Protein AF-0000000067865782 (afdb_homodimer)

Solvent-accessible surface area (backbone atoms only — not comparable to full-atom values): 71455 Å² total; per-residue (Å²): 109,67,66,14,52,51,46,29,52,50,54,51,47,35,30,74,69,31,69,58,40,37,52,51,50,51,46,57,32,46,50,29,29,51,46,24,52,42,40,30,53,33,41,32,35,55,83,75,38,27,42,53,49,31,32,23,36,24,74,49,37,73,33,32,72,60,98,85,40,79,42,44,53,40,60,52,50,52,56,52,48,74,71,43,69,62,43,25,72,38,83,47,53,65,66,58,30,55,51,24,24,72,70,52,73,14,52,22,29,40,34,36,41,49,54,33,30,45,26,58,54,17,68,70,45,92,67,70,48,74,22,55,37,42,35,38,36,25,40,44,80,28,60,46,50,50,61,54,53,50,51,52,53,50,50,50,51,50,53,53,34,28,50,49,32,23,52,52,39,26,51,53,31,43,51,38,19,54,49,28,50,52,48,60,71,38,37,67,58,48,50,51,50,50,50,50,50,51,50,48,56,70,41,40,66,58,52,50,50,51,41,50,52,53,30,53,48,24,54,56,54,44,54,51,44,51,55,54,62,66,49,46,61,61,55,52,52,55,54,54,56,54,53,55,55,52,52,55,53,50,54,51,52,50,51,51,46,53,51,51,62,57,43,50,61,50,53,51,48,52,50,49,51,45,44,51,50,43,52,52,43,52,55,56,55,67,67,56,58,97,82,49,52,32,67,56,47,29,51,50,35,50,56,39,44,55,55,47,53,52,44,42,53,53,41,52,54,51,36,53,51,47,49,59,51,28,71,71,52,69,37,70,53,45,50,50,51,39,50,51,40,48,50,40,45,54,47,43,52,50,44,48,51,49,35,52,50,38,50,73,60,34,66,43,81,74,37,58,64,50,44,56,51,43,55,50,48,50,50,48,42,42,51,50,45,50,50,49,61,68,38,32,75,77,40,40,48,53,53,55,53,52,45,49,51,57,56,54,51,60,55,54,57,58,54,53,59,56,53,55,60,60,65,54,50,63,61,54,53,52,52,45,51,52,54,43,52,53,28,51,53,48,32,52,55,36,44,52,50,52,66,47,40,63,58,52,47,50,56,49,45,52,52,51,52,55,48,58,70,65,63,42,66,69,63,52,48,52,51,36,52,47,32,48,40,62,25,64,61,47,11,49,38,56,31,54,44,58,45,75,48,79,43,71,43,38,69,59,94,39,48,16,36,50,40,39,30,39,37,46,50,49,23,40,46,52,31,36,50,53,51,61,66,44,35,45,70,74,72,80,70,53,93,82,65,56,79,75,49,59,51,36,39,49,51,7,46,45,50,48,52,42,52,49,32,31,51,24,21,41,49,34,42,48,37,39,48,69,72,67,56,37,63,48,73,33,58,67,54,36,35,53,50,36,27,50,46,19,47,32,45,33,38,46,45,47,29,34,26,64,48,43,43,70,60,13,51,52,49,45,49,51,50,48,38,52,37,65,40,27,31,32,55,71,48,56,46,53,29,30,51,67,68,41,50,68,48,24,84,74,38,66,52,36,31,47,28,51,39,36,29,26,21,32,28,46,77,47,66,70,59,43,51,50,23,49,50,55,44,51,48,53,33,52,53,34,50,52,49,36,55,60,39,40,72,68,39,50,70,69,49,46,55,53,52,52,53,34,56,67,45,69,50,58,31,105,110,67,65,14,52,51,46,28,52,48,53,50,47,38,31,72,70,33,69,60,42,35,52,50,50,52,46,58,33,46,51,29,29,50,43,21,51,42,40,28,53,34,42,33,34,55,84,75,38,29,42,53,49,32,31,26,36,24,73,49,37,73,34,32,71,60,97,86,40,80,42,46,54,41,59,51,51,52,56,54,48,72,69,44,68,62,42,25,71,37,84,48,53,65,66,57,31,56,50,25,26,72,72,53,72,14,52,23,29,39,34,34,43,48,55,33,29,44,27,58,54,17,69,69,45,91,66,69,47,75,25,56,38,41,34,38,34,25,38,45,78,26,60,45,50,49,62,54,52,52,52,51,53,49,51,50,51,51,53,52,33,27,50,50,31,22,51,53,40,26,49,52,32,44,52,38,18,53,50,28,50,51,48,60,70,39,39,66,58,49,49,50,49,49,49,50,50,52,50,48,54,68,40,40,63,57,52,51,50,50,41,50,52,54,33,54,48,26,55,54,54,44,55,52,48,53,56,53,63,66,49,48,64,61,54,53,51,54,55,55,56,54,54,55,54,50,54,56,52,49,54,50,52,50,50,51,45,51,49,50,65,55,44,51,59,50,52,51,49,52,50,50,53,45,42,50,51,42,51,51,44,52,54,56,54,65,71,58,56,96,82,52,53,36,66,58,50,28,52,52,35,52,56,39,43,55,53,48,52,54,44,42,54,53,42,53,52,51,37,53,52,49,48,59,51,29,72,69,55,70,40,70,56,46,50,49,50,39,50,52,41,50,51,39,45,55,46,46,54,51,44,48,52,47,35,53,50,36,50,73,60,32,70,41,81,74,36,58,64,50,46,56,50,44,54,50,46,48,52,48,43,41,51,52,45,51,50,49,60,70,39,31,74,74,40,41,49,54,55,54,52,54,46,48,55,58,57,54,52,57,55,55,58,57,54,55,59,56,56,57,58,62,65,54,52,63,60,53,54,54,52,46,50,54,54,44,53,54,28,50,54,49,34,53,55,35,45,54,51,53,64,47,41,63,58,52,49,51,54,50,46,52,52,50,52,56,47,58,71,66,62,42,64,68,62,50,49,52,53,37,52,50,31,49,40,64,25,64,61,47,11,50,40,55,31,55,45,57,45,77,48,79,43,69,44,38,68,60,96,41,49,16,36,51,39,38,30,41,37,47,50,51,22,38,48,52,32,37,51,54,50,60,67,45,37,44,71,73,74,78,70,52,91,86,65,57,82,78,49,60,51,37,42,50,51,7,49,43,51,49,53,43,52,49,32,31,51,23,21,42,49,34,43,48,38,37,48,70,72,68,56,39,61,48,72,34,58,66,54,36,34,54,50,36,27,50,46,19,48,31,45,32,40,46,45,48,29,36,27,64,48,44,42,72,60,13,51,52,49,45,49,52,51,48,38,53,37,66,38,27,31,32,55,71,48,56,46,54,28,30,51,67,69,40,49,67,49,24,85,75,39,66,52,36,32,47,28,50,39,36,28,27,20,32,30,46,77,48,66,72,58,42,51,51,23,50,52,53,45,50,47,54,34,51,55,33,48,51,49,36,56,62,38,40,71,70,37,50,66,67,49,48,58,52,50,51,52,30,56,70,46,67,48,57,32,104

Nearest PDB structures (foldseek):
  3ja6-assembly1_I  TM=3.017E-01  e=1.113E-04  Escherichia coli
  3ja6-assembly1_H  TM=2.741E-01  e=3.397E-04  Escherichia coli
  7sqc-assembly1_1K  TM=2.036E-01  e=4.723E-02  Chlamydomonas reinhardtii
  7n6g-assembly1_3U  TM=1.378E-01  e=7.572E-02  Chlamydomonas reinhardtii
  7n6g-assembly1_3X  TM=1.741E-01  e=3.120E-01  Chlamydomonas reinhardtii

Structure (mmCIF, N/CA/C/O backbone):
data_AF-0000000067865782-model_v1
#
loop_
_entity.id
_entity.type
_entity.pdbx_description
1 polymer 'ABC-2 type transporter transmembrane domain-containing protein'
#
loop_
_atom_site.group_PDB
_atom_site.id
_atom_site.type_symbol
_atom_site.label_atom_id
_atom_site.label_alt_id
_atom_site.label_comp_id
_atom_site.label_asym_id
_atom_site.label_entity_id
_atom_site.label_seq_id
_atom_site.pdbx_PDB_ins_code
_atom_site.Cartn_x
_atom_site.Cartn_y
_atom_site.Cartn_z
_atom_site.occupancy
_atom_site.B_iso_or_equiv
_atom_site.auth_seq_id
_atom_site.auth_comp_id
_atom_site.auth_asym_id
_atom_site.auth_atom_id
_atom_site.pdbx_PDB_model_num
ATOM 1 N N . MET A 1 1 ? -29.156 43.406 27.578 1 75.81 1 MET A N 1
ATOM 2 C CA . MET A 1 1 ? -28.703 43.062 26.234 1 75.81 1 MET A CA 1
ATOM 3 C C . MET A 1 1 ? -28.484 44.312 25.391 1 75.81 1 MET A C 1
ATOM 5 O O . MET A 1 1 ? -27.75 44.281 24.406 1 75.81 1 MET A O 1
ATOM 9 N N . LYS A 1 2 ? -29.078 45.406 25.766 1 86.56 2 LYS A N 1
ATOM 10 C CA . LYS A 1 2 ? -28.953 46.656 25.016 1 86.56 2 LYS A CA 1
ATOM 11 C C . LYS A 1 2 ? -27.547 47.219 25.094 1 86.56 2 LYS A C 1
ATOM 13 O O . LYS A 1 2 ? -26.969 47.625 24.078 1 86.56 2 LYS A O 1
ATOM 18 N N . ASN A 1 3 ? -26.984 47.094 26.312 1 89.06 3 ASN A N 1
ATOM 19 C CA . ASN A 1 3 ? -25.625 47.625 26.469 1 89.06 3 ASN A CA 1
ATOM 20 C C . ASN A 1 3 ? -24.609 46.75 25.734 1 89.06 3 ASN A C 1
ATOM 22 O O . ASN A 1 3 ? -23.578 47.219 25.297 1 89.06 3 ASN A O 1
ATOM 26 N N . ALA A 1 4 ? -24.938 45.469 25.734 1 91.44 4 ALA A N 1
ATOM 27 C CA . ALA A 1 4 ? -24.047 44.562 24.984 1 91.44 4 ALA A CA 1
ATOM 28 C C . ALA A 1 4 ? -24.047 44.906 23.5 1 91.44 4 ALA A C 1
ATOM 30 O O . ALA A 1 4 ? -23 44.906 22.859 1 91.44 4 ALA A O 1
ATOM 31 N N . LEU A 1 5 ? -25.172 45.219 22.938 1 93.19 5 LEU A N 1
ATOM 32 C CA . LEU A 1 5 ? -25.281 45.594 21.531 1 93.19 5 LEU A CA 1
ATOM 33 C C . LEU A 1 5 ? -24.625 46.938 21.266 1 93.19 5 LEU A C 1
ATOM 35 O O . LEU A 1 5 ? -24.078 47.188 20.188 1 93.19 5 LEU A O 1
ATOM 39 N N . ARG A 1 6 ? -24.672 47.906 22.281 1 93.38 6 ARG A N 1
ATOM 40 C CA . ARG A 1 6 ? -24.031 49.188 22.156 1 93.38 6 ARG A CA 1
ATOM 41 C C . ARG A 1 6 ? -22.516 49.031 22.078 1 93.38 6 ARG A C 1
ATOM 43 O O . ARG A 1 6 ? -21.844 49.75 21.328 1 93.38 6 ARG A O 1
ATOM 50 N N . ILE A 1 7 ? -22.047 48.125 22.875 1 91.56 7 ILE A N 1
ATOM 51 C CA . ILE A 1 7 ? -20.609 47.875 22.859 1 91.56 7 ILE A CA 1
ATOM 52 C C . ILE A 1 7 ? -20.219 47.281 21.5 1 91.56 7 ILE A C 1
ATOM 54 O O . ILE A 1 7 ? -19.219 47.688 20.906 1 91.56 7 ILE A O 1
ATOM 58 N N . PHE A 1 8 ? -21.016 46.344 21.016 1 93.12 8 PHE A N 1
ATOM 59 C CA . PHE A 1 8 ? -20.766 45.719 19.719 1 93.12 8 PHE A CA 1
ATOM 60 C C . PHE A 1 8 ? -20.766 46.75 18.609 1 93.12 8 PHE A C 1
ATOM 62 O O . PHE A 1 8 ? -19.859 46.75 17.766 1 93.12 8 PHE A O 1
ATOM 69 N N . LYS A 1 9 ? -21.719 47.625 18.547 1 93.44 9 LYS A N 1
ATOM 70 C CA . LYS A 1 9 ? -21.844 48.656 17.516 1 93.44 9 LYS A CA 1
ATOM 71 C C . LYS A 1 9 ? -20.672 49.625 17.594 1 93.44 9 LYS A C 1
ATOM 73 O O . LYS A 1 9 ? -20.172 50.094 16.562 1 93.44 9 LYS A O 1
ATOM 78 N N . ARG A 1 10 ? -20.297 49.938 18.828 1 91 10 ARG A N 1
ATOM 79 C CA . ARG A 1 10 ? -19.172 50.844 19.031 1 91 10 ARG A CA 1
ATOM 80 C C . ARG A 1 10 ? -17.875 50.25 18.5 1 91 10 ARG A C 1
ATOM 82 O O . ARG A 1 10 ? -17.094 50.938 17.828 1 91 10 ARG A O 1
ATOM 89 N N . ASP A 1 11 ? -17.719 49.031 18.844 1 91.25 11 ASP A N 1
ATOM 90 C CA . ASP A 1 11 ? -16.516 48.375 18.375 1 91.25 11 ASP A CA 1
ATOM 91 C C . ASP A 1 11 ? -16.5 48.219 16.859 1 91.25 11 ASP A C 1
ATOM 93 O O . ASP A 1 11 ? -15.461 48.438 16.219 1 91.25 11 ASP A O 1
ATOM 97 N N . LEU A 1 12 ? -17.578 47.875 16.266 1 92.75 12 LEU A N 1
ATOM 98 C CA . LEU A 1 12 ? -17.672 47.781 14.812 1 92.75 12 LEU A CA 1
ATOM 99 C C . LEU A 1 12 ? -17.438 49.125 14.148 1 92.75 12 LEU A C 1
ATOM 101 O O . LEU A 1 12 ? -16.797 49.219 13.102 1 92.75 12 LEU A O 1
ATOM 105 N N . LYS A 1 13 ? -17.953 50.188 14.711 1 92.25 13 LYS A N 1
ATOM 106 C CA . LYS A 1 13 ? -17.781 51.531 14.18 1 92.25 13 LYS A CA 1
ATOM 107 C C . LYS A 1 13 ? -16.328 51.969 14.25 1 92.25 13 LYS A C 1
ATOM 109 O O . LYS A 1 13 ? -15.805 52.562 13.312 1 92.25 13 LYS A O 1
ATOM 114 N N . LYS A 1 14 ? -15.742 51.594 15.32 1 90.31 14 LYS A N 1
ATOM 115 C CA . LYS A 1 14 ? -14.336 51.969 15.484 1 90.31 14 LYS A CA 1
ATOM 116 C C . LYS A 1 14 ? -13.469 51.281 14.438 1 90.31 14 LYS A C 1
ATOM 118 O O . LYS A 1 14 ? -12.508 51.875 13.93 1 90.31 14 LYS A O 1
ATOM 123 N N . VAL A 1 15 ? -13.812 50.094 14.125 1 90.06 15 VAL A N 1
ATOM 124 C CA . VAL A 1 15 ? -13.055 49.312 13.141 1 90.06 15 VAL A CA 1
ATOM 125 C C . VAL A 1 15 ? -13.328 49.875 11.734 1 90.06 15 VAL A C 1
ATOM 127 O O . VAL A 1 15 ? -12.406 50 10.93 1 90.06 15 VAL A O 1
ATOM 130 N N . LEU A 1 16 ? -14.539 50.25 11.406 1 91.94 16 LEU A N 1
ATOM 131 C CA . LEU A 1 16 ? -14.938 50.656 10.062 1 91.94 16 LEU A CA 1
ATOM 132 C C . LEU A 1 16 ? -14.492 52.094 9.797 1 91.94 16 LEU A C 1
ATOM 134 O O . LEU A 1 16 ? -14.328 52.5 8.641 1 91.94 16 LEU A O 1
ATOM 138 N N . THR A 1 17 ? -14.234 52.906 10.828 1 90.56 17 THR A N 1
ATOM 139 C CA . THR A 1 17 ? -13.906 54.312 10.641 1 90.56 17 THR A CA 1
ATOM 140 C C . THR A 1 17 ? -12.391 54.531 10.633 1 90.56 17 THR A C 1
ATOM 142 O O . THR A 1 17 ? -11.898 55.5 10.07 1 90.56 17 THR A O 1
ATOM 145 N N . ASN A 1 18 ? -11.758 53.656 11.359 1 90 18 ASN A N 1
ATOM 146 C CA . ASN A 1 18 ? -10.305 53.688 11.352 1 90 18 ASN A CA 1
ATOM 147 C C . ASN A 1 18 ? -9.719 52.781 10.266 1 90 18 ASN A C 1
ATOM 149 O O . ASN A 1 18 ? -9.82 51.562 10.359 1 90 18 ASN A O 1
ATOM 153 N N . TRP A 1 19 ? -9.023 53.406 9.25 1 88.38 19 TRP A N 1
ATOM 154 C CA . TRP A 1 19 ? -8.562 52.656 8.094 1 88.38 19 TRP A CA 1
ATOM 155 C C . TRP A 1 19 ? -7.492 51.625 8.5 1 88.38 19 TRP A C 1
ATOM 157 O O . TRP A 1 19 ? -7.391 50.562 7.914 1 88.38 19 TRP A O 1
ATOM 167 N N . VAL A 1 20 ? -6.699 51.938 9.5 1 86.25 20 VAL A N 1
ATOM 168 C CA . VAL A 1 20 ? -5.656 51 9.938 1 86.25 20 VAL A CA 1
ATOM 169 C C . VAL A 1 20 ? -6.289 49.812 10.648 1 86.25 20 VAL A C 1
ATOM 171 O O . VAL A 1 20 ? -5.883 48.656 10.43 1 86.25 20 VAL A O 1
ATOM 174 N N . ALA A 1 21 ? -7.23 50.125 11.477 1 87.12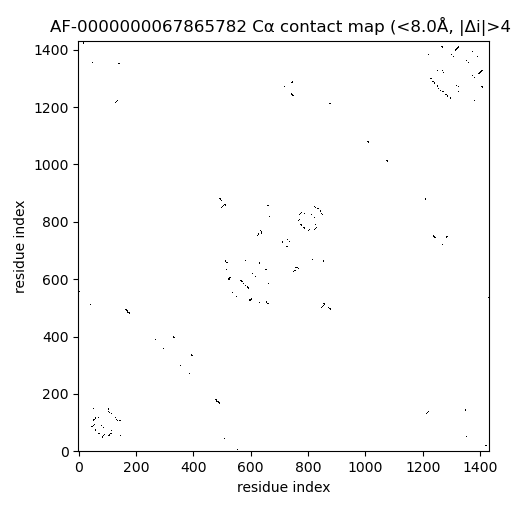 21 ALA A N 1
ATOM 175 C CA . ALA A 1 21 ? -7.941 49.062 12.172 1 87.12 21 ALA A CA 1
ATOM 176 C C . ALA A 1 21 ? -8.656 48.156 11.18 1 87.12 21 ALA A C 1
ATOM 178 O O . ALA A 1 21 ? -8.703 46.938 11.367 1 87.12 21 ALA A O 1
ATOM 179 N N . LEU A 1 22 ? -9.164 48.719 10.172 1 90.81 22 LEU A N 1
ATOM 180 C CA . LEU A 1 22 ? -9.859 47.938 9.156 1 90.81 22 LEU A CA 1
ATOM 181 C C . LEU A 1 22 ? -8.898 47.031 8.414 1 90.81 22 LEU A C 1
ATOM 183 O O . LEU A 1 22 ? -9.219 45.844 8.164 1 90.81 22 LEU A O 1
ATOM 187 N N . VAL A 1 23 ? -7.754 47.469 8.055 1 88.56 23 VAL A N 1
ATOM 188 C CA . VAL A 1 23 ? -6.758 46.656 7.348 1 88.56 23 VAL A CA 1
ATOM 189 C C . VAL A 1 23 ? -6.293 45.5 8.234 1 88.56 23 VAL A C 1
ATOM 191 O O . VAL A 1 23 ? -6.102 44.406 7.75 1 88.56 23 VAL A O 1
ATOM 194 N N . VAL A 1 24 ? -6.168 45.781 9.516 1 86.25 24 VAL A N 1
ATOM 195 C CA . VAL A 1 24 ? -5.711 44.781 10.461 1 86.25 24 VAL A CA 1
ATOM 196 C C . VAL A 1 24 ? -6.773 43.688 10.609 1 86.25 24 VAL A C 1
ATOM 198 O O . VAL A 1 24 ? -6.457 42.5 10.633 1 86.25 24 VAL A O 1
ATOM 201 N N . VAL A 1 25 ? -7.969 44.156 10.688 1 89.88 25 VAL A N 1
ATOM 202 C CA . VAL A 1 25 ? -9.07 43.188 10.828 1 89.88 25 VAL A CA 1
ATOM 203 C C . VAL A 1 25 ? -9.18 42.344 9.578 1 89.88 25 VAL A C 1
ATOM 205 O O . VAL A 1 25 ? -9.352 41.125 9.664 1 89.88 25 VAL A O 1
ATOM 208 N N . ILE A 1 26 ? -9.023 42.906 8.43 1 93 26 ILE A N 1
ATOM 209 C CA . ILE A 1 26 ? -9.102 42.188 7.172 1 93 26 ILE A CA 1
ATOM 210 C C . ILE A 1 26 ? -7.957 41.156 7.094 1 93 26 ILE A C 1
ATOM 212 O O . ILE A 1 26 ? -8.156 40.031 6.672 1 93 26 ILE A O 1
ATOM 216 N N . ALA A 1 27 ? -6.812 41.594 7.492 1 90.06 27 ALA A N 1
ATOM 217 C CA . ALA A 1 27 ? -5.656 40.688 7.504 1 90.06 27 ALA A CA 1
ATOM 218 C C . ALA A 1 27 ? -5.891 39.5 8.438 1 90.06 27 ALA A C 1
ATOM 220 O O . ALA A 1 27 ? -5.527 38.375 8.117 1 90.06 27 ALA A O 1
ATOM 221 N N . LEU A 1 28 ? -6.508 39.781 9.57 1 91.19 28 LEU A N 1
ATOM 222 C CA . LEU A 1 28 ? -6.742 38.719 10.562 1 91.19 28 LEU A CA 1
ATOM 223 C C . LEU A 1 28 ? -7.836 37.781 10.094 1 91.19 28 LEU A C 1
ATOM 225 O O . LEU A 1 28 ? -7.887 36.625 10.531 1 91.19 28 LEU A O 1
ATOM 229 N N . ILE A 1 29 ? -8.695 38.281 9.242 1 95.31 29 ILE A N 1
ATOM 230 C CA . ILE A 1 29 ? -9.742 37.438 8.688 1 95.31 29 ILE A CA 1
ATOM 231 C C . ILE A 1 29 ? -9.156 36.531 7.621 1 95.31 29 ILE A C 1
ATOM 233 O O . ILE A 1 29 ? -9.555 35.344 7.504 1 95.31 29 ILE A O 1
ATOM 237 N N . ILE A 1 30 ? -8.078 36.875 6.938 1 95.25 30 ILE A N 1
ATOM 238 C CA . ILE A 1 30 ? -7.543 36.156 5.785 1 95.25 30 ILE A CA 1
ATOM 239 C C . ILE A 1 30 ? -6.391 35.281 6.227 1 95.25 30 ILE A C 1
ATOM 241 O O . ILE A 1 30 ? -6.211 34.156 5.699 1 95.25 30 ILE A O 1
ATOM 245 N N . LEU A 1 31 ? -5.652 35.625 7.203 1 92.81 31 LEU A N 1
ATOM 246 C CA . LEU A 1 31 ? -4.398 34.969 7.586 1 92.81 31 LEU A CA 1
ATOM 247 C C . LEU A 1 31 ? -4.625 33.5 7.949 1 92.81 31 LEU A C 1
ATOM 249 O O . LEU A 1 31 ? -3.887 32.625 7.496 1 92.81 31 LEU A O 1
ATOM 253 N N . PRO A 1 32 ? -5.629 33.188 8.781 1 94.44 32 PRO A N 1
ATOM 254 C CA . PRO A 1 32 ? -5.836 31.781 9.094 1 94.44 32 PRO A CA 1
ATOM 255 C C . PRO A 1 32 ? -6.172 30.938 7.855 1 94.44 32 PRO A C 1
ATOM 257 O O . PRO A 1 32 ? -5.809 29.766 7.785 1 94.44 32 PRO A O 1
ATOM 260 N N . ALA A 1 33 ? -6.84 31.547 6.926 1 96.94 33 ALA A N 1
ATOM 261 C CA . ALA A 1 33 ? -7.195 30.844 5.695 1 96.94 33 ALA A CA 1
ATOM 262 C C . ALA A 1 33 ? -5.945 30.453 4.91 1 96.94 33 ALA A C 1
ATOM 264 O O . ALA A 1 33 ? -5.898 29.391 4.301 1 96.94 33 ALA A O 1
ATOM 265 N N . LEU A 1 34 ? -4.938 31.297 4.914 1 95.31 34 LEU A N 1
ATOM 266 C CA . LEU A 1 34 ? -3.689 31 4.223 1 95.31 34 LEU A CA 1
ATOM 267 C C . LEU A 1 34 ? -3.043 29.734 4.797 1 95.31 34 LEU A C 1
ATOM 269 O O . LEU A 1 34 ? -2.494 28.922 4.055 1 95.31 34 LEU A O 1
ATOM 273 N N . TYR A 1 35 ? -3.158 29.578 6.121 1 93.44 35 TYR A N 1
ATOM 274 C CA . TYR A 1 35 ? -2.621 28.375 6.746 1 93.44 35 TYR A CA 1
ATOM 275 C C . TYR A 1 35 ? -3.311 27.125 6.211 1 93.44 35 TYR A C 1
ATOM 277 O O . TYR A 1 35 ? -2.648 26.141 5.875 1 93.44 35 TYR A O 1
ATOM 285 N N . ALA A 1 36 ? -4.629 27.203 6.137 1 95.94 36 ALA A N 1
ATOM 286 C CA . ALA A 1 36 ? -5.391 26.062 5.648 1 95.94 36 ALA A CA 1
ATOM 287 C C . ALA A 1 36 ? -5.102 25.797 4.172 1 95.94 36 ALA A C 1
ATOM 289 O O . ALA A 1 36 ? -4.805 24.672 3.783 1 95.94 36 ALA A O 1
ATOM 290 N N . TRP A 1 37 ? -5.117 26.844 3.305 1 96.94 37 TRP A N 1
ATOM 291 C CA . TRP A 1 37 ? -5.023 26.703 1.854 1 96.94 37 TRP A CA 1
ATOM 292 C C . TRP A 1 37 ? -3.645 26.203 1.438 1 96.94 37 TRP A C 1
ATOM 294 O O . TRP A 1 37 ? -3.525 25.312 0.605 1 96.94 37 TRP A O 1
ATOM 304 N N . PHE A 1 38 ? -2.629 26.734 2.023 1 95.56 38 PHE A N 1
ATOM 305 C CA . PHE A 1 38 ? -1.275 26.344 1.646 1 95.56 38 PHE A CA 1
ATOM 306 C C . PHE A 1 38 ? -0.985 24.906 2.072 1 95.56 38 PHE A C 1
ATOM 308 O O . PHE A 1 38 ? -0.365 24.156 1.328 1 95.56 38 PHE A O 1
ATOM 315 N N . ASN A 1 39 ? -1.452 24.547 3.195 1 94.19 39 ASN A N 1
ATOM 316 C CA . ASN A 1 39 ? -1.185 23.188 3.664 1 94.19 39 ASN A CA 1
ATOM 317 C C . ASN A 1 39 ? -1.992 22.156 2.883 1 94.19 39 ASN A C 1
ATOM 319 O O . ASN A 1 39 ? -1.471 21.094 2.516 1 94.19 39 ASN A O 1
ATOM 323 N N . VAL A 1 40 ? -3.254 22.484 2.631 1 96.25 40 VAL A N 1
ATOM 324 C CA . VAL A 1 40 ? -4.094 21.562 1.86 1 96.25 40 VAL A CA 1
ATOM 325 C C . VAL A 1 40 ? -3.527 21.406 0.45 1 96.25 40 VAL A C 1
ATOM 327 O O . VAL A 1 40 ? -3.43 20.297 -0.064 1 96.25 40 VAL A O 1
ATOM 330 N N . LYS A 1 41 ? -3.107 22.5 -0.136 1 95.88 41 LYS A N 1
ATOM 331 C CA . LYS A 1 41 ? -2.584 22.453 -1.498 1 95.88 41 LYS A CA 1
ATOM 332 C C . LYS A 1 41 ? -1.239 21.734 -1.548 1 95.88 41 LYS A C 1
ATOM 334 O O . LYS A 1 41 ? -0.954 21 -2.502 1 95.88 41 LYS A O 1
ATOM 339 N N . ALA A 1 42 ? -0.476 21.906 -0.56 1 94.69 42 ALA A N 1
ATOM 340 C CA . ALA A 1 42 ? 0.822 21.234 -0.488 1 94.69 42 ALA A CA 1
ATOM 341 C C . ALA A 1 42 ? 0.659 19.719 -0.448 1 94.69 42 ALA A C 1
ATOM 343 O O . ALA A 1 42 ? 1.462 18.984 -1.032 1 94.69 42 ALA A O 1
ATOM 344 N N . MET A 1 43 ? -0.375 19.297 0.237 1 93.62 43 MET A N 1
ATOM 345 C CA . MET A 1 43 ? -0.62 17.859 0.387 1 93.62 43 MET A CA 1
ATOM 346 C C . MET A 1 43 ? -1.733 17.391 -0.546 1 93.62 43 MET A C 1
ATOM 348 O O . MET A 1 43 ? -2.533 16.531 -0.185 1 93.62 43 MET A O 1
ATOM 352 N N . TRP A 1 44 ? -1.847 17.969 -1.752 1 94.69 44 TRP A N 1
ATOM 353 C CA . TRP A 1 44 ? -2.961 17.734 -2.664 1 94.69 44 TRP A CA 1
ATOM 354 C C . TRP A 1 44 ? -3.018 16.266 -3.08 1 94.69 44 TRP A C 1
ATOM 356 O O . TRP A 1 44 ? -4.094 15.672 -3.125 1 94.69 44 TRP A O 1
ATOM 366 N N . ASP A 1 45 ? -1.841 15.625 -3.416 1 92.69 45 ASP A N 1
ATOM 367 C CA . ASP A 1 45 ? -1.814 14.227 -3.824 1 92.69 45 ASP A CA 1
ATOM 368 C C . ASP A 1 45 ? -0.423 13.625 -3.637 1 92.69 45 ASP A C 1
ATOM 370 O O . ASP A 1 45 ? 0.192 13.156 -4.598 1 92.69 45 ASP A O 1
ATOM 374 N N . PRO A 1 46 ? -0.051 13.469 -2.412 1 91.62 46 PRO A N 1
ATOM 375 C CA . PRO A 1 46 ? 1.314 13.008 -2.152 1 91.62 46 PRO A CA 1
ATOM 376 C C . PRO A 1 46 ? 1.515 11.531 -2.502 1 91.62 46 PRO A C 1
ATOM 378 O O . PRO A 1 46 ? 2.639 11.109 -2.785 1 91.62 46 PRO A O 1
ATOM 381 N N . TYR A 1 47 ? 0.556 10.82 -2.531 1 89.31 47 TYR A N 1
ATOM 382 C CA . TYR A 1 47 ? 0.671 9.383 -2.785 1 89.31 47 TYR A CA 1
ATOM 383 C C . TYR A 1 47 ? 0.393 9.07 -4.25 1 89.31 47 TYR A C 1
ATOM 385 O O . TYR A 1 47 ? 0.707 7.973 -4.723 1 89.31 47 TYR A O 1
ATOM 393 N N . GLY A 1 48 ? -0.211 9.961 -4.984 1 89 48 GLY A N 1
ATOM 394 C CA . GLY A 1 48 ? -0.49 9.789 -6.402 1 89 48 GLY A CA 1
ATOM 395 C C . GLY A 1 48 ? 0.536 10.453 -7.301 1 89 48 GLY A C 1
ATOM 396 O O . GLY A 1 48 ? 0.8 9.977 -8.406 1 89 48 GLY A O 1
ATOM 397 N N . ASN A 1 49 ? 1.07 11.477 -6.789 1 92.19 49 ASN A N 1
ATOM 398 C CA . ASN A 1 49 ? 2.068 12.227 -7.547 1 92.19 49 ASN A CA 1
ATOM 399 C C . ASN A 1 49 ? 3.486 11.875 -7.105 1 92.19 49 ASN A C 1
ATOM 401 O O . ASN A 1 49 ? 4.223 12.734 -6.617 1 92.19 49 ASN A O 1
ATOM 405 N N . THR A 1 50 ? 3.902 10.664 -7.434 1 94.12 50 THR A N 1
ATOM 406 C CA . THR A 1 50 ? 5.168 10.172 -6.898 1 94.12 50 THR A CA 1
ATOM 407 C C . THR A 1 50 ? 6.238 10.148 -7.984 1 94.12 50 THR A C 1
ATOM 409 O O . THR A 1 50 ? 7.312 9.562 -7.789 1 94.12 50 THR A O 1
ATOM 412 N N . ARG A 1 51 ? 6.078 10.797 -9.203 1 94.62 51 ARG A N 1
ATOM 413 C CA . ARG A 1 51 ? 7.02 10.812 -10.32 1 94.62 51 ARG A CA 1
ATOM 414 C C . ARG A 1 51 ? 8.32 11.492 -9.93 1 94.62 51 ARG A C 1
ATOM 416 O O . ARG A 1 51 ? 9.383 11.18 -10.477 1 94.62 51 ARG A O 1
ATOM 423 N N . GLY A 1 52 ? 8.227 12.32 -8.906 1 94.69 52 GLY A N 1
ATOM 424 C CA . GLY A 1 52 ? 9.398 13.062 -8.477 1 94.69 52 GLY A CA 1
ATOM 425 C C . GLY A 1 52 ? 10.266 12.281 -7.5 1 94.69 52 GLY A C 1
ATOM 426 O O . GLY A 1 52 ? 11.406 12.664 -7.234 1 94.69 52 GLY A O 1
ATOM 427 N N . ILE A 1 53 ? 9.805 11.203 -6.93 1 96.69 53 ILE A N 1
ATOM 428 C CA . ILE A 1 53 ? 10.578 10.344 -6.035 1 96.69 53 ILE A CA 1
ATOM 429 C C . ILE A 1 53 ? 11.57 9.516 -6.852 1 96.69 53 ILE A C 1
ATOM 431 O O . ILE A 1 53 ? 11.18 8.562 -7.527 1 96.69 53 ILE A O 1
ATOM 435 N N . LYS A 1 54 ? 12.797 9.812 -6.723 1 97.94 54 LYS A N 1
ATOM 436 C CA . LYS A 1 54 ? 13.805 9.188 -7.562 1 97.94 54 LYS A CA 1
ATOM 437 C C . LYS A 1 54 ? 14.367 7.926 -6.902 1 97.94 54 LYS A C 1
ATOM 439 O O . LYS A 1 54 ? 14.797 7.965 -5.75 1 97.94 54 LYS A O 1
ATOM 444 N N . ILE A 1 55 ? 14.312 6.812 -7.57 1 98.25 55 ILE A N 1
ATOM 445 C CA . ILE A 1 55 ? 14.945 5.547 -7.203 1 98.25 55 ILE A CA 1
ATOM 446 C C . ILE A 1 55 ? 16 5.184 -8.234 1 98.25 55 ILE A C 1
ATOM 448 O O . ILE A 1 55 ? 15.727 5.133 -9.438 1 98.25 55 ILE A O 1
ATOM 452 N N . ALA A 1 56 ? 17.281 4.965 -7.793 1 98.69 56 ALA A N 1
ATOM 453 C CA . ALA A 1 56 ? 18.359 4.539 -8.695 1 98.69 56 ALA A CA 1
ATOM 454 C C . ALA A 1 56 ? 18.234 3.057 -9.023 1 98.69 56 ALA A C 1
ATOM 456 O O . ALA A 1 56 ? 18.109 2.221 -8.125 1 98.69 56 ALA A O 1
ATOM 457 N N . VAL A 1 57 ? 18.156 2.73 -10.305 1 98.44 57 VAL A N 1
ATOM 458 C CA . VAL A 1 57 ? 18.094 1.35 -10.766 1 98.44 57 VAL A CA 1
ATOM 459 C C . VAL A 1 57 ? 19.406 0.954 -11.43 1 98.44 57 VAL A C 1
ATOM 461 O O . VAL A 1 57 ? 19.875 1.629 -12.344 1 98.44 57 VAL A O 1
ATOM 464 N N . VAL A 1 58 ? 20.016 -0.096 -10.93 1 98.56 58 VAL A N 1
ATOM 465 C CA . VAL A 1 58 ? 21.266 -0.633 -11.477 1 98.56 58 VAL A CA 1
ATOM 466 C C . VAL A 1 58 ? 21.016 -2.037 -12.031 1 98.56 58 VAL A C 1
ATOM 468 O O . VAL A 1 58 ? 20.609 -2.938 -11.289 1 98.56 58 VAL A O 1
ATOM 471 N N . ASN A 1 59 ? 21.188 -2.217 -13.289 1 98 59 ASN A N 1
ATOM 472 C CA . ASN A 1 59 ? 21.078 -3.535 -13.906 1 98 59 ASN A CA 1
ATOM 473 C C . ASN A 1 59 ? 22.453 -4.133 -14.195 1 98 59 ASN A C 1
ATOM 475 O O . ASN A 1 59 ? 23.156 -3.68 -15.102 1 98 59 ASN A O 1
ATOM 479 N N . GLU A 1 60 ? 22.828 -5.137 -13.406 1 98.19 60 GLU A N 1
ATOM 480 C CA . GLU A 1 60 ? 24.094 -5.828 -13.602 1 98.19 60 GLU A CA 1
ATOM 481 C C . GLU A 1 60 ? 23.875 -7.246 -14.117 1 98.19 60 GLU A C 1
ATOM 483 O O . GLU A 1 60 ? 24.828 -8.023 -14.242 1 98.19 60 GLU A O 1
ATOM 488 N N . ASP A 1 61 ? 22.656 -7.605 -14.461 1 97.31 61 ASP A N 1
ATOM 489 C CA . ASP A 1 61 ? 22.312 -8.953 -14.898 1 97.31 61 ASP A CA 1
ATOM 490 C C . ASP A 1 61 ? 22.984 -9.281 -16.234 1 97.31 61 ASP A C 1
ATOM 492 O O . ASP A 1 61 ? 22.797 -8.57 -17.219 1 97.31 61 ASP A O 1
ATOM 496 N N . ILE A 1 62 ? 23.734 -10.352 -16.266 1 95.94 62 ILE A N 1
ATOM 497 C CA . ILE A 1 62 ? 24.484 -10.703 -17.469 1 95.94 62 ILE A CA 1
ATOM 498 C C . ILE A 1 62 ? 23.609 -11.562 -18.391 1 95.94 62 ILE A C 1
ATOM 500 O O . ILE A 1 62 ? 23.922 -11.727 -19.578 1 95.94 62 ILE A O 1
ATOM 504 N N . GLY A 1 63 ? 22.516 -12.039 -17.844 1 93.31 63 GLY A N 1
ATOM 505 C CA . GLY A 1 63 ? 21.688 -12.945 -18.625 1 93.31 63 GLY A CA 1
ATOM 506 C C . GLY A 1 63 ? 22.078 -14.406 -18.469 1 93.31 63 GLY A C 1
ATOM 507 O O . GLY A 1 63 ? 23 -14.727 -17.719 1 93.31 63 GLY A O 1
ATOM 508 N N . ALA A 1 64 ? 21.234 -15.297 -19.016 1 92.5 64 ALA A N 1
ATOM 509 C CA . ALA A 1 64 ? 21.469 -16.734 -19 1 92.5 64 ALA A CA 1
ATOM 510 C C . ALA A 1 64 ? 20.891 -17.391 -20.25 1 92.5 64 ALA A C 1
ATOM 512 O O . ALA A 1 64 ? 20.25 -16.719 -21.062 1 92.5 64 ALA A O 1
ATOM 513 N N . SER A 1 65 ? 21.391 -18.547 -20.531 1 90 65 SER A N 1
ATOM 514 C CA . SER A 1 65 ? 20.906 -19.297 -21.688 1 90 65 SER A CA 1
ATOM 515 C C . SER A 1 65 ? 20.281 -20.625 -21.281 1 90 65 SER A C 1
ATOM 517 O O . SER A 1 65 ? 20.797 -21.297 -20.375 1 90 65 SER A O 1
ATOM 519 N N . LEU A 1 66 ? 19.094 -20.891 -21.766 1 79.44 66 LEU A N 1
ATOM 520 C CA . LEU A 1 66 ? 18.422 -22.172 -21.578 1 79.44 66 LEU A CA 1
ATOM 521 C C . LEU A 1 66 ? 18.094 -22.797 -22.922 1 79.44 66 LEU A C 1
ATOM 523 O O . LEU A 1 66 ? 17.297 -22.25 -23.703 1 79.44 66 LEU A O 1
ATOM 527 N N . ASP A 1 67 ? 18.688 -24 -23.234 1 74.62 67 ASP A N 1
ATOM 528 C CA . ASP A 1 67 ? 18.469 -24.734 -24.484 1 74.62 67 ASP A CA 1
ATOM 529 C C . ASP A 1 67 ? 18.672 -23.844 -25.688 1 74.62 67 ASP A C 1
ATOM 531 O O . ASP A 1 67 ? 17.844 -23.797 -26.594 1 74.62 67 ASP A O 1
ATOM 535 N N . GLY A 1 68 ? 19.641 -23 -25.688 1 78.94 68 GLY A N 1
ATOM 536 C CA . GLY A 1 68 ? 20 -22.172 -26.828 1 78.94 68 GLY A CA 1
ATOM 537 C C . GLY A 1 68 ? 19.266 -20.844 -26.844 1 78.94 68 GLY A C 1
ATOM 538 O O . GLY A 1 68 ? 19.562 -19.984 -27.688 1 78.94 68 GLY A O 1
ATOM 539 N N . LYS A 1 69 ? 18.391 -20.656 -26 1 83.75 69 LYS A N 1
ATOM 540 C CA . LYS A 1 69 ? 17.672 -19.391 -25.938 1 83.75 69 LYS A CA 1
ATOM 541 C C . LYS A 1 69 ? 18.234 -18.484 -24.844 1 83.75 69 LYS A C 1
ATOM 543 O O . LYS A 1 69 ? 18.375 -18.906 -23.703 1 83.75 69 LYS A O 1
ATOM 548 N N . GLU A 1 70 ? 18.547 -17.297 -25.234 1 90.81 70 GLU A N 1
ATOM 549 C CA . GLU A 1 70 ? 19.078 -16.328 -24.281 1 90.81 70 GLU A CA 1
ATOM 550 C C . GLU A 1 70 ? 17.953 -15.656 -23.5 1 90.81 70 GLU A C 1
ATOM 552 O O . GLU A 1 70 ? 16.922 -15.281 -24.062 1 90.81 70 GLU A O 1
ATOM 557 N N . ILE A 1 71 ? 18.125 -15.609 -22.156 1 88.31 71 ILE A N 1
ATOM 558 C CA . ILE A 1 71 ? 17.156 -14.977 -21.266 1 88.31 71 ILE A CA 1
ATOM 559 C C . ILE A 1 71 ? 17.859 -13.945 -20.391 1 88.31 71 ILE A C 1
ATOM 561 O O . ILE A 1 71 ? 18.891 -14.234 -19.781 1 88.31 71 ILE A O 1
ATOM 565 N N . ASN A 1 72 ? 17.391 -12.688 -20.453 1 93.94 72 ASN A N 1
ATOM 566 C CA . ASN A 1 72 ? 17.891 -11.625 -19.578 1 93.94 72 ASN A CA 1
ATOM 567 C C . ASN A 1 72 ? 16.75 -10.898 -18.875 1 93.94 72 ASN A C 1
ATOM 569 O O . ASN A 1 72 ? 16.219 -9.906 -19.375 1 93.94 72 ASN A O 1
ATOM 573 N N . VAL A 1 73 ? 16.5 -11.344 -17.719 1 91.94 73 VAL A N 1
ATOM 574 C CA . VAL A 1 73 ? 15.367 -10.82 -16.953 1 91.94 73 VAL A CA 1
ATOM 575 C C . VAL A 1 73 ? 15.68 -9.414 -16.469 1 91.94 73 VAL A C 1
ATOM 577 O O . VAL A 1 73 ? 14.781 -8.562 -16.375 1 91.94 73 VAL A O 1
ATOM 580 N N . GLY A 1 74 ? 16.938 -9.125 -16.141 1 95.19 74 GLY A N 1
ATOM 581 C CA . GLY A 1 74 ? 17.328 -7.773 -15.758 1 95.19 74 GLY A CA 1
ATOM 582 C C . GLY A 1 74 ? 16.984 -6.738 -16.812 1 95.19 74 GLY A C 1
ATOM 583 O O . GLY A 1 74 ? 16.438 -5.676 -16.484 1 95.19 74 GLY A O 1
ATOM 584 N N . GLU A 1 75 ? 17.203 -7.066 -18.016 1 95 75 GLU A N 1
ATOM 585 C CA . GLU A 1 75 ? 16.875 -6.164 -19.109 1 95 75 GLU A CA 1
ATOM 586 C C . GLU A 1 75 ? 15.367 -5.996 -19.25 1 95 75 GLU A C 1
ATOM 588 O O . GLU A 1 75 ? 14.891 -4.91 -19.594 1 95 75 GLU A O 1
ATOM 593 N N . GLU A 1 76 ? 14.695 -7.043 -19.031 1 91 76 GLU A N 1
ATOM 594 C CA . GLU A 1 76 ? 13.234 -6.977 -19.109 1 91 76 GLU A CA 1
ATOM 595 C C . GLU A 1 76 ? 12.672 -6.082 -18 1 91 76 GLU A C 1
ATOM 597 O O . GLU A 1 76 ? 11.703 -5.352 -18.219 1 91 76 GLU A O 1
ATOM 602 N N . ILE A 1 77 ? 13.219 -6.18 -16.859 1 92.62 77 ILE A N 1
ATOM 603 C CA . ILE A 1 77 ? 12.828 -5.336 -15.742 1 92.62 77 ILE A CA 1
ATOM 604 C C . ILE A 1 77 ? 13.047 -3.869 -16.094 1 92.62 77 ILE A C 1
ATOM 606 O O . ILE A 1 77 ? 12.148 -3.037 -15.914 1 92.62 77 ILE A O 1
ATOM 610 N N . VAL A 1 78 ? 14.211 -3.531 -16.656 1 95.69 78 VAL A N 1
ATOM 611 C CA . VAL A 1 78 ? 14.562 -2.158 -17.016 1 95.69 78 VAL A CA 1
ATOM 612 C C . VAL A 1 78 ? 13.57 -1.623 -18.047 1 95.69 78 VAL A C 1
ATOM 614 O O . VAL A 1 78 ? 13.094 -0.493 -17.922 1 95.69 78 VAL A O 1
ATOM 617 N N . LYS A 1 79 ? 13.203 -2.377 -19.016 1 93.25 79 LYS A N 1
ATOM 618 C CA . LYS A 1 79 ? 12.25 -1.981 -20.047 1 93.25 79 LYS A CA 1
ATOM 619 C C . LYS A 1 79 ? 10.883 -1.675 -19.453 1 93.25 79 LYS A C 1
ATOM 621 O O . LYS A 1 79 ? 10.25 -0.677 -19.812 1 93.25 79 LYS A O 1
ATOM 626 N N . LYS A 1 80 ? 10.531 -2.484 -18.578 1 90.06 80 LYS A N 1
ATOM 627 C CA . LYS A 1 80 ? 9.234 -2.287 -17.938 1 90.06 80 LYS A CA 1
ATOM 628 C C . LYS A 1 80 ? 9.242 -1.044 -17.047 1 90.06 80 LYS A C 1
ATOM 630 O O . LYS A 1 80 ? 8.242 -0.33 -16.969 1 90.06 80 LYS A O 1
ATOM 635 N N . LEU A 1 81 ? 10.305 -0.822 -16.406 1 94.44 81 LEU A N 1
ATOM 636 C CA . LEU A 1 81 ? 10.414 0.327 -15.508 1 94.44 81 LEU A CA 1
ATOM 637 C C . LEU A 1 81 ? 10.477 1.627 -16.297 1 94.44 81 LEU A C 1
ATOM 639 O O . LEU A 1 81 ? 9.992 2.664 -15.844 1 94.44 81 LEU A O 1
ATOM 643 N N . GLU A 1 82 ? 11.023 1.642 -17.469 1 94.38 82 GLU A N 1
ATOM 644 C CA . GLU A 1 82 ? 11.078 2.82 -18.328 1 94.38 82 GLU A CA 1
ATOM 645 C C . GLU A 1 82 ? 9.688 3.248 -18.766 1 94.38 82 GLU A C 1
ATOM 647 O O . GLU A 1 82 ? 9.43 4.438 -18.984 1 94.38 82 GLU A O 1
ATOM 652 N N . GLU A 1 83 ? 8.766 2.289 -18.766 1 92 83 GLU A N 1
ATOM 653 C CA . GLU A 1 83 ? 7.391 2.564 -19.188 1 92 83 GLU A CA 1
ATOM 654 C C . GLU A 1 83 ? 6.535 3.023 -18.016 1 92 83 GLU A C 1
ATOM 656 O O . GLU A 1 83 ? 5.457 3.584 -18.203 1 92 83 GLU A O 1
ATOM 661 N N . ASN A 1 84 ? 7.055 2.691 -16.859 1 90.75 84 ASN A N 1
ATOM 662 C CA . ASN A 1 84 ? 6.332 3.074 -15.656 1 90.75 84 ASN A CA 1
ATOM 663 C C . ASN A 1 84 ? 6.66 4.504 -15.234 1 90.75 84 ASN A C 1
ATOM 665 O O . ASN A 1 84 ? 7.785 4.793 -14.82 1 90.75 84 ASN A O 1
ATOM 669 N N . GLU A 1 85 ? 5.676 5.406 -15.242 1 90.94 85 GLU A N 1
ATOM 670 C CA . GLU A 1 85 ? 5.906 6.816 -14.93 1 90.94 85 GLU A CA 1
ATOM 671 C C . GLU A 1 85 ? 5.418 7.16 -13.523 1 90.94 85 GLU A C 1
ATOM 673 O O . GLU A 1 85 ? 5.391 8.328 -13.141 1 90.94 85 GLU A O 1
ATOM 678 N N . ASN A 1 86 ? 5.043 6.203 -12.719 1 90.94 86 ASN A N 1
ATOM 679 C CA . ASN A 1 86 ? 4.52 6.449 -11.375 1 90.94 86 ASN A CA 1
ATOM 680 C C . ASN A 1 86 ? 5.633 6.812 -10.398 1 90.94 86 ASN A C 1
ATOM 682 O O . ASN A 1 86 ? 5.379 7.434 -9.367 1 90.94 86 ASN A O 1
ATOM 686 N N . ILE A 1 87 ? 6.836 6.363 -10.617 1 94.81 87 ILE A N 1
ATOM 687 C CA . ILE A 1 87 ? 8.023 6.637 -9.82 1 94.81 87 ILE A CA 1
ATOM 688 C C . ILE A 1 87 ? 9.148 7.145 -10.727 1 94.81 87 ILE A C 1
ATOM 690 O O . ILE A 1 87 ? 9.141 6.887 -11.93 1 94.81 87 ILE A O 1
ATOM 694 N N . GLY A 1 88 ? 9.984 8.047 -10.203 1 96.38 88 GLY A N 1
ATOM 695 C CA . GLY A 1 88 ? 11.117 8.555 -10.961 1 96.38 88 GLY A CA 1
ATOM 696 C C . GLY A 1 88 ? 12.281 7.582 -11.016 1 96.38 88 GLY A C 1
ATOM 697 O O . GLY A 1 88 ? 13.328 7.824 -10.406 1 96.38 88 GLY A O 1
ATOM 698 N N . TRP A 1 89 ? 12.141 6.57 -11.812 1 97.12 89 TRP A N 1
ATOM 699 C CA . TRP A 1 89 ? 13.188 5.574 -11.977 1 97.12 89 TRP A CA 1
ATOM 700 C C . TRP A 1 89 ? 14.391 6.168 -12.711 1 97.12 89 TRP A C 1
ATOM 702 O O . TRP A 1 89 ? 14.242 6.688 -13.82 1 97.12 89 TRP A O 1
ATOM 712 N N . GLN A 1 90 ? 15.602 6.098 -12.086 1 98 90 GLN A N 1
ATOM 713 C CA . GLN A 1 90 ? 16.844 6.578 -12.688 1 98 90 GLN A CA 1
ATOM 714 C C . GLN A 1 90 ? 17.797 5.422 -12.961 1 98 90 GLN A C 1
ATOM 716 O O . GLN A 1 90 ? 18.203 4.711 -12.039 1 98 90 GLN A O 1
ATOM 721 N N . PHE A 1 91 ? 18.109 5.273 -14.172 1 98.19 91 PHE A N 1
ATOM 722 C CA . PHE A 1 91 ? 18.984 4.18 -14.562 1 98.19 91 PHE A CA 1
ATOM 723 C C . PHE A 1 91 ? 20.453 4.625 -14.531 1 98.19 91 PHE A C 1
ATOM 725 O O . PHE A 1 91 ? 20.859 5.453 -15.352 1 98.19 91 PHE A O 1
ATOM 732 N N . VAL A 1 92 ? 21.219 4.074 -13.555 1 98.5 92 VAL A N 1
ATOM 733 C CA . VAL A 1 92 ? 22.578 4.535 -13.289 1 98.5 92 VAL A CA 1
ATOM 734 C C . VAL A 1 92 ? 23.469 3.34 -12.961 1 98.5 92 VAL A C 1
ATOM 736 O O . VAL A 1 92 ? 23.016 2.191 -13.008 1 98.5 92 VAL A O 1
ATOM 739 N N . ASP A 1 93 ? 24.797 3.605 -12.719 1 97.69 93 ASP A N 1
ATOM 740 C CA . ASP A 1 93 ? 25.703 2.547 -12.297 1 97.69 93 ASP A CA 1
ATOM 741 C C . ASP A 1 93 ? 25.719 2.404 -10.773 1 97.69 93 ASP A C 1
ATOM 743 O O . ASP A 1 93 ? 25.062 3.178 -10.07 1 97.69 93 ASP A O 1
ATOM 747 N N . ARG A 1 94 ? 26.25 1.365 -10.32 1 97.81 94 ARG A N 1
ATOM 748 C CA . ARG A 1 94 ? 26.25 1.02 -8.898 1 97.81 94 ARG A CA 1
ATOM 749 C C . ARG A 1 94 ? 26.859 2.135 -8.062 1 97.81 94 ARG A C 1
ATOM 751 O O . ARG A 1 94 ? 26.344 2.467 -6.988 1 97.81 94 ARG A O 1
ATOM 758 N N . GLU A 1 95 ? 27.938 2.752 -8.438 1 97.94 9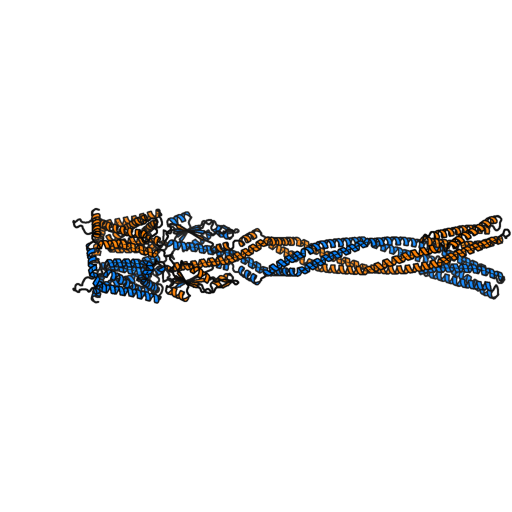5 GLU A N 1
ATOM 759 C CA . GLU A 1 95 ? 28.609 3.814 -7.703 1 97.94 95 GLU A CA 1
ATOM 760 C C . GLU A 1 95 ? 27.719 5.039 -7.547 1 97.94 95 GLU A C 1
ATOM 762 O O . GLU A 1 95 ? 27.609 5.602 -6.457 1 97.94 95 GLU A O 1
ATOM 767 N N . ASP A 1 96 ? 27.125 5.402 -8.656 1 98.38 96 ASP A N 1
ATOM 768 C CA . ASP A 1 96 ? 26.203 6.535 -8.617 1 98.38 96 ASP A CA 1
ATOM 769 C C . ASP A 1 96 ? 25 6.242 -7.707 1 98.38 96 ASP A C 1
ATOM 771 O O . ASP A 1 96 ? 24.547 7.121 -6.973 1 98.38 96 ASP A O 1
ATOM 775 N N . ALA A 1 97 ? 24.531 5.043 -7.777 1 98.5 97 ALA A N 1
ATOM 776 C CA . ALA A 1 97 ? 23.406 4.641 -6.941 1 98.5 97 ALA A CA 1
ATOM 777 C C . ALA A 1 97 ? 23.766 4.723 -5.461 1 98.5 97 ALA A C 1
ATOM 779 O O . ALA A 1 97 ? 23 5.273 -4.656 1 98.5 97 ALA A O 1
ATOM 780 N N . GLN A 1 98 ? 24.891 4.168 -5.074 1 97.56 98 GLN A N 1
ATOM 781 C CA . GLN A 1 98 ? 25.328 4.145 -3.682 1 97.56 98 GLN A CA 1
ATOM 782 C C . GLN A 1 98 ? 25.562 5.555 -3.154 1 97.56 98 GLN A C 1
ATOM 784 O O . GLN A 1 98 ? 25.094 5.91 -2.072 1 97.56 98 GLN A O 1
ATOM 789 N N . GLU A 1 99 ? 26.25 6.375 -3.943 1 97.69 99 GLU A N 1
ATOM 790 C CA . GLU A 1 99 ? 26.516 7.754 -3.545 1 97.69 99 GLU A CA 1
ATOM 791 C C . GLU A 1 99 ? 25.234 8.586 -3.533 1 97.69 99 GLU A C 1
ATOM 793 O O . GLU A 1 99 ? 25.047 9.422 -2.65 1 97.69 99 GLU A O 1
ATOM 798 N N . GLY A 1 100 ? 24.422 8.305 -4.508 1 98.19 100 GLY A N 1
ATOM 799 C CA . GLY A 1 100 ? 23.156 9.031 -4.59 1 98.19 100 GLY A CA 1
ATOM 800 C C . GLY A 1 100 ? 22.234 8.766 -3.418 1 98.19 100 GLY A C 1
ATOM 801 O O . GLY A 1 100 ? 21.578 9.68 -2.926 1 98.19 100 GLY A O 1
ATOM 802 N N . VAL A 1 101 ? 22.188 7.527 -2.926 1 98.12 101 VAL A N 1
ATOM 803 C CA . VAL A 1 101 ? 21.359 7.188 -1.77 1 98.12 101 VAL A CA 1
ATOM 804 C C . VAL A 1 101 ? 21.969 7.793 -0.507 1 98.12 101 VAL A C 1
ATOM 806 O O . VAL A 1 101 ? 21.266 8.336 0.337 1 98.12 101 VAL A O 1
ATOM 809 N N . ARG A 1 102 ? 23.281 7.785 -0.418 1 97.06 102 ARG A N 1
ATOM 810 C CA . ARG A 1 102 ? 23.984 8.344 0.735 1 97.06 102 ARG A CA 1
ATOM 811 C C . ARG A 1 102 ? 23.75 9.844 0.842 1 97.06 102 ARG A C 1
ATOM 813 O O . ARG A 1 102 ? 23.516 10.367 1.935 1 97.06 102 ARG A O 1
ATOM 820 N N . THR A 1 103 ? 23.703 10.555 -0.312 1 96.44 103 THR A N 1
ATOM 821 C CA . THR A 1 103 ? 23.625 12.016 -0.319 1 96.44 103 THR A CA 1
ATOM 822 C C . THR A 1 103 ? 22.188 12.484 -0.406 1 96.44 103 THR A C 1
ATOM 824 O O . THR A 1 103 ? 21.906 13.68 -0.312 1 96.44 103 THR A O 1
ATOM 827 N N . GLY A 1 104 ? 21.312 11.594 -0.665 1 95.5 104 GLY A N 1
ATOM 828 C CA . GLY A 1 104 ? 19.906 11.969 -0.715 1 95.5 104 GLY A CA 1
ATOM 829 C C . GLY A 1 104 ? 19.453 12.375 -2.104 1 95.5 104 GLY A C 1
ATOM 830 O O . GLY A 1 104 ? 18.344 12.883 -2.27 1 95.5 104 GLY A O 1
ATOM 831 N N . LYS A 1 105 ? 20.312 12.211 -3.107 1 96.69 105 LYS A N 1
ATOM 832 C CA . LYS A 1 105 ? 19.906 12.414 -4.496 1 96.69 105 LYS A CA 1
ATOM 833 C C . LYS A 1 105 ? 18.797 11.438 -4.891 1 96.69 105 LYS A C 1
ATOM 835 O O . LYS A 1 105 ? 17.859 11.805 -5.602 1 96.69 105 LYS A O 1
ATOM 840 N N . TYR A 1 106 ? 19 10.234 -4.539 1 98.12 106 TYR A N 1
ATOM 841 C CA . TYR A 1 106 ? 18 9.18 -4.648 1 98.12 106 TYR A CA 1
ATOM 842 C C . TYR A 1 106 ? 17.484 8.773 -3.271 1 98.12 106 TYR A C 1
ATOM 844 O O . TYR A 1 106 ? 18.266 8.688 -2.314 1 98.12 106 TYR A O 1
ATOM 852 N N . TYR A 1 107 ? 16.203 8.531 -3.145 1 98 107 TYR A N 1
ATOM 853 C CA . TYR A 1 107 ? 15.648 8.07 -1.874 1 98 107 TYR A CA 1
ATOM 854 C C . TYR A 1 107 ? 15.984 6.602 -1.638 1 98 107 TYR A C 1
ATOM 856 O O . TYR A 1 107 ? 16.047 6.145 -0.493 1 98 107 TYR A O 1
ATOM 864 N N . ALA A 1 108 ? 16.172 5.863 -2.73 1 98.56 108 ALA A N 1
ATOM 865 C CA . ALA A 1 108 ? 16.484 4.441 -2.666 1 98.56 108 ALA A CA 1
ATOM 866 C C . ALA A 1 108 ? 17.172 3.973 -3.939 1 98.56 108 ALA A C 1
ATOM 868 O O . ALA A 1 108 ? 17.297 4.734 -4.902 1 98.56 108 ALA A O 1
ATOM 869 N N . SER A 1 109 ? 17.75 2.766 -3.844 1 98.62 109 SER A N 1
ATOM 870 C CA . SER A 1 109 ? 18.312 2.105 -5.02 1 98.62 109 SER A CA 1
ATOM 871 C C . SER A 1 109 ? 17.891 0.641 -5.082 1 98.62 109 SER A C 1
ATOM 873 O O . SER A 1 109 ? 17.609 0.024 -4.051 1 98.62 109 SER A O 1
ATOM 875 N N . MET A 1 110 ? 17.719 0.144 -6.266 1 98.25 110 MET A N 1
ATOM 876 C CA . MET A 1 110 ? 17.438 -1.261 -6.551 1 98.25 110 MET A CA 1
ATOM 877 C C . MET A 1 110 ? 18.469 -1.83 -7.52 1 98.25 110 MET A C 1
ATOM 879 O O . MET A 1 110 ? 18.625 -1.329 -8.633 1 98.25 110 MET A O 1
ATOM 883 N N . ILE A 1 111 ? 19.188 -2.848 -7.137 1 98.44 111 ILE A N 1
ATOM 884 C CA . ILE A 1 111 ? 20.219 -3.457 -7.965 1 98.44 111 ILE A CA 1
ATOM 885 C C . ILE A 1 111 ? 19.781 -4.863 -8.375 1 98.44 111 ILE A C 1
ATOM 887 O O . ILE A 1 111 ? 19.406 -5.672 -7.531 1 98.44 111 ILE A O 1
ATOM 891 N N . VAL A 1 112 ? 19.781 -5.125 -9.641 1 97.69 112 VAL A N 1
ATOM 892 C CA . VAL A 1 112 ? 19.641 -6.465 -10.203 1 97.69 112 VAL A CA 1
ATOM 893 C C . VAL A 1 112 ? 21.016 -7.105 -10.352 1 97.69 112 VAL A C 1
ATOM 895 O O . VAL A 1 112 ? 21.797 -6.727 -11.227 1 97.69 112 VAL A O 1
ATOM 898 N N . PRO A 1 113 ? 21.266 -8.086 -9.562 1 97.12 113 PRO A N 1
ATOM 899 C CA . PRO A 1 113 ? 22.625 -8.625 -9.523 1 97.12 113 PRO A CA 1
ATOM 900 C C . PRO A 1 113 ? 23.016 -9.352 -10.812 1 97.12 113 PRO A C 1
ATOM 902 O O . PRO A 1 113 ? 22.156 -9.656 -11.633 1 97.12 113 PRO A O 1
ATOM 905 N N . GLU A 1 114 ? 24.312 -9.664 -10.938 1 97.12 114 GLU A N 1
ATOM 906 C CA . GLU A 1 114 ? 24.922 -10.227 -12.141 1 97.12 114 GLU A CA 1
ATOM 907 C C . GLU A 1 114 ? 24.328 -11.594 -12.469 1 97.12 114 GLU A C 1
ATOM 909 O O . GLU A 1 114 ? 24.141 -11.938 -13.641 1 97.12 114 GLU A O 1
ATOM 914 N N . ASP A 1 115 ? 23.922 -12.328 -11.43 1 96 115 ASP A N 1
ATOM 915 C CA . ASP A 1 115 ? 23.516 -13.719 -11.617 1 96 115 ASP A CA 1
ATOM 916 C C . ASP A 1 115 ? 22.016 -13.875 -11.469 1 96 115 ASP A C 1
ATOM 918 O O . ASP A 1 115 ? 21.516 -14.961 -11.148 1 96 115 ASP A O 1
ATOM 922 N N . PHE A 1 116 ? 21.344 -12.82 -11.625 1 96 116 PHE A N 1
ATOM 923 C CA . PHE A 1 116 ? 19.891 -12.82 -11.391 1 96 116 PHE A CA 1
ATOM 924 C C . PHE A 1 116 ? 19.203 -13.812 -12.312 1 96 116 PHE A C 1
ATOM 926 O O . PHE A 1 116 ? 18.469 -14.688 -11.852 1 96 116 PHE A O 1
ATOM 933 N N . SER A 1 117 ? 19.344 -13.68 -13.641 1 94.62 117 SER A N 1
ATOM 934 C CA . SER A 1 117 ? 18.734 -14.578 -14.617 1 94.62 117 SER A CA 1
ATOM 935 C C . SER A 1 117 ? 19.219 -16.016 -14.422 1 94.62 117 SER A C 1
ATOM 937 O O . SER A 1 117 ? 18.422 -16.953 -14.539 1 94.62 117 SER A O 1
ATOM 939 N N . ASN A 1 118 ? 20.531 -16.188 -14.172 1 93.88 118 ASN A N 1
ATOM 940 C CA . ASN A 1 118 ? 21.094 -17.516 -13.922 1 93.88 118 ASN A CA 1
ATOM 941 C C . ASN A 1 118 ? 20.422 -18.188 -12.734 1 93.88 118 ASN A C 1
ATOM 943 O O . ASN A 1 118 ? 20.109 -19.375 -12.789 1 93.88 118 ASN A O 1
ATOM 947 N N . LYS A 1 119 ? 20.234 -17.5 -11.711 1 94 119 LYS A N 1
ATOM 948 C CA . LYS A 1 119 ? 19.578 -18.031 -10.523 1 94 119 LYS A CA 1
ATOM 949 C C . LYS A 1 119 ? 18.125 -18.391 -10.805 1 94 119 LYS A C 1
ATOM 951 O O . LYS A 1 119 ? 17.609 -19.359 -10.266 1 94 119 LYS A O 1
ATOM 956 N N . LEU A 1 120 ? 17.531 -17.609 -11.594 1 91.06 120 LEU A N 1
ATOM 957 C CA . LEU A 1 120 ? 16.141 -17.906 -11.969 1 91.06 120 LEU A CA 1
ATOM 958 C C . LEU A 1 120 ? 16.047 -19.234 -12.703 1 91.06 120 LEU A C 1
ATOM 960 O O . LEU A 1 120 ? 15.07 -19.969 -12.523 1 91.06 120 LEU A O 1
ATOM 964 N N . LEU A 1 121 ? 16.984 -19.547 -13.523 1 89.31 121 LEU A N 1
ATOM 965 C CA . LEU A 1 121 ? 16.984 -20.766 -14.312 1 89.31 121 LEU A CA 1
ATOM 966 C C . LEU A 1 121 ? 17.375 -21.969 -13.445 1 89.31 121 LEU A C 1
ATOM 968 O O . LEU A 1 121 ? 17.297 -23.109 -13.898 1 89.31 121 LEU A O 1
ATOM 972 N N . SER A 1 122 ? 17.75 -21.766 -12.148 1 89 122 SER A N 1
ATOM 973 C CA . SER A 1 122 ? 18.141 -22.844 -11.258 1 89 122 SER A CA 1
ATOM 974 C C . SER A 1 122 ? 16.984 -23.781 -10.984 1 89 122 SER A C 1
ATOM 976 O O . SER A 1 122 ? 17.188 -24.906 -10.516 1 89 122 SER A O 1
ATOM 978 N N . ILE A 1 123 ? 15.805 -23.344 -11.289 1 84.88 123 ILE A N 1
ATOM 979 C CA . ILE A 1 123 ? 14.625 -24.188 -11.133 1 84.88 123 ILE A CA 1
ATOM 980 C C . ILE A 1 123 ? 14.766 -25.453 -11.977 1 84.88 123 ILE A C 1
ATOM 982 O O . ILE A 1 123 ? 14.133 -26.469 -11.695 1 84.88 123 ILE A O 1
ATOM 986 N N . THR A 1 124 ? 15.555 -25.375 -13.062 1 81.12 124 THR A N 1
ATOM 987 C CA . THR A 1 124 ? 15.773 -26.5 -13.953 1 81.12 124 THR A CA 1
ATOM 988 C C . THR A 1 124 ? 16.953 -27.344 -13.477 1 81.12 124 THR A C 1
ATOM 990 O O . THR A 1 124 ? 17.312 -28.344 -14.109 1 81.12 124 THR A O 1
ATOM 993 N N . GLU A 1 125 ? 17.547 -26.922 -12.375 1 81.62 125 GLU A N 1
ATOM 994 C CA . GLU A 1 125 ? 18.719 -27.609 -11.82 1 81.62 125 GLU A CA 1
ATOM 995 C C . GLU A 1 125 ? 18.375 -28.312 -10.523 1 81.62 125 GLU A C 1
ATOM 997 O O . GLU A 1 125 ? 17.234 -28.25 -10.047 1 81.62 125 GLU A O 1
ATOM 1002 N N . ASN A 1 126 ? 19.344 -29.109 -9.992 1 77.81 126 ASN A N 1
ATOM 1003 C CA . ASN A 1 126 ? 19.156 -29.859 -8.758 1 77.81 126 ASN A CA 1
ATOM 1004 C C . ASN A 1 126 ? 19.078 -28.938 -7.547 1 77.81 126 ASN A C 1
ATOM 1006 O O . ASN A 1 126 ? 18.391 -29.25 -6.574 1 77.81 126 ASN A O 1
ATOM 1010 N N . ARG A 1 127 ? 19.969 -27.969 -7.641 1 86.12 127 ARG A N 1
ATOM 1011 C CA . ARG A 1 127 ? 19.953 -27 -6.555 1 86.12 127 ARG A CA 1
ATOM 1012 C C . ARG A 1 127 ? 19.25 -25.719 -6.984 1 86.12 127 ARG A C 1
ATOM 1014 O O . ARG A 1 127 ? 19.734 -25 -7.871 1 86.12 127 ARG A O 1
ATOM 1021 N N . ILE A 1 128 ? 18.188 -25.391 -6.277 1 90 128 ILE A N 1
ATOM 1022 C CA . ILE A 1 128 ? 17.391 -24.203 -6.598 1 90 128 ILE A CA 1
ATOM 1023 C C . ILE A 1 128 ? 17.844 -23.031 -5.727 1 90 128 ILE A C 1
ATOM 1025 O O . ILE A 1 128 ? 17.938 -23.172 -4.504 1 90 128 ILE A O 1
ATOM 1029 N N . ILE A 1 129 ? 18.25 -21.922 -6.316 1 91.88 129 ILE A N 1
ATOM 1030 C CA . ILE A 1 129 ? 18.672 -20.703 -5.633 1 91.88 129 ILE A CA 1
ATOM 1031 C C . ILE A 1 129 ? 17.719 -19.562 -5.988 1 91.88 129 ILE A C 1
ATOM 1033 O O . ILE A 1 129 ? 17.5 -19.281 -7.168 1 91.88 129 ILE A O 1
ATOM 1037 N N . GLU A 1 130 ? 17.109 -18.938 -5.016 1 90.88 130 GLU A N 1
ATOM 1038 C CA . GLU A 1 130 ? 16.188 -17.828 -5.254 1 90.88 130 GLU A CA 1
ATOM 1039 C C . GLU A 1 130 ? 16.938 -16.547 -5.582 1 90.88 130 GLU A C 1
ATOM 1041 O O . GLU A 1 130 ? 17.812 -16.109 -4.82 1 90.88 130 GLU A O 1
ATOM 1046 N N . PRO A 1 131 ? 16.672 -15.945 -6.711 1 94.25 131 PRO A N 1
ATOM 1047 C CA . PRO A 1 131 ? 17.297 -14.648 -6.992 1 94.25 131 PRO A CA 1
ATOM 1048 C C . PRO A 1 131 ? 16.812 -13.539 -6.059 1 94.25 131 PRO A C 1
ATOM 1050 O O . PRO A 1 131 ? 15.664 -13.578 -5.598 1 94.25 131 PRO A O 1
ATOM 1053 N N . THR A 1 132 ? 17.703 -12.57 -5.809 1 95.31 132 THR A N 1
ATOM 1054 C CA . THR A 1 132 ? 17.391 -11.508 -4.863 1 95.31 132 THR A CA 1
ATOM 1055 C C . THR A 1 132 ? 17.656 -10.141 -5.484 1 95.31 132 THR A C 1
ATOM 1057 O O . THR A 1 132 ? 18.688 -9.93 -6.121 1 95.31 132 THR A O 1
ATOM 1060 N N . LEU A 1 133 ? 16.688 -9.273 -5.359 1 96.19 133 LEU A N 1
ATOM 1061 C CA . LEU A 1 133 ? 16.906 -7.863 -5.641 1 96.19 133 LEU A CA 1
ATOM 1062 C C . LEU A 1 133 ? 17.516 -7.156 -4.434 1 96.19 133 LEU A C 1
ATOM 1064 O O . LEU A 1 133 ? 17.109 -7.41 -3.295 1 96.19 133 LEU A O 1
ATOM 1068 N N . GLU A 1 134 ? 18.516 -6.352 -4.664 1 97.75 134 GLU A N 1
ATOM 1069 C CA . GLU A 1 134 ? 19.109 -5.566 -3.582 1 97.75 134 GLU A CA 1
ATOM 1070 C C . GLU A 1 134 ? 18.453 -4.195 -3.475 1 97.75 134 GLU A C 1
ATOM 1072 O O . GLU A 1 134 ? 18.641 -3.34 -4.344 1 97.75 134 GLU A O 1
ATOM 1077 N N . TYR A 1 135 ? 17.766 -3.984 -2.432 1 98.06 135 TYR A N 1
ATOM 1078 C CA . TYR A 1 135 ? 17.031 -2.75 -2.166 1 98.06 135 TYR A CA 1
ATOM 1079 C C . TYR A 1 135 ? 17.688 -1.968 -1.028 1 98.06 135 TYR A C 1
ATOM 1081 O O . TYR A 1 135 ? 17.797 -2.469 0.094 1 98.06 135 TYR A O 1
ATOM 1089 N N . THR A 1 136 ? 18.234 -0.777 -1.319 1 98.5 136 THR A N 1
ATOM 1090 C CA . THR A 1 136 ? 18.828 0.107 -0.321 1 98.5 136 THR A CA 1
ATOM 1091 C C . THR A 1 136 ? 18 1.385 -0.176 1 98.5 136 THR A C 1
ATOM 1093 O O . THR A 1 136 ? 17.688 2.041 -1.169 1 98.5 136 THR A O 1
ATOM 1096 N N . VAL A 1 137 ? 17.656 1.727 1.036 1 97.94 137 VAL A N 1
ATOM 1097 C CA . VAL A 1 137 ? 16.797 2.883 1.239 1 97.94 137 VAL A CA 1
ATOM 1098 C C . VAL A 1 137 ? 17.406 3.82 2.271 1 97.94 137 VAL A C 1
ATOM 1100 O O . VAL A 1 137 ? 18 3.367 3.256 1 97.94 137 VAL A O 1
ATOM 1103 N N . ASN A 1 138 ? 17.391 5.156 2.021 1 98.06 138 ASN A N 1
ATOM 1104 C CA . ASN A 1 138 ? 17.812 6.203 2.945 1 98.06 138 ASN A CA 1
ATOM 1105 C C . ASN A 1 138 ? 16.672 6.633 3.865 1 98.06 138 ASN A C 1
ATOM 1107 O O . ASN A 1 138 ? 15.734 7.293 3.424 1 98.06 138 ASN A O 1
ATOM 1111 N N . GLU A 1 139 ? 16.75 6.336 5.18 1 96.44 139 GLU A N 1
ATOM 1112 C CA . GLU A 1 139 ? 15.641 6.617 6.094 1 96.44 139 GLU A CA 1
ATOM 1113 C C . GLU A 1 139 ? 15.789 7.996 6.73 1 96.44 139 GLU A C 1
ATOM 1115 O O . GLU A 1 139 ? 14.906 8.445 7.457 1 96.44 139 GLU A O 1
ATOM 1120 N N . LYS A 1 140 ? 16.891 8.703 6.367 1 96.44 140 LYS A N 1
ATOM 1121 C CA . LYS A 1 140 ? 17.156 10 6.984 1 96.44 140 LYS A CA 1
ATOM 1122 C C . LYS A 1 140 ? 16.531 11.141 6.188 1 96.44 140 LYS A C 1
ATOM 1124 O O . LYS A 1 140 ? 16.047 12.109 6.766 1 96.44 140 LYS A O 1
ATOM 1129 N N . SER A 1 141 ? 16.484 11.023 4.875 1 94.19 141 SER A N 1
ATOM 1130 C CA . SER A 1 141 ? 16.078 12.109 3.988 1 94.19 141 SER A CA 1
ATOM 1131 C C . SER A 1 141 ? 14.617 12.5 4.223 1 94.19 141 SER A C 1
ATOM 1133 O O . SER A 1 141 ? 14.266 13.68 4.164 1 94.19 141 SER A O 1
ATOM 1135 N N . ASN A 1 142 ? 13.844 11.555 4.414 1 95.25 142 ASN A N 1
ATOM 1136 C CA . ASN A 1 142 ? 12.422 11.773 4.648 1 95.25 142 ASN A CA 1
ATOM 1137 C C . ASN A 1 142 ? 11.758 10.539 5.266 1 95.25 142 ASN A C 1
ATOM 1139 O O . ASN A 1 142 ? 12.062 9.414 4.883 1 95.25 142 ASN A O 1
ATOM 1143 N N . SER A 1 143 ? 10.812 10.758 6.164 1 92.75 143 SER A N 1
ATOM 1144 C CA . SER A 1 143 ? 10.258 9.648 6.93 1 92.75 143 SER A CA 1
ATOM 1145 C C . SER A 1 143 ? 9.195 8.906 6.133 1 92.75 143 SER A C 1
ATOM 1147 O O . SER A 1 143 ? 8.898 7.738 6.406 1 92.75 143 SER A O 1
ATOM 1149 N N . VAL A 1 144 ? 8.609 9.539 5.109 1 92.62 144 VAL A N 1
ATOM 1150 C CA . VAL A 1 144 ? 7.539 8.93 4.324 1 92.62 144 VAL A CA 1
ATOM 1151 C C . VAL A 1 144 ? 8.117 8.297 3.062 1 92.62 144 VAL A C 1
ATOM 1153 O O . VAL A 1 144 ? 7.578 7.312 2.551 1 92.62 144 VAL A O 1
ATOM 1156 N N . ALA A 1 145 ? 9.211 8.773 2.568 1 94.69 145 ALA A N 1
ATOM 1157 C CA . ALA A 1 145 ? 9.805 8.344 1.305 1 94.69 145 ALA A CA 1
ATOM 1158 C C . ALA A 1 145 ? 10.047 6.836 1.302 1 94.69 145 ALA A C 1
ATOM 1160 O O . ALA A 1 145 ? 9.734 6.152 0.323 1 94.69 145 ALA A O 1
ATOM 1161 N N . PRO A 1 146 ? 10.586 6.277 2.461 1 94.75 146 PRO A N 1
ATOM 1162 C CA . PRO A 1 146 ? 10.82 4.828 2.469 1 94.75 146 PRO A CA 1
ATOM 1163 C C . PRO A 1 146 ? 9.547 4.023 2.264 1 94.75 146 PRO A C 1
ATOM 1165 O O . PRO A 1 146 ? 9.578 2.943 1.666 1 94.75 146 PRO A O 1
ATOM 1168 N N . LYS A 1 147 ? 8.398 4.492 2.746 1 91.25 147 LYS A N 1
ATOM 1169 C CA . LYS A 1 147 ? 7.129 3.801 2.543 1 91.25 147 LYS A CA 1
ATOM 1170 C C . LYS A 1 147 ? 6.742 3.787 1.067 1 91.25 147 LYS A C 1
ATOM 1172 O O . LYS A 1 147 ? 6.23 2.785 0.564 1 91.25 147 LYS A O 1
ATOM 1177 N N . ILE A 1 148 ? 7.02 4.887 0.336 1 92.25 148 ILE A N 1
ATOM 1178 C CA . ILE A 1 148 ? 6.703 5.004 -1.082 1 92.25 148 ILE A CA 1
ATOM 1179 C C . ILE A 1 148 ? 7.648 4.129 -1.898 1 92.25 148 ILE A C 1
ATOM 1181 O O . ILE A 1 148 ? 7.207 3.371 -2.768 1 92.25 148 ILE A O 1
ATOM 1185 N N . THR A 1 149 ? 8.969 4.191 -1.58 1 96 149 THR A N 1
ATOM 1186 C CA . THR A 1 149 ? 9.945 3.418 -2.338 1 96 149 THR A CA 1
ATOM 1187 C C . THR A 1 149 ? 9.766 1.924 -2.078 1 96 149 THR A C 1
ATOM 1189 O O . THR A 1 149 ? 9.969 1.105 -2.977 1 96 149 THR A O 1
ATOM 1192 N N . ASP A 1 150 ? 9.406 1.538 -0.805 1 94 150 ASP A N 1
ATOM 1193 C CA . ASP A 1 150 ? 9.117 0.145 -0.479 1 94 150 ASP A CA 1
ATOM 1194 C C . ASP A 1 150 ? 7.973 -0.393 -1.338 1 94 150 ASP A C 1
ATOM 1196 O O . ASP A 1 150 ? 8.047 -1.511 -1.852 1 94 150 ASP A O 1
ATOM 1200 N N . LYS A 1 151 ? 6.922 0.372 -1.464 1 90.5 151 LYS A N 1
ATOM 1201 C CA . LYS A 1 151 ? 5.797 -0.025 -2.303 1 90.5 151 LYS A CA 1
ATOM 1202 C C . LYS A 1 151 ? 6.215 -0.135 -3.768 1 90.5 151 LYS A C 1
ATOM 1204 O O . LYS A 1 151 ? 5.789 -1.053 -4.473 1 90.5 151 LYS A O 1
ATOM 1209 N N . GLY A 1 152 ? 7.012 0.805 -4.254 1 91.69 152 GLY A N 1
ATOM 1210 C CA . GLY A 1 152 ? 7.5 0.759 -5.621 1 91.69 152 GLY A CA 1
ATOM 1211 C C . GLY A 1 152 ? 8.289 -0.497 -5.934 1 91.69 152 GLY A C 1
ATOM 1212 O O . GLY A 1 152 ? 7.988 -1.208 -6.891 1 91.69 152 GLY A O 1
ATOM 1213 N N . VAL A 1 153 ? 9.273 -0.811 -5.066 1 94.19 153 VAL A N 1
ATOM 1214 C CA . VAL A 1 153 ? 10.133 -1.977 -5.266 1 94.19 153 VAL A CA 1
ATOM 1215 C C . VAL A 1 153 ? 9.312 -3.254 -5.098 1 94.19 153 VAL A C 1
ATOM 1217 O O . VAL A 1 153 ? 9.523 -4.234 -5.816 1 94.19 153 VAL A O 1
ATOM 1220 N N . GLY A 1 154 ? 8.383 -3.271 -4.121 1 91.69 154 GLY A N 1
ATOM 1221 C CA . GLY A 1 154 ? 7.488 -4.406 -3.949 1 91.69 154 GLY A CA 1
ATOM 1222 C C . GLY A 1 154 ? 6.652 -4.695 -5.18 1 91.69 154 GLY A C 1
ATOM 1223 O O . GLY A 1 154 ? 6.465 -5.859 -5.547 1 91.69 154 GLY A O 1
ATOM 1224 N N . THR A 1 155 ? 6.164 -3.629 -5.836 1 89.06 155 THR A N 1
ATOM 1225 C CA . THR A 1 155 ? 5.375 -3.787 -7.051 1 89.06 155 THR A CA 1
ATOM 1226 C C . THR A 1 155 ? 6.219 -4.387 -8.172 1 89.06 155 THR A C 1
ATOM 1228 O O . THR A 1 155 ? 5.738 -5.227 -8.938 1 89.06 155 THR A O 1
ATOM 1231 N N . VAL A 1 156 ? 7.488 -3.947 -8.273 1 90.75 156 VAL A N 1
ATOM 1232 C CA . VAL A 1 156 ? 8.391 -4.52 -9.266 1 90.75 156 VAL A CA 1
ATOM 1233 C C . VAL A 1 156 ? 8.578 -6.012 -9 1 90.75 156 VAL A C 1
ATOM 1235 O O . VAL A 1 156 ? 8.492 -6.832 -9.914 1 90.75 156 VAL A O 1
ATOM 1238 N N . LYS A 1 157 ? 8.867 -6.352 -7.754 1 92.38 157 LYS A N 1
ATOM 1239 C CA . LYS A 1 157 ? 9.031 -7.746 -7.348 1 92.38 157 LYS A CA 1
ATOM 1240 C C . LYS A 1 157 ? 7.812 -8.578 -7.742 1 92.38 157 LYS A C 1
ATOM 1242 O O . LYS A 1 157 ? 7.953 -9.656 -8.32 1 92.38 157 LYS A O 1
ATOM 1247 N N . ASP A 1 158 ? 6.625 -8.062 -7.453 1 90.25 158 ASP A N 1
ATOM 1248 C CA . ASP A 1 158 ? 5.391 -8.781 -7.734 1 90.25 158 ASP A CA 1
ATOM 1249 C C . ASP A 1 158 ? 5.191 -8.969 -9.242 1 90.25 158 ASP A C 1
ATOM 1251 O O . ASP A 1 158 ? 4.836 -10.055 -9.695 1 90.25 158 ASP A O 1
ATOM 1255 N N . GLN A 1 159 ? 5.43 -7.977 -10.008 1 87.31 159 GLN A N 1
ATOM 1256 C CA . GLN A 1 159 ? 5.23 -8.023 -11.453 1 87.31 159 GLN A CA 1
ATOM 1257 C C . GLN A 1 159 ? 6.211 -8.992 -12.109 1 87.31 159 GLN A C 1
ATOM 1259 O O . GLN A 1 159 ? 5.836 -9.758 -13 1 87.31 159 GLN A O 1
ATOM 1264 N N . VAL A 1 160 ? 7.438 -8.914 -11.719 1 87.62 160 VAL A N 1
ATOM 1265 C CA . VAL A 1 160 ? 8.445 -9.82 -12.266 1 87.62 160 VAL A CA 1
ATOM 1266 C C . VAL A 1 160 ? 8.117 -11.258 -11.859 1 87.62 160 VAL A C 1
ATOM 1268 O O . VAL A 1 160 ? 8.227 -12.18 -12.672 1 87.62 160 VAL A O 1
ATOM 1271 N N . SER A 1 161 ? 7.785 -11.438 -10.594 1 91.5 161 SER A N 1
ATOM 1272 C CA . SER A 1 161 ? 7.406 -12.766 -10.117 1 91.5 161 SER A CA 1
ATOM 1273 C C . SER A 1 161 ? 6.246 -13.336 -10.93 1 91.5 161 SER A C 1
ATOM 1275 O O . SER A 1 161 ? 6.273 -14.5 -11.328 1 91.5 161 SER A O 1
ATOM 1277 N N . GLU A 1 162 ? 5.23 -12.516 -11.133 1 90.38 162 GLU A N 1
ATOM 1278 C CA . GLU A 1 162 ? 4.078 -12.93 -11.93 1 90.38 162 GLU A CA 1
ATOM 1279 C C . GLU A 1 162 ? 4.5 -13.344 -13.336 1 90.38 162 GLU A C 1
ATOM 1281 O O . GLU A 1 162 ? 4.012 -14.336 -13.867 1 90.38 162 GLU A O 1
ATOM 1286 N N . GLN A 1 163 ? 5.379 -12.68 -13.945 1 86 163 GLN A N 1
ATOM 1287 C CA . GLN A 1 163 ? 5.848 -12.977 -15.289 1 86 163 GLN A CA 1
ATOM 1288 C C . GLN A 1 163 ? 6.637 -14.281 -15.32 1 86 163 GLN A C 1
ATOM 1290 O O . GLN A 1 163 ? 6.52 -15.07 -16.266 1 86 163 GLN A O 1
ATOM 1295 N N . VAL A 1 164 ? 7.441 -14.484 -14.336 1 86.38 164 VAL A N 1
ATOM 1296 C CA . VAL A 1 164 ? 8.227 -15.711 -14.242 1 86.38 164 VAL A CA 1
ATOM 1297 C C . VAL A 1 164 ? 7.293 -16.906 -14.102 1 86.38 164 VAL A C 1
ATOM 1299 O O . VAL A 1 164 ? 7.449 -17.922 -14.797 1 86.38 164 VAL A O 1
ATOM 1302 N N . VAL A 1 165 ? 6.375 -16.812 -13.195 1 89.62 165 VAL A N 1
ATOM 1303 C CA . VAL A 1 165 ? 5.414 -17.891 -12.977 1 89.62 165 VAL A CA 1
ATOM 1304 C C . VAL A 1 165 ? 4.641 -18.156 -14.266 1 89.62 165 VAL A C 1
ATOM 1306 O O . VAL A 1 165 ? 4.477 -19.312 -14.664 1 89.62 165 VAL A O 1
ATOM 1309 N N . GLU A 1 166 ? 4.168 -17.125 -14.898 1 88.94 166 GLU A N 1
ATOM 1310 C CA . GLU A 1 166 ? 3.422 -17.266 -16.141 1 88.94 166 GLU A CA 1
ATOM 1311 C C . GLU A 1 166 ? 4.266 -17.953 -17.219 1 88.94 166 GLU A C 1
ATOM 1313 O O . GLU A 1 166 ? 3.777 -18.812 -17.953 1 88.94 166 GLU A O 1
ATOM 1318 N N . THR A 1 167 ? 5.504 -17.562 -17.344 1 82.81 167 THR A N 1
ATOM 1319 C CA . THR A 1 167 ? 6.395 -18.109 -18.359 1 82.81 167 THR A CA 1
ATOM 1320 C C . THR A 1 167 ? 6.723 -19.562 -18.062 1 82.81 167 THR A C 1
ATOM 1322 O O . THR A 1 167 ? 6.605 -20.422 -18.938 1 82.81 167 THR A O 1
ATOM 1325 N N . VAL A 1 168 ? 7.113 -19.891 -16.844 1 83.56 168 VAL A N 1
ATOM 1326 C CA . VAL A 1 168 ? 7.496 -21.25 -16.469 1 83.56 168 VAL A CA 1
ATOM 1327 C C . VAL A 1 168 ? 6.285 -22.172 -16.562 1 83.56 168 VAL A C 1
ATOM 1329 O O . VAL A 1 168 ? 6.359 -23.234 -17.172 1 83.56 168 VAL A O 1
ATOM 1332 N N . ASP A 1 169 ? 5.234 -21.766 -15.984 1 86.19 169 ASP A N 1
ATOM 1333 C CA . ASP A 1 169 ? 4.02 -22.562 -16.062 1 86.19 169 ASP A CA 1
ATOM 1334 C C . ASP A 1 169 ? 3.514 -22.672 -17.5 1 86.19 169 ASP A C 1
ATOM 1336 O O . ASP A 1 169 ? 2.949 -23.688 -17.891 1 86.19 169 ASP A O 1
ATOM 1340 N N . GLY A 1 170 ? 3.631 -21.594 -18.219 1 84.5 170 GLY A N 1
ATOM 1341 C CA . GLY A 1 170 ? 3.297 -21.656 -19.625 1 84.5 170 GLY A CA 1
ATOM 1342 C C . GLY A 1 170 ? 4.043 -22.75 -20.375 1 84.5 170 GLY A C 1
ATOM 1343 O O . GLY A 1 170 ? 3.453 -23.484 -21.172 1 84.5 170 GLY A O 1
ATOM 1344 N N . ILE A 1 171 ? 5.293 -22.891 -20.109 1 79.25 171 ILE A N 1
ATOM 1345 C CA . ILE A 1 171 ? 6.117 -23.938 -20.719 1 79.25 171 ILE A CA 1
ATOM 1346 C C . ILE A 1 171 ? 5.656 -25.297 -20.234 1 79.25 171 ILE A C 1
ATOM 1348 O O . ILE A 1 171 ? 5.48 -26.234 -21.031 1 79.25 171 ILE A O 1
ATOM 1352 N N . ILE A 1 172 ? 5.457 -25.469 -18.969 1 81.94 172 ILE A N 1
ATOM 1353 C CA . ILE A 1 172 ? 5.031 -26.734 -18.375 1 81.94 172 ILE A CA 1
ATOM 1354 C C . ILE A 1 172 ? 3.703 -27.172 -18.984 1 81.94 172 ILE A C 1
ATOM 1356 O O . ILE A 1 172 ? 3.58 -28.297 -19.469 1 81.94 172 ILE A O 1
ATOM 1360 N N . PHE A 1 173 ? 2.781 -26.297 -19.031 1 83.5 173 PHE A N 1
ATOM 1361 C CA . PHE A 1 173 ? 1.457 -26.641 -19.531 1 83.5 173 PHE A CA 1
ATOM 1362 C C . PHE A 1 173 ? 1.496 -26.875 -21.031 1 83.5 173 PHE A C 1
ATOM 1364 O O . PHE A 1 173 ? 0.753 -27.719 -21.562 1 83.5 173 PHE A O 1
ATOM 1371 N N . SER A 1 174 ? 2.252 -26.172 -21.75 1 81.44 174 SER A N 1
ATOM 1372 C CA . SER A 1 174 ? 2.4 -26.406 -23.188 1 81.44 174 SER A CA 1
ATOM 1373 C C . SER A 1 174 ? 2.955 -27.797 -23.469 1 81.44 174 SER A C 1
ATOM 1375 O O . SER A 1 174 ? 2.525 -28.453 -24.422 1 81.44 174 SER A O 1
ATOM 1377 N N . VAL A 1 175 ? 3.982 -28.172 -22.719 1 77.38 175 VAL A N 1
ATOM 1378 C CA . VAL A 1 175 ? 4.562 -29.5 -22.891 1 77.38 175 VAL A CA 1
ATOM 1379 C C . VAL A 1 175 ? 3.525 -30.562 -22.531 1 77.38 175 VAL A C 1
ATOM 1381 O O . VAL A 1 175 ? 3.377 -31.547 -23.25 1 77.38 175 VAL A O 1
ATOM 1384 N N . LEU A 1 176 ? 2.9 -30.375 -21.453 1 78.56 176 LEU A N 1
ATOM 1385 C CA . LEU A 1 176 ? 1.852 -31.312 -21.047 1 78.56 176 LEU A CA 1
ATOM 1386 C C . LEU A 1 176 ? 0.75 -31.375 -22.109 1 78.56 176 LEU A C 1
ATOM 1388 O O . LEU A 1 176 ? 0.242 -32.469 -22.406 1 78.56 176 LEU A O 1
ATOM 1392 N N . ASN A 1 177 ? 0.38 -30.266 -22.578 1 82.5 177 ASN A N 1
ATOM 1393 C CA . ASN A 1 177 ? -0.634 -30.203 -23.625 1 82.5 177 ASN A CA 1
ATOM 1394 C C . ASN A 1 177 ? -0.202 -30.984 -24.875 1 82.5 177 ASN A C 1
ATOM 1396 O O . ASN A 1 177 ? -1.001 -31.719 -25.453 1 82.5 177 ASN A O 1
ATOM 1400 N N . LYS A 1 178 ? 0.973 -30.781 -25.297 1 77.75 178 LYS A N 1
ATOM 1401 C CA . LYS A 1 178 ? 1.502 -31.5 -26.453 1 77.75 178 LYS A CA 1
ATOM 1402 C C . LYS A 1 178 ? 1.479 -33 -26.219 1 77.75 178 LYS A C 1
ATOM 1404 O O . LYS A 1 178 ? 1.104 -33.781 -27.109 1 77.75 178 LYS A O 1
ATOM 1409 N N . ILE A 1 179 ? 1.896 -33.375 -25.062 1 72.81 179 ILE A N 1
ATOM 1410 C CA . ILE A 1 179 ? 1.862 -34.781 -24.703 1 72.81 179 ILE A CA 1
ATOM 1411 C C . ILE A 1 179 ? 0.418 -35.281 -24.688 1 72.81 179 ILE A C 1
ATOM 1413 O O . ILE A 1 179 ? 0.12 -36.344 -25.219 1 72.81 179 ILE A O 1
ATOM 1417 N N . GLY A 1 180 ? -0.388 -34.562 -24.047 1 76.25 180 GLY A N 1
ATOM 1418 C CA . GLY A 1 180 ? -1.791 -34.938 -23.969 1 76.25 180 GLY A CA 1
ATOM 1419 C C . GLY A 1 180 ? -2.451 -35.094 -25.328 1 76.25 180 GLY A C 1
ATOM 1420 O O . GLY A 1 180 ? -3.209 -36.031 -25.531 1 76.25 180 GLY A O 1
ATOM 1421 N N . VAL A 1 181 ? -2.227 -34.219 -26.188 1 78.12 181 VAL A N 1
ATOM 1422 C CA . VAL A 1 181 ? -2.795 -34.25 -27.531 1 78.12 181 VAL A CA 1
ATOM 1423 C C . VAL A 1 181 ? -2.264 -35.469 -28.281 1 78.12 181 VAL A C 1
ATOM 1425 O O . VAL A 1 181 ? -3.018 -36.188 -28.969 1 78.12 181 VAL A O 1
ATOM 1428 N N . GLU A 1 182 ? -1.015 -35.75 -28.125 1 68.94 182 GLU A N 1
ATOM 1429 C CA . GLU A 1 182 ? -0.416 -36.906 -28.766 1 68.94 182 GLU A CA 1
ATOM 1430 C C . GLU A 1 182 ? -1.005 -38.219 -28.219 1 68.94 182 GLU A C 1
ATOM 1432 O O . GLU A 1 182 ? -1.265 -39.156 -28.984 1 68.94 182 GLU A O 1
ATOM 1437 N N . VAL A 1 183 ? -1.15 -38.25 -26.969 1 71.56 183 VAL A N 1
ATOM 1438 C CA . VAL A 1 183 ? -1.731 -39.406 -26.344 1 71.56 183 VAL A CA 1
ATOM 1439 C C . VAL A 1 183 ? -3.189 -39.562 -26.766 1 71.56 183 VAL A C 1
ATOM 1441 O O . VAL A 1 183 ? -3.65 -40.688 -27.047 1 71.56 183 VAL A O 1
ATOM 1444 N N . THR A 1 184 ? -3.863 -38.531 -26.812 1 76.88 184 THR A N 1
ATOM 1445 C CA . THR A 1 184 ? -5.262 -38.562 -27.219 1 76.88 184 THR A CA 1
ATOM 1446 C C . THR A 1 184 ? -5.395 -39.031 -28.672 1 76.88 184 THR A C 1
ATOM 1448 O O . THR A 1 184 ? -6.281 -39.812 -28.984 1 76.88 184 THR A O 1
ATOM 1451 N N . ASN A 1 185 ? -4.531 -38.594 -29.469 1 70.19 185 ASN A N 1
ATOM 1452 C CA . ASN A 1 185 ? -4.543 -39 -30.875 1 70.19 185 ASN A CA 1
ATOM 1453 C C . ASN A 1 185 ? -4.16 -40.469 -31.031 1 70.19 185 ASN A C 1
ATOM 1455 O O . ASN A 1 185 ? -4.621 -41.125 -31.969 1 70.19 185 ASN A O 1
ATOM 1459 N N . SER A 1 186 ? -3.357 -40.906 -30.125 1 66.06 186 SER A N 1
ATOM 1460 C CA . SER A 1 186 ? -2.869 -42.281 -30.234 1 66.06 186 SER A CA 1
ATOM 1461 C C . SER A 1 186 ? -3.727 -43.219 -29.406 1 66.06 186 SER A C 1
ATOM 1463 O O . SER A 1 186 ? -3.482 -44.438 -29.391 1 66.06 186 SER A O 1
ATOM 1465 N N . LYS A 1 187 ? -4.629 -42.688 -28.812 1 76.75 187 LYS A N 1
ATOM 1466 C CA . LYS A 1 187 ? -5.453 -43.438 -27.875 1 76.75 187 LYS A CA 1
ATOM 1467 C C . LYS A 1 187 ? -6.105 -44.625 -28.578 1 76.75 187 LYS A C 1
ATOM 1469 O O . LYS A 1 187 ? -6.07 -45.75 -28.078 1 76.75 187 LYS A O 1
ATOM 1474 N N . PRO A 1 188 ? -6.773 -44.469 -29.719 1 67.94 188 PRO A N 1
ATOM 1475 C CA . PRO A 1 188 ? -7.375 -45.625 -30.391 1 67.94 188 PRO A CA 1
ATOM 1476 C C . PRO A 1 188 ? -6.355 -46.719 -30.734 1 67.94 188 PRO A C 1
ATOM 1478 O O . PRO A 1 188 ? -6.641 -47.906 -30.578 1 67.94 188 PRO A O 1
ATOM 1481 N N . GLU A 1 189 ? -5.199 -46.25 -31.156 1 61.09 189 GLU A N 1
ATOM 1482 C CA . GLU A 1 189 ? -4.148 -47.188 -31.484 1 61.09 189 GLU A CA 1
ATOM 1483 C C . GLU A 1 189 ? -3.627 -47.906 -30.234 1 61.09 189 GLU A C 1
ATOM 1485 O O . GLU A 1 189 ? -3.355 -49.094 -30.266 1 61.09 189 GLU A O 1
ATOM 1490 N N . ILE A 1 190 ? -3.547 -47.188 -29.219 1 66.56 190 ILE A N 1
ATOM 1491 C CA . ILE A 1 190 ? -3.094 -47.75 -27.953 1 66.56 190 ILE A CA 1
ATOM 1492 C C . ILE A 1 190 ? -4.117 -48.75 -27.453 1 66.56 190 ILE A C 1
ATOM 1494 O O . ILE A 1 190 ? -3.75 -49.812 -26.969 1 66.56 190 ILE A O 1
ATOM 1498 N N . ARG A 1 191 ? -5.262 -48.438 -27.609 1 72.94 191 ARG A N 1
ATOM 1499 C CA . ARG A 1 191 ? -6.332 -49.344 -27.188 1 72.94 191 ARG A CA 1
ATOM 1500 C C . ARG A 1 191 ? -6.297 -50.625 -28 1 72.94 191 ARG A C 1
ATOM 1502 O O . ARG A 1 191 ? -6.477 -51.719 -27.453 1 72.94 191 ARG A O 1
ATOM 1509 N N . LYS A 1 192 ? -6.074 -50.5 -29.281 1 64.38 192 LYS A N 1
ATOM 1510 C CA . LYS A 1 192 ? -5.969 -51.656 -30.141 1 64.38 192 LYS A CA 1
ATOM 1511 C C . LYS A 1 192 ? -4.812 -52.562 -29.719 1 64.38 192 LYS A C 1
ATOM 1513 O O . LYS A 1 192 ? -4.938 -53.781 -29.703 1 64.38 192 LYS A O 1
ATOM 1518 N N . LEU A 1 193 ? -3.811 -51.812 -29.438 1 59.09 193 LEU A N 1
ATOM 1519 C CA . LEU A 1 193 ? -2.643 -52.562 -28.969 1 59.09 193 LEU A CA 1
ATOM 1520 C C . LEU A 1 193 ? -2.938 -53.281 -27.656 1 59.09 193 LEU A C 1
ATOM 1522 O O . LEU A 1 193 ? -2.562 -54.438 -27.484 1 59.09 193 LEU A O 1
ATOM 1526 N N . ILE A 1 194 ? -3.564 -52.625 -26.859 1 67.88 194 ILE A N 1
ATOM 1527 C CA . ILE A 1 194 ? -3.926 -53.219 -25.578 1 67.88 194 ILE A CA 1
ATOM 1528 C C . ILE A 1 194 ? -4.852 -54.406 -25.797 1 67.88 194 ILE A C 1
ATOM 1530 O O . ILE A 1 194 ? -4.688 -55.469 -25.172 1 67.88 194 ILE A O 1
ATOM 1534 N N . ASP A 1 195 ? -5.691 -54.344 -26.672 1 65.5 195 ASP A N 1
ATOM 1535 C CA . ASP A 1 195 ? -6.613 -55.406 -27 1 65.5 195 ASP A CA 1
ATOM 1536 C C . ASP A 1 195 ? -5.867 -56.625 -27.562 1 65.5 195 ASP A C 1
ATOM 1538 O O . ASP A 1 195 ? -6.211 -57.781 -27.266 1 65.5 195 ASP A O 1
ATOM 1542 N N . VAL A 1 196 ? -4.891 -56.312 -28.391 1 61 196 VAL A N 1
ATOM 1543 C CA . VAL A 1 196 ? -4.082 -57.375 -28.969 1 61 196 VAL A CA 1
ATOM 1544 C C . VAL A 1 196 ? -3.311 -58.094 -27.859 1 61 196 VAL A C 1
ATOM 1546 O O . VAL A 1 196 ? -3.186 -59.312 -27.875 1 61 196 VAL A O 1
ATOM 1549 N N . ILE A 1 197 ? -2.91 -57.281 -26.969 1 64.44 197 ILE A N 1
ATOM 1550 C CA . ILE A 1 197 ? -2.143 -57.844 -25.859 1 64.44 197 ILE A CA 1
ATOM 1551 C C . ILE A 1 197 ? -3.053 -58.688 -24.969 1 64.44 197 ILE A C 1
ATOM 1553 O O . ILE A 1 197 ? -2.662 -59.781 -24.531 1 64.44 197 ILE A O 1
ATOM 1557 N N . TYR A 1 198 ? -4.191 -58.281 -24.797 1 70.69 198 TYR A N 1
ATOM 1558 C CA . TYR A 1 198 ? -5.16 -59.062 -24.047 1 70.69 198 TYR A CA 1
ATOM 1559 C C . TYR A 1 198 ? -5.48 -60.375 -24.75 1 70.69 198 TYR A C 1
ATOM 1561 O O . TYR A 1 198 ? -5.547 -61.438 -24.125 1 70.69 198 TYR A O 1
ATOM 1569 N N . LYS A 1 199 ? -5.656 -60.312 -26 1 67.75 199 LYS A N 1
ATOM 1570 C CA . LYS A 1 199 ? -5.969 -61.5 -26.797 1 67.75 199 LYS A CA 1
ATOM 1571 C C . LYS A 1 199 ? -4.809 -62.5 -26.781 1 67.75 199 LYS A C 1
ATOM 1573 O O . LYS A 1 199 ? -5.02 -63.719 -26.703 1 67.75 199 LYS A O 1
ATOM 1578 N N . LEU A 1 200 ? -3.656 -61.906 -26.922 1 64.44 200 LEU A N 1
ATOM 1579 C CA . LEU A 1 200 ? -2.467 -62.75 -26.875 1 64.44 200 LEU A CA 1
ATOM 1580 C C . LEU A 1 200 ? -2.363 -63.469 -25.531 1 64.44 200 LEU A C 1
ATOM 1582 O O . LEU A 1 200 ? -2.041 -64.688 -25.484 1 64.44 200 LEU A O 1
ATOM 1586 N N . ASP A 1 201 ? -2.572 -62.812 -24.562 1 70.38 201 ASP A N 1
ATOM 1587 C CA . ASP A 1 201 ? -2.551 -63.375 -23.219 1 70.38 201 ASP A CA 1
ATOM 1588 C C . ASP A 1 201 ? -3.58 -64.5 -23.094 1 70.38 201 ASP A C 1
ATOM 1590 O O . ASP A 1 201 ? -3.295 -65.562 -22.516 1 70.38 201 ASP A O 1
ATOM 1594 N N . GLU A 1 202 ? -4.672 -64.375 -23.672 1 70.94 202 GLU A N 1
ATOM 1595 C CA . GLU A 1 202 ? -5.746 -65.375 -23.625 1 70.94 202 GLU A CA 1
ATOM 1596 C C . GLU A 1 202 ? -5.398 -66.625 -24.469 1 70.94 202 GLU A C 1
ATOM 1598 O O . GLU A 1 202 ? -5.777 -67.75 -24.125 1 70.94 202 GLU A O 1
ATOM 1603 N N . GLU A 1 203 ? -4.617 -66.375 -25.453 1 62.34 203 GLU A N 1
ATOM 1604 C CA . GLU A 1 203 ? -4.344 -67.438 -26.406 1 62.34 203 GLU A CA 1
ATOM 1605 C C . GLU A 1 203 ? -3.039 -68.188 -26.062 1 62.34 203 GLU A C 1
ATOM 1607 O O . GLU A 1 203 ? -2.734 -69.25 -26.641 1 62.34 203 GLU A O 1
ATOM 1612 N N . MET A 1 204 ? -2.363 -67.688 -25.172 1 70.88 204 MET A N 1
ATOM 1613 C CA . MET A 1 204 ? -1.046 -68.25 -24.844 1 70.88 204 MET A CA 1
ATOM 1614 C C . MET A 1 204 ? -1.145 -69.688 -24.453 1 70.88 204 MET A C 1
ATOM 1616 O O . MET A 1 204 ? -0.311 -70.5 -24.859 1 70.88 204 MET A O 1
ATOM 1620 N N . PRO A 1 205 ? -2.123 -70.188 -23.672 1 69.06 205 PRO A N 1
ATOM 1621 C CA . PRO A 1 205 ? -2.227 -71.625 -23.375 1 69.06 205 PRO A CA 1
ATOM 1622 C C . PRO A 1 205 ? -2.432 -72.438 -24.625 1 69.06 205 PRO A C 1
ATOM 1624 O O . PRO A 1 205 ? -1.87 -73.562 -24.719 1 69.06 205 PRO A O 1
ATOM 1627 N N . GLN A 1 206 ? -3.197 -71.938 -25.531 1 62.16 206 GLN A N 1
ATOM 1628 C CA . GLN A 1 206 ? -3.414 -72.688 -26.766 1 62.16 206 GLN A CA 1
ATOM 1629 C C . GLN A 1 206 ? -2.135 -72.75 -27.594 1 62.16 206 GLN A C 1
ATOM 1631 O O . GLN A 1 206 ? -1.837 -73.812 -28.203 1 62.16 206 GLN A O 1
ATOM 1636 N N . ILE A 1 207 ? -1.433 -71.688 -27.625 1 66.06 207 ILE A N 1
ATOM 1637 C CA . ILE A 1 207 ? -0.162 -71.688 -28.344 1 66.06 207 ILE A CA 1
ATOM 1638 C C . ILE A 1 207 ? 0.818 -72.625 -27.703 1 66.06 207 ILE A C 1
ATOM 1640 O O . ILE A 1 207 ? 1.519 -73.375 -28.391 1 66.06 207 ILE A O 1
ATOM 1644 N N . GLU A 1 208 ? 0.853 -72.625 -26.453 1 68.12 208 GLU A N 1
ATOM 1645 C CA . GLU A 1 208 ? 1.693 -73.562 -25.734 1 68.12 208 GLU A CA 1
ATOM 1646 C C . GLU A 1 208 ? 1.319 -75 -26.078 1 68.12 208 GLU A C 1
ATOM 1648 O O . GLU A 1 208 ? 2.195 -75.875 -26.297 1 68.12 208 GLU A O 1
ATOM 1653 N N . GLU A 1 209 ? 0.052 -75.375 -26.156 1 64.94 209 GLU A N 1
ATOM 1654 C CA . GLU A 1 209 ? -0.43 -76.688 -26.516 1 64.94 209 GLU A CA 1
ATOM 1655 C C . GLU A 1 209 ? -0.025 -77.062 -27.938 1 64.94 209 GLU A C 1
ATOM 1657 O O . GLU A 1 209 ? 0.36 -78.188 -28.203 1 64.94 209 GLU A O 1
ATOM 1662 N N . LEU A 1 210 ? -0.115 -76.062 -28.75 1 55.19 210 LEU A N 1
ATOM 1663 C CA . LEU A 1 210 ? 0.262 -76.312 -30.141 1 55.19 210 LEU A CA 1
ATOM 1664 C C . LEU A 1 210 ? 1.755 -76.625 -30.25 1 55.19 210 LEU A C 1
ATOM 1666 O O . LEU A 1 210 ? 2.166 -77.5 -31.031 1 55.19 210 LEU A O 1
ATOM 1670 N N . ILE A 1 211 ? 2.527 -76 -29.547 1 61.06 211 ILE A N 1
ATOM 1671 C CA . ILE A 1 211 ? 3.969 -76.188 -29.547 1 61.06 211 ILE A CA 1
ATOM 1672 C C . ILE A 1 211 ? 4.273 -77.562 -28.969 1 61.06 211 ILE A C 1
ATOM 1674 O O . ILE A 1 211 ? 5.109 -78.312 -29.5 1 61.06 211 ILE A O 1
ATOM 1678 N N . ASN A 1 212 ? 3.631 -78 -27.984 1 63.81 212 ASN A N 1
ATOM 1679 C CA . ASN A 1 212 ? 3.803 -79.312 -27.406 1 63.81 212 ASN A CA 1
ATOM 1680 C C . ASN A 1 212 ? 3.418 -80.438 -28.391 1 63.81 212 ASN A C 1
ATOM 1682 O O . ASN A 1 212 ? 4.137 -81.438 -28.531 1 63.81 212 ASN A O 1
ATOM 1686 N N . LYS A 1 213 ? 2.34 -80.188 -29.078 1 58.56 213 LYS A N 1
ATOM 1687 C CA . LYS A 1 213 ? 1.879 -81.188 -30.062 1 58.56 213 LYS A CA 1
ATOM 1688 C C . LYS A 1 213 ? 2.85 -81.25 -31.234 1 58.56 213 LYS A C 1
ATOM 1690 O O . LYS A 1 213 ? 3.119 -82.375 -31.734 1 58.56 213 LYS A O 1
ATOM 1695 N N . ALA A 1 214 ? 3.342 -80.188 -31.641 1 56.41 214 ALA A N 1
ATOM 1696 C CA . ALA A 1 214 ? 4.324 -80.125 -32.719 1 56.41 214 ALA A CA 1
ATOM 1697 C C . ALA A 1 214 ? 5.617 -80.875 -32.312 1 56.41 214 ALA A C 1
ATOM 1699 O O . ALA A 1 214 ? 6.215 -81.562 -33.094 1 56.41 214 ALA A O 1
ATOM 1700 N N . TYR A 1 215 ? 6.016 -80.688 -31.203 1 60.72 215 TYR A N 1
ATOM 1701 C CA . TYR A 1 215 ? 7.195 -81.312 -30.656 1 60.72 215 TYR A CA 1
ATOM 1702 C C . TYR A 1 215 ? 6.996 -82.875 -30.609 1 60.72 215 TYR A C 1
ATOM 1704 O O . TYR A 1 215 ? 7.863 -83.625 -31.047 1 60.72 215 TYR A O 1
ATOM 1712 N N . ASP A 1 216 ? 5.906 -83.375 -30.141 1 60.25 216 ASP A N 1
ATOM 1713 C CA . ASP A 1 216 ? 5.59 -84.75 -30.078 1 60.25 216 ASP A CA 1
ATOM 1714 C C . ASP A 1 216 ? 5.512 -85.375 -31.469 1 60.25 216 ASP A C 1
ATOM 1716 O O . ASP A 1 216 ? 5.926 -86.5 -31.688 1 60.25 216 ASP A O 1
ATOM 1720 N N . GLY A 1 217 ? 5.035 -84.625 -32.344 1 54.81 217 GLY A N 1
ATOM 1721 C CA . GLY A 1 217 ? 5 -85.062 -33.75 1 54.81 217 GLY A CA 1
ATOM 1722 C C . GLY A 1 217 ? 6.379 -85.312 -34.312 1 54.81 217 GLY A C 1
ATOM 1723 O O . GLY A 1 217 ? 6.57 -86.312 -35.062 1 54.81 217 GLY A O 1
ATOM 1724 N N . THR A 1 218 ? 7.312 -84.562 -33.969 1 59.5 218 THR A N 1
ATOM 1725 C CA . THR A 1 218 ? 8.672 -84.75 -34.469 1 59.5 218 THR A CA 1
ATOM 1726 C C . THR A 1 218 ? 9.25 -86.062 -33.906 1 59.5 218 THR A C 1
ATOM 1728 O O . THR A 1 218 ? 9.992 -86.75 -34.594 1 59.5 218 THR A O 1
ATOM 1731 N N . ILE A 1 219 ? 8.977 -86.5 -32.781 1 58.31 219 ILE A N 1
ATOM 1732 C CA . ILE A 1 219 ? 9.43 -87.75 -32.188 1 58.31 219 ILE A CA 1
ATOM 1733 C C . ILE A 1 219 ? 8.836 -88.938 -32.969 1 58.31 219 ILE A C 1
ATOM 1735 O O . ILE A 1 219 ? 9.531 -89.875 -33.25 1 58.31 219 ILE A O 1
ATOM 1739 N N . THR A 1 220 ? 7.598 -88.812 -33.281 1 54.34 220 THR A N 1
ATOM 1740 C CA . THR A 1 220 ? 6.91 -89.875 -34 1 54.34 220 THR A CA 1
ATOM 1741 C C . THR A 1 220 ? 7.512 -90.062 -35.406 1 54.34 220 THR A C 1
ATOM 1743 O O . THR A 1 220 ? 7.691 -91.188 -35.844 1 54.34 220 THR A O 1
ATOM 1746 N N . VAL A 1 221 ? 7.879 -89.062 -36.062 1 55.66 221 VAL A N 1
ATOM 1747 C CA . VAL A 1 221 ? 8.516 -89.062 -37.375 1 55.66 221 VAL A CA 1
ATOM 1748 C C . VAL A 1 221 ? 9.891 -89.75 -37.25 1 55.66 221 VAL A C 1
ATOM 1750 O O . VAL A 1 221 ? 10.258 -90.562 -38.094 1 55.66 221 VAL A O 1
ATOM 1753 N N . ASP A 1 222 ? 10.602 -89.562 -36.312 1 57.81 222 ASP A N 1
ATOM 1754 C CA . ASP A 1 222 ? 11.914 -90.125 -36.062 1 57.81 222 ASP A CA 1
ATOM 1755 C C . ASP A 1 222 ? 11.812 -91.625 -35.875 1 57.81 222 ASP A C 1
ATOM 1757 O O . ASP A 1 222 ? 12.617 -92.375 -36.406 1 57.81 222 ASP A O 1
ATOM 1761 N N . GLU A 1 223 ? 10.914 -92.125 -35.156 1 56.75 223 GLU A N 1
ATOM 1762 C CA . GLU A 1 223 ? 10.703 -93.5 -34.906 1 56.75 223 GLU A CA 1
ATOM 1763 C C . GLU A 1 223 ? 10.344 -94.25 -36.188 1 56.75 223 GLU A C 1
ATOM 1765 O O . GLU A 1 223 ? 10.828 -95.375 -36.438 1 56.75 223 GLU A O 1
ATOM 1770 N N . MET A 1 224 ? 9.625 -93.625 -36.906 1 52.88 224 MET A N 1
ATOM 1771 C CA . MET A 1 224 ? 9.227 -94.188 -38.188 1 52.88 224 MET A CA 1
ATOM 1772 C C . MET A 1 224 ? 10.422 -94.375 -39.125 1 52.88 224 MET A C 1
ATOM 1774 O O . MET A 1 224 ? 10.594 -95.375 -39.781 1 52.88 224 MET A O 1
ATOM 1778 N N . VAL A 1 225 ? 11.18 -93.438 -39.281 1 55.88 225 VAL A N 1
ATOM 1779 C CA . VAL A 1 225 ? 12.375 -93.438 -40.125 1 55.88 225 VAL A CA 1
ATOM 1780 C C . V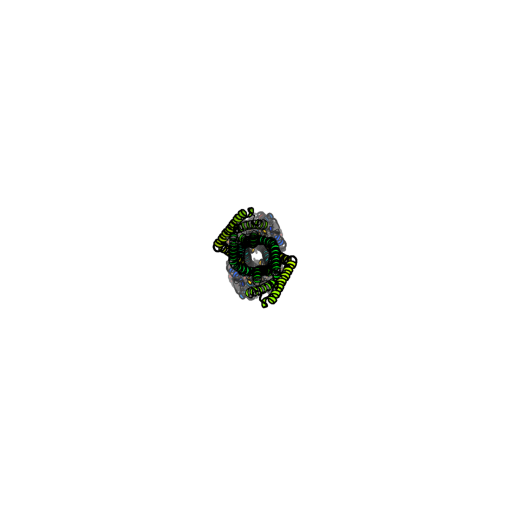AL A 1 225 ? 13.32 -94.562 -39.656 1 55.88 225 VAL A C 1
ATOM 1782 O O . VAL A 1 225 ? 13.875 -95.25 -40.469 1 55.88 225 VAL A O 1
ATOM 1785 N N . ASN A 1 226 ? 13.453 -94.812 -38.469 1 57.88 226 ASN A N 1
ATOM 1786 C CA . ASN A 1 226 ? 14.32 -95.812 -37.938 1 57.88 226 ASN A CA 1
ATOM 1787 C C . ASN A 1 226 ? 13.797 -97.25 -38.25 1 57.88 226 ASN A C 1
ATOM 1789 O O . ASN A 1 226 ? 14.578 -98.125 -38.594 1 57.88 226 ASN A O 1
ATOM 1793 N N . LYS A 1 227 ? 12.594 -97.375 -38.156 1 55.09 227 LYS A N 1
ATOM 1794 C CA . LYS A 1 227 ? 11.992 -98.688 -38.469 1 55.09 227 LYS A CA 1
ATOM 1795 C C . LYS A 1 227 ? 12.203 -99.062 -39.938 1 55.09 227 LYS A C 1
ATOM 1797 O O . LYS A 1 227 ? 12.531 -100.188 -40.25 1 55.09 227 LYS A O 1
ATOM 1802 N N . ILE A 1 228 ? 12.094 -98.125 -40.781 1 53.91 228 ILE A N 1
ATOM 1803 C CA . ILE A 1 228 ? 12.266 -98.312 -42.188 1 53.91 228 ILE A CA 1
ATOM 1804 C C . ILE A 1 228 ? 13.734 -98.562 -42.5 1 53.91 228 ILE A C 1
ATOM 1806 O O . ILE A 1 228 ? 14.062 -99.5 -43.281 1 53.91 228 ILE A O 1
ATOM 1810 N N . ASN A 1 229 ? 14.617 -98 -41.938 1 58.41 229 ASN A N 1
ATOM 1811 C CA . ASN A 1 229 ? 16.047 -98.25 -42.094 1 58.41 229 ASN A CA 1
ATOM 1812 C C . ASN A 1 229 ? 16.438 -99.688 -41.656 1 58.41 229 ASN A C 1
ATOM 1814 O O . ASN A 1 229 ? 17.297 -100.312 -42.25 1 58.41 229 ASN A O 1
ATOM 1818 N N . GLY A 1 230 ? 15.859 -100.188 -40.75 1 56.47 230 GLY A N 1
ATOM 1819 C CA . GLY A 1 230 ? 16.109 -101.562 -40.281 1 56.47 230 GLY A CA 1
ATOM 1820 C C . GLY A 1 230 ? 15.641 -102.625 -41.219 1 56.47 230 GLY A C 1
ATOM 1821 O O . GLY A 1 230 ? 16.234 -103.688 -41.281 1 56.47 230 GLY A O 1
ATOM 1822 N N . LEU A 1 231 ? 14.672 -102.312 -41.906 1 47.75 231 LEU A N 1
ATOM 1823 C CA . LEU A 1 231 ? 14.102 -103.312 -42.844 1 47.75 231 LEU A CA 1
ATOM 1824 C C . LEU A 1 231 ? 14.844 -103.312 -44.156 1 47.75 231 LEU A C 1
ATOM 1826 O O . LEU A 1 231 ? 14.773 -104.25 -44.938 1 47.75 231 LEU A O 1
ATOM 1830 N N . MET A 1 232 ? 15.672 -102.438 -44.531 1 55.62 232 MET A N 1
ATOM 1831 C CA . MET A 1 232 ? 16.328 -102.25 -45.812 1 55.62 232 MET A CA 1
ATOM 1832 C C . MET A 1 232 ? 17.297 -103.438 -46.125 1 55.62 232 MET A C 1
ATOM 1834 O O . MET A 1 232 ? 17.312 -103.938 -47.219 1 55.62 232 MET A O 1
ATOM 1838 N N . PRO A 1 233 ? 18.078 -103.875 -45.188 1 56.25 233 PRO A N 1
ATOM 1839 C CA . PRO A 1 233 ? 18.953 -105 -45.5 1 56.25 233 PRO A CA 1
ATOM 1840 C C . PRO A 1 233 ? 18.188 -106.25 -45.906 1 56.25 233 PRO A C 1
ATOM 1842 O O . PRO A 1 233 ? 18.609 -107 -46.844 1 56.25 233 PRO A O 1
ATOM 1845 N N . THR A 1 234 ? 17.156 -106.562 -45.25 1 51.19 234 THR A N 1
ATOM 1846 C CA . THR A 1 234 ? 16.344 -107.688 -45.594 1 51.19 234 THR A CA 1
ATOM 1847 C C . THR A 1 234 ? 15.75 -107.562 -46.969 1 51.19 234 THR A C 1
ATOM 1849 O O . THR A 1 234 ? 15.695 -108.562 -47.75 1 51.19 234 THR A O 1
ATOM 1852 N N . ILE A 1 235 ? 15.391 -106.5 -47.375 1 51.53 235 ILE A N 1
ATOM 1853 C CA . ILE A 1 235 ? 14.883 -106.188 -48.719 1 51.53 235 ILE A CA 1
ATOM 1854 C C . ILE A 1 235 ? 16 -106.375 -49.75 1 51.53 235 ILE A C 1
ATOM 1856 O O . ILE A 1 235 ? 15.789 -107 -50.781 1 51.53 235 ILE A O 1
ATOM 1860 N N . GLU A 1 236 ? 17.094 -105.938 -49.5 1 55.59 236 GLU A N 1
ATOM 1861 C CA . GLU A 1 236 ? 18.25 -106.125 -50.375 1 55.59 236 GLU A CA 1
ATOM 1862 C C . GLU A 1 236 ? 18.609 -107.625 -50.562 1 55.59 236 GLU A C 1
ATOM 1864 O O . GLU A 1 236 ? 18.891 -108.062 -51.656 1 55.59 236 GLU A O 1
ATOM 1869 N N . ASP A 1 237 ? 18.625 -108.312 -49.469 1 52.69 237 ASP A N 1
ATOM 1870 C CA . ASP A 1 237 ? 18.938 -109.75 -49.5 1 52.69 237 ASP A CA 1
ATOM 1871 C C . ASP A 1 237 ? 17.906 -110.5 -50.312 1 52.69 237 ASP A C 1
ATOM 1873 O O . ASP A 1 237 ? 18.25 -111.438 -51.062 1 52.69 237 ASP A O 1
ATOM 1877 N N . THR A 1 238 ? 16.734 -110.188 -50.156 1 46.25 238 THR A N 1
ATOM 1878 C CA . THR A 1 238 ? 15.656 -110.875 -50.875 1 46.25 238 THR A CA 1
ATOM 1879 C C . THR A 1 238 ? 15.773 -110.625 -52.375 1 46.25 238 THR A C 1
ATOM 1881 O O . THR A 1 238 ? 15.586 -111.5 -53.188 1 46.25 238 THR A O 1
ATOM 1884 N N . ILE A 1 239 ? 16.188 -109.562 -52.781 1 50.38 239 ILE A N 1
ATOM 1885 C CA . ILE A 1 239 ? 16.391 -109.188 -54.188 1 50.38 239 ILE A CA 1
ATOM 1886 C C . ILE A 1 239 ? 17.578 -109.938 -54.75 1 50.38 239 ILE A C 1
ATOM 1888 O O . ILE A 1 239 ? 17.516 -110.5 -55.844 1 50.38 239 ILE A O 1
ATOM 1892 N N . ASN A 1 240 ? 18.625 -110.125 -54.094 1 53.12 240 ASN A N 1
ATOM 1893 C CA . ASN A 1 240 ? 19.812 -110.812 -54.531 1 53.12 240 ASN A CA 1
ATOM 1894 C C . ASN A 1 240 ? 19.531 -112.312 -54.688 1 53.12 240 ASN A C 1
ATOM 1896 O O . ASN A 1 240 ? 19.938 -112.938 -55.688 1 53.12 240 ASN A O 1
ATOM 1900 N N . THR A 1 241 ? 18.969 -112.938 -53.719 1 48.09 241 THR A N 1
ATOM 1901 C CA . THR A 1 241 ? 18.641 -114.375 -53.781 1 48.09 241 THR A CA 1
ATOM 1902 C C . THR A 1 241 ? 17.688 -114.625 -54.938 1 48.09 241 THR A C 1
ATOM 1904 O O . THR A 1 241 ? 17.828 -115.688 -55.625 1 48.09 241 THR A O 1
ATOM 1907 N N . SER A 1 242 ? 16.766 -113.812 -55.281 1 45.34 242 SER A N 1
ATOM 1908 C CA . SER A 1 242 ? 15.828 -113.938 -56.375 1 45.34 242 SER A CA 1
ATOM 1909 C C . SER A 1 242 ? 16.547 -113.812 -57.719 1 45.34 242 SER A C 1
ATOM 1911 O O . SER A 1 242 ? 16.234 -114.562 -58.656 1 45.34 242 SER A O 1
ATOM 1913 N N . GLN A 1 243 ? 17.531 -113.188 -57.875 1 50.62 243 GLN A N 1
ATOM 1914 C CA . GLN A 1 243 ? 18.359 -113.125 -59.062 1 50.62 243 GLN A CA 1
ATOM 1915 C C . GLN A 1 243 ? 19.109 -114.438 -59.312 1 50.62 243 GLN A C 1
ATOM 1917 O O . GLN A 1 243 ? 19.219 -114.875 -60.469 1 50.62 243 GLN A O 1
ATOM 1922 N N . ASP A 1 244 ? 19.656 -115.062 -58.344 1 49.56 244 ASP A N 1
ATOM 1923 C CA . ASP A 1 244 ? 20.375 -116.312 -58.438 1 49.56 244 ASP A CA 1
ATOM 1924 C C . ASP A 1 244 ? 19.438 -117.438 -58.906 1 49.56 244 ASP A C 1
ATOM 1926 O O . ASP A 1 244 ? 19.797 -118.25 -59.781 1 49.56 244 ASP A O 1
ATOM 1930 N N . VAL A 1 245 ? 18.297 -117.562 -58.406 1 43.94 2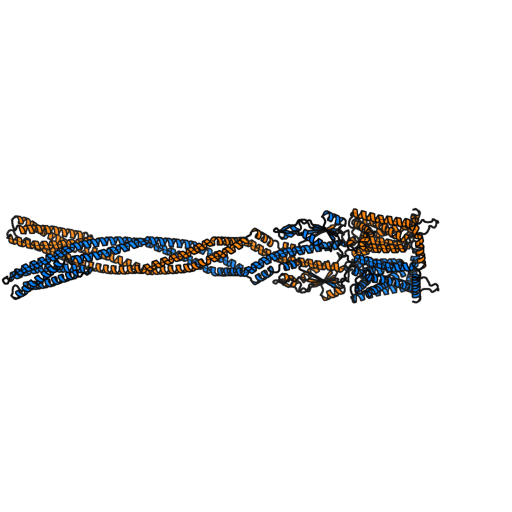45 VAL A N 1
ATOM 1931 C CA . VAL A 1 245 ? 17.312 -118.562 -58.75 1 43.94 245 VAL A CA 1
ATOM 1932 C C . VAL A 1 245 ? 16.875 -118.375 -60.188 1 43.94 245 VAL A C 1
ATOM 1934 O O . VAL A 1 245 ? 16.719 -119.375 -60.938 1 43.94 245 VAL A O 1
ATOM 1937 N N . LEU A 1 246 ? 16.75 -117.25 -60.625 1 44.41 246 LEU A N 1
ATOM 1938 C CA . LEU A 1 246 ? 16.375 -116.938 -62 1 44.41 246 LEU A CA 1
ATOM 1939 C C . LEU A 1 246 ? 17.469 -117.312 -62.969 1 44.41 246 LEU A C 1
ATOM 1941 O O . LEU A 1 246 ? 17.203 -117.875 -64.062 1 44.41 246 LEU A O 1
ATOM 1945 N N . GLY A 1 247 ? 18.688 -117.188 -62.625 1 51.44 247 GLY A N 1
ATOM 1946 C CA . GLY A 1 247 ? 19.797 -117.625 -63.469 1 51.44 247 GLY A CA 1
ATOM 1947 C C . GLY A 1 247 ? 19.828 -119.125 -63.625 1 51.44 247 GLY A C 1
ATOM 1948 O O . GLY A 1 247 ? 19.984 -119.625 -64.75 1 51.44 247 GLY A O 1
ATOM 1949 N N . THR A 1 248 ? 19.75 -119.812 -62.562 1 46.31 248 THR A N 1
ATOM 1950 C CA . THR A 1 248 ? 19.766 -121.312 -62.594 1 46.31 248 THR A CA 1
ATOM 1951 C C . THR A 1 248 ? 18.562 -121.812 -63.375 1 46.31 248 THR A C 1
ATOM 1953 O O . THR A 1 248 ? 18.688 -122.812 -64.125 1 46.31 248 THR A O 1
ATOM 1956 N N . SER A 1 249 ? 17.391 -121.312 -63.281 1 42.62 249 SER A N 1
ATOM 1957 C CA . SER A 1 249 ? 16.188 -121.688 -64 1 42.62 249 SER A CA 1
ATOM 1958 C C . SER A 1 249 ? 16.375 -121.5 -65.5 1 42.62 249 SER A C 1
ATOM 1960 O O . SER A 1 249 ? 15.922 -122.312 -66.312 1 42.62 249 SER A O 1
ATOM 1962 N N . LYS A 1 250 ? 17.125 -120.562 -65.875 1 53.16 250 LYS A N 1
ATOM 1963 C CA . LYS A 1 250 ? 17.438 -120.375 -67.312 1 53.16 250 LYS A CA 1
ATOM 1964 C C . LYS A 1 250 ? 18.297 -121.5 -67.875 1 53.16 250 LYS A C 1
ATOM 1966 O O . LYS A 1 250 ? 18.078 -121.938 -69 1 53.16 250 LYS A O 1
ATOM 1971 N N . GLU A 1 251 ? 19.297 -121.875 -67.125 1 52 251 GLU A N 1
ATOM 1972 C CA . GLU A 1 251 ? 20.172 -122.938 -67.5 1 52 251 GLU A CA 1
ATOM 1973 C C . GLU A 1 251 ? 19.375 -124.25 -67.688 1 52 251 GLU A C 1
ATOM 1975 O O . GLU A 1 251 ? 19.594 -125 -68.625 1 52 251 GLU A O 1
ATOM 1980 N N . TYR A 1 252 ? 18.516 -124.5 -66.812 1 42.91 252 TYR A N 1
ATOM 1981 C CA . TYR A 1 252 ? 17.703 -125.75 -66.875 1 42.91 252 TYR A CA 1
ATOM 1982 C C . TYR A 1 252 ? 16.75 -125.688 -68.062 1 42.91 252 TYR A C 1
ATOM 1984 O O . TYR A 1 252 ? 16.531 -126.688 -68.688 1 42.91 252 TYR A O 1
ATOM 1992 N N . LEU A 1 253 ? 16.25 -124.625 -68.375 1 47.75 253 LEU A N 1
ATOM 1993 C CA . LEU A 1 253 ? 15.391 -124.438 -69.562 1 47.75 253 LEU A CA 1
ATOM 1994 C C . LEU A 1 253 ? 16.172 -124.688 -70.875 1 47.75 253 LEU A C 1
ATOM 1996 O O . LEU A 1 253 ? 15.664 -125.312 -71.812 1 47.75 253 LEU A O 1
ATOM 2000 N N . ASP A 1 254 ? 17.391 -124.25 -70.812 1 54.44 254 ASP A N 1
ATOM 2001 C CA . ASP A 1 254 ? 18.234 -124.5 -71.938 1 54.44 254 ASP A CA 1
ATOM 2002 C C . ASP A 1 254 ? 18.516 -126 -72.125 1 54.44 254 ASP A C 1
ATOM 2004 O O . ASP A 1 254 ? 18.453 -126.5 -73.25 1 54.44 254 ASP A O 1
ATOM 2008 N N . LYS A 1 255 ? 18.859 -126.625 -71.062 1 49.12 255 LYS A N 1
ATOM 2009 C CA . LYS A 1 255 ? 19.156 -128 -71.125 1 49.12 255 LYS A CA 1
ATOM 2010 C C . LYS A 1 255 ? 17.906 -128.875 -71.5 1 49.12 255 LYS A C 1
ATOM 2012 O O . LYS A 1 255 ? 17.984 -129.875 -72.188 1 49.12 255 LYS A O 1
ATOM 2017 N N . ALA A 1 256 ? 16.75 -128.5 -71.062 1 44.94 256 ALA A N 1
ATOM 2018 C CA . ALA A 1 256 ? 15.477 -129.125 -71.438 1 44.94 256 ALA A CA 1
ATOM 2019 C C . ALA A 1 256 ? 15.195 -128.875 -72.875 1 44.94 256 ALA A C 1
ATOM 2021 O O . ALA A 1 256 ? 14.719 -129.75 -73.562 1 44.94 256 ALA A O 1
ATOM 2022 N N . LYS A 1 257 ? 15.57 -127.812 -73.375 1 55.06 257 LYS A N 1
ATOM 2023 C CA . LYS A 1 257 ? 15.484 -127.562 -74.812 1 55.06 257 LYS A CA 1
ATOM 2024 C C . LYS A 1 257 ? 16.359 -128.5 -75.625 1 55.06 257 LYS A C 1
ATOM 2026 O O . LYS A 1 257 ? 15.922 -129 -76.625 1 55.06 257 LYS A O 1
ATOM 2031 N N . ALA A 1 258 ? 17.594 -128.625 -75.125 1 56.19 258 ALA A N 1
ATOM 2032 C CA . ALA A 1 258 ? 18.531 -129.5 -75.812 1 56.19 258 ALA A CA 1
ATOM 2033 C C . ALA A 1 258 ? 18.062 -131 -75.75 1 56.19 258 ALA A C 1
ATOM 2035 O O . ALA A 1 258 ? 18.156 -131.75 -76.75 1 56.19 258 ALA A O 1
ATOM 2036 N N . SER A 1 259 ? 17.547 -131.375 -74.625 1 46.16 259 SER A N 1
ATOM 2037 C CA . SER A 1 259 ? 17.062 -132.75 -74.438 1 46.16 259 SER A CA 1
ATOM 2038 C C . SER A 1 259 ? 15.852 -133 -75.312 1 46.16 259 SER A C 1
ATOM 2040 O O . SER A 1 259 ? 15.727 -134.125 -75.938 1 46.16 259 SER A O 1
ATOM 2042 N N . LEU A 1 260 ? 15.062 -132.125 -75.5 1 50.44 260 LEU A N 1
ATOM 2043 C CA . LEU A 1 260 ? 13.891 -132.25 -76.375 1 50.44 260 LEU A CA 1
ATOM 2044 C C . LEU A 1 260 ? 14.297 -132.25 -77.875 1 50.44 260 LEU A C 1
ATOM 2046 O O . LEU A 1 260 ? 13.695 -133.125 -78.625 1 50.44 260 LEU A O 1
ATOM 2050 N N . THR A 1 261 ? 15.336 -131.625 -78.188 1 58.25 261 THR A N 1
ATOM 2051 C CA . THR A 1 261 ? 15.859 -131.625 -79.5 1 58.25 261 THR A CA 1
ATOM 2052 C C . THR A 1 261 ? 16.438 -133 -79.812 1 58.25 261 THR A C 1
ATOM 2054 O O . THR A 1 261 ? 16.328 -133.5 -80.938 1 58.25 261 THR A O 1
ATOM 2057 N N . GLN A 1 262 ? 16.969 -133.625 -78.75 1 52.16 262 GLN A N 1
ATOM 2058 C CA . GLN A 1 262 ? 17.547 -134.875 -78.938 1 52.16 262 GLN A CA 1
ATOM 2059 C C . GLN A 1 262 ? 16.484 -136 -78.875 1 52.16 262 GLN A C 1
ATOM 2061 O O . GLN A 1 262 ? 16.656 -137.125 -79.438 1 52.16 262 GLN A O 1
ATOM 2066 N N . LEU A 1 263 ? 15.359 -135.75 -78.312 1 53.62 263 LEU A N 1
ATOM 2067 C CA . LEU A 1 263 ? 14.281 -136.75 -78.125 1 53.62 263 LEU A CA 1
ATOM 2068 C C . LEU A 1 263 ? 13.484 -136.875 -79.438 1 53.62 263 LEU A C 1
ATOM 2070 O O . LEU A 1 263 ? 12.984 -138 -79.75 1 53.62 263 LEU A O 1
ATOM 2074 N N . SER A 1 264 ? 13.516 -135.875 -80.25 1 64 264 SER A N 1
ATOM 2075 C CA . SER A 1 264 ? 12.742 -135.875 -81.5 1 64 264 SER A CA 1
ATOM 2076 C C . SER A 1 264 ? 13.219 -137 -82.438 1 64 264 SER A C 1
ATOM 2078 O O . SER A 1 264 ? 12.414 -137.75 -82.938 1 64 264 SER A O 1
ATOM 2080 N N . PRO A 1 265 ? 14.57 -137 -82.562 1 62.28 265 PRO A N 1
ATOM 2081 C CA . PRO A 1 265 ? 15.031 -138.125 -83.5 1 62.28 265 PRO A CA 1
ATOM 2082 C C . PRO A 1 265 ? 14.781 -139.5 -82.875 1 62.28 265 PRO A C 1
ATOM 2084 O O . PRO A 1 265 ? 14.562 -140.5 -83.688 1 62.28 265 PRO A O 1
ATOM 2087 N N . VAL A 1 266 ? 14.711 -139.625 -81.562 1 57.06 266 VAL A N 1
ATOM 2088 C CA . VAL A 1 266 ? 14.477 -140.875 -80.938 1 57.06 266 VAL A CA 1
ATOM 2089 C C . VAL A 1 266 ? 13.023 -141.375 -81.125 1 57.06 266 VAL A C 1
ATOM 2091 O O . VAL A 1 266 ? 12.742 -142.5 -81.438 1 57.06 266 VAL A O 1
ATOM 2094 N N . ILE A 1 267 ? 12.109 -140.375 -81 1 64.94 267 ILE A N 1
ATOM 2095 C CA . ILE A 1 267 ? 10.695 -140.625 -81.25 1 64.94 267 ILE A CA 1
ATOM 2096 C C . ILE A 1 267 ? 10.492 -141.125 -82.688 1 64.94 267 ILE A C 1
ATOM 2098 O O . ILE A 1 267 ? 9.773 -142 -83 1 64.94 267 ILE A O 1
ATOM 2102 N N . LYS A 1 268 ? 11.172 -140.375 -83.625 1 71.5 268 LYS A N 1
ATOM 2103 C CA . LYS A 1 268 ? 11.086 -140.75 -85.062 1 71.5 268 LYS A CA 1
ATOM 2104 C C . LYS A 1 268 ? 11.602 -142.125 -85.312 1 71.5 268 LYS A C 1
ATOM 2106 O O . LYS A 1 268 ? 10.977 -142.875 -86.062 1 71.5 268 LYS A O 1
ATOM 2111 N N . GLN A 1 269 ? 12.75 -142.375 -84.562 1 65.38 269 GLN A N 1
ATOM 2112 C CA . GLN A 1 269 ? 13.328 -143.75 -84.75 1 65.38 269 GLN A CA 1
ATOM 2113 C C . GLN A 1 269 ? 12.406 -144.875 -84.188 1 65.38 269 GLN A C 1
ATOM 2115 O O . GLN A 1 269 ? 12.281 -145.875 -84.75 1 65.38 269 GLN A O 1
ATOM 2120 N N . ASP A 1 270 ? 11.656 -144.5 -83.062 1 59.41 270 ASP A N 1
ATOM 2121 C CA . ASP A 1 270 ? 10.695 -145.5 -82.5 1 59.41 270 ASP A CA 1
ATOM 2122 C C . ASP A 1 270 ? 9.523 -145.75 -83.438 1 59.41 270 ASP A C 1
ATOM 2124 O O . ASP A 1 270 ? 9.055 -146.875 -83.562 1 59.41 270 ASP A O 1
ATOM 2128 N N . LEU A 1 271 ? 9.117 -144.625 -84.125 1 69.56 271 LEU A N 1
ATOM 2129 C CA . LEU A 1 271 ? 8.047 -144.75 -85.125 1 69.56 271 LEU A CA 1
ATOM 2130 C C . LEU A 1 271 ? 8.5 -145.625 -86.375 1 69.56 271 LEU A C 1
ATOM 2132 O O . LEU A 1 271 ? 7.738 -146.375 -86.875 1 69.56 271 LEU A O 1
ATOM 2136 N N . ILE A 1 272 ? 9.82 -145.375 -86.688 1 71.81 272 ILE A N 1
ATOM 2137 C CA . ILE A 1 272 ? 10.375 -146.125 -87.812 1 71.81 272 ILE A CA 1
ATOM 2138 C C . ILE A 1 272 ? 10.484 -147.625 -87.5 1 71.81 272 ILE A C 1
ATOM 2140 O O . ILE A 1 272 ? 10.148 -148.5 -88.312 1 71.81 272 ILE A O 1
ATOM 2144 N N . VAL A 1 273 ? 10.93 -147.875 -86.25 1 63.38 273 VAL A N 1
ATOM 2145 C CA . VAL A 1 273 ? 11.008 -149.25 -85.75 1 63.38 273 VAL A CA 1
ATOM 2146 C C . VAL A 1 273 ? 9.617 -149.875 -85.75 1 63.38 273 VAL A C 1
ATOM 2148 O O . VAL A 1 273 ? 9.438 -151.125 -86.125 1 63.38 273 VAL A O 1
ATOM 2151 N N . GLY A 1 274 ? 8.609 -149.125 -85.312 1 66.56 274 GLY A N 1
ATOM 2152 C CA . GLY A 1 274 ? 7.227 -149.625 -85.375 1 66.56 274 GLY A CA 1
ATOM 2153 C C . GLY A 1 274 ? 6.766 -149.875 -86.75 1 66.56 274 GLY A C 1
ATOM 2154 O O . GLY A 1 274 ? 6.125 -151 -86.938 1 66.56 274 GLY A O 1
ATOM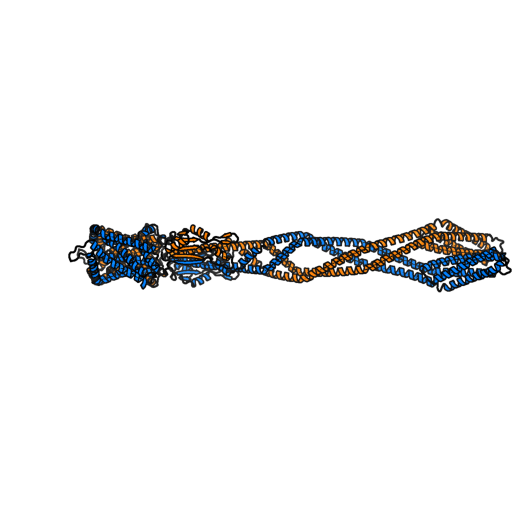 2155 N N . GLU A 1 275 ? 7.141 -149.125 -87.688 1 72.62 275 GLU A N 1
ATOM 2156 C CA . GLU A 1 275 ? 6.793 -149.375 -89.125 1 72.62 275 GLU A CA 1
ATOM 2157 C C . GLU A 1 275 ? 7.441 -150.625 -89.625 1 72.62 275 GLU A C 1
ATOM 2159 O O . GLU A 1 275 ? 6.801 -151.5 -90.312 1 72.62 275 GLU A O 1
ATOM 2164 N N . ASN A 1 276 ? 8.703 -150.875 -89.25 1 67.56 276 ASN A N 1
ATOM 2165 C CA . ASN A 1 276 ? 9.43 -152.125 -89.688 1 67.56 276 ASN A CA 1
ATOM 2166 C C . ASN A 1 276 ? 8.828 -153.375 -89.062 1 67.56 276 ASN A C 1
ATOM 2168 O O . ASN A 1 276 ? 8.734 -154.375 -89.688 1 67.56 276 ASN A O 1
ATOM 2172 N N . VAL A 1 277 ? 8.383 -153.25 -87.812 1 69.12 277 VAL A N 1
ATOM 2173 C CA . VAL A 1 277 ? 7.738 -154.375 -87.125 1 69.12 277 VAL A CA 1
ATOM 2174 C C . VAL A 1 277 ? 6.422 -154.75 -87.812 1 69.12 277 VAL A C 1
ATOM 2176 O O . VAL A 1 277 ? 6.137 -155.875 -88.062 1 69.12 277 VAL A O 1
ATOM 2179 N N . VAL A 1 278 ? 5.691 -153.625 -88.188 1 77.19 278 VAL A N 1
ATOM 2180 C CA . VAL A 1 278 ? 4.422 -153.875 -88.875 1 77.19 278 VAL A CA 1
ATOM 2181 C C . VAL A 1 278 ? 4.68 -154.5 -90.25 1 77.19 278 VAL A C 1
ATOM 2183 O O . VAL A 1 278 ? 3.961 -155.375 -90.688 1 77.19 278 VAL A O 1
ATOM 2186 N N . GLY A 1 279 ? 5.766 -154 -90.938 1 74.31 279 GLY A N 1
ATOM 2187 C CA . GLY A 1 279 ? 6.176 -154.625 -92.188 1 74.31 279 GLY A CA 1
ATOM 2188 C C . GLY A 1 279 ? 6.539 -156.125 -92.062 1 74.31 279 GLY A C 1
ATOM 2189 O O . GLY A 1 279 ? 6.168 -156.875 -92.938 1 74.31 279 GLY A O 1
ATOM 2190 N N . GLY A 1 280 ? 7.242 -156.375 -91 1 70.12 280 GLY A N 1
ATOM 2191 C CA . GLY A 1 280 ? 7.586 -157.75 -90.688 1 70.12 280 GLY A CA 1
ATOM 2192 C C . GLY A 1 280 ? 6.371 -158.625 -90.438 1 70.12 280 GLY A C 1
ATOM 2193 O O . GLY A 1 280 ? 6.316 -159.875 -90.875 1 70.12 280 GLY A O 1
ATOM 2194 N N . ILE A 1 281 ? 5.41 -158.125 -89.75 1 76.25 281 ILE A N 1
ATOM 2195 C CA . ILE A 1 281 ? 4.16 -158.75 -89.438 1 76.25 281 ILE A CA 1
ATOM 2196 C C . ILE A 1 281 ? 3.418 -159.125 -90.75 1 76.25 281 ILE A C 1
ATOM 2198 O O . ILE A 1 281 ? 2.924 -160.25 -91 1 76.25 281 ILE A O 1
ATOM 2202 N N . ASN A 1 282 ? 3.43 -158.125 -91.688 1 75.12 282 ASN A N 1
ATOM 2203 C CA . ASN A 1 282 ? 2.795 -158.25 -93 1 75.12 282 ASN A CA 1
ATOM 2204 C C . ASN A 1 282 ? 3.451 -159.375 -93.812 1 75.12 282 ASN A C 1
ATOM 2206 O O . ASN A 1 282 ? 2.762 -160.125 -94.438 1 75.12 282 ASN A O 1
ATOM 2210 N N . SER A 1 283 ? 4.754 -159.5 -93.75 1 74.81 283 SER A N 1
ATOM 2211 C CA . SER A 1 283 ? 5.488 -160.5 -94.5 1 74.81 283 SER A CA 1
ATOM 2212 C C . SER A 1 283 ? 5.207 -161.875 -93.938 1 74.81 283 SER A C 1
ATOM 2214 O O . SER A 1 283 ? 5.062 -162.875 -94.688 1 74.81 283 SER A O 1
ATOM 2216 N N . LEU A 1 284 ? 5.012 -162 -92.625 1 73.69 284 LEU A N 1
ATOM 2217 C CA . LEU A 1 284 ? 4.719 -163.25 -91.938 1 73.69 284 LEU A CA 1
ATOM 2218 C C . LEU A 1 284 ? 3.291 -163.75 -92.25 1 73.69 284 LEU A C 1
ATOM 2220 O O . LEU A 1 284 ? 3.047 -164.875 -92.5 1 73.69 284 LEU A O 1
ATOM 2224 N N . LEU A 1 285 ? 2.459 -162.75 -92.375 1 77.56 285 LEU A N 1
ATOM 2225 C CA . LEU A 1 285 ? 1.066 -163.125 -92.688 1 77.56 285 LEU A CA 1
ATOM 2226 C C . LEU A 1 285 ? 0.92 -163.5 -94.125 1 77.56 285 LEU A C 1
ATOM 2228 O O . LEU A 1 285 ? 0.103 -164.375 -94.438 1 77.56 285 LEU A O 1
ATOM 2232 N N . GLN A 1 286 ? 1.768 -163 -95.062 1 75.44 286 GLN A N 1
ATOM 2233 C CA . GLN A 1 286 ? 1.717 -163.375 -96.5 1 75.44 286 GLN A CA 1
ATOM 2234 C C . GLN A 1 286 ? 2.273 -164.75 -96.688 1 75.44 286 GLN A C 1
ATOM 2236 O O . GLN A 1 286 ? 1.965 -165.375 -97.688 1 75.44 286 GLN A O 1
ATOM 2241 N N . SER A 1 287 ? 2.99 -165.375 -95.75 1 71.56 287 SER A N 1
ATOM 2242 C CA . SER A 1 287 ? 3.555 -166.625 -95.875 1 71.56 287 SER A CA 1
ATOM 2243 C C . SER A 1 287 ? 2.516 -167.75 -95.5 1 71.56 287 SER A C 1
ATOM 2245 O O . SER A 1 287 ? 2.748 -168.875 -95.75 1 71.56 287 SER A O 1
ATOM 2247 N N . ILE A 1 288 ? 1.49 -167.25 -94.875 1 75.5 288 ILE A N 1
ATOM 2248 C CA . ILE A 1 288 ? 0.412 -168.25 -94.562 1 75.5 288 ILE A CA 1
ATOM 2249 C C . ILE A 1 288 ? -0.537 -168.375 -95.812 1 75.5 288 ILE A C 1
ATOM 2251 O O . ILE A 1 288 ? -1.076 -167.375 -96.25 1 75.5 288 ILE A O 1
ATOM 2255 N N . ASP A 1 289 ? -0.612 -169.5 -96.625 1 67.75 289 ASP A N 1
ATOM 2256 C CA . ASP A 1 289 ? -1.521 -169.625 -97.75 1 67.75 289 ASP A CA 1
ATOM 2257 C C . ASP A 1 289 ? -2.594 -170.75 -97.375 1 67.75 289 ASP A C 1
ATOM 2259 O O . ASP A 1 289 ? -2.646 -171.125 -96.25 1 67.75 289 ASP A O 1
ATOM 2263 N N . GLU A 1 290 ? -3.602 -171 -98.25 1 65.25 290 GLU A N 1
ATOM 2264 C CA . GLU A 1 290 ? -4.73 -171.875 -98 1 65.25 290 GLU A CA 1
ATOM 2265 C C . GLU A 1 290 ? -4.258 -173.25 -97.625 1 65.25 290 GLU A C 1
ATOM 2267 O O . GLU A 1 290 ? -4.984 -174 -97 1 65.25 290 GLU A O 1
ATOM 2272 N N . ASN A 1 291 ? -3.004 -173.625 -97.938 1 67.69 291 ASN A N 1
ATOM 2273 C CA . ASN A 1 291 ? -2.512 -175 -97.75 1 67.69 291 ASN A CA 1
ATOM 2274 C C . ASN A 1 291 ? -1.595 -175 -96.562 1 67.69 291 ASN A C 1
ATOM 2276 O O . ASN A 1 291 ? -0.993 -176.125 -96.312 1 67.69 291 ASN A O 1
ATOM 2280 N N . THR A 1 292 ? -1.506 -174 -95.75 1 72.56 292 THR A N 1
ATOM 2281 C CA . THR A 1 292 ? -0.598 -174 -94.625 1 72.56 292 THR A CA 1
ATOM 2282 C C . THR A 1 292 ? -1.208 -174.75 -93.438 1 72.56 292 THR A C 1
ATOM 2284 O O . THR A 1 292 ? -2.398 -174.625 -93.188 1 72.56 292 THR A O 1
ATOM 2287 N N . SER A 1 293 ? -0.425 -175.75 -93 1 75.5 293 SER A N 1
ATOM 2288 C CA . SER A 1 293 ? -0.903 -176.625 -91.875 1 75.5 293 SER A CA 1
ATOM 2289 C C . SER A 1 293 ? -1.309 -175.75 -90.688 1 75.5 293 SER A C 1
ATOM 2291 O O . SER A 1 293 ? -0.742 -174.75 -90.438 1 75.5 293 SER A O 1
ATOM 2293 N N . PRO A 1 294 ? -2.346 -176 -90.125 1 73.38 294 PRO A N 1
ATOM 2294 C CA . PRO A 1 294 ? -2.846 -175.25 -88.938 1 73.38 294 PRO A CA 1
ATOM 2295 C C . PRO A 1 294 ? -1.764 -175.125 -87.875 1 73.38 294 PRO A C 1
ATOM 2297 O O . PRO A 1 294 ? -1.765 -174 -87.188 1 73.38 294 PRO A O 1
ATOM 2300 N N . GLU A 1 295 ? -0.847 -176 -87.875 1 73.5 295 GLU A N 1
ATOM 2301 C CA . GLU A 1 295 ? 0.221 -175.875 -86.875 1 73.5 295 GLU A CA 1
ATOM 2302 C C . GLU A 1 295 ? 1.159 -174.75 -87.25 1 73.5 295 GLU A C 1
ATOM 2304 O O . GLU A 1 295 ? 1.574 -174 -86.375 1 73.5 295 GLU A O 1
ATOM 2309 N N . LYS A 1 296 ? 1.379 -174.625 -88.5 1 75.19 296 LYS A N 1
ATOM 2310 C CA . LYS A 1 296 ? 2.279 -173.5 -88.938 1 75.19 296 LYS A CA 1
ATOM 2311 C C . LYS A 1 296 ? 1.62 -172.125 -88.812 1 75.19 296 LYS A C 1
ATOM 2313 O O . LYS A 1 296 ? 2.277 -171.25 -88.5 1 75.19 296 LYS A O 1
ATOM 2318 N N . VAL A 1 297 ? 0.357 -172.25 -89 1 75 297 VAL A N 1
ATOM 2319 C CA . VAL A 1 297 ? -0.421 -171 -88.875 1 75 297 VAL A CA 1
ATOM 2320 C C . VAL A 1 297 ? -0.375 -170.5 -87.375 1 75 297 VAL A C 1
ATOM 2322 O O . VAL A 1 297 ? -0.169 -169.25 -87.125 1 75 297 VAL A O 1
ATOM 2325 N N . LYS A 1 298 ? -0.469 -171.375 -86.562 1 77.25 298 LYS A N 1
ATOM 2326 C CA . LYS A 1 298 ? -0.426 -171.125 -85.125 1 77.25 298 LYS A CA 1
ATOM 2327 C C . LYS A 1 298 ? 0.938 -170.5 -84.688 1 77.25 298 LYS A C 1
ATOM 2329 O O . LYS A 1 298 ? 1.021 -169.625 -83.938 1 77.25 298 LYS A O 1
ATOM 2334 N N . GLU A 1 299 ? 1.944 -171 -85.375 1 71.12 299 GLU A N 1
ATOM 2335 C CA . GLU A 1 299 ? 3.309 -170.625 -85.062 1 71.12 299 GLU A CA 1
ATOM 2336 C C . GLU A 1 299 ? 3.553 -169.25 -85.562 1 71.12 299 GLU A C 1
ATOM 2338 O O . GLU A 1 299 ? 4.137 -168.375 -84.812 1 71.12 299 GLU A O 1
ATOM 2343 N N . VAL A 1 300 ? 3.047 -169 -86.688 1 74.56 300 VAL A N 1
ATOM 2344 C CA . VAL A 1 300 ? 3.238 -167.75 -87.312 1 74.56 300 VAL A CA 1
ATOM 2345 C C . VAL A 1 300 ? 2.42 -166.625 -86.562 1 74.56 300 VAL A C 1
ATOM 2347 O O . VAL A 1 300 ? 2.912 -165.625 -86.312 1 74.56 300 VAL A O 1
ATOM 2350 N N . LEU A 1 301 ? 1.25 -167 -86.125 1 78.38 301 LEU A N 1
ATOM 2351 C CA . LEU A 1 301 ? 0.368 -166.125 -85.375 1 78.38 301 LEU A CA 1
ATOM 2352 C C . LEU A 1 301 ? 0.903 -165.875 -84 1 78.38 301 LEU A C 1
ATOM 2354 O O . LEU A 1 301 ? 0.77 -164.75 -83.5 1 78.38 301 LEU A O 1
ATOM 2358 N N . THR A 1 302 ? 1.566 -166.875 -83.438 1 75.81 302 THR A N 1
ATOM 2359 C CA . THR A 1 302 ? 2.162 -166.625 -82.125 1 75.81 302 THR A CA 1
ATOM 2360 C C . THR A 1 302 ? 3.344 -165.625 -82.25 1 75.81 302 THR A C 1
ATOM 2362 O O . THR A 1 302 ? 3.512 -164.75 -81.375 1 75.81 302 THR A O 1
ATOM 2365 N N . ALA A 1 303 ? 4.086 -165.875 -83.312 1 67.69 303 ALA A N 1
ATOM 2366 C CA . ALA A 1 303 ? 5.215 -165 -83.562 1 67.69 303 ALA A CA 1
ATOM 2367 C C . ALA A 1 303 ? 4.738 -163.5 -83.812 1 67.69 303 ALA A C 1
ATOM 2369 O O . ALA A 1 303 ? 5.344 -162.625 -83.312 1 67.69 303 ALA A O 1
ATOM 2370 N N . ILE A 1 304 ? 3.643 -163.5 -84.438 1 76.19 304 ILE A N 1
ATOM 2371 C CA . ILE A 1 304 ? 3.061 -162.125 -84.812 1 76.19 304 ILE A CA 1
ATOM 2372 C C . ILE A 1 304 ? 2.492 -161.5 -83.5 1 76.19 304 ILE A C 1
ATOM 2374 O O . ILE A 1 304 ? 2.605 -160.25 -83.312 1 76.19 304 ILE A O 1
ATOM 2378 N N . LYS A 1 305 ? 1.929 -162.375 -82.688 1 79.31 305 LYS A N 1
ATOM 2379 C CA . LYS A 1 305 ? 1.352 -161.875 -81.438 1 79.31 305 LYS A CA 1
ATOM 2380 C C . LYS A 1 305 ? 2.393 -161.125 -80.562 1 79.31 305 LYS A C 1
ATOM 2382 O O . LYS A 1 305 ? 2.121 -160 -80.062 1 79.31 305 LYS A O 1
ATOM 2387 N N . GLY A 1 306 ? 3.639 -161.75 -80.562 1 69.62 306 GLY A N 1
ATOM 2388 C CA . GLY A 1 306 ? 4.711 -161.125 -79.812 1 69.62 306 GLY A CA 1
ATOM 2389 C C . GLY A 1 306 ? 5.117 -159.75 -80.375 1 69.62 306 GLY A C 1
ATOM 2390 O O . GLY A 1 306 ? 5.316 -158.75 -79.625 1 69.62 306 GLY A O 1
ATOM 2391 N N . LYS A 1 307 ? 5.145 -159.75 -81.688 1 68.19 307 LYS A N 1
ATOM 2392 C CA . LYS A 1 307 ? 5.543 -158.5 -82.375 1 68.19 307 LYS A CA 1
ATOM 2393 C C . LYS A 1 307 ? 4.484 -157.375 -82.25 1 68.19 307 LYS A C 1
ATOM 2395 O O . LYS A 1 307 ? 4.816 -156.25 -82.062 1 68.19 307 LYS A O 1
ATOM 2400 N N . VAL A 1 308 ? 3.205 -157.75 -82.188 1 77.44 308 VAL A N 1
ATOM 2401 C CA . VAL A 1 308 ? 2.084 -156.875 -82.062 1 77.44 308 VAL A CA 1
ATOM 2402 C C . VAL A 1 308 ? 1.988 -156.25 -80.688 1 77.44 308 VAL A C 1
ATOM 2404 O O . VAL A 1 308 ? 1.715 -155.125 -80.438 1 77.44 308 VAL A O 1
ATOM 2407 N N . GLU A 1 309 ? 2.293 -157.25 -79.688 1 74.69 309 GLU A N 1
ATOM 2408 C CA . GLU A 1 309 ? 2.295 -156.75 -78.312 1 74.69 309 GLU A CA 1
ATOM 2409 C C . GLU A 1 309 ? 3.398 -155.75 -78.062 1 74.69 309 GLU A C 1
ATOM 2411 O O . GLU A 1 309 ? 3.189 -154.75 -77.312 1 74.69 309 GLU A O 1
ATOM 2416 N N . GLY A 1 310 ? 4.605 -156 -78.688 1 68.62 310 GLY A N 1
ATOM 2417 C CA . GLY A 1 310 ? 5.695 -155.125 -78.625 1 68.62 310 GLY A CA 1
ATOM 2418 C C . GLY A 1 310 ? 5.348 -153.75 -79.188 1 68.62 310 GLY A C 1
ATOM 2419 O O . GLY A 1 310 ? 5.66 -152.625 -78.625 1 68.62 310 GLY A O 1
ATOM 2420 N N . LEU A 1 311 ? 4.648 -153.625 -80.312 1 73.75 311 LEU A N 1
ATOM 2421 C CA . LEU A 1 311 ? 4.199 -152.375 -81 1 73.75 311 LEU A CA 1
ATOM 2422 C C . LEU A 1 311 ? 3.195 -151.625 -80.125 1 73.75 311 LEU A C 1
ATOM 2424 O O . LEU A 1 311 ? 3.244 -150.5 -80.062 1 73.75 311 LEU A O 1
ATOM 2428 N N . ASN A 1 312 ? 2.268 -152.375 -79.438 1 78.06 312 ASN A N 1
ATOM 2429 C CA . ASN A 1 312 ? 1.257 -151.875 -78.562 1 78.06 312 ASN A CA 1
ATOM 2430 C C . ASN A 1 312 ? 1.892 -151 -77.375 1 78.06 312 ASN A C 1
ATOM 2432 O O . ASN A 1 312 ? 1.482 -149.875 -77.062 1 78.06 312 ASN A O 1
ATOM 2436 N N . ASN A 1 313 ? 2.924 -151.625 -76.875 1 67.94 313 ASN A N 1
ATOM 2437 C CA . ASN A 1 313 ? 3.602 -151 -75.688 1 67.94 313 ASN A CA 1
ATOM 2438 C C . ASN A 1 313 ? 4.344 -149.75 -76.125 1 67.94 313 ASN A C 1
ATOM 2440 O O . ASN A 1 313 ? 4.316 -148.75 -75.438 1 67.94 313 ASN A O 1
ATOM 2444 N N . SER A 1 314 ? 4.969 -149.875 -77.312 1 66.75 314 SER A N 1
ATOM 2445 C CA . SER A 1 314 ? 5.711 -148.75 -77.875 1 66.75 314 SER A CA 1
ATOM 2446 C C . SER A 1 314 ? 4.781 -147.5 -78.188 1 66.75 314 SER A C 1
ATOM 2448 O O . SER A 1 314 ? 5.098 -146.375 -77.875 1 66.75 314 SER A O 1
ATOM 2450 N N . VAL A 1 315 ? 3.592 -147.75 -78.75 1 76.62 315 VAL A N 1
ATOM 2451 C CA . VAL A 1 315 ? 2.607 -146.75 -79.125 1 76.62 315 VAL A CA 1
ATOM 2452 C C . VAL A 1 315 ? 2.01 -146.125 -77.875 1 76.62 315 VAL A C 1
ATOM 2454 O O . VAL A 1 315 ? 1.842 -144.875 -77.812 1 76.62 315 VAL A O 1
ATOM 2457 N N . GLU A 1 316 ? 1.743 -147 -76.812 1 74.25 316 GLU A N 1
ATOM 2458 C CA . GLU A 1 316 ? 1.187 -146.5 -75.562 1 74.25 316 GLU A CA 1
ATOM 2459 C C . GLU A 1 316 ? 2.156 -145.5 -74.875 1 74.25 316 GLU A C 1
ATOM 2461 O O . GLU A 1 316 ? 1.746 -144.5 -74.375 1 74.25 316 GLU A O 1
ATOM 2466 N N . SER A 1 317 ? 3.457 -145.875 -74.938 1 64.25 317 SER A N 1
ATOM 2467 C CA . SER A 1 317 ? 4.48 -145 -74.312 1 64.25 317 SER A CA 1
ATOM 2468 C C . SER A 1 317 ? 4.621 -143.75 -75.062 1 64.25 317 SER A C 1
ATOM 2470 O O . SER A 1 317 ? 4.77 -142.625 -74.438 1 64.25 317 SER A O 1
ATOM 2472 N N . LEU A 1 318 ? 4.512 -143.75 -76.438 1 67.19 318 LEU A N 1
ATOM 2473 C CA . LEU A 1 318 ? 4.613 -142.5 -77.25 1 67.19 318 LEU A CA 1
ATOM 2474 C C . LEU A 1 318 ? 3.416 -141.625 -77 1 67.19 318 LEU A C 1
ATOM 2476 O O . LEU A 1 318 ? 3.562 -140.375 -77 1 67.19 318 LEU A O 1
ATOM 2480 N N . ILE A 1 319 ? 2.186 -142.25 -76.875 1 77.12 319 ILE A N 1
ATOM 2481 C CA . ILE A 1 319 ? 0.967 -141.5 -76.562 1 77.12 319 ILE A CA 1
ATOM 2482 C C . ILE A 1 319 ? 1.104 -140.75 -75.25 1 77.12 319 ILE A C 1
ATOM 2484 O O . ILE A 1 319 ? 0.8 -139.5 -75.188 1 77.12 319 ILE A O 1
ATOM 2488 N N . LYS A 1 320 ? 1.581 -141.375 -74.25 1 66.31 320 LYS A N 1
ATOM 2489 C CA . LYS A 1 320 ? 1.732 -140.75 -72.938 1 66.31 320 LYS A CA 1
ATOM 2490 C C . LYS A 1 320 ? 2.715 -139.625 -72.938 1 66.31 320 LYS A C 1
ATOM 2492 O O . LYS A 1 320 ? 2.461 -138.625 -72.375 1 66.31 320 LYS A O 1
ATOM 2497 N N . LEU A 1 321 ? 3.824 -139.875 -73.75 1 59.34 321 LEU A N 1
ATOM 2498 C CA . LEU A 1 321 ? 4.848 -138.75 -73.875 1 59.34 321 LEU A CA 1
ATOM 2499 C C . LEU A 1 321 ? 4.293 -137.625 -74.562 1 59.34 321 LEU A C 1
ATOM 2501 O O . LEU A 1 321 ? 4.441 -136.5 -74.062 1 59.34 321 LEU A O 1
ATOM 2505 N N . LEU A 1 322 ? 3.641 -137.75 -75.688 1 68.25 322 LEU A N 1
ATOM 2506 C CA . LEU A 1 322 ? 3.127 -136.625 -76.5 1 68.25 322 LEU A CA 1
ATOM 2507 C C . LEU A 1 322 ? 1.988 -136 -75.812 1 68.25 322 LEU A C 1
ATOM 2509 O O . LEU A 1 322 ? 1.859 -134.75 -75.875 1 68.25 322 LEU A O 1
ATOM 2513 N N . LYS A 1 323 ? 1.147 -136.75 -75 1 72 323 LYS A N 1
ATOM 2514 C CA . LYS A 1 323 ? 0.081 -136.125 -74.188 1 72 323 LYS A CA 1
ATOM 2515 C C . LYS A 1 323 ? 0.649 -135.25 -73.125 1 72 323 LYS A C 1
ATOM 2517 O O . LYS A 1 323 ? 0.124 -134.125 -72.875 1 72 323 LYS A O 1
ATOM 2522 N N . SER A 1 324 ? 1.731 -135.625 -72.5 1 60.03 324 SER A N 1
ATOM 2523 C CA . SER A 1 324 ? 2.377 -134.875 -71.5 1 60.03 324 SER A CA 1
ATOM 2524 C C . SER A 1 324 ? 2.916 -133.5 -72.062 1 60.03 324 SER A C 1
ATOM 2526 O O . SER A 1 324 ? 2.803 -132.5 -71.375 1 60.03 324 SER A O 1
ATOM 2528 N N . ILE A 1 325 ? 3.463 -133.625 -73.188 1 60 325 ILE A N 1
ATOM 2529 C CA . ILE A 1 325 ? 4.012 -132.5 -73.875 1 60 325 ILE A CA 1
ATOM 2530 C C . ILE A 1 325 ? 2.875 -131.5 -74.312 1 60 325 ILE A C 1
ATOM 2532 O O . ILE A 1 325 ? 2.928 -130.375 -74.125 1 60 325 ILE A O 1
ATOM 2536 N N . ASN A 1 326 ? 1.773 -132.25 -74.875 1 66.75 326 ASN A N 1
ATOM 2537 C CA . ASN A 1 326 ? 0.657 -131.375 -75.438 1 66.75 326 ASN A CA 1
ATOM 2538 C C . ASN A 1 326 ? -0.172 -130.75 -74.375 1 66.75 326 ASN A C 1
ATOM 2540 O O . ASN A 1 326 ? -0.827 -129.75 -74.562 1 66.75 326 ASN A O 1
ATOM 2544 N N . ASN A 1 327 ? -0.162 -131.25 -73.188 1 63.88 327 ASN A N 1
ATOM 2545 C CA . ASN A 1 327 ? -0.843 -130.625 -72.062 1 63.88 327 ASN A CA 1
ATOM 2546 C C . ASN A 1 327 ? -0.202 -129.375 -71.75 1 63.88 327 ASN A C 1
ATOM 2548 O O . ASN A 1 327 ? -0.866 -128.5 -71.188 1 63.88 327 ASN A O 1
ATOM 2552 N N . LEU A 1 328 ? 1.009 -129.375 -72.188 1 55.22 328 LEU A N 1
ATOM 2553 C CA . LEU A 1 328 ? 1.748 -128.25 -71.875 1 55.22 328 LEU A CA 1
ATOM 2554 C C . LEU A 1 328 ? 1.589 -127.125 -72.938 1 55.22 328 LEU A C 1
ATOM 2556 O O . LEU A 1 328 ? 1.453 -125.938 -72.688 1 55.22 328 LEU A O 1
ATOM 2560 N N . ILE A 1 329 ? 1.611 -127.625 -74.25 1 58.75 329 ILE A N 1
ATOM 2561 C CA . ILE A 1 329 ? 1.743 -126.688 -75.375 1 58.75 329 ILE A CA 1
ATOM 2562 C C . ILE A 1 329 ? 0.41 -126.562 -76.125 1 58.75 329 ILE A C 1
ATOM 2564 O O . ILE A 1 329 ? 0.191 -125.625 -76.875 1 58.75 329 ILE A O 1
ATOM 2568 N N . HIS A 1 330 ? -0.539 -127.438 -75.75 1 70.69 330 HIS A N 1
ATOM 2569 C CA . HIS A 1 330 ? -1.85 -127.438 -76.375 1 70.69 330 HIS A CA 1
ATOM 2570 C C . HIS A 1 330 ? -1.743 -127.188 -77.875 1 70.69 330 HIS A C 1
ATOM 2572 O O . HIS A 1 330 ? -2.346 -126.25 -78.375 1 70.69 330 HIS A O 1
ATOM 2578 N N . ASN A 1 331 ? -0.875 -127.938 -78.562 1 70.69 331 ASN A N 1
ATOM 2579 C CA . ASN A 1 331 ? -0.621 -127.812 -80 1 70.69 331 ASN A CA 1
ATOM 2580 C C . ASN A 1 331 ? -1.5 -128.75 -80.812 1 70.69 331 ASN A C 1
ATOM 2582 O O . ASN A 1 331 ? -1.637 -130 -80.5 1 70.69 331 ASN A O 1
ATOM 2586 N N . LYS A 1 332 ? -2.16 -128.25 -81.75 1 77.94 332 LYS A N 1
ATOM 2587 C CA . LYS A 1 332 ? -3.123 -129 -82.562 1 77.94 332 LYS A CA 1
ATOM 2588 C C . LYS A 1 332 ? -2.457 -130.125 -83.312 1 77.94 332 LYS A C 1
ATOM 2590 O O . LYS A 1 332 ? -3.045 -131.25 -83.438 1 77.94 332 LYS A O 1
ATOM 2595 N N . ASP A 1 333 ? -1.189 -130 -83.75 1 76.62 333 ASP A N 1
ATOM 2596 C CA . ASP A 1 333 ? -0.474 -131 -84.5 1 76.62 333 ASP A CA 1
ATOM 2597 C C . ASP A 1 333 ? -0.061 -132.125 -83.562 1 76.62 333 ASP A C 1
ATOM 2599 O O . ASP A 1 333 ? -0.106 -133.375 -83.938 1 76.62 333 ASP A O 1
ATOM 2603 N N . LEU A 1 334 ? 0.144 -131.875 -82.375 1 77 334 LEU A N 1
ATOM 2604 C CA . LEU A 1 334 ? 0.452 -132.875 -81.375 1 77 334 LEU A CA 1
ATOM 2605 C C . LEU A 1 334 ? -0.806 -133.625 -80.938 1 77 334 LEU A C 1
ATOM 2607 O O . LEU A 1 334 ? -0.764 -134.875 -80.75 1 77 334 LEU A O 1
ATOM 2611 N N . ASP A 1 335 ? -1.847 -132.875 -80.938 1 80.38 335 ASP A N 1
ATOM 2612 C CA . ASP A 1 335 ? -3.139 -133.5 -80.688 1 80.38 335 ASP A CA 1
ATOM 2613 C C . ASP A 1 335 ? -3.48 -134.625 -81.75 1 80.38 335 ASP A C 1
ATOM 2615 O O . ASP A 1 335 ? -3.967 -135.625 -81.438 1 80.38 335 ASP A O 1
ATOM 2619 N N . ASN A 1 336 ? -3.172 -134.125 -82.938 1 81.5 336 ASN A N 1
ATOM 2620 C CA . ASN A 1 336 ? -3.432 -135 -84.125 1 81.5 336 ASN A CA 1
ATOM 2621 C C . ASN A 1 336 ? -2.537 -136.25 -84.062 1 81.5 336 ASN A C 1
ATOM 2623 O O . ASN A 1 336 ? -2.994 -137.375 -84.375 1 81.5 336 ASN A O 1
ATOM 2627 N N . ALA A 1 337 ? -1.306 -136 -83.688 1 80.44 337 ALA A N 1
ATOM 2628 C CA . ALA A 1 337 ? -0.371 -137.125 -83.625 1 80.44 337 ALA A CA 1
ATOM 2629 C C . ALA A 1 337 ? -0.784 -138.125 -82.5 1 80.44 337 ALA A C 1
ATOM 2631 O O . ALA A 1 337 ? -0.751 -139.375 -82.688 1 80.44 337 ALA A O 1
ATOM 2632 N N . ILE A 1 338 ? -1.327 -137.625 -81.438 1 82.75 338 ILE A N 1
ATOM 2633 C CA . ILE A 1 338 ? -1.813 -138.375 -80.312 1 82.75 338 ILE A CA 1
ATOM 2634 C C . ILE A 1 338 ? -3.072 -139.125 -80.688 1 82.75 338 ILE A C 1
ATOM 2636 O O . ILE A 1 338 ? -3.225 -140.375 -80.375 1 82.75 338 ILE A O 1
ATOM 2640 N N . GLY A 1 339 ? -3.863 -138.5 -81.438 1 83.69 339 GLY A N 1
ATOM 2641 C CA . GLY A 1 339 ? -5.059 -139.125 -81.938 1 83.69 339 GLY A CA 1
ATOM 2642 C C . GLY A 1 339 ? -4.758 -140.25 -82.875 1 83.69 339 GLY A C 1
ATOM 2643 O O . GLY A 1 339 ? -5.371 -141.375 -82.75 1 83.69 339 GLY A O 1
ATOM 2644 N N . ASN A 1 340 ? -3.818 -140 -83.812 1 82.88 340 ASN A N 1
ATOM 2645 C CA . ASN A 1 340 ? -3.42 -141.125 -84.75 1 82.88 340 ASN A CA 1
ATOM 2646 C C . ASN A 1 340 ? -2.76 -142.25 -84 1 82.88 340 ASN A C 1
ATOM 2648 O O . ASN A 1 340 ? -3.021 -143.375 -84.375 1 82.88 340 ASN A O 1
ATOM 2652 N N . LEU A 1 341 ? -2.02 -142 -83.062 1 81.56 341 LEU A N 1
ATOM 2653 C CA . LEU A 1 341 ? -1.38 -143 -82.25 1 81.56 341 LEU A CA 1
ATOM 2654 C C . LEU A 1 341 ? -2.412 -143.75 -81.438 1 81.56 341 LEU A C 1
ATOM 2656 O O . LEU A 1 341 ? -2.299 -145 -81.25 1 81.56 341 LEU A O 1
ATOM 2660 N N . THR A 1 342 ? -3.447 -143.125 -81 1 84.69 342 THR A N 1
ATOM 2661 C CA . THR A 1 342 ? -4.539 -143.875 -80.312 1 84.69 342 THR A CA 1
ATOM 2662 C C . THR A 1 342 ? -5.316 -144.75 -81.25 1 84.69 342 THR A C 1
ATOM 2664 O O . THR A 1 342 ? -5.723 -145.875 -80.812 1 84.69 342 THR A O 1
ATOM 2667 N N . LYS A 1 343 ? -5.441 -144.25 -82.438 1 83.81 343 LYS A N 1
ATOM 2668 C CA . LYS A 1 343 ? -6.078 -145.125 -83.438 1 83.81 343 LYS A CA 1
ATOM 2669 C C . LYS A 1 343 ? -5.254 -146.375 -83.688 1 83.81 343 LYS A C 1
ATOM 2671 O O . LYS A 1 343 ? -5.809 -147.5 -83.875 1 83.81 343 LYS A O 1
ATOM 2676 N N . ILE A 1 344 ? -3.951 -146.25 -83.812 1 84.25 344 ILE A N 1
ATOM 2677 C CA . ILE A 1 344 ? -3.047 -147.375 -83.938 1 84.25 344 ILE A CA 1
ATOM 2678 C C . ILE A 1 344 ? -3.201 -148.25 -82.75 1 84.25 344 ILE A C 1
ATOM 2680 O O . ILE A 1 344 ? -3.289 -149.5 -82.938 1 84.25 344 ILE A O 1
ATOM 2684 N N . LYS A 1 345 ? -3.314 -147.75 -81.562 1 84.69 345 LYS A N 1
ATOM 2685 C CA . LYS A 1 345 ? -3.496 -148.625 -80.375 1 84.69 345 LYS A CA 1
ATOM 2686 C C . LYS A 1 345 ? -4.785 -149.375 -80.438 1 84.69 345 LYS A C 1
ATOM 2688 O O . LYS A 1 345 ? -4.793 -150.625 -80.125 1 84.69 345 LYS A O 1
ATOM 2693 N N . ASP A 1 346 ? -5.785 -148.75 -80.875 1 82.75 346 ASP A N 1
ATOM 2694 C CA . ASP A 1 346 ? -7.074 -149.5 -81 1 82.75 346 ASP A CA 1
ATOM 2695 C C . ASP A 1 346 ? -7.012 -150.625 -82.062 1 82.75 346 ASP A C 1
ATOM 2697 O O . ASP A 1 346 ? -7.539 -151.75 -81.812 1 82.75 346 ASP A O 1
ATOM 2701 N N . GLU A 1 347 ? -6.348 -150.25 -83.188 1 82.81 347 GLU A N 1
ATOM 2702 C CA . GLU A 1 347 ? -6.203 -151.25 -84.188 1 82.81 347 GLU A CA 1
ATOM 2703 C C . GLU A 1 347 ? -5.324 -152.5 -83.75 1 82.81 347 GLU A C 1
ATOM 2705 O O . GLU A 1 347 ? -5.594 -153.625 -84.062 1 82.81 347 GLU A O 1
ATOM 2710 N N . VAL A 1 348 ? -4.297 -152.125 -83 1 83.75 348 VAL A N 1
ATOM 2711 C CA . VAL A 1 348 ? -3.387 -153.125 -82.438 1 83.75 348 VAL A CA 1
ATOM 2712 C C . VAL A 1 348 ? -4.141 -154.125 -81.5 1 83.75 348 VAL A C 1
ATOM 2714 O O . VAL A 1 348 ? -3.951 -155.25 -81.5 1 83.75 348 VAL A O 1
ATOM 2717 N N . ASP A 1 349 ? -5.047 -153.5 -80.75 1 82 349 ASP A N 1
ATOM 2718 C CA . ASP A 1 349 ? -5.859 -154.375 -79.812 1 82 349 ASP A CA 1
ATOM 2719 C C . ASP A 1 349 ? -6.762 -155.25 -80.562 1 82 349 ASP A C 1
ATOM 2721 O O . ASP A 1 349 ? -6.906 -156.5 -80.188 1 82 349 ASP A O 1
ATOM 2725 N N . LYS A 1 350 ? -7.27 -154.875 -81.688 1 82.62 350 LYS A N 1
ATOM 2726 C CA . LYS A 1 350 ? -8.148 -155.75 -82.5 1 82.62 350 LYS A CA 1
ATOM 2727 C C . LYS A 1 350 ? -7.355 -156.875 -83.188 1 82.62 350 LYS A C 1
ATOM 2729 O O . LYS A 1 350 ? -7.824 -158 -83.25 1 82.62 350 LYS A O 1
ATOM 2734 N N . VAL A 1 351 ? -6.18 -156.375 -83.625 1 84.94 351 VAL A N 1
ATOM 2735 C CA . VAL A 1 351 ? -5.289 -157.375 -84.25 1 84.94 351 VAL A CA 1
ATOM 2736 C C . VAL A 1 351 ? -4.898 -158.5 -83.25 1 84.94 351 VAL A C 1
ATOM 2738 O O . VAL A 1 351 ? -4.91 -159.625 -83.625 1 84.94 351 VAL A O 1
ATOM 2741 N N . LEU A 1 352 ? -4.645 -158.125 -82.062 1 82.12 352 LEU A N 1
ATOM 2742 C CA . LEU A 1 352 ? -4.285 -159 -81 1 82.12 352 LEU A CA 1
ATOM 2743 C C . LEU A 1 352 ? -5.445 -160 -80.688 1 82.12 352 LEU A C 1
ATOM 2745 O O . LEU A 1 352 ? -5.238 -161.125 -80.5 1 82.12 352 LEU A O 1
ATOM 2749 N N . ASP A 1 353 ? -6.594 -159.375 -80.75 1 80.56 353 ASP A N 1
ATOM 2750 C CA . ASP A 1 353 ? -7.789 -160.25 -80.5 1 80.56 353 ASP A CA 1
ATOM 2751 C C . ASP A 1 353 ? -7.953 -161.25 -81.625 1 80.56 353 ASP A C 1
ATOM 2753 O O . ASP A 1 353 ? -8.266 -162.375 -81.375 1 80.56 353 ASP A O 1
ATOM 2757 N N . LEU A 1 354 ? -7.715 -160.875 -82.875 1 82.06 354 LEU A N 1
ATOM 2758 C CA . LEU A 1 354 ? -7.836 -161.75 -84 1 82.06 354 LEU A CA 1
ATOM 2759 C C . LEU A 1 354 ? -6.75 -162.75 -84 1 82.06 354 LEU A C 1
ATOM 2761 O O . LEU A 1 354 ? -7.008 -164 -84.312 1 82.06 354 LEU A O 1
ATOM 2765 N N . ILE A 1 355 ? -5.559 -162.375 -83.562 1 82.38 355 ILE A N 1
ATOM 2766 C CA . ILE A 1 355 ? -4.434 -163.25 -83.5 1 82.38 355 ILE A CA 1
ATOM 2767 C C . ILE A 1 355 ? -4.73 -164.375 -82.375 1 82.38 355 ILE A C 1
ATOM 2769 O O . ILE A 1 355 ? -4.508 -165.5 -82.625 1 82.38 355 ILE A O 1
ATOM 2773 N N . ASN A 1 356 ? -5.324 -164 -81.312 1 79.69 356 ASN A N 1
ATOM 2774 C CA . ASN A 1 356 ? -5.684 -164.875 -80.25 1 79.69 356 ASN A CA 1
ATOM 2775 C C . ASN A 1 356 ? -6.762 -165.875 -80.688 1 79.69 356 ASN A C 1
ATOM 2777 O O . ASN A 1 356 ? -6.695 -167 -80.312 1 79.69 356 ASN A O 1
ATOM 2781 N N . THR A 1 357 ? -7.688 -165.375 -81.438 1 79.38 357 THR A N 1
ATOM 2782 C CA . THR A 1 357 ? -8.734 -166.25 -82 1 79.38 357 THR A CA 1
ATOM 2783 C C . THR A 1 357 ? -8.148 -167.25 -83 1 79.38 357 THR A C 1
ATOM 2785 O O . THR A 1 357 ? -8.547 -168.375 -83 1 79.38 357 THR A O 1
ATOM 2788 N N . GLY A 1 358 ? -7.172 -166.625 -83.75 1 78.06 358 GLY A N 1
ATOM 2789 C CA . GLY A 1 358 ? -6.5 -167.5 -84.75 1 78.06 358 GLY A CA 1
ATOM 2790 C C . GLY A 1 358 ? -5.637 -168.625 -84.062 1 78.06 358 GLY A C 1
ATOM 2791 O O . GLY A 1 358 ? -5.609 -169.75 -84.5 1 78.06 358 GLY A O 1
ATOM 2792 N N . ILE A 1 359 ? -4.996 -168.25 -83 1 78.56 359 ILE A N 1
ATOM 2793 C CA . ILE A 1 359 ? -4.152 -169.25 -82.25 1 78.56 359 ILE A CA 1
ATOM 2794 C C . ILE A 1 359 ? -5.02 -170.25 -81.562 1 78.56 359 ILE A C 1
ATOM 2796 O O . ILE A 1 359 ? -4.66 -171.5 -81.562 1 78.56 359 ILE A O 1
ATOM 2800 N N . GLU A 1 360 ? -6.168 -170 -81.125 1 74.62 360 GLU A N 1
ATOM 2801 C CA . GLU A 1 360 ? -7.051 -170.875 -80.438 1 74.62 360 GLU A CA 1
ATOM 2802 C C . GLU A 1 360 ? -7.773 -171.75 -81.438 1 74.62 360 GLU A C 1
ATOM 2804 O O . GLU A 1 360 ? -7.945 -173 -81.125 1 74.62 360 GLU A O 1
ATOM 2809 N N . SER A 1 361 ? -8.234 -171.375 -82.625 1 72.06 361 SER A N 1
ATOM 2810 C CA . SER A 1 361 ? -9.094 -172.125 -83.5 1 72.06 361 SER A CA 1
ATOM 2811 C C . SER A 1 361 ? -8.281 -172.875 -84.562 1 72.06 361 SER A C 1
ATOM 2813 O O . SER A 1 361 ? -8.781 -173.75 -85.25 1 72.06 361 SER A O 1
ATOM 2815 N N . GLY A 1 362 ? -7.043 -172.75 -84.75 1 60.75 362 GLY A N 1
ATOM 2816 C CA . GLY A 1 362 ? -6.234 -173.375 -85.812 1 60.75 362 GLY A CA 1
ATOM 2817 C C . GLY A 1 362 ? -6.645 -172.875 -87.188 1 60.75 362 GLY A C 1
ATOM 2818 O O . GLY A 1 362 ? -7.297 -171.875 -87.375 1 60.75 362 GLY A O 1
ATOM 2819 N N . ASN A 1 363 ? -6.195 -173.5 -88.312 1 59.69 363 ASN A N 1
ATOM 2820 C CA . ASN A 1 363 ? -6.5 -173.125 -89.75 1 59.69 363 ASN A CA 1
ATOM 2821 C C . ASN A 1 363 ? -7.891 -173.625 -90.125 1 59.69 363 ASN A C 1
ATOM 2823 O O . ASN A 1 363 ? -8.062 -174.25 -91.125 1 59.69 363 ASN A O 1
ATOM 2827 N N . ASN A 1 364 ? -8.922 -173.625 -89.188 1 68.12 364 ASN A N 1
ATOM 2828 C CA . ASN A 1 364 ? -10.234 -174.125 -89.625 1 68.12 364 ASN A CA 1
ATOM 2829 C C . ASN A 1 364 ? -10.922 -173 -90.562 1 68.12 364 ASN A C 1
ATOM 2831 O O . ASN A 1 364 ? -10.43 -171.875 -90.688 1 68.12 364 ASN A O 1
ATOM 2835 N N . GLU A 1 365 ? -11.93 -173.5 -91.375 1 63.75 365 GLU A N 1
ATOM 2836 C CA . GLU A 1 365 ? -12.625 -172.625 -92.375 1 63.75 365 GLU A CA 1
ATOM 2837 C C . GLU A 1 365 ? -13.047 -171.25 -91.875 1 63.75 365 GLU A C 1
ATOM 2839 O O . GLU A 1 365 ? -13.031 -170.375 -92.625 1 63.75 365 GLU A O 1
ATOM 2844 N N . ALA A 1 366 ? -13.25 -171.25 -90.562 1 66.19 366 ALA A N 1
ATOM 2845 C CA . ALA A 1 366 ? -13.773 -170 -90 1 66.19 366 ALA A CA 1
ATOM 2846 C C . ALA A 1 366 ? -12.68 -169 -89.875 1 66.19 366 ALA A C 1
ATOM 2848 O O . ALA A 1 366 ? -12.961 -167.75 -89.938 1 66.19 366 ALA A O 1
ATOM 2849 N N . PHE A 1 367 ? -11.344 -169.375 -89.812 1 68.38 367 PHE A N 1
ATOM 2850 C CA . PHE A 1 367 ? -10.227 -168.5 -89.625 1 68.38 367 PHE A CA 1
ATOM 2851 C C . PHE A 1 367 ? -9.812 -167.875 -91 1 68.38 367 PHE A C 1
ATOM 2853 O O . PHE A 1 367 ? -9.242 -166.75 -91 1 68.38 367 PHE A O 1
ATOM 2860 N N . LYS A 1 368 ? -10.352 -168.375 -92.062 1 72.12 368 LYS A N 1
ATOM 2861 C CA . LYS A 1 368 ? -9.961 -167.875 -93.375 1 72.12 368 LYS A CA 1
ATOM 2862 C C . LYS A 1 368 ? -10.461 -166.375 -93.562 1 72.12 368 LYS A C 1
ATOM 2864 O O . LYS A 1 368 ? -9.727 -165.5 -94.062 1 72.12 368 LYS A O 1
ATOM 2869 N N . ASP A 1 369 ? -11.688 -166.25 -93.125 1 72.81 369 ASP A N 1
ATOM 2870 C CA . ASP A 1 369 ? -12.273 -164.875 -93.25 1 72.81 369 ASP A CA 1
ATOM 2871 C C . ASP A 1 369 ? -11.625 -163.875 -92.25 1 72.81 369 ASP A C 1
ATOM 2873 O O . ASP A 1 369 ? -11.359 -162.75 -92.562 1 72.81 369 ASP A O 1
ATOM 2877 N N . LYS A 1 370 ? -11.242 -164.5 -91.062 1 77.56 370 LYS A N 1
ATOM 2878 C CA . LYS A 1 370 ? -10.648 -163.75 -90 1 77.56 370 LYS A CA 1
ATOM 2879 C C . LYS A 1 370 ? -9.195 -163.375 -90.312 1 77.56 370 LYS A C 1
ATOM 2881 O O . LYS A 1 370 ? -8.672 -162.375 -89.875 1 77.56 370 LYS A O 1
ATOM 2886 N N . PHE A 1 371 ? -8.711 -164.125 -91.188 1 77.56 371 PHE A N 1
ATOM 2887 C CA . PHE A 1 371 ? -7.328 -163.875 -91.625 1 77.56 371 PHE A CA 1
ATOM 2888 C C . PHE A 1 371 ? -7.211 -162.75 -92.562 1 77.56 371 PHE A C 1
ATOM 2890 O O . PHE A 1 371 ? -6.258 -161.875 -92.438 1 77.56 371 PHE A O 1
ATOM 2897 N N . LYS A 1 372 ? -8.234 -162.625 -93.438 1 79.88 372 LYS A N 1
ATOM 2898 C CA . LYS A 1 372 ? -8.266 -161.5 -94.312 1 79.88 372 LYS A CA 1
ATOM 2899 C C . LYS A 1 372 ? -8.438 -160.125 -93.562 1 79.88 372 LYS A C 1
ATOM 2901 O O . LYS A 1 372 ? -7.828 -159.125 -93.875 1 79.88 372 LYS A O 1
ATOM 2906 N N . ASP A 1 373 ? -9.227 -160.375 -92.375 1 81.31 373 ASP A N 1
ATOM 2907 C CA . ASP A 1 373 ? -9.438 -159.25 -91.562 1 81.31 373 ASP A CA 1
ATOM 2908 C C . ASP A 1 373 ? -8.141 -158.75 -90.812 1 81.31 373 ASP A C 1
ATOM 2910 O O . ASP A 1 373 ? -7.84 -157.625 -90.688 1 81.31 373 ASP A O 1
ATOM 2914 N N . LEU A 1 374 ? -7.355 -159.75 -90.438 1 82.06 374 LEU A N 1
ATOM 2915 C CA . LEU A 1 374 ? -6.066 -159.5 -89.812 1 82.06 374 LEU A CA 1
ATOM 2916 C C . LEU A 1 374 ? -5.09 -158.875 -90.75 1 82.06 374 LEU A C 1
ATOM 2918 O O . LEU A 1 374 ? -4.434 -157.875 -90.312 1 82.06 374 LEU A O 1
ATOM 2922 N N . GLN A 1 375 ? -5.098 -159.25 -92 1 80.25 375 GLN A N 1
ATOM 2923 C CA . GLN A 1 375 ? -4.203 -158.625 -93 1 80.25 375 GLN A CA 1
ATOM 2924 C C . GLN A 1 375 ? -4.562 -157.25 -93.25 1 80.25 375 GLN A C 1
ATOM 2926 O O . GLN A 1 375 ? -3.68 -156.375 -93.375 1 80.25 375 GLN A O 1
ATOM 2931 N N . GLU A 1 376 ? -5.863 -157 -93.25 1 81.12 376 GLU A N 1
ATOM 2932 C CA . GLU A 1 376 ? -6.344 -155.625 -93.5 1 81.12 376 GLU A CA 1
ATOM 2933 C C . GLU A 1 376 ? -6.039 -154.625 -92.375 1 81.12 376 GLU A C 1
ATOM 2935 O O . GLU A 1 376 ? -5.664 -153.5 -92.562 1 81.12 376 GLU A O 1
ATOM 2940 N N . ARG A 1 377 ? -6.199 -155.25 -91.188 1 79.44 377 ARG A N 1
ATOM 2941 C CA . ARG A 1 377 ? -5.996 -154.375 -90.062 1 79.44 377 ARG A CA 1
ATOM 2942 C C . ARG A 1 377 ? -4.516 -154.125 -89.812 1 79.44 377 ARG A C 1
ATOM 2944 O O . ARG A 1 377 ? -4.164 -153 -89.438 1 79.44 377 ARG A O 1
ATOM 2951 N N . VAL A 1 378 ? -3.637 -155 -90.125 1 81.31 378 VAL A N 1
ATOM 2952 C CA . VAL A 1 378 ? -2.197 -154.75 -90.062 1 81.31 378 VAL A CA 1
ATOM 2953 C C . VAL A 1 378 ? -1.788 -153.625 -91.125 1 81.31 378 VAL A C 1
ATOM 2955 O O . VAL A 1 378 ? -0.951 -152.875 -90.875 1 81.31 378 VAL A O 1
ATOM 2958 N N . GLU A 1 379 ? -2.443 -153.75 -92.312 1 80.31 379 GLU A N 1
ATOM 2959 C CA . GLU A 1 379 ? -2.188 -152.75 -93.312 1 80.31 379 GLU A CA 1
ATOM 2960 C C . GLU A 1 379 ? -2.623 -151.375 -92.875 1 80.31 379 GLU A C 1
ATOM 2962 O O . GLU A 1 379 ? -1.977 -150.375 -93.188 1 80.31 379 GLU A O 1
ATOM 2967 N N . ARG A 1 380 ? -3.736 -151.375 -92.125 1 80.88 380 ARG A N 1
ATOM 2968 C CA . ARG A 1 380 ? -4.23 -150.125 -91.562 1 80.88 380 ARG A CA 1
ATOM 2969 C C . ARG A 1 380 ? -3.252 -149.5 -90.562 1 80.88 380 ARG A C 1
ATOM 2971 O O . ARG A 1 380 ? -3.014 -148.25 -90.562 1 80.88 380 ARG A O 1
ATOM 2978 N N . ILE A 1 381 ? -2.707 -150.375 -89.75 1 80.81 381 ILE A N 1
ATOM 2979 C CA . ILE A 1 381 ? -1.706 -149.875 -88.75 1 80.81 381 ILE A CA 1
ATOM 2980 C C . ILE A 1 381 ? -0.501 -149.25 -89.5 1 80.81 381 ILE A C 1
ATOM 2982 O O . ILE A 1 381 ? 0.006 -148.25 -89.125 1 80.81 381 ILE A O 1
ATOM 2986 N N . ASP A 1 382 ? -0.035 -150 -90.625 1 78.5 382 ASP A N 1
ATOM 2987 C CA . ASP A 1 382 ? 1.093 -149.5 -91.438 1 78.5 382 ASP A CA 1
ATOM 2988 C C . ASP A 1 382 ? 0.825 -148.125 -92.062 1 78.5 382 ASP A C 1
ATOM 2990 O O . ASP A 1 382 ? 1.699 -147.25 -92.062 1 78.5 382 ASP A O 1
ATOM 2994 N N . SER A 1 383 ? -0.431 -148 -92.438 1 80.38 383 SER A N 1
ATOM 2995 C CA . SER A 1 383 ? -0.811 -146.75 -93.125 1 80.38 383 SER A CA 1
ATOM 2996 C C . SER A 1 383 ? -0.805 -145.625 -92.125 1 80.38 383 SER A C 1
ATOM 2998 O O . SER A 1 383 ? -0.343 -144.5 -92.438 1 80.38 383 SER A O 1
ATOM 3000 N N . ILE A 1 384 ? -1.323 -146 -90.938 1 79.31 384 ILE A N 1
ATOM 3001 C CA . ILE A 1 384 ? -1.4 -144.875 -89.938 1 79.31 384 ILE A CA 1
ATOM 3002 C C . ILE A 1 384 ? 0.006 -144.5 -89.438 1 79.31 384 ILE A C 1
ATOM 3004 O O . ILE A 1 384 ? 0.318 -143.375 -89.312 1 79.31 384 ILE A O 1
ATOM 3008 N N . LEU A 1 385 ? 0.925 -145.375 -89.25 1 79.19 385 LEU A N 1
ATOM 3009 C CA . LEU A 1 385 ? 2.301 -145.125 -88.812 1 79.19 385 LEU A CA 1
ATOM 3010 C C . LEU A 1 385 ? 3.072 -144.375 -89.875 1 79.19 385 LEU A C 1
ATOM 3012 O O . LEU A 1 385 ? 3.83 -143.5 -89.5 1 79.19 385 LEU A O 1
ATOM 3016 N N . THR A 1 386 ? 2.857 -144.75 -91.188 1 79.19 386 THR A N 1
ATOM 3017 C CA . THR A 1 386 ? 3.492 -144.125 -92.25 1 79.19 386 THR A CA 1
ATOM 3018 C C . THR A 1 386 ? 3.039 -142.625 -92.312 1 79.19 386 THR A C 1
ATOM 3020 O O . THR A 1 386 ? 3.842 -141.75 -92.562 1 79.19 386 THR A O 1
ATOM 3023 N N . SER A 1 387 ? 1.743 -142.5 -91.938 1 79.06 387 SER A N 1
ATOM 3024 C CA . SER A 1 387 ? 1.194 -141.125 -91.938 1 79.06 387 SER A CA 1
ATOM 3025 C C . SER A 1 387 ? 1.833 -140.25 -90.812 1 79.06 387 SER A C 1
ATOM 3027 O O . SER A 1 387 ? 2.148 -139.125 -91 1 79.06 387 SER A O 1
ATOM 3029 N N . ILE A 1 388 ? 2.033 -140.875 -89.688 1 79.5 388 ILE A N 1
ATOM 3030 C CA . ILE A 1 388 ? 2.652 -140.125 -88.562 1 79.5 388 ILE A CA 1
ATOM 3031 C C . ILE A 1 388 ? 4.094 -139.875 -88.875 1 79.5 388 ILE A C 1
ATOM 3033 O O . ILE A 1 388 ? 4.535 -138.75 -88.625 1 79.5 388 ILE A O 1
ATOM 3037 N N . LEU A 1 389 ? 4.898 -140.75 -89.438 1 77.19 389 LEU A N 1
ATOM 3038 C CA . LEU A 1 389 ? 6.301 -140.5 -89.812 1 77.19 389 LEU A CA 1
ATOM 3039 C C . LEU A 1 389 ? 6.461 -139.5 -90.875 1 77.19 389 LEU A C 1
ATOM 3041 O O . LEU A 1 389 ? 7.402 -138.625 -90.812 1 77.19 389 LEU A O 1
ATOM 3045 N N . ASP A 1 390 ? 5.461 -139.5 -91.812 1 77.5 390 ASP A N 1
ATOM 3046 C CA . ASP A 1 390 ? 5.496 -138.5 -92.875 1 77.5 390 ASP A CA 1
ATOM 3047 C C . ASP A 1 390 ? 5.281 -137.125 -92.375 1 77.5 390 ASP A C 1
ATOM 3049 O O . ASP A 1 390 ? 5.793 -136.125 -92.875 1 77.5 390 ASP A O 1
ATOM 3053 N N . ASN A 1 391 ? 4.492 -137 -91.25 1 75.94 391 ASN A N 1
ATOM 3054 C CA . ASN A 1 391 ? 4.168 -135.75 -90.688 1 75.94 391 ASN A CA 1
ATOM 3055 C C . ASN A 1 391 ? 5.066 -135.375 -89.5 1 75.94 391 ASN A C 1
ATOM 3057 O O . ASN A 1 391 ? 4.883 -134.375 -88.875 1 75.94 391 ASN A O 1
ATOM 3061 N N . TYR A 1 392 ? 6.016 -136.25 -89.125 1 77.19 392 TYR A N 1
ATOM 3062 C CA . TYR A 1 392 ? 6.812 -136 -87.938 1 77.19 392 TYR A CA 1
ATOM 3063 C C . TYR A 1 392 ? 7.715 -134.875 -88 1 77.19 392 TYR A C 1
ATOM 3065 O O . TYR A 1 392 ? 7.672 -134 -87.188 1 77.19 392 TYR A O 1
ATOM 3073 N N . ASP A 1 393 ? 8.539 -134.75 -89.125 1 74 393 ASP A N 1
ATOM 3074 C CA . ASP A 1 393 ? 9.523 -133.75 -89.25 1 74 393 ASP A CA 1
ATOM 3075 C C . ASP A 1 393 ? 8.844 -132.375 -89.562 1 74 393 ASP A C 1
ATOM 3077 O O . ASP A 1 393 ? 9.312 -131.375 -89.125 1 74 393 ASP A O 1
ATOM 3081 N N . GLY A 1 394 ? 7.68 -132.5 -90.25 1 76.44 394 GLY A N 1
ATOM 3082 C CA . GLY A 1 394 ? 7.043 -131.25 -90.75 1 76.44 394 GLY A CA 1
ATOM 3083 C C . GLY A 1 394 ? 6.078 -130.625 -89.688 1 76.44 394 GLY A C 1
ATOM 3084 O O . GLY A 1 394 ? 5.836 -129.375 -89.688 1 76.44 394 GLY A O 1
ATOM 3085 N N . LYS A 1 395 ? 5.453 -131.375 -88.875 1 76.38 395 LYS A N 1
ATOM 3086 C CA . LYS A 1 395 ? 4.395 -130.875 -88 1 76.38 395 LYS A CA 1
ATOM 3087 C C . LYS A 1 395 ? 4.703 -131.125 -86.5 1 76.38 395 LYS A C 1
ATOM 3089 O O . LYS A 1 395 ? 4.598 -130.125 -85.688 1 76.38 395 LYS A O 1
ATOM 3094 N N . ILE A 1 396 ? 5.203 -132.25 -86.188 1 73.56 396 ILE A N 1
ATOM 3095 C CA . ILE A 1 396 ? 5.363 -132.625 -84.812 1 73.56 396 ILE A CA 1
ATOM 3096 C C . ILE A 1 396 ? 6.609 -132 -84.25 1 73.56 396 ILE A C 1
ATOM 3098 O O . ILE A 1 396 ? 6.57 -131.375 -83.125 1 73.56 396 ILE A O 1
ATOM 3102 N N . VAL A 1 397 ? 7.734 -132 -85 1 74.19 397 VAL A N 1
ATOM 3103 C CA . VAL A 1 397 ? 8.992 -131.375 -84.562 1 74.19 397 VAL A CA 1
ATOM 3104 C C . VAL A 1 397 ? 8.828 -129.875 -84.312 1 74.19 397 VAL A C 1
ATOM 3106 O O . VAL A 1 397 ? 9.211 -129.375 -83.312 1 74.19 397 VAL A O 1
ATOM 3109 N N . PRO A 1 398 ? 8.234 -129.125 -85.25 1 74.56 398 PRO A N 1
ATOM 3110 C CA . PRO A 1 398 ? 8.039 -127.688 -85.062 1 74.56 398 PRO A CA 1
ATOM 3111 C C . PRO A 1 398 ? 7.121 -127.375 -83.875 1 74.56 398 PRO A C 1
ATOM 3113 O O . PRO A 1 398 ? 7.336 -126.375 -83.188 1 74.56 398 PRO A O 1
ATOM 3116 N N . ALA A 1 399 ? 6.066 -128.125 -83.625 1 68.75 399 ALA A N 1
ATOM 3117 C CA . ALA A 1 399 ? 5.176 -128 -82.5 1 68.75 399 ALA A CA 1
ATOM 3118 C C . ALA A 1 399 ? 5.926 -128.125 -81.188 1 68.75 399 ALA A C 1
ATOM 3120 O O . ALA A 1 399 ? 5.719 -127.375 -80.25 1 68.75 399 ALA A O 1
ATOM 3121 N N . LEU A 1 400 ? 6.875 -129 -81 1 66.25 400 LEU A N 1
ATOM 3122 C CA . LEU A 1 400 ? 7.727 -129.125 -79.875 1 66.25 400 LEU A CA 1
ATOM 3123 C C . LEU A 1 400 ? 8.672 -128 -79.625 1 66.25 400 LEU A C 1
ATOM 3125 O O . LEU A 1 400 ? 8.844 -127.5 -78.562 1 66.25 400 LEU A O 1
ATOM 3129 N N . ASN A 1 401 ? 9.227 -127.5 -80.75 1 64.06 401 ASN A N 1
ATOM 3130 C CA . ASN A 1 401 ? 10.148 -126.375 -80.688 1 64.06 401 ASN A CA 1
ATOM 3131 C C . ASN A 1 401 ? 9.453 -125.125 -80.25 1 64.06 401 ASN A C 1
ATOM 3133 O O . ASN A 1 401 ? 10.023 -124.312 -79.5 1 64.06 401 ASN A O 1
ATOM 3137 N N . THR A 1 402 ? 8.195 -124.938 -80.688 1 66.56 402 THR A N 1
ATOM 3138 C CA . THR A 1 402 ? 7.43 -123.75 -80.312 1 66.56 402 THR A CA 1
ATOM 3139 C C . THR A 1 402 ? 7.121 -123.75 -78.812 1 66.56 402 THR A C 1
ATOM 3141 O O . THR A 1 402 ? 7.152 -122.75 -78.125 1 66.56 402 THR A O 1
ATOM 3144 N N . GLY A 1 403 ? 6.789 -124.812 -78.25 1 56.91 403 GLY A N 1
ATOM 3145 C CA . GLY A 1 403 ? 6.594 -124.938 -76.812 1 56.91 403 GLY A CA 1
ATOM 3146 C C . GLY A 1 403 ? 7.816 -124.562 -76 1 56.91 403 GLY A C 1
ATOM 3147 O O . GLY A 1 403 ? 7.711 -123.875 -75 1 56.91 403 GLY A O 1
ATOM 3148 N N . ILE A 1 404 ? 8.953 -124.875 -76.375 1 58.78 404 ILE A N 1
ATOM 3149 C CA . ILE A 1 404 ? 10.211 -124.562 -75.688 1 58.78 404 ILE A CA 1
ATOM 3150 C C . ILE A 1 404 ? 10.5 -123.062 -75.75 1 58.78 404 ILE A C 1
ATOM 3152 O O . ILE A 1 404 ? 10.945 -122.438 -74.812 1 58.78 404 ILE A O 1
ATOM 3156 N N . ALA A 1 405 ? 10.297 -122.5 -76.875 1 59.97 405 ALA A N 1
ATOM 3157 C CA . ALA A 1 405 ? 10.523 -121.062 -77.062 1 59.97 405 ALA A CA 1
ATOM 3158 C C . ALA A 1 405 ? 9.648 -120.25 -76.125 1 59.97 405 ALA A C 1
ATOM 3160 O O . ALA A 1 405 ? 10.102 -119.25 -75.562 1 59.97 405 ALA A O 1
ATOM 3161 N N . GLN A 1 406 ? 8.383 -120.562 -75.938 1 54.91 406 GLN A N 1
ATOM 3162 C CA . GLN A 1 406 ? 7.484 -119.812 -75 1 54.91 406 GLN A CA 1
ATOM 3163 C C . GLN A 1 406 ? 7.961 -119.938 -73.562 1 54.91 406 GLN A C 1
ATOM 3165 O O . GLN A 1 406 ? 7.91 -118.938 -72.812 1 54.91 406 GLN A O 1
ATOM 3170 N N . LEU A 1 407 ? 8.484 -120.938 -73.125 1 51.47 407 LEU A N 1
ATOM 3171 C CA . LEU A 1 407 ? 9.008 -121.125 -71.75 1 51.47 407 LEU A CA 1
ATOM 3172 C C . LEU A 1 407 ? 10.266 -120.25 -71.562 1 51.47 407 LEU A C 1
ATOM 3174 O O . LEU A 1 407 ? 10.445 -119.688 -70.5 1 51.47 407 LEU A O 1
ATOM 3178 N N . THR A 1 408 ? 11.102 -120.125 -72.562 1 54.5 408 THR A N 1
ATOM 3179 C CA . THR A 1 408 ? 12.289 -119.25 -72.5 1 54.5 408 THR A CA 1
ATOM 3180 C C . THR A 1 408 ? 11.898 -117.812 -72.375 1 54.5 408 THR A C 1
ATOM 3182 O O . THR A 1 408 ? 12.547 -117.062 -71.625 1 54.5 408 THR A O 1
ATOM 3185 N N . LYS A 1 409 ? 10.867 -117.375 -73 1 56 409 LYS A N 1
ATOM 3186 C CA . LYS A 1 409 ? 10.422 -116 -72.938 1 56 409 LYS A CA 1
ATOM 3187 C C . LYS A 1 409 ? 9.914 -115.625 -71.562 1 56 409 LYS A C 1
ATOM 3189 O O . LYS A 1 409 ? 10.188 -114.562 -71 1 56 409 LYS A O 1
ATOM 3194 N N . ILE A 1 410 ? 9.188 -116.312 -70.938 1 47.12 410 ILE A N 1
ATOM 3195 C CA . ILE A 1 410 ? 8.695 -116.125 -69.562 1 47.12 410 ILE A CA 1
ATOM 3196 C C . ILE A 1 410 ? 9.875 -116 -68.625 1 47.12 410 ILE A C 1
ATOM 3198 O O . ILE A 1 410 ? 9.891 -115.125 -67.75 1 47.12 410 ILE A O 1
ATOM 3202 N N . ALA A 1 411 ? 10.922 -116.75 -68.688 1 50.03 411 ALA A N 1
ATOM 3203 C CA . ALA A 1 411 ? 12.125 -116.688 -67.875 1 50.03 411 ALA A CA 1
ATOM 3204 C C . ALA A 1 411 ? 12.859 -115.375 -68.062 1 50.03 411 ALA A C 1
ATOM 3206 O O . ALA A 1 411 ? 13.32 -114.812 -67.125 1 50.03 411 ALA A O 1
ATOM 3207 N N . ASP A 1 412 ? 12.953 -114.938 -69.25 1 53.47 412 ASP A N 1
ATOM 3208 C CA . ASP A 1 412 ? 13.625 -113.688 -69.5 1 53.47 412 ASP A CA 1
ATOM 3209 C C . ASP A 1 412 ? 12.883 -112.5 -68.938 1 53.47 412 ASP A C 1
ATOM 3211 O O . ASP A 1 412 ? 13.5 -111.562 -68.312 1 53.47 412 ASP A O 1
ATOM 3215 N N . ASN A 1 413 ? 11.586 -112.375 -69 1 47.94 413 ASN A N 1
ATOM 3216 C CA . ASN A 1 413 ? 10.797 -111.25 -68.438 1 47.94 413 ASN A CA 1
ATOM 3217 C C . ASN A 1 413 ? 10.898 -111.188 -66.938 1 47.94 413 ASN A C 1
ATOM 3219 O O . ASN A 1 413 ? 10.992 -110.062 -66.375 1 47.94 413 ASN A O 1
ATOM 3223 N N . THR A 1 414 ? 10.922 -112.125 -66.188 1 46.88 414 THR A N 1
ATOM 3224 C CA . THR A 1 414 ? 11.039 -112.188 -64.75 1 46.88 414 THR A CA 1
ATOM 3225 C C . THR A 1 414 ? 12.406 -111.625 -64.312 1 46.88 414 THR A C 1
ATOM 3227 O O . THR A 1 414 ? 12.5 -110.875 -63.344 1 46.88 414 THR A O 1
ATOM 3230 N N . SER A 1 415 ? 13.414 -111.875 -65 1 51.38 415 SER A N 1
ATOM 3231 C CA . SER A 1 415 ? 14.758 -111.375 -64.75 1 51.38 415 SER A CA 1
ATOM 3232 C C . SER A 1 415 ? 14.805 -109.875 -64.875 1 51.38 415 SER A C 1
ATOM 3234 O O . SER A 1 415 ? 15.453 -109.188 -64.062 1 51.38 415 SER A O 1
ATOM 3236 N N . MET A 1 416 ? 14.141 -109.25 -65.812 1 49.78 416 MET A N 1
ATOM 3237 C CA . MET A 1 416 ? 14.125 -107.812 -66 1 49.78 416 MET A CA 1
ATOM 3238 C C . MET A 1 416 ? 13.445 -107.125 -64.812 1 49.78 416 MET A C 1
ATOM 3240 O O . MET A 1 416 ? 13.922 -106.062 -64.375 1 49.78 416 MET A O 1
ATOM 3244 N N . LEU A 1 417 ? 12.359 -107.438 -64.375 1 44.53 417 LEU A N 1
ATOM 3245 C CA . LEU A 1 417 ? 11.625 -106.812 -63.281 1 44.53 417 LEU A CA 1
ATOM 3246 C C . LEU A 1 417 ? 12.461 -106.812 -62 1 44.53 417 LEU A C 1
ATOM 3248 O O . LEU A 1 417 ? 12.461 -105.875 -61.25 1 44.53 417 LEU A O 1
ATOM 3252 N N . MET A 1 418 ? 13.188 -107.75 -61.75 1 48.25 418 MET A N 1
ATOM 3253 C CA . MET A 1 418 ? 14.039 -107.875 -60.562 1 48.25 418 MET A CA 1
ATOM 3254 C C . MET A 1 418 ? 15.203 -106.875 -60.625 1 48.25 418 MET A C 1
ATOM 3256 O O . MET A 1 418 ? 15.586 -106.312 -59.625 1 48.25 418 MET A O 1
ATOM 3260 N N . ASN A 1 419 ? 15.672 -106.688 -61.75 1 51.91 419 ASN A N 1
ATOM 3261 C CA . ASN A 1 419 ? 16.719 -105.688 -61.938 1 51.91 419 ASN A CA 1
ATOM 3262 C C . ASN A 1 419 ? 16.219 -104.312 -61.656 1 51.91 419 ASN A C 1
ATOM 3264 O O . ASN A 1 419 ? 16.938 -103.5 -61.094 1 51.91 419 ASN A O 1
ATOM 3268 N N . GLU A 1 420 ? 15.094 -103.938 -62.062 1 49.88 420 GLU A N 1
ATOM 3269 C CA . GLU A 1 420 ? 14.523 -102.625 -61.844 1 49.88 420 GLU A CA 1
ATOM 3270 C C . GLU A 1 420 ? 14.281 -102.375 -60.344 1 49.88 420 GLU A C 1
ATOM 3272 O O . GLU A 1 420 ? 14.5 -101.25 -59.844 1 49.88 420 GLU A O 1
ATOM 3277 N N . ALA A 1 421 ? 13.844 -103.125 -59.594 1 47.25 421 ALA A N 1
ATOM 3278 C CA . ALA A 1 421 ? 13.648 -103.062 -58.156 1 47.25 421 ALA A CA 1
ATOM 3279 C C . ALA A 1 421 ? 14.977 -102.812 -57.438 1 47.25 421 ALA A C 1
ATOM 3281 O O . ALA A 1 421 ? 15.047 -102 -56.5 1 47.25 421 ALA A O 1
ATOM 3282 N N . GLU A 1 422 ? 15.977 -103.375 -57.906 1 54.66 422 GLU A N 1
ATOM 3283 C CA . GLU A 1 422 ? 17.312 -103.188 -57.344 1 54.66 422 GLU A CA 1
ATOM 3284 C C . GLU A 1 422 ? 17.781 -101.75 -57.5 1 54.66 422 GLU A C 1
ATOM 3286 O O . GLU A 1 422 ? 18.391 -101.188 -56.594 1 54.66 422 GLU A O 1
ATOM 3291 N N . LYS A 1 423 ? 17.406 -101.125 -58.531 1 57.5 423 LYS A N 1
ATOM 3292 C CA . LYS A 1 423 ? 17.859 -99.812 -58.812 1 57.5 423 LYS A CA 1
ATOM 3293 C C . LYS A 1 423 ? 17.109 -98.75 -57.969 1 57.5 423 LYS A C 1
ATOM 3295 O O . LYS A 1 423 ? 17.641 -97.688 -57.656 1 57.5 423 LYS A O 1
ATOM 3300 N N . SER A 1 424 ? 16.031 -98.875 -57.5 1 49.28 424 SER A N 1
ATOM 3301 C CA . SER A 1 424 ? 15.203 -97.875 -56.781 1 49.28 424 SER A CA 1
ATOM 3302 C C . SER A 1 424 ? 15.531 -97.875 -55.281 1 49.28 424 SER A C 1
ATOM 3304 O O . SER A 1 424 ? 15.117 -96.938 -54.562 1 49.28 424 SER A O 1
ATOM 3306 N N . ILE A 1 425 ? 16.234 -98.75 -54.719 1 54.91 425 ILE A N 1
ATOM 3307 C CA . ILE A 1 425 ? 16.531 -98.875 -53.312 1 54.91 425 ILE A CA 1
ATOM 3308 C C . ILE A 1 425 ? 17.438 -97.75 -52.844 1 54.91 425 ILE A C 1
ATOM 3310 O O . ILE A 1 425 ? 17.188 -97.188 -51.781 1 54.91 425 ILE A O 1
ATOM 3314 N N . PRO A 1 426 ? 18.375 -97.438 -53.594 1 57.44 426 PRO A N 1
ATOM 3315 C CA . PRO A 1 426 ? 19.219 -96.312 -53.125 1 57.44 426 PRO A CA 1
ATOM 3316 C C . PRO A 1 426 ? 18.453 -95 -53.031 1 57.44 426 PRO A C 1
ATOM 3318 O O . PRO A 1 426 ? 18.688 -94.188 -52.094 1 57.44 426 PRO A O 1
ATOM 3321 N N . ASP A 1 427 ? 17.609 -94.625 -53.844 1 54.19 427 ASP A N 1
ATOM 3322 C CA . ASP A 1 427 ? 16.812 -93.375 -53.812 1 54.19 427 ASP A CA 1
ATOM 3323 C C . ASP A 1 427 ? 15.922 -93.375 -52.562 1 54.19 427 ASP A C 1
ATOM 3325 O O . ASP A 1 427 ? 15.766 -92.312 -51.938 1 54.19 427 ASP A O 1
ATOM 3329 N N . LEU A 1 428 ? 15.43 -94.375 -52.156 1 51.09 428 LEU A N 1
ATOM 3330 C CA . LEU A 1 428 ? 14.602 -94.5 -50.938 1 51.09 428 LEU A CA 1
ATOM 3331 C C . LEU A 1 428 ? 15.43 -94.25 -49.688 1 51.09 428 LEU A C 1
ATOM 3333 O O . LEU A 1 428 ? 14.969 -93.625 -48.75 1 51.09 428 LEU A O 1
ATOM 3337 N N . LYS A 1 429 ? 16.594 -94.75 -49.75 1 57.03 429 LYS A N 1
ATOM 3338 C CA . LYS A 1 429 ? 17.5 -94.5 -48.625 1 57.03 429 LYS A CA 1
ATOM 3339 C C . LYS A 1 429 ? 17.828 -93.062 -48.469 1 57.03 429 LYS A C 1
ATOM 3341 O O . LYS A 1 429 ? 17.906 -92.562 -47.344 1 57.03 429 LYS A O 1
ATOM 3346 N N . ASP A 1 430 ? 17.922 -92.375 -49.531 1 54.31 430 ASP A N 1
ATOM 3347 C CA . ASP A 1 430 ? 18.25 -90.938 -49.5 1 54.31 430 ASP A CA 1
ATOM 3348 C C . ASP A 1 430 ? 17.062 -90.125 -48.969 1 54.31 430 ASP A C 1
ATOM 3350 O O . ASP A 1 430 ? 17.25 -89.188 -48.156 1 54.31 430 ASP A O 1
ATOM 3354 N N . ILE A 1 431 ? 16.016 -90.375 -49.281 1 49.59 431 ILE A N 1
ATOM 3355 C CA . ILE A 1 431 ? 14.805 -89.688 -48.875 1 49.59 431 ILE A CA 1
ATOM 3356 C C . ILE A 1 431 ? 14.586 -89.938 -47.375 1 49.59 431 ILE A C 1
ATOM 3358 O O . ILE A 1 431 ? 14.258 -89 -46.625 1 49.59 431 ILE A O 1
ATOM 3362 N N . LEU A 1 432 ? 14.789 -91.062 -46.875 1 53.62 432 LEU A N 1
ATOM 3363 C CA . LEU A 1 432 ? 14.656 -91.375 -45.469 1 53.62 432 LEU A CA 1
ATOM 3364 C C . LEU A 1 432 ? 15.695 -90.625 -44.625 1 53.62 432 LEU A C 1
ATOM 3366 O O . LEU A 1 432 ? 15.398 -90.188 -43.531 1 53.62 432 LEU A O 1
ATOM 3370 N N . ALA A 1 433 ? 16.797 -90.562 -45.219 1 55.62 433 ALA A N 1
ATOM 3371 C CA . ALA A 1 433 ? 17.844 -89.75 -44.531 1 55.62 433 ALA A CA 1
ATOM 3372 C C . ALA A 1 433 ? 17.469 -88.312 -44.406 1 55.62 433 ALA A C 1
ATOM 3374 O O . ALA A 1 433 ? 17.688 -87.688 -43.344 1 55.62 433 ALA A O 1
ATOM 3375 N N . LEU A 1 434 ? 16.938 -87.688 -45.344 1 50.19 434 LEU A N 1
ATOM 3376 C CA . LEU A 1 434 ? 16.531 -86.312 -45.344 1 50.19 434 LEU A CA 1
ATOM 3377 C C . LEU A 1 434 ? 15.383 -86.062 -44.375 1 50.19 434 LEU A C 1
ATOM 3379 O O . LEU A 1 434 ? 15.367 -85.062 -43.656 1 50.19 434 LEU A O 1
ATOM 3383 N N . ILE A 1 435 ? 14.43 -86.812 -44.312 1 52.91 435 ILE A N 1
ATOM 3384 C CA . ILE A 1 435 ? 13.32 -86.75 -43.375 1 52.91 435 ILE A CA 1
ATOM 3385 C C . ILE A 1 435 ? 13.844 -86.938 -41.938 1 52.91 435 ILE A C 1
ATOM 3387 O O . ILE A 1 435 ? 13.398 -86.188 -41.031 1 52.91 435 ILE A O 1
ATOM 3391 N N . GLY A 1 436 ? 14.727 -87.812 -41.812 1 55.94 436 GLY A N 1
ATOM 3392 C CA . GLY A 1 436 ? 15.367 -87.938 -40.5 1 55.94 436 GLY A CA 1
ATOM 3393 C C . GLY A 1 436 ? 16.062 -86.688 -40.031 1 55.94 436 GLY A C 1
ATOM 3394 O O . GLY A 1 436 ? 15.922 -86.312 -38.875 1 55.94 436 GLY A O 1
ATOM 3395 N N . GLU A 1 437 ? 16.75 -86.125 -40.875 1 57.03 437 GLU A N 1
ATOM 3396 C CA . GLU A 1 437 ? 17.453 -84.875 -40.531 1 57.03 437 GLU A CA 1
ATOM 3397 C C . GLU A 1 437 ? 16.469 -83.75 -40.25 1 57.03 437 GLU A C 1
ATOM 3399 O O . GLU A 1 437 ? 16.672 -83 -39.312 1 57.03 437 GLU A O 1
ATOM 3404 N N . GLY A 1 438 ? 15.602 -83.5 -40.969 1 55.5 438 GLY A N 1
ATOM 3405 C CA . GLY A 1 438 ? 14.562 -82.5 -40.719 1 55.5 438 GLY A CA 1
ATOM 3406 C C . GLY A 1 438 ? 13.82 -82.688 -39.406 1 55.5 438 GLY A C 1
ATOM 3407 O O . GLY A 1 438 ? 13.531 -81.75 -38.719 1 55.5 438 GLY A O 1
ATOM 3408 N N . SER A 1 439 ? 13.445 -83.875 -39.062 1 58.34 439 SER A N 1
ATOM 3409 C CA . SER A 1 439 ? 12.773 -84.188 -37.812 1 58.34 439 SER A CA 1
ATOM 3410 C C . SER A 1 439 ? 13.648 -83.875 -36.625 1 58.34 439 SER A C 1
ATOM 3412 O O . SER A 1 439 ? 13.156 -83.375 -35.594 1 58.34 439 SER A O 1
ATOM 3414 N N . LYS A 1 440 ? 14.867 -84.125 -36.781 1 60.44 440 LYS A N 1
ATOM 3415 C CA . LYS A 1 440 ? 15.805 -83.812 -35.688 1 60.44 440 LYS A CA 1
ATOM 3416 C C . LYS A 1 440 ? 15.906 -82.312 -35.438 1 60.44 440 LYS A C 1
ATOM 3418 O O . LYS A 1 440 ? 15.906 -81.875 -34.312 1 60.44 440 LYS A O 1
ATOM 3423 N N . LEU A 1 441 ? 16.031 -81.625 -36.438 1 55.94 441 LEU A N 1
ATOM 3424 C CA . LEU A 1 441 ? 16.109 -80.188 -36.312 1 55.94 441 LEU A CA 1
ATOM 3425 C C . LEU A 1 441 ? 14.805 -79.625 -35.75 1 55.94 441 LEU A C 1
ATOM 3427 O O . LEU A 1 441 ? 14.828 -78.688 -34.938 1 55.94 441 LEU A O 1
ATOM 3431 N N . GLY A 1 442 ? 13.727 -80 -36.219 1 54.78 442 GLY A N 1
ATOM 3432 C CA . GLY A 1 442 ? 12.438 -79.625 -35.656 1 54.78 442 GLY A CA 1
ATOM 3433 C C . GLY A 1 442 ? 12.297 -80 -34.188 1 54.78 442 GLY A C 1
ATOM 3434 O O . GLY A 1 442 ? 11.836 -79.188 -33.406 1 54.78 442 GLY A O 1
ATOM 3435 N N . ASN A 1 443 ? 12.727 -81.125 -33.875 1 62.69 443 ASN A N 1
ATOM 3436 C CA . ASN A 1 443 ? 12.695 -81.562 -32.469 1 62.69 443 ASN A CA 1
ATOM 3437 C C . ASN A 1 443 ? 13.547 -80.688 -31.578 1 62.69 443 ASN A C 1
ATOM 3439 O O . ASN A 1 443 ? 13.141 -80.312 -30.469 1 62.69 443 ASN A O 1
ATOM 3443 N N . GLU A 1 444 ? 14.617 -80.312 -32.094 1 62.28 444 GLU A N 1
ATOM 3444 C CA . GLU A 1 444 ? 15.516 -79.438 -31.328 1 62.28 444 GLU A CA 1
ATOM 3445 C C . GLU A 1 444 ? 14.938 -78.062 -31.125 1 62.28 444 GLU A C 1
ATOM 3447 O O . GLU A 1 444 ? 14.922 -77.562 -30 1 62.28 444 GLU A O 1
ATOM 3452 N N . LYS A 1 445 ? 14.57 -77.5 -32.062 1 58.41 445 LYS A N 1
ATOM 3453 C CA . LYS A 1 445 ? 14.109 -76.125 -31.984 1 58.41 445 LYS A CA 1
ATOM 3454 C C . LYS A 1 445 ? 12.758 -76 -31.281 1 58.41 445 LYS A C 1
ATOM 3456 O O . LYS A 1 445 ? 12.516 -75.125 -30.516 1 58.41 445 LYS A O 1
ATOM 3461 N N . LEU A 1 446 ? 11.914 -76.875 -31.562 1 60.34 446 LEU A N 1
ATOM 3462 C CA . LEU A 1 446 ? 10.617 -76.938 -30.891 1 60.34 446 LEU A CA 1
ATOM 3463 C C . LEU A 1 446 ? 10.781 -77.312 -29.422 1 60.34 446 LEU A C 1
ATOM 3465 O O . LEU A 1 446 ? 10.008 -76.875 -28.578 1 60.34 446 LEU A O 1
ATOM 3469 N N . GLY A 1 447 ? 11.766 -78.125 -29.25 1 63.91 447 GLY A N 1
ATOM 3470 C CA . GLY A 1 447 ? 12.078 -78.438 -27.875 1 63.91 447 GLY A CA 1
ATOM 3471 C C . GLY A 1 447 ? 12.469 -77.188 -27.047 1 63.91 447 GLY A C 1
ATOM 3472 O O . GLY A 1 447 ? 12 -77 -25.922 1 63.91 447 GLY A O 1
ATOM 3473 N N . VAL A 1 448 ? 13.242 -76.375 -27.578 1 65.38 448 VAL A N 1
ATOM 3474 C CA . VAL A 1 448 ? 13.656 -75.188 -26.906 1 65.38 448 VAL A CA 1
ATOM 3475 C C . VAL A 1 448 ? 12.445 -74.25 -26.719 1 65.38 448 VAL A C 1
ATOM 3477 O O . VAL A 1 448 ? 12.289 -73.625 -25.656 1 65.38 448 VAL A O 1
ATOM 3480 N N . LEU A 1 449 ? 11.695 -74.062 -27.609 1 60.94 449 LEU A N 1
ATOM 3481 C CA . LEU A 1 449 ? 10.484 -73.25 -27.516 1 60.94 449 LEU A CA 1
ATOM 3482 C C . LEU A 1 449 ? 9.539 -73.812 -26.453 1 60.94 449 LEU A C 1
ATOM 3484 O O . LEU A 1 449 ? 8.922 -73.062 -25.703 1 60.94 449 LEU A O 1
ATOM 3488 N N . LYS A 1 450 ? 9.383 -75.125 -26.5 1 73.94 450 LYS A N 1
ATOM 3489 C CA . LYS A 1 450 ? 8.555 -75.812 -25.5 1 73.94 450 LYS A CA 1
ATOM 3490 C C . LYS A 1 450 ? 9.047 -75.5 -24.094 1 73.94 450 LYS A C 1
ATOM 3492 O O . LYS A 1 450 ? 8.242 -75.25 -23.188 1 73.94 450 LYS A O 1
ATOM 3497 N N . GLU A 1 451 ? 10.289 -75.438 -24 1 71.25 451 GLU A N 1
ATOM 3498 C CA . GLU A 1 451 ? 10.883 -75.188 -22.688 1 71.25 451 GLU A CA 1
ATOM 3499 C C . GLU A 1 451 ? 10.688 -73.688 -22.266 1 71.25 451 GLU A C 1
ATOM 3501 O O . GLU A 1 451 ? 10.469 -73.438 -21.094 1 71.25 451 GLU A O 1
ATOM 3506 N N . LYS A 1 452 ? 10.734 -72.812 -23.031 1 68.25 452 LYS A N 1
ATOM 3507 C CA . LYS A 1 452 ? 10.727 -71.375 -22.719 1 68.25 452 LYS A CA 1
ATOM 3508 C C . LYS A 1 452 ? 9.297 -70.812 -22.688 1 68.25 452 LYS A C 1
ATOM 3510 O O . LYS A 1 452 ? 9.039 -69.75 -22.078 1 68.25 452 LYS A O 1
ATOM 3515 N N . MET A 1 453 ? 8.438 -71.438 -23.234 1 71.19 453 MET A N 1
ATOM 3516 C CA . MET A 1 453 ? 7.078 -70.938 -23.438 1 71.19 453 MET A CA 1
ATOM 3517 C C . MET A 1 453 ? 6.383 -70.688 -22.109 1 71.19 453 MET A C 1
ATOM 3519 O O . MET A 1 453 ? 5.703 -69.688 -21.938 1 71.19 453 MET A O 1
ATOM 3523 N N . PRO A 1 454 ? 6.539 -71.625 -21.219 1 73.69 454 PRO A N 1
ATOM 3524 C CA . PRO A 1 454 ? 5.902 -71.312 -19.922 1 73.69 454 PRO A CA 1
ATOM 3525 C C . PRO A 1 454 ? 6.406 -70.062 -19.312 1 73.69 454 PRO A C 1
ATOM 3527 O O . PRO A 1 454 ? 5.621 -69.312 -18.719 1 73.69 454 PRO A O 1
ATOM 3530 N N . THR A 1 455 ? 7.629 -69.688 -19.406 1 71.38 455 THR A N 1
ATOM 3531 C CA . THR A 1 455 ? 8.195 -68.438 -18.891 1 71.38 455 THR A CA 1
ATOM 3532 C C . THR A 1 455 ? 7.641 -67.25 -19.641 1 71.38 455 THR A C 1
ATOM 3534 O O . THR A 1 455 ? 7.309 -66.25 -19.031 1 71.38 455 THR A O 1
ATOM 3537 N N . TYR A 1 456 ? 7.539 -67.25 -20.891 1 64.06 456 TYR A N 1
ATOM 3538 C CA . TYR A 1 456 ? 6.977 -66.188 -21.688 1 64.06 456 TYR A CA 1
ATOM 3539 C C . TYR A 1 456 ? 5.504 -65.938 -21.359 1 64.06 456 TYR A C 1
ATOM 3541 O O . TYR A 1 456 ? 5.043 -64.812 -21.297 1 64.06 456 TYR A O 1
ATOM 3549 N N . LYS A 1 457 ? 4.832 -67.062 -21.188 1 74.56 457 LYS A N 1
ATOM 3550 C CA . LYS A 1 457 ? 3.422 -67 -20.812 1 74.56 457 LYS A CA 1
ATOM 3551 C C . LYS A 1 457 ? 3.23 -66.312 -19.469 1 74.56 457 LYS A C 1
ATOM 3553 O O . LYS A 1 457 ? 2.355 -65.438 -19.328 1 74.56 457 LYS A O 1
ATOM 3558 N N . GLU A 1 458 ? 4.055 -66.625 -18.609 1 74.81 458 GLU A N 1
ATOM 3559 C CA . GLU A 1 458 ? 3.973 -66 -17.281 1 74.81 458 GLU A CA 1
ATOM 3560 C C . GLU A 1 458 ? 4.336 -64.5 -17.328 1 74.81 458 GLU A C 1
ATOM 3562 O O . GLU A 1 458 ? 3.682 -63.688 -16.688 1 74.81 458 GLU A O 1
ATOM 3567 N N . LYS A 1 459 ? 5.34 -64.125 -17.891 1 68.81 459 LYS A N 1
ATOM 3568 C CA . LYS A 1 459 ? 5.762 -62.719 -18 1 68.81 459 LYS A CA 1
ATOM 3569 C C . LYS A 1 459 ? 4.707 -61.875 -18.703 1 68.81 459 LYS A C 1
ATOM 3571 O O . LYS A 1 459 ? 4.418 -60.75 -18.281 1 68.81 459 LYS A O 1
ATOM 3576 N N . LEU A 1 460 ? 4.191 -62.344 -19.781 1 67.5 460 LEU A N 1
ATOM 3577 C CA . LEU A 1 460 ? 3.143 -61.625 -20.5 1 67.5 460 LEU A CA 1
ATOM 3578 C C . LEU A 1 460 ? 1.91 -61.438 -19.625 1 67.5 460 LEU A C 1
ATOM 3580 O O . LEU A 1 460 ? 1.317 -60.344 -19.609 1 67.5 460 LEU A O 1
ATOM 3584 N N . HIS A 1 461 ? 1.52 -62.5 -19.016 1 76.06 461 HIS A N 1
ATOM 3585 C CA . HIS A 1 461 ? 0.379 -62.406 -18.109 1 76.06 461 HIS A CA 1
ATOM 3586 C C . HIS A 1 461 ? 0.616 -61.344 -17.047 1 76.06 461 HIS A C 1
ATOM 3588 O O . HIS A 1 461 ? -0.302 -60.594 -16.688 1 76.06 461 HIS A O 1
ATOM 3594 N N . GLY A 1 462 ? 1.753 -61.281 -16.5 1 71.31 462 GLY A N 1
ATOM 3595 C CA . GLY A 1 462 ? 2.104 -60.25 -15.539 1 71.31 462 GLY A CA 1
ATOM 3596 C C . GLY A 1 462 ? 1.972 -58.844 -16.094 1 71.31 462 GLY A C 1
ATOM 3597 O O . GLY A 1 462 ? 1.446 -57.938 -15.422 1 71.31 462 GLY A O 1
ATOM 3598 N N . TYR A 1 463 ? 2.432 -58.531 -17.234 1 63.19 463 TYR A N 1
ATOM 3599 C CA . TYR A 1 463 ? 2.303 -57.25 -17.891 1 63.19 463 TYR A CA 1
ATOM 3600 C C . TYR A 1 463 ? 0.839 -56.906 -18.125 1 63.19 463 TYR A C 1
ATOM 3602 O O . TYR A 1 463 ? 0.438 -55.75 -17.969 1 63.19 463 TYR A O 1
ATOM 3610 N N . VAL A 1 464 ? 0.107 -57.875 -18.547 1 69.62 464 VAL A N 1
ATOM 3611 C CA . VAL A 1 464 ? -1.313 -57.656 -18.812 1 69.62 464 VAL A CA 1
ATOM 3612 C C . VAL A 1 464 ? -2.023 -57.25 -17.531 1 69.62 464 VAL A C 1
ATOM 3614 O O . VAL A 1 464 ? -2.887 -56.344 -17.562 1 69.62 464 VAL A O 1
ATOM 3617 N N . GLU A 1 465 ? -1.642 -57.781 -16.5 1 73.38 465 GLU A N 1
ATOM 3618 C CA . GLU A 1 465 ? -2.24 -57.406 -15.227 1 73.38 465 GLU A CA 1
ATOM 3619 C C . GLU A 1 465 ? -1.898 -55.969 -14.859 1 73.38 465 GLU A C 1
ATOM 3621 O O . GLU A 1 465 ? -2.748 -55.219 -14.352 1 73.38 465 GLU A O 1
ATOM 3626 N N . LYS A 1 466 ? -0.757 -55.625 -15.047 1 67.88 466 LYS A N 1
ATOM 3627 C CA . LYS A 1 466 ? -0.342 -54.25 -14.781 1 67.88 466 LYS A CA 1
ATOM 3628 C C . LYS A 1 466 ? -1.083 -53.25 -15.68 1 67.88 466 LYS A C 1
ATOM 3630 O O . LYS A 1 466 ? -1.461 -52.156 -15.234 1 67.88 466 LYS A O 1
ATOM 3635 N N . ILE A 1 467 ? -1.214 -53.531 -16.844 1 67.25 467 ILE A N 1
ATOM 3636 C CA . ILE A 1 467 ? -1.935 -52.688 -17.797 1 67.25 467 ILE A CA 1
ATOM 3637 C C . ILE A 1 467 ? -3.402 -52.594 -17.391 1 67.25 467 ILE A C 1
ATOM 3639 O O . ILE A 1 467 ? -4.008 -51.531 -17.5 1 67.25 467 ILE A O 1
ATOM 3643 N N . LYS A 1 468 ? -3.986 -53.719 -16.984 1 71.31 468 LYS A N 1
ATOM 3644 C CA . LYS A 1 468 ? -5.379 -53.719 -16.547 1 71.31 468 LYS A CA 1
ATOM 3645 C C . LYS A 1 468 ? -5.578 -52.75 -15.359 1 71.31 468 LYS A C 1
ATOM 3647 O O . LYS A 1 468 ? -6.605 -52.094 -15.266 1 71.31 468 LYS A O 1
ATOM 3652 N N . ASP A 1 469 ? -4.602 -52.688 -14.547 1 67.19 469 ASP A N 1
ATOM 3653 C CA . ASP A 1 469 ? -4.668 -51.781 -13.391 1 67.19 469 ASP A CA 1
ATOM 3654 C C . ASP A 1 469 ? -4.648 -50.344 -13.82 1 67.19 469 ASP A C 1
ATOM 3656 O O . ASP A 1 469 ? -5.246 -49.469 -13.164 1 67.19 469 ASP A O 1
ATOM 3660 N N . LEU A 1 470 ? -3.957 -50 -14.828 1 62.59 470 LEU A N 1
ATOM 3661 C CA . LEU A 1 470 ? -3.814 -48.656 -15.336 1 62.59 470 LEU A CA 1
ATOM 3662 C C . LEU A 1 470 ? -4.922 -48.312 -16.328 1 62.59 470 LEU A C 1
ATOM 3664 O O . LEU A 1 470 ? -5.172 -47.156 -16.625 1 62.59 470 LEU A O 1
ATOM 3668 N N . ASP A 1 471 ? -5.535 -49.312 -16.75 1 63.47 471 ASP A N 1
ATOM 3669 C CA . ASP A 1 471 ? -6.523 -49.219 -17.828 1 63.47 471 ASP A CA 1
ATOM 3670 C C . ASP A 1 471 ? -7.855 -48.688 -17.281 1 63.47 471 ASP A C 1
ATOM 3672 O O . ASP A 1 471 ? -8.883 -49.344 -17.422 1 63.47 471 ASP A O 1
ATOM 3676 N N . ASP A 1 472 ? -7.762 -47.688 -16.422 1 66.69 472 ASP A N 1
ATOM 3677 C CA . ASP A 1 472 ? -8.969 -46.969 -16.047 1 66.69 472 ASP A CA 1
ATOM 3678 C C . ASP A 1 472 ? -9.266 -45.812 -17.016 1 66.69 472 ASP A C 1
ATOM 3680 O O . ASP A 1 472 ? -8.727 -44.719 -16.875 1 66.69 472 ASP A O 1
ATOM 3684 N N . GLU A 1 473 ? -10.156 -46.031 -17.844 1 67.94 473 GLU A N 1
ATOM 3685 C CA . GLU A 1 473 ? -10.453 -45.125 -18.938 1 67.94 473 GLU A CA 1
ATOM 3686 C C . GLU A 1 473 ? -10.914 -43.781 -18.406 1 67.94 473 GLU A C 1
ATOM 3688 O O . GLU A 1 473 ? -10.547 -42.719 -18.953 1 67.94 473 GLU A O 1
ATOM 3693 N N . GLU A 1 474 ? -11.734 -43.844 -17.438 1 69.25 474 GLU A N 1
ATOM 3694 C CA . GLU A 1 474 ? -12.281 -42.594 -16.922 1 69.25 474 GLU A CA 1
ATOM 3695 C C . GLU A 1 474 ? -11.188 -41.719 -16.297 1 69.25 474 GLU A C 1
ATOM 3697 O O . GLU A 1 474 ? -11.164 -40.5 -16.484 1 69.25 474 GLU A O 1
ATOM 3702 N N . LYS A 1 475 ? -10.398 -42.25 -15.508 1 74.44 475 LYS A N 1
ATOM 3703 C CA . LYS A 1 475 ? -9.312 -41.531 -14.867 1 74.44 475 LYS A CA 1
ATOM 3704 C C . LYS A 1 475 ? -8.32 -41 -15.898 1 74.44 475 LYS A C 1
ATOM 3706 O O . LYS A 1 475 ? -7.84 -39.875 -15.789 1 74.44 475 LYS A O 1
ATOM 3711 N N . ILE A 1 476 ? -8.016 -41.719 -16.859 1 69.75 476 ILE A N 1
ATOM 3712 C CA . ILE A 1 476 ? -7.086 -41.312 -17.906 1 69.75 476 ILE A CA 1
ATOM 3713 C C . ILE A 1 476 ? -7.668 -40.156 -18.703 1 69.75 476 ILE A C 1
ATOM 3715 O O . ILE A 1 476 ? -6.957 -39.188 -19.031 1 69.75 476 ILE A O 1
ATOM 3719 N N . ASP A 1 477 ? -8.969 -40.281 -18.953 1 72.88 477 ASP A N 1
ATOM 3720 C CA . ASP A 1 477 ? -9.617 -39.219 -19.688 1 72.88 477 ASP A CA 1
ATOM 3721 C C . ASP A 1 477 ? -9.562 -37.906 -18.906 1 72.88 477 ASP A C 1
ATOM 3723 O O . ASP A 1 477 ? -9.375 -36.844 -19.5 1 72.88 477 ASP A O 1
ATOM 3727 N N . LYS A 1 478 ? -9.805 -38 -17.672 1 75.25 478 LYS A N 1
ATOM 3728 C CA . LYS A 1 478 ? -9.773 -36.812 -16.828 1 75.25 478 LYS A CA 1
ATOM 3729 C C . LYS A 1 478 ? -8.383 -36.156 -16.828 1 75.25 478 LYS A C 1
ATOM 3731 O O . LYS A 1 478 ? -8.266 -34.938 -16.875 1 75.25 478 LYS A O 1
ATOM 3736 N N . ILE A 1 479 ? -7.391 -36.875 -16.703 1 71.62 479 ILE A N 1
ATOM 3737 C CA . ILE A 1 479 ? -6.02 -36.375 -16.719 1 71.62 479 ILE A CA 1
ATOM 3738 C C . ILE A 1 479 ? -5.711 -35.75 -18.078 1 71.62 479 ILE A C 1
ATOM 3740 O O . ILE A 1 479 ? -5.078 -34.719 -18.172 1 71.62 479 ILE A O 1
ATOM 3744 N N . LEU A 1 480 ? -6.152 -36.469 -19.062 1 75.69 480 LEU A N 1
ATOM 3745 C CA . LEU A 1 480 ? -5.918 -35.969 -20.422 1 75.69 480 LEU A CA 1
ATOM 3746 C C . LEU A 1 480 ? -6.609 -34.625 -20.641 1 75.69 480 LEU A C 1
ATOM 3748 O O . LEU A 1 480 ? -6.055 -33.719 -21.266 1 75.69 480 LEU A O 1
ATOM 3752 N N . ASP A 1 481 ? -7.785 -34.562 -20.125 1 75.88 481 ASP A N 1
ATOM 3753 C CA . ASP A 1 481 ? -8.5 -33.281 -20.234 1 75.88 481 ASP A CA 1
ATOM 3754 C C . ASP A 1 481 ? -7.746 -32.188 -19.5 1 75.88 481 ASP A C 1
ATOM 3756 O O . ASP A 1 481 ? -7.719 -31.031 -19.969 1 75.88 481 ASP A O 1
ATOM 3760 N N . LEU A 1 482 ? -7.242 -32.5 -18.422 1 74.38 482 LEU A N 1
ATOM 3761 C CA . LEU A 1 482 ? -6.516 -31.531 -17.609 1 74.38 482 LEU A CA 1
ATOM 3762 C C . LEU A 1 482 ? -5.258 -31.047 -18.328 1 74.38 482 LEU A C 1
ATOM 3764 O O . LEU A 1 482 ? -4.949 -29.859 -18.312 1 74.38 482 LEU A O 1
ATOM 3768 N N . ILE A 1 483 ? -4.633 -31.906 -18.922 1 78.88 483 ILE A N 1
ATOM 3769 C CA . ILE A 1 483 ? -3.33 -31.547 -19.469 1 78.88 483 ILE A CA 1
ATOM 3770 C C . ILE A 1 483 ? -3.496 -31.016 -20.891 1 78.88 483 ILE A C 1
ATOM 3772 O O . ILE A 1 483 ? -2.566 -30.438 -21.453 1 78.88 483 ILE A O 1
ATOM 3776 N N . THR A 1 484 ? -4.656 -31.219 -21.484 1 79.56 484 THR A N 1
ATOM 3777 C CA . THR A 1 484 ? -4.902 -30.688 -22.812 1 79.56 484 THR A CA 1
ATOM 3778 C C . THR A 1 484 ? -5.668 -29.375 -22.75 1 79.56 484 THR A C 1
ATOM 3780 O O . THR A 1 484 ? -6.195 -28.891 -23.75 1 79.56 484 THR A O 1
ATOM 3783 N N . GLY A 1 485 ? -5.73 -28.875 -21.625 1 79.31 485 GLY A N 1
ATOM 3784 C CA . GLY A 1 485 ? -6.383 -27.594 -21.469 1 79.31 485 GLY A CA 1
ATOM 3785 C C . GLY A 1 485 ? -5.598 -26.453 -22.094 1 79.31 485 GLY A C 1
ATOM 3786 O O . GLY A 1 485 ? -4.531 -26.672 -22.672 1 79.31 485 GLY A O 1
ATOM 3787 N N . ASP A 1 486 ? -6.18 -25.172 -22.016 1 83.81 486 ASP A N 1
ATOM 3788 C CA . ASP A 1 486 ? -5.543 -23.953 -22.531 1 83.81 486 ASP A CA 1
ATOM 3789 C C . ASP A 1 486 ? -4.324 -23.578 -21.688 1 83.81 486 ASP A C 1
ATOM 3791 O O . ASP A 1 486 ? -4.457 -22.938 -20.641 1 83.81 486 ASP A O 1
ATOM 3795 N N . ALA A 1 487 ? -3.242 -23.906 -22.188 1 83.88 487 ALA A N 1
ATOM 3796 C CA . ALA A 1 487 ? -1.985 -23.688 -21.484 1 83.88 487 ALA A CA 1
ATOM 3797 C C . ALA A 1 487 ? -1.806 -22.219 -21.125 1 83.88 487 ALA A C 1
ATOM 3799 O O . ALA A 1 487 ? -1.305 -21.891 -20.047 1 83.88 487 ALA A O 1
ATOM 3800 N N . ASN A 1 488 ? -2.164 -21.359 -22.031 1 86.88 488 ASN A N 1
ATOM 3801 C CA . ASN A 1 488 ? -2.023 -19.922 -21.781 1 86.88 488 ASN A CA 1
ATOM 3802 C C . ASN A 1 488 ? -2.932 -19.453 -20.656 1 86.88 488 ASN A C 1
ATOM 3804 O O . ASN A 1 488 ? -2.508 -18.688 -19.797 1 86.88 488 ASN A O 1
ATOM 3808 N N . ALA A 1 489 ? -4.125 -19.891 -20.656 1 88.38 489 ALA A N 1
ATOM 3809 C CA . ALA A 1 489 ? -5.082 -19.531 -19.625 1 88.38 489 ALA A CA 1
ATOM 3810 C C . ALA A 1 489 ? -4.656 -20.078 -18.266 1 88.38 489 ALA A C 1
ATOM 3812 O O . ALA A 1 489 ? -4.797 -19.406 -17.234 1 88.38 489 ALA A O 1
ATOM 3813 N N . GLN A 1 490 ? -4.148 -21.219 -18.281 1 88.31 490 GLN A N 1
ATOM 3814 C CA . GLN A 1 490 ? -3.725 -21.844 -17.047 1 88.31 490 GLN A CA 1
ATOM 3815 C C . GLN A 1 490 ? -2.498 -21.156 -16.453 1 88.31 490 GLN A C 1
ATOM 3817 O O . GLN A 1 490 ? -2.424 -20.938 -15.25 1 88.31 490 GLN A O 1
ATOM 3822 N N . SER A 1 491 ? -1.566 -20.875 -17.281 1 89.56 491 SER A N 1
ATOM 3823 C CA . SER A 1 491 ? -0.362 -20.188 -16.812 1 89.56 491 SER A CA 1
ATOM 3824 C C . SER A 1 491 ? -0.682 -18.781 -16.297 1 89.56 491 SER A C 1
ATOM 3826 O O . SER A 1 491 ? -0.123 -18.344 -15.289 1 89.56 491 SER A O 1
ATOM 3828 N N . LYS A 1 492 ? -1.527 -18.094 -17.016 1 89.56 492 LYS A N 1
ATOM 3829 C CA . LYS A 1 492 ? -1.94 -16.766 -16.578 1 89.56 492 LYS A CA 1
ATOM 3830 C C . LYS A 1 492 ? -2.666 -16.812 -15.242 1 89.56 492 LYS A C 1
ATOM 3832 O O . LYS A 1 492 ? -2.457 -15.953 -14.383 1 89.56 492 LYS A O 1
ATOM 3837 N N . PHE A 1 493 ? -3.496 -17.75 -15.117 1 91.38 493 PHE A N 1
ATOM 3838 C CA . PHE A 1 493 ? -4.227 -17.953 -13.867 1 91.38 493 PHE A CA 1
ATOM 3839 C C . PHE A 1 493 ? -3.262 -18.172 -12.703 1 91.38 493 PHE A C 1
ATOM 3841 O O . PHE A 1 493 ? -3.4 -17.547 -11.648 1 91.38 493 PHE A O 1
ATOM 3848 N N . LEU A 1 494 ? -2.32 -18.938 -12.875 1 89.56 494 LEU A N 1
ATOM 3849 C CA . LEU A 1 494 ? -1.41 -19.297 -11.797 1 89.56 494 LEU A CA 1
ATOM 3850 C C . LEU A 1 494 ? -0.478 -18.141 -11.453 1 89.56 494 LEU A C 1
ATOM 3852 O O . LEU A 1 494 ? 0.011 -18.047 -10.328 1 89.56 494 LEU A O 1
ATOM 3856 N N . SER A 1 495 ? -0.207 -17.328 -12.453 1 90.81 495 SER A N 1
ATOM 3857 C CA . SER A 1 495 ? 0.654 -16.172 -12.203 1 90.81 495 SER A CA 1
ATOM 3858 C C . SER A 1 495 ? -0.019 -15.18 -11.266 1 90.81 495 SER A C 1
ATOM 3860 O O . SER A 1 495 ? 0.658 -14.445 -10.547 1 90.81 495 SER A O 1
ATOM 3862 N N . SER A 1 496 ? -1.299 -15.141 -11.266 1 90.25 496 SER A N 1
ATOM 3863 C CA . SER A 1 496 ? -2.1 -14.281 -10.398 1 90.25 496 SER A CA 1
ATOM 3864 C C . SER A 1 496 ? -3.469 -14.898 -10.125 1 90.25 496 SER A C 1
ATOM 3866 O O . SER A 1 496 ? -4.488 -14.398 -10.609 1 90.25 496 SER A O 1
ATOM 3868 N N . PRO A 1 497 ? -3.506 -15.727 -9.266 1 91.31 497 PRO A N 1
ATOM 3869 C CA . PRO A 1 497 ? -4.703 -16.562 -9.109 1 91.31 497 PRO A CA 1
ATOM 3870 C C . PRO A 1 497 ? -5.855 -15.82 -8.438 1 91.31 497 PRO A C 1
ATOM 3872 O O . PRO A 1 497 ? -7.012 -16.219 -8.57 1 91.31 497 PRO A O 1
ATOM 3875 N N . ILE A 1 498 ? -5.547 -14.773 -7.707 1 91.94 498 ILE A N 1
ATOM 3876 C CA . ILE A 1 498 ? -6.566 -14.055 -6.945 1 91.94 498 ILE A CA 1
ATOM 3877 C C . ILE A 1 498 ? -6.574 -12.586 -7.352 1 91.94 498 ILE A C 1
ATOM 3879 O O . ILE A 1 498 ? -5.516 -11.969 -7.512 1 91.94 498 ILE A O 1
ATOM 3883 N N . GLN A 1 499 ? -7.758 -12.078 -7.559 1 92 499 GLN A N 1
ATOM 3884 C CA . GLN A 1 499 ? -7.934 -10.656 -7.844 1 92 499 GLN A CA 1
ATOM 3885 C C . GLN A 1 499 ? -8.68 -9.961 -6.707 1 92 499 GLN A C 1
ATOM 3887 O O . GLN A 1 499 ? -9.336 -10.617 -5.895 1 92 499 GLN A O 1
ATOM 3892 N N . VAL A 1 500 ? -8.523 -8.664 -6.578 1 93.94 500 VAL A N 1
ATOM 3893 C CA . VAL A 1 500 ? -9.219 -7.859 -5.582 1 93.94 500 VAL A CA 1
ATOM 3894 C C . VAL A 1 500 ? -10.102 -6.828 -6.281 1 93.94 500 VAL A C 1
ATOM 3896 O O . VAL A 1 500 ? -9.625 -6.062 -7.125 1 93.94 500 VAL A O 1
ATOM 3899 N N . ASN A 1 501 ? -11.344 -6.863 -6.074 1 95.06 501 ASN A N 1
ATOM 3900 C CA . ASN A 1 501 ? -12.273 -5.832 -6.523 1 95.06 501 ASN A CA 1
ATOM 3901 C C . ASN A 1 501 ? -12.492 -4.77 -5.449 1 95.06 501 ASN A C 1
ATOM 3903 O O . ASN A 1 501 ? -13.133 -5.039 -4.43 1 95.06 501 ASN A O 1
ATOM 3907 N N . GLU A 1 502 ? -12.07 -3.592 -5.668 1 95.56 502 GLU A N 1
ATOM 3908 C CA . GLU A 1 502 ? -12.125 -2.512 -4.688 1 95.56 502 GLU A CA 1
ATOM 3909 C C . GLU A 1 502 ? -13.359 -1.642 -4.891 1 95.56 502 GLU A C 1
ATOM 3911 O O . GLU A 1 502 ? -13.633 -1.189 -6.004 1 95.56 502 GLU A O 1
ATOM 3916 N N . THR A 1 503 ? -14.141 -1.453 -3.951 1 96.56 503 THR A N 1
ATOM 3917 C CA . THR A 1 503 ? -15.266 -0.522 -3.908 1 96.56 503 THR A CA 1
ATOM 3918 C C . THR A 1 503 ? -15.023 0.574 -2.877 1 96.56 503 THR A C 1
ATOM 3920 O O . THR A 1 503 ? -14.648 0.289 -1.735 1 96.56 503 THR A O 1
ATOM 3923 N N . LYS A 1 504 ? -15.25 1.797 -3.287 1 96.38 504 LYS A N 1
ATOM 3924 C CA . LYS A 1 504 ? -15.039 2.934 -2.395 1 96.38 504 LYS A CA 1
ATOM 3925 C C . LYS A 1 504 ? -16.375 3.467 -1.866 1 96.38 504 LYS A C 1
ATOM 3927 O O . LYS A 1 504 ? -17.281 3.752 -2.643 1 96.38 504 LYS A O 1
ATOM 3932 N N . VAL A 1 505 ? -16.484 3.447 -0.542 1 96.69 505 VAL A N 1
ATOM 3933 C CA . VAL A 1 505 ? -17.594 4.113 0.131 1 96.69 505 VAL A CA 1
ATOM 3934 C C . VAL A 1 505 ? -17.188 5.543 0.489 1 96.69 505 VAL A C 1
ATOM 3936 O O . VAL A 1 505 ? -16.125 5.77 1.08 1 96.69 505 VAL A O 1
ATOM 3939 N N . PHE A 1 506 ? -17.969 6.5 0.077 1 97.25 506 PHE A N 1
ATOM 3940 C CA . PHE A 1 506 ? -17.656 7.914 0.257 1 97.25 506 PHE A CA 1
ATOM 3941 C C . PHE A 1 506 ? -16.344 8.273 -0.411 1 97.25 506 PHE A C 1
ATOM 3943 O O . PHE A 1 506 ? -15.406 8.734 0.253 1 97.25 506 PHE A O 1
ATOM 3950 N N . PRO A 1 507 ? -16.312 8.125 -1.708 1 96.25 507 PRO A N 1
ATOM 3951 C CA . PRO A 1 507 ? -15.055 8.352 -2.436 1 96.25 507 PRO A CA 1
ATOM 3952 C C . PRO A 1 507 ? -14.586 9.805 -2.363 1 96.25 507 PRO A C 1
ATOM 3954 O O . PRO A 1 507 ? -15.406 10.727 -2.441 1 96.25 507 PRO A O 1
ATOM 3957 N N . ILE A 1 508 ? -13.383 9.953 -2.08 1 96.69 508 ILE A N 1
ATOM 3958 C CA . ILE A 1 508 ? -12.703 11.242 -2.113 1 96.69 508 ILE A CA 1
ATOM 3959 C C . ILE A 1 508 ? -11.562 11.195 -3.127 1 96.69 508 ILE A C 1
ATOM 3961 O O . ILE A 1 508 ? -10.609 10.43 -2.967 1 96.69 508 ILE A O 1
ATOM 3965 N N . PRO A 1 509 ? -11.562 12.008 -4.113 1 94.25 509 PRO A N 1
ATOM 3966 C CA . PRO A 1 509 ? -10.703 11.852 -5.293 1 94.25 509 PRO A CA 1
ATOM 3967 C C . PRO A 1 509 ? -9.242 12.164 -5 1 94.25 509 PRO A C 1
ATOM 3969 O O . PRO A 1 509 ? -8.352 11.68 -5.707 1 94.25 509 PRO A O 1
ATOM 3972 N N . ASN A 1 510 ? -8.992 13.086 -4.039 1 93.94 510 ASN A N 1
ATOM 3973 C CA . ASN A 1 510 ? -7.605 13.438 -3.764 1 93.94 510 ASN A CA 1
ATOM 3974 C C . ASN A 1 510 ? -7.359 13.648 -2.273 1 93.94 510 ASN A C 1
ATOM 3976 O O . ASN A 1 510 ? -8.289 13.961 -1.526 1 93.94 510 ASN A O 1
ATOM 3980 N N . TYR A 1 511 ? -6.156 13.484 -1.823 1 94.88 511 TYR A N 1
ATOM 3981 C CA . TYR A 1 511 ? -5.727 13.539 -0.432 1 94.88 511 TYR A CA 1
ATOM 3982 C C . TYR A 1 511 ? -6.012 14.906 0.175 1 94.88 511 TYR A C 1
ATOM 3984 O O . TYR A 1 511 ? -6.434 15.008 1.328 1 94.88 511 TYR A O 1
ATOM 3992 N N . GLY A 1 512 ? -5.781 16 -0.614 1 95.94 512 GLY A N 1
ATOM 3993 C CA . GLY A 1 512 ? -6.016 17.359 -0.151 1 95.94 512 GLY A CA 1
ATOM 3994 C C . GLY A 1 512 ? -7.457 17.609 0.258 1 95.94 512 GLY A C 1
ATOM 3995 O O . GLY A 1 512 ? -7.715 18.203 1.306 1 95.94 512 GLY A O 1
ATOM 3996 N N . SER A 1 513 ? -8.359 17.047 -0.512 1 97.38 513 SER A N 1
ATOM 3997 C CA . SER A 1 513 ? -9.766 17.188 -0.166 1 97.38 513 SER A CA 1
ATOM 3998 C C . SER A 1 513 ? -10.102 16.438 1.12 1 97.38 513 SER A C 1
ATOM 4000 O O . SER A 1 513 ? -10.898 16.906 1.93 1 97.38 513 SER A O 1
ATOM 4002 N N . GLY A 1 514 ? -9.461 15.367 1.247 1 96.12 514 GLY A N 1
ATOM 4003 C CA . GLY A 1 514 ? -9.672 14.586 2.461 1 96.12 514 GLY A CA 1
ATOM 4004 C C . GLY A 1 514 ? -9.117 15.266 3.701 1 96.12 514 GLY A C 1
ATOM 4005 O O . GLY A 1 514 ? -9.648 15.078 4.801 1 96.12 514 GLY A O 1
ATOM 4006 N N . MET A 1 515 ? -8.102 16.078 3.562 1 96.06 515 MET A N 1
ATOM 4007 C CA . MET A 1 515 ? -7.434 16.734 4.68 1 96.06 515 MET A CA 1
ATOM 4008 C C . MET A 1 515 ? -8.039 18.109 4.945 1 96.06 515 MET A C 1
ATOM 4010 O O . MET A 1 515 ? -7.781 18.719 5.98 1 96.06 515 MET A O 1
ATOM 4014 N N . SER A 1 516 ? -8.867 18.578 4.016 1 97.25 516 SER A N 1
ATOM 4015 C CA . SER A 1 516 ? -9.406 19.922 4.133 1 97.25 516 SER A CA 1
ATOM 4016 C C . SER A 1 516 ? -10.156 20.109 5.445 1 97.25 516 SER A C 1
ATOM 4018 O O . SER A 1 516 ? -10.031 21.141 6.102 1 97.25 516 SER A O 1
ATOM 4020 N N . PRO A 1 517 ? -10.875 19.062 5.965 1 97.62 517 PRO A N 1
ATOM 4021 C CA . PRO A 1 517 ? -11.578 19.234 7.238 1 97.62 517 PRO A CA 1
ATOM 4022 C C . PRO A 1 517 ? -10.625 19.469 8.406 1 97.62 517 PRO A C 1
ATOM 4024 O O . PRO A 1 517 ? -10.883 20.328 9.258 1 97.62 517 PRO A O 1
ATOM 4027 N N . PHE A 1 518 ? -9.57 18.766 8.422 1 96.75 518 PHE A N 1
ATOM 4028 C CA . PHE A 1 518 ? -8.594 18.891 9.492 1 96.75 518 PHE A CA 1
ATOM 4029 C C . PHE A 1 518 ? -7.961 20.281 9.5 1 96.75 518 PHE A C 1
ATOM 4031 O O . PHE A 1 518 ? -7.977 20.969 10.516 1 96.75 518 PHE A O 1
ATOM 4038 N N . PHE A 1 519 ? -7.449 20.734 8.352 1 96.69 519 PHE A N 1
ATOM 4039 C CA . PHE A 1 519 ? -6.73 22 8.266 1 96.69 519 PHE A CA 1
ATOM 4040 C C . PHE A 1 519 ? -7.688 23.172 8.438 1 96.69 519 PHE A C 1
ATOM 4042 O O . PHE A 1 519 ? -7.316 24.219 8.992 1 96.69 519 PHE A O 1
ATOM 4049 N N . SER A 1 520 ? -8.93 23 7.957 1 97.88 520 SER A N 1
ATOM 4050 C CA . SER A 1 520 ? -9.914 24.062 8.141 1 97.88 520 SER A CA 1
ATOM 4051 C C . SER A 1 520 ? -10.258 24.25 9.617 1 97.88 520 SER A C 1
ATOM 4053 O O . SER A 1 520 ? -10.281 25.375 10.125 1 97.88 520 SER A O 1
ATOM 4055 N N . ALA A 1 521 ? -10.484 23.141 10.281 1 97.62 521 ALA A N 1
ATOM 4056 C CA . ALA A 1 521 ? -10.789 23.234 11.703 1 97.62 521 ALA A CA 1
ATOM 4057 C C . ALA A 1 521 ? -9.617 23.828 12.484 1 97.62 521 ALA A C 1
ATOM 4059 O O . ALA A 1 521 ? -9.805 24.672 13.367 1 97.62 521 ALA A O 1
ATOM 4060 N N . LEU A 1 522 ? -8.523 23.328 12.156 1 96 522 LEU A N 1
ATOM 4061 C CA . LEU A 1 522 ? -7.312 23.828 12.789 1 96 522 LEU A CA 1
ATOM 4062 C C . LEU A 1 522 ? -7.164 25.344 12.578 1 96 522 L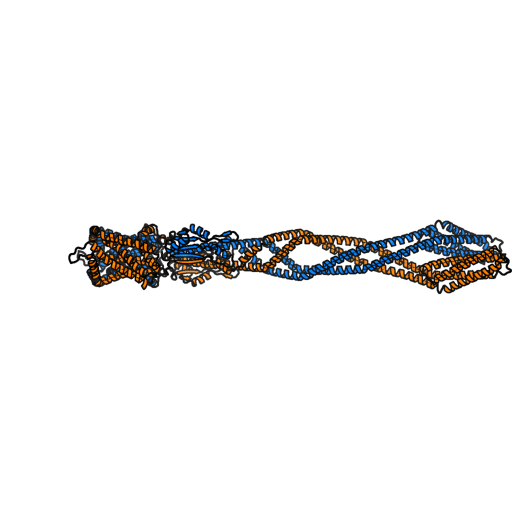EU A C 1
ATOM 4064 O O . LEU A 1 522 ? -6.84 26.078 13.508 1 96 522 LEU A O 1
ATOM 4068 N N . SER A 1 523 ? -7.348 25.812 11.359 1 96.94 523 SER A N 1
ATOM 4069 C CA . SER A 1 523 ? -7.23 27.219 11.008 1 96.94 523 SER A CA 1
ATOM 4070 C C . SER A 1 523 ? -8.25 28.062 11.758 1 96.94 523 SER A C 1
ATOM 4072 O O . SER A 1 523 ? -7.977 29.219 12.102 1 96.94 523 SER A O 1
ATOM 4074 N N . MET A 1 524 ? -9.414 27.5 12.039 1 97.75 524 MET A N 1
ATOM 4075 C CA . MET A 1 524 ? -10.438 28.234 12.773 1 97.75 524 MET A CA 1
ATOM 4076 C C . MET A 1 524 ? -10.008 28.469 14.219 1 97.75 524 MET A C 1
ATOM 4078 O O . MET A 1 524 ? -10.25 29.531 14.781 1 97.75 524 MET A O 1
ATOM 4082 N N . TRP A 1 525 ? -9.391 27.484 14.789 1 97.06 525 TRP A N 1
ATOM 4083 C CA . TRP A 1 525 ? -8.883 27.641 16.156 1 97.06 525 TRP A CA 1
ATOM 4084 C C . TRP A 1 525 ? -7.738 28.656 16.188 1 97.06 525 TRP A C 1
ATOM 4086 O O . TRP A 1 525 ? -7.691 29.516 17.062 1 97.06 525 TRP A O 1
ATOM 4096 N N . ILE A 1 526 ? -6.832 28.5 15.242 1 93.56 526 ILE A N 1
ATOM 4097 C CA . ILE A 1 526 ? -5.707 29.422 15.148 1 93.56 526 ILE A CA 1
ATOM 4098 C C . ILE A 1 526 ? -6.23 30.844 14.961 1 93.56 526 ILE A C 1
ATOM 4100 O O . ILE A 1 526 ? -5.703 31.797 15.555 1 93.56 526 ILE A O 1
ATOM 4104 N N . GLY A 1 527 ? -7.223 31.016 14.102 1 94.06 527 GLY A N 1
ATOM 4105 C CA . GLY A 1 527 ? -7.84 32.312 13.898 1 94.06 527 GLY A CA 1
ATOM 4106 C C . GLY A 1 527 ? -8.398 32.906 15.172 1 94.06 527 GLY A C 1
ATOM 4107 O O . GLY A 1 527 ? -8.258 34.125 15.414 1 94.06 527 GLY A O 1
ATOM 4108 N N . ALA A 1 528 ? -9 32.062 16.031 1 95.81 528 ALA A N 1
ATOM 4109 C CA . ALA A 1 528 ? -9.539 32.531 17.297 1 95.81 528 ALA A CA 1
ATOM 4110 C C . ALA A 1 528 ? -8.43 33 18.234 1 95.81 528 ALA A C 1
ATOM 4112 O O . ALA A 1 528 ? -8.555 34.062 18.891 1 95.81 528 ALA A O 1
ATOM 4113 N N . VAL A 1 529 ? -7.422 32.281 18.172 1 91.31 529 VAL A N 1
ATOM 4114 C CA . VAL A 1 529 ? -6.293 32.625 19.031 1 91.31 529 VAL A CA 1
ATOM 4115 C C . VAL A 1 529 ? -5.656 33.938 18.562 1 91.31 529 VAL A C 1
ATOM 4117 O O . VAL A 1 529 ? -5.293 34.781 19.391 1 91.31 529 VAL A O 1
ATOM 4120 N N . LEU A 1 530 ? -5.477 34.125 17.297 1 88.25 530 LEU A N 1
ATOM 4121 C CA . LEU A 1 530 ? -4.891 35.344 16.75 1 88.25 530 LEU A CA 1
ATOM 4122 C C . LEU A 1 530 ? -5.758 36.562 17.062 1 88.25 530 LEU A C 1
ATOM 4124 O O . LEU A 1 530 ? -5.238 37.625 17.406 1 88.25 530 LEU A O 1
ATOM 4128 N N . LEU A 1 531 ? -7.102 36.438 16.891 1 90.31 531 LEU A N 1
ATOM 4129 C CA . LEU A 1 531 ? -8.031 37.5 17.219 1 90.31 531 LEU A CA 1
ATOM 4130 C C . LEU A 1 531 ? -7.891 37.938 18.672 1 90.31 531 LEU A C 1
ATOM 4132 O O . LEU A 1 531 ? -7.797 39.125 18.969 1 90.31 531 LEU A O 1
ATOM 4136 N N . LEU A 1 532 ? -7.762 36.969 19.562 1 88.75 532 LEU A N 1
ATOM 4137 C CA . LEU A 1 532 ? -7.777 37.25 21 1 88.75 532 LEU A CA 1
ATOM 4138 C C . LEU A 1 532 ? -6.391 37.656 21.484 1 88.75 532 LEU A C 1
ATOM 4140 O O . LEU A 1 532 ? -6.25 38.219 22.578 1 88.75 532 LEU A O 1
ATOM 4144 N N . SER A 1 533 ? -5.457 37.438 20.625 1 81.56 533 SER A N 1
ATOM 4145 C CA . SER A 1 533 ? -4.109 37.906 20.938 1 81.56 533 SER A CA 1
ATOM 4146 C C . SER A 1 533 ? -3.936 39.375 20.609 1 81.56 533 SER A C 1
ATOM 4148 O O . SER A 1 533 ? -3.076 40.031 21.172 1 81.56 533 SER A O 1
ATOM 4150 N N . LEU A 1 534 ? -4.676 39.844 19.719 1 81.06 534 LEU A N 1
ATOM 4151 C CA . LEU A 1 534 ? -4.484 41.219 19.234 1 81.06 534 LEU A CA 1
ATOM 4152 C C . LEU A 1 534 ? -5.516 42.156 19.844 1 81.06 534 LEU A C 1
ATOM 4154 O O . LEU A 1 534 ? -5.195 43.281 20.172 1 81.06 534 LEU A O 1
ATOM 4158 N N . PHE A 1 535 ? -6.785 41.719 19.938 1 86.31 535 PHE A N 1
ATOM 4159 C CA . PHE A 1 535 ? -7.855 42.562 20.422 1 86.31 535 PHE A CA 1
ATOM 4160 C C . PHE A 1 535 ? -8.117 42.344 21.906 1 86.31 535 PHE A C 1
ATOM 4162 O O . PHE A 1 535 ? -7.953 41.25 22.406 1 86.31 535 PHE A O 1
ATOM 4169 N N . THR A 1 536 ? -8.547 43.406 22.562 1 85.38 536 THR A N 1
ATOM 4170 C CA . THR A 1 536 ? -8.797 43.344 24 1 85.38 536 THR A CA 1
ATOM 4171 C C . THR A 1 536 ? -10.211 42.844 24.281 1 85.38 536 THR A C 1
ATOM 4173 O O . THR A 1 536 ? -11.125 43.062 23.5 1 85.38 536 THR A O 1
ATOM 4176 N N . THR A 1 537 ? -10.328 42.156 25.406 1 86.38 537 THR A N 1
ATOM 4177 C CA . THR A 1 537 ? -11.633 41.656 25.844 1 86.38 537 THR A CA 1
ATOM 4178 C C . THR A 1 537 ? -12.289 42.625 26.828 1 86.38 537 THR A C 1
ATOM 4180 O O . THR A 1 537 ? -13.414 42.406 27.266 1 86.38 537 THR A O 1
ATOM 4183 N N . HIS A 1 538 ? -11.562 43.75 27.047 1 83.31 538 HIS A N 1
ATOM 4184 C CA . HIS A 1 538 ? -12.094 44.719 27.969 1 83.31 538 HIS A CA 1
ATOM 4185 C C . HIS A 1 538 ? -12.742 45.875 27.219 1 83.31 538 HIS A C 1
ATOM 4187 O O . HIS A 1 538 ? -12.234 46.312 26.172 1 83.31 538 HIS A O 1
ATOM 4193 N N . ALA A 1 539 ? -13.891 46.219 27.719 1 83.56 539 ALA A N 1
ATOM 4194 C CA . ALA A 1 539 ? -14.602 47.375 27.156 1 83.56 539 ALA A CA 1
ATOM 4195 C C . ALA A 1 539 ? -14.555 48.562 28.094 1 83.56 539 ALA A C 1
ATOM 4197 O O . ALA A 1 539 ? -14.773 48.406 29.297 1 83.56 539 ALA A O 1
ATOM 4198 N N . LYS A 1 540 ? -14.148 49.688 27.578 1 79.81 540 LYS A N 1
ATOM 4199 C CA . LYS A 1 540 ? -14.195 50.938 28.359 1 79.81 540 LYS A CA 1
ATOM 4200 C C . LYS A 1 540 ? -15.633 51.375 28.609 1 79.81 540 LYS A C 1
ATOM 4202 O O . LYS A 1 540 ? -16.516 51.125 27.797 1 79.81 540 LYS A O 1
ATOM 4207 N N . ASP A 1 541 ? -15.766 52 29.688 1 79.94 541 ASP A N 1
ATOM 4208 C CA . ASP A 1 541 ? -17.094 52.531 30.016 1 79.94 541 ASP A CA 1
ATOM 4209 C C . ASP A 1 541 ? -17.531 53.594 29.016 1 79.94 541 ASP A C 1
ATOM 4211 O O . ASP A 1 541 ? -16.703 54.219 28.359 1 79.94 541 ASP A O 1
ATOM 4215 N N . PHE A 1 542 ? -18.828 53.625 28.938 1 82.94 542 PHE A N 1
ATOM 4216 C CA . PHE A 1 542 ? -19.391 54.625 28.047 1 82.94 542 PHE A CA 1
ATOM 4217 C C . PHE A 1 542 ? -19.188 56.031 28.625 1 82.94 542 PHE A C 1
ATOM 4219 O O . PHE A 1 542 ? -19.078 56.188 29.844 1 82.94 542 PHE A O 1
ATOM 4226 N N . GLU A 1 543 ? -19.125 56.938 27.75 1 78.88 543 GLU A N 1
ATOM 4227 C CA . GLU A 1 543 ? -18.953 58.344 28.156 1 78.88 543 GLU A CA 1
ATOM 4228 C C . GLU A 1 543 ? -20.203 58.844 28.891 1 78.88 543 GLU A C 1
ATOM 4230 O O . GLU A 1 543 ? -20.125 59.844 29.625 1 78.88 543 GLU A O 1
ATOM 4235 N N . ASP A 1 544 ? -21.141 58.156 28.797 1 78.56 544 ASP A N 1
ATOM 4236 C CA . ASP A 1 544 ? -22.391 58.625 29.391 1 78.56 544 ASP A CA 1
ATOM 4237 C C . ASP A 1 544 ? -22.516 58.188 30.844 1 78.56 544 ASP A C 1
ATOM 4239 O O . ASP A 1 544 ? -23.516 58.469 31.5 1 78.56 544 ASP A O 1
ATOM 4243 N N . GLY A 1 545 ? -21.562 57.531 31.328 1 77.38 545 GLY A N 1
ATOM 4244 C CA . GLY A 1 545 ? -21.531 57.188 32.75 1 77.38 545 GLY A CA 1
ATOM 4245 C C . GLY A 1 545 ? -22.156 55.844 33.031 1 77.38 545 GLY A C 1
ATOM 4246 O O . GLY A 1 545 ? -22.266 55.438 34.188 1 77.38 545 GLY A O 1
ATOM 4247 N N . THR A 1 546 ? -22.688 55.219 32.094 1 79.31 546 THR A N 1
ATOM 4248 C CA . THR A 1 546 ? -23.312 53.906 32.344 1 79.31 546 THR A CA 1
ATOM 4249 C C . THR A 1 546 ? -22.281 52.875 32.781 1 79.31 546 THR A C 1
ATOM 4251 O O . THR A 1 546 ? -21.266 52.719 32.125 1 79.31 546 THR A O 1
ATOM 4254 N N . GLN A 1 547 ? -22.531 52.406 34 1 80.44 547 GLN A N 1
ATOM 4255 C CA . GLN A 1 547 ? -21.656 51.375 34.5 1 80.44 547 GLN A CA 1
ATOM 4256 C C . GLN A 1 547 ? -22 50.031 33.875 1 80.44 547 GLN A C 1
ATOM 4258 O O . GLN A 1 547 ? -23.141 49.562 33.969 1 80.44 547 GLN A O 1
ATOM 4263 N N . LEU A 1 548 ? -21.078 49.375 33.219 1 83.94 548 LEU A N 1
ATOM 4264 C CA . LEU A 1 548 ? -21.297 48.125 32.5 1 83.94 548 LEU A CA 1
ATOM 4265 C C . LEU A 1 548 ? -21.234 46.938 33.469 1 83.94 548 LEU A C 1
ATOM 4267 O O . LEU A 1 548 ? -20.359 46.906 34.344 1 83.94 548 LEU A O 1
ATOM 4271 N N . LYS A 1 549 ? -22.25 46.094 33.438 1 88.56 549 LYS A N 1
ATOM 4272 C CA . LYS A 1 549 ? -22.203 44.844 34.156 1 88.56 549 LYS A CA 1
ATOM 4273 C C . LYS A 1 549 ? -21.25 43.844 33.5 1 88.56 549 LYS A C 1
ATOM 4275 O O . LYS A 1 549 ? -21.094 43.875 32.281 1 88.56 549 LYS A O 1
ATOM 4280 N N . PRO A 1 550 ? -20.688 43.094 34.312 1 84.56 550 PRO A N 1
ATOM 4281 C CA . PRO A 1 550 ? -19.688 42.156 33.812 1 84.56 550 PRO A CA 1
ATOM 4282 C C . PRO A 1 550 ? -20.234 41.281 32.688 1 84.56 550 PRO A C 1
ATOM 4284 O O . PRO A 1 550 ? -19.531 40.969 31.703 1 84.56 550 PRO A O 1
ATOM 4287 N N . TYR A 1 551 ? -21.484 40.875 32.75 1 88.12 551 TYR A N 1
ATOM 4288 C CA . TYR A 1 551 ? -22.047 40 31.719 1 88.12 551 TYR A CA 1
ATOM 4289 C C . TYR A 1 551 ? -22.297 40.812 30.438 1 88.12 551 TYR A C 1
ATOM 4291 O O . TYR A 1 551 ? -22.219 40.25 29.328 1 88.12 551 TYR A O 1
ATOM 4299 N N . GLU A 1 552 ? -22.516 42.094 30.516 1 89.88 552 GLU A N 1
ATOM 4300 C CA . GLU A 1 552 ? -22.703 42.969 29.344 1 89.88 552 GLU A CA 1
ATOM 4301 C C . GLU A 1 552 ? -21.391 43.156 28.609 1 89.88 552 GLU A C 1
ATOM 4303 O O . GLU A 1 552 ? -21.359 43.188 27.375 1 89.88 552 GLU A O 1
ATOM 4308 N N . GLU A 1 553 ? -20.422 43.375 29.391 1 89.06 553 GLU A N 1
ATOM 4309 C CA . GLU A 1 553 ? -19.109 43.5 28.781 1 89.06 553 GLU A CA 1
ATOM 4310 C C . GLU A 1 553 ? -18.703 42.188 28.062 1 89.06 553 GLU A C 1
ATOM 4312 O O . GLU A 1 553 ? -18.172 42.25 26.953 1 89.06 553 GLU A O 1
ATOM 4317 N N . TYR A 1 554 ? -18.984 41.094 28.781 1 91.44 554 TYR A N 1
ATOM 4318 C CA . TYR A 1 554 ? -18.656 39.812 28.203 1 91.44 554 TYR A CA 1
ATOM 4319 C C . TYR A 1 554 ? -19.406 39.594 26.891 1 91.44 554 TYR A C 1
ATOM 4321 O O . TYR A 1 554 ? -18.812 39.25 25.875 1 91.44 554 TYR A O 1
ATOM 4329 N N . LEU A 1 555 ? -20.609 39.812 26.844 1 92.94 555 LEU A N 1
ATOM 4330 C CA . LEU A 1 555 ? -21.453 39.562 25.672 1 92.94 555 LEU A CA 1
ATOM 4331 C C . LEU A 1 555 ? -21.188 40.562 24.562 1 92.94 555 LEU A C 1
ATOM 4333 O O . LEU A 1 555 ? -21.266 40.219 23.375 1 92.94 555 LEU A O 1
ATOM 4337 N N . GLY A 1 556 ? -20.984 41.781 24.906 1 92 556 GLY A N 1
ATOM 4338 C CA . GLY A 1 556 ? -20.703 42.812 23.922 1 92 556 GLY A CA 1
ATOM 4339 C C . GLY A 1 556 ? -19.438 42.531 23.125 1 92 556 GLY A C 1
ATOM 4340 O O . GLY A 1 556 ? -19.453 42.562 21.891 1 92 556 GLY A O 1
ATOM 4341 N N . LYS A 1 557 ? -18.359 42.281 23.875 1 92.5 557 LYS A N 1
ATOM 4342 C CA . LYS A 1 557 ? -17.109 41.938 23.203 1 92.5 557 LYS A CA 1
ATOM 4343 C C . LYS A 1 557 ? -17.188 40.594 22.5 1 92.5 557 LYS A C 1
ATOM 4345 O O . LYS A 1 557 ? -16.562 40.406 21.453 1 92.5 557 LYS A O 1
ATOM 4350 N N . TYR A 1 558 ? -17.906 39.719 23.156 1 95 558 TYR A N 1
ATOM 4351 C CA . TYR A 1 558 ? -18.094 38.406 22.578 1 95 558 TYR A CA 1
ATOM 4352 C C . TYR A 1 558 ? -18.688 38.469 21.188 1 95 558 TYR A C 1
ATOM 4354 O O . TYR A 1 558 ? -18.25 37.781 20.266 1 95 558 TYR A O 1
ATOM 4362 N N . LEU A 1 559 ? -19.656 39.344 20.938 1 95.56 559 LEU A N 1
ATOM 4363 C CA . LEU A 1 559 ? -20.312 39.469 19.641 1 95.56 559 LEU A CA 1
ATOM 4364 C C . LEU A 1 559 ? -19.328 39.969 18.578 1 95.56 559 LEU A C 1
ATOM 4366 O O . LEU A 1 559 ? -19.438 39.594 17.406 1 95.56 559 LEU A O 1
ATOM 4370 N N . PHE A 1 560 ? -18.438 40.812 19 1 94.75 560 PHE A N 1
ATOM 4371 C CA . PHE A 1 560 ? -17.406 41.281 18.078 1 94.75 560 PHE A CA 1
ATOM 4372 C C . PHE A 1 560 ? -16.516 40.125 17.609 1 94.75 560 PHE A C 1
ATOM 4374 O O . PHE A 1 560 ? -16.328 39.938 16.406 1 94.75 560 PHE A O 1
ATOM 4381 N N . PHE A 1 561 ? -16.047 39.344 18.578 1 96.12 561 PHE A N 1
ATOM 4382 C CA . PHE A 1 561 ? -15.172 38.219 18.266 1 96.12 561 PHE A CA 1
ATOM 4383 C C . PHE A 1 561 ? -15.922 37.156 17.484 1 96.12 561 PHE A C 1
ATOM 4385 O O . PHE A 1 561 ? -15.344 36.469 16.625 1 96.12 561 PHE A O 1
ATOM 4392 N N . LEU A 1 562 ? -17.141 36.969 17.812 1 97 562 LEU A N 1
ATOM 4393 C CA . LEU A 1 562 ? -17.969 36 17.109 1 97 562 LEU A CA 1
ATOM 4394 C C . LEU A 1 562 ? -18.109 36.375 15.641 1 97 562 LEU A C 1
ATOM 4396 O O . LEU A 1 562 ? -18.016 35.5 14.766 1 97 562 LEU A O 1
ATOM 4400 N N . THR A 1 563 ? -18.391 37.625 15.359 1 96.81 563 THR A N 1
ATOM 4401 C CA . THR A 1 563 ? -18.547 38.094 13.984 1 96.81 563 THR A CA 1
ATOM 4402 C C . THR A 1 563 ? -17.266 37.906 13.188 1 96.81 563 THR A C 1
ATOM 4404 O O . THR A 1 563 ? -17.281 37.406 12.062 1 96.81 563 THR A O 1
ATOM 4407 N N . MET A 1 564 ? -16.156 38.219 13.781 1 96.5 564 MET A N 1
ATOM 4408 C CA . MET A 1 564 ? -14.875 38.062 13.109 1 96.5 564 MET A CA 1
ATOM 4409 C C . MET A 1 564 ? -14.562 36.562 12.883 1 96.5 564 MET A C 1
ATOM 4411 O O . MET A 1 564 ? -14.023 36.188 11.844 1 96.5 564 MET A O 1
ATOM 4415 N N . GLY A 1 565 ? -14.906 35.781 13.93 1 97.38 565 GLY A N 1
ATOM 4416 C CA . GLY A 1 565 ? -14.688 34.344 13.805 1 97.38 565 GLY A CA 1
ATOM 4417 C C . GLY A 1 565 ? -15.492 33.719 12.68 1 97.38 565 GLY A C 1
ATOM 4418 O O . GLY A 1 565 ? -14.992 32.844 11.945 1 97.38 565 GLY A O 1
ATOM 4419 N N . VAL A 1 566 ? -16.672 34.125 12.555 1 98.19 566 VAL A N 1
ATOM 4420 C CA . VAL A 1 566 ? -17.547 33.594 11.5 1 98.19 566 VAL A CA 1
ATOM 4421 C C . VAL A 1 566 ? -17.016 34.031 10.133 1 98.19 566 VAL A C 1
ATOM 4423 O O . VAL A 1 566 ? -17.016 33.25 9.188 1 98.19 566 VAL A O 1
ATOM 4426 N N . LEU A 1 567 ? -16.609 35.281 10.039 1 98.12 567 LEU A N 1
ATOM 4427 C CA . LEU A 1 567 ? -16.062 35.75 8.781 1 98.12 567 LEU A CA 1
ATOM 4428 C C . LEU A 1 567 ? -14.797 35 8.406 1 98.12 567 LEU A C 1
ATOM 4430 O O . LEU A 1 567 ? -14.578 34.688 7.238 1 98.12 567 LEU A O 1
ATOM 4434 N N . GLN A 1 568 ? -13.969 34.688 9.438 1 97.94 568 GLN A N 1
ATOM 4435 C CA . GLN A 1 568 ? -12.789 33.875 9.203 1 97.94 568 GLN A CA 1
ATOM 4436 C C . GLN A 1 568 ? -13.164 32.531 8.625 1 97.94 568 GLN A C 1
ATOM 4438 O O . GLN A 1 568 ? -12.555 32.062 7.652 1 97.94 568 GLN A O 1
ATOM 4443 N N . SER A 1 569 ? -14.195 31.906 9.258 1 98.25 569 SER A N 1
ATOM 4444 C CA . SER A 1 569 ? -14.609 30.562 8.844 1 98.25 569 SER A CA 1
ATOM 4445 C C . SER A 1 569 ? -15.18 30.578 7.434 1 98.25 569 SER A C 1
ATOM 4447 O O . SER A 1 569 ? -14.938 29.641 6.656 1 98.25 569 SER A O 1
ATOM 4449 N N . VAL A 1 570 ? -15.867 31.562 7.043 1 98.38 570 VAL A N 1
ATOM 4450 C CA . VAL A 1 570 ? -16.453 31.672 5.715 1 98.38 570 VAL A CA 1
ATOM 4451 C C . VAL A 1 570 ? -15.359 31.828 4.668 1 98.38 570 VAL A C 1
ATOM 4453 O O . VAL A 1 570 ? -15.406 31.219 3.604 1 98.38 570 VAL A O 1
ATOM 4456 N N . VAL A 1 571 ? -14.391 32.625 4.988 1 98.31 571 VAL A N 1
ATOM 4457 C CA . VAL A 1 571 ? -13.273 32.812 4.07 1 98.31 571 VAL A CA 1
ATOM 4458 C C . VAL A 1 571 ? -12.516 31.5 3.896 1 98.31 571 VAL A C 1
ATOM 4460 O O . VAL A 1 571 ? -12.156 31.125 2.777 1 98.31 571 VAL A O 1
ATOM 4463 N N . ILE A 1 572 ? -12.273 30.766 4.961 1 98.31 572 ILE A N 1
ATOM 4464 C CA . ILE A 1 572 ? -11.555 29.5 4.934 1 98.31 572 ILE A CA 1
ATOM 4465 C C . ILE A 1 572 ? -12.32 28.5 4.078 1 98.31 572 ILE A C 1
ATOM 4467 O O . ILE A 1 572 ? -11.75 27.891 3.164 1 98.31 572 ILE A O 1
ATOM 4471 N N . THR A 1 573 ? -13.672 28.328 4.352 1 98.38 573 THR A N 1
ATOM 4472 C CA . THR A 1 573 ? -14.461 27.297 3.709 1 98.38 573 THR A CA 1
ATOM 4473 C C . THR A 1 573 ? -14.75 27.656 2.256 1 98.38 573 THR A C 1
ATOM 4475 O O . THR A 1 573 ? -14.727 26.797 1.376 1 98.38 573 THR A O 1
ATOM 4478 N N . LEU A 1 574 ? -14.969 28.938 1.987 1 98.25 574 LEU A N 1
ATOM 4479 C CA . LEU A 1 574 ? -15.188 29.359 0.606 1 98.25 574 LEU A CA 1
ATOM 4480 C C . LEU A 1 574 ? -13.898 29.234 -0.205 1 98.25 574 LEU A C 1
ATOM 4482 O O . LEU A 1 574 ? -13.938 28.922 -1.395 1 98.25 574 LEU A O 1
ATOM 4486 N N . GLY A 1 575 ? -12.836 29.531 0.438 1 97.94 575 GLY A N 1
ATOM 4487 C CA . GLY A 1 575 ? -11.562 29.344 -0.237 1 97.94 575 GLY A CA 1
ATOM 4488 C C . GLY A 1 575 ? -11.258 27.891 -0.548 1 97.94 575 GLY A C 1
ATOM 4489 O O . GLY A 1 575 ? -10.688 27.578 -1.597 1 97.94 575 GLY A O 1
ATOM 4490 N N . ASP A 1 576 ? -11.602 27.016 0.311 1 97.94 576 ASP A N 1
ATOM 4491 C CA . ASP A 1 576 ? -11.438 25.578 0.045 1 97.94 576 ASP A CA 1
ATOM 4492 C C . ASP A 1 576 ? -12.195 25.172 -1.217 1 97.94 576 ASP A C 1
ATOM 4494 O O . ASP A 1 576 ? -11.664 24.422 -2.039 1 97.94 576 ASP A O 1
ATOM 4498 N N . ILE A 1 577 ? -13.43 25.703 -1.363 1 97.56 577 ILE A N 1
ATOM 4499 C CA . ILE A 1 577 ? -14.312 25.297 -2.445 1 97.56 577 ILE A CA 1
ATOM 4500 C C . ILE A 1 577 ? -13.906 25.984 -3.74 1 97.56 577 ILE A C 1
ATOM 4502 O O . ILE A 1 577 ? -13.781 25.344 -4.785 1 97.56 577 ILE A O 1
ATOM 4506 N N . PHE A 1 578 ? -13.516 27.312 -3.688 1 96.94 578 PHE A N 1
ATOM 4507 C CA . PHE A 1 578 ? -13.398 28.078 -4.922 1 96.94 578 PHE A CA 1
ATOM 4508 C C . PHE A 1 578 ? -11.938 28.281 -5.301 1 96.94 578 PHE A C 1
ATOM 4510 O O . PHE A 1 578 ? -11.609 28.406 -6.484 1 96.94 578 PHE A O 1
ATOM 4517 N N . ILE A 1 579 ? -11.07 28.391 -4.32 1 96.56 579 ILE A N 1
ATOM 4518 C CA . ILE A 1 579 ? -9.664 28.625 -4.617 1 96.56 579 ILE A CA 1
ATOM 4519 C C . ILE A 1 579 ? -8.945 27.297 -4.809 1 96.56 579 ILE A C 1
ATOM 4521 O O . ILE A 1 579 ? -8.328 27.047 -5.852 1 96.56 579 ILE A O 1
ATOM 4525 N N . LEU A 1 580 ? -9.156 26.359 -3.865 1 96.31 580 LEU A N 1
ATOM 4526 C CA . LEU A 1 580 ? -8.477 25.078 -3.916 1 96.31 580 LEU A CA 1
ATOM 4527 C C . LEU A 1 580 ? -9.242 24.094 -4.789 1 96.31 580 LEU A C 1
ATOM 4529 O O . LEU A 1 580 ? -8.672 23.109 -5.273 1 96.31 580 LEU A O 1
ATOM 4533 N N . LYS A 1 581 ? -10.539 24.359 -4.977 1 97 581 LYS A N 1
ATOM 4534 C CA . LYS A 1 581 ? -11.406 23.422 -5.691 1 97 581 LYS A CA 1
ATOM 4535 C C . LYS A 1 581 ? -11.422 22.062 -5.008 1 97 581 LYS A C 1
ATOM 4537 O O . LYS A 1 581 ? -11.289 21.031 -5.668 1 97 581 LYS A O 1
ATOM 4542 N N . ALA A 1 582 ? -11.492 22.094 -3.744 1 96.94 582 ALA A N 1
ATOM 4543 C CA . ALA A 1 582 ? -11.578 20.859 -2.959 1 96.94 582 ALA A CA 1
ATOM 4544 C C . ALA A 1 582 ? -12.914 20.156 -3.197 1 96.94 582 ALA A C 1
ATOM 4546 O O . ALA A 1 582 ? -13.93 20.797 -3.451 1 96.94 582 ALA A O 1
ATOM 4547 N N . TYR A 1 583 ? -12.836 18.875 -3.227 1 97.5 583 TYR A N 1
ATOM 4548 C CA . TYR A 1 583 ? -14.031 18.047 -3.354 1 97.5 583 TYR A CA 1
ATOM 4549 C C . TYR A 1 583 ? -14.898 18.141 -2.102 1 97.5 583 TYR A C 1
ATOM 4551 O O . TYR A 1 583 ? -14.438 17.859 -0.997 1 97.5 583 TYR A O 1
ATOM 4559 N N . VAL A 1 584 ? -16.078 18.656 -2.262 1 97.81 584 VAL A N 1
ATOM 4560 C CA . VAL A 1 584 ? -17.062 18.75 -1.187 1 97.81 584 VAL A CA 1
ATOM 4561 C C . VAL A 1 584 ? -18.438 18.328 -1.701 1 97.81 584 VAL A C 1
ATOM 4563 O O . VAL A 1 584 ? -19 18.984 -2.576 1 97.81 584 VAL A O 1
ATOM 4566 N N . VAL A 1 585 ? -18.984 17.234 -1.13 1 97.38 585 VAL A N 1
ATOM 4567 C CA . VAL A 1 585 ? -20.266 16.703 -1.573 1 97.38 585 VAL A CA 1
ATOM 4568 C C . VAL A 1 585 ? -21.375 17.703 -1.246 1 97.38 585 VAL A C 1
ATOM 4570 O O . VAL A 1 585 ? -22.281 17.922 -2.057 1 97.38 585 VAL A O 1
ATOM 4573 N N . HIS A 1 586 ? -21.266 18.391 -0.059 1 98.06 586 HIS A N 1
ATOM 4574 C CA . HIS A 1 586 ? -22.266 19.344 0.4 1 98.06 586 HIS A CA 1
ATOM 4575 C C . HIS A 1 586 ? -21.641 20.688 0.752 1 98.06 586 HIS A C 1
ATOM 4577 O O . HIS A 1 586 ? -21.422 20.984 1.93 1 98.06 586 HIS A O 1
ATOM 4583 N N . PRO A 1 587 ? -21.5 21.516 -0.201 1 97.75 587 PRO A N 1
ATOM 4584 C CA . PRO A 1 587 ? -20.766 22.766 -0.022 1 97.75 587 PRO A CA 1
ATOM 4585 C C . PRO A 1 587 ? -21.453 23.703 0.969 1 97.75 587 PRO A C 1
ATOM 4587 O O . PRO A 1 587 ? -20.781 24.375 1.758 1 97.75 587 PRO A O 1
ATOM 4590 N N . ILE A 1 588 ? -22.766 23.844 0.939 1 98.12 588 ILE A N 1
ATOM 4591 C CA . ILE A 1 588 ? -23.484 24.734 1.835 1 98.12 588 ILE A CA 1
ATOM 4592 C C . ILE A 1 588 ? -23.312 24.266 3.279 1 98.12 588 ILE A C 1
ATOM 4594 O O . ILE A 1 588 ? -23.047 25.078 4.172 1 98.12 588 ILE A O 1
ATOM 4598 N N . LEU A 1 589 ? -23.453 22.953 3.438 1 98 589 LEU A N 1
ATOM 4599 C CA . LEU A 1 589 ? -23.266 22.391 4.777 1 98 589 LEU A CA 1
ATOM 4600 C C . LEU A 1 589 ? -21.828 22.625 5.262 1 98 589 LEU A C 1
ATOM 4602 O O . LEU A 1 589 ? -21.609 22.891 6.445 1 98 589 LEU A O 1
ATOM 4606 N N . PHE A 1 590 ? -20.953 22.484 4.324 1 98.56 590 PHE A N 1
ATOM 4607 C CA . PHE A 1 590 ? -19.547 22.688 4.652 1 98.56 590 PHE A CA 1
ATOM 4608 C C . PHE A 1 590 ? -19.312 24.094 5.188 1 98.56 590 PHE A C 1
ATOM 4610 O O . PHE A 1 590 ? -18.641 24.266 6.207 1 98.56 590 PHE A O 1
ATOM 4617 N N . VAL A 1 591 ? -19.891 25.125 4.605 1 98.56 591 VAL A N 1
ATOM 4618 C CA . VAL A 1 591 ? -19.703 26.531 4.98 1 98.56 591 VAL A CA 1
ATOM 4619 C C . VAL A 1 591 ? -20.453 26.812 6.281 1 98.56 591 VAL A C 1
ATOM 4621 O O . VAL A 1 591 ? -19.906 27.422 7.203 1 98.56 591 VAL A O 1
ATOM 4624 N N . VAL A 1 592 ? -21.656 26.312 6.41 1 98.44 592 VAL A N 1
ATOM 4625 C CA . VAL A 1 592 ? -22.484 26.578 7.578 1 98.44 592 VAL A CA 1
ATOM 4626 C C . VAL A 1 592 ? -21.922 25.875 8.797 1 98.44 592 VAL A C 1
ATOM 4628 O O . VAL A 1 592 ? -21.875 26.438 9.898 1 98.44 592 VAL A O 1
ATOM 4631 N N . TYR A 1 593 ? -21.531 24.625 8.57 1 98.5 593 TYR A N 1
ATOM 4632 C CA . TYR A 1 593 ? -20.953 23.875 9.68 1 98.5 593 TYR A CA 1
ATOM 4633 C C . TYR A 1 593 ? -19.625 24.484 10.117 1 98.5 593 TYR A C 1
ATOM 4635 O O . TYR A 1 593 ? -19.297 24.469 11.305 1 98.5 593 TYR A O 1
ATOM 4643 N N . GLY A 1 594 ? -18.859 24.969 9.133 1 98.5 594 GLY A N 1
ATOM 4644 C CA . GLY A 1 594 ? -17.641 25.703 9.484 1 98.5 594 GLY A CA 1
ATOM 4645 C C . GLY A 1 594 ? -17.922 26.906 10.367 1 98.5 594 GLY A C 1
ATOM 4646 O O . GLY A 1 594 ? -17.188 27.156 11.328 1 98.5 594 GLY A O 1
ATOM 4647 N N . ALA A 1 595 ? -18.875 27.672 10.016 1 98.56 595 ALA A N 1
ATOM 4648 C CA . ALA A 1 595 ? -19.266 28.812 10.82 1 98.56 595 ALA A CA 1
ATOM 4649 C C . ALA A 1 595 ? -19.672 28.391 12.227 1 98.56 595 ALA A C 1
ATOM 4651 O O . ALA A 1 595 ? -19.344 29.062 13.203 1 98.56 595 ALA A O 1
ATOM 4652 N N . PHE A 1 596 ? -20.391 27.25 12.305 1 98.5 596 PHE A N 1
ATOM 4653 C CA . PHE A 1 596 ? -20.812 26.719 13.594 1 98.5 596 PHE A CA 1
ATOM 4654 C C . PHE A 1 596 ? -19.594 26.344 14.445 1 98.5 596 PHE A C 1
ATOM 4656 O O . PHE A 1 596 ? -19.547 26.672 15.633 1 98.5 596 PHE A O 1
ATOM 4663 N N . ILE A 1 597 ? -18.672 25.672 13.836 1 98.69 597 ILE A N 1
ATOM 4664 C CA . ILE A 1 597 ? -17.438 25.281 14.531 1 98.69 597 ILE A CA 1
ATOM 4665 C C . ILE A 1 597 ? -16.703 26.516 15.023 1 98.69 597 ILE A C 1
ATOM 4667 O O . ILE A 1 597 ? -16.203 26.547 16.156 1 98.69 597 ILE A O 1
ATOM 4671 N N . SER A 1 598 ? -16.641 27.484 14.164 1 98.38 598 SER A N 1
ATOM 4672 C CA . SER A 1 598 ? -15.969 28.719 14.539 1 98.38 598 SER A CA 1
ATOM 4673 C C . SER A 1 598 ? -16.625 29.359 15.75 1 98.38 598 SER A C 1
ATOM 4675 O O . SER A 1 598 ? -15.945 29.906 16.625 1 98.38 598 SER A O 1
ATOM 4677 N N . ILE A 1 599 ? -17.891 29.359 15.828 1 98.31 599 ILE A N 1
ATOM 4678 C CA . ILE A 1 599 ? -18.625 29.906 16.969 1 98.31 599 ILE A CA 1
ATOM 4679 C C . ILE A 1 599 ? -18.234 29.156 18.234 1 98.31 599 ILE A C 1
ATOM 4681 O O . ILE A 1 599 ? -17.969 29.781 19.281 1 98.31 599 ILE A O 1
ATOM 4685 N N . VAL A 1 600 ? -18.141 27.859 18.141 1 98.44 600 VAL A N 1
ATOM 4686 C CA . VAL A 1 600 ? -17.781 27.031 19.297 1 98.44 600 VAL A CA 1
ATOM 4687 C C . VAL A 1 600 ? -16.359 27.344 19.719 1 98.44 600 VAL A C 1
ATOM 4689 O O . VAL A 1 600 ? -16.078 27.562 20.906 1 98.44 600 VAL A O 1
ATOM 4692 N N . PHE A 1 601 ? -15.469 27.344 18.75 1 98.5 601 PHE A N 1
ATOM 4693 C CA . PHE A 1 601 ? -14.055 27.547 19.047 1 98.5 601 PHE A CA 1
ATOM 4694 C C . PHE A 1 601 ? -13.805 28.938 19.609 1 98.5 601 PHE A C 1
ATOM 4696 O O . PHE A 1 601 ? -13.055 29.094 20.578 1 98.5 601 PHE A O 1
ATOM 4703 N N . VAL A 1 602 ? -14.414 30 19.031 1 98 602 VAL A N 1
ATOM 4704 C CA . VAL A 1 602 ? -14.266 31.375 19.531 1 98 602 VAL A CA 1
ATOM 4705 C C . VAL A 1 602 ? -14.797 31.484 20.953 1 98 602 VAL A C 1
ATOM 4707 O O . VAL A 1 602 ? -14.211 32.156 21.797 1 98 602 VAL A O 1
ATOM 4710 N N . THR A 1 603 ? -15.891 30.766 21.219 1 97.88 603 THR A N 1
ATOM 4711 C CA . THR A 1 603 ? -16.469 30.781 22.547 1 97.88 603 THR A CA 1
ATOM 4712 C C . THR A 1 603 ? -15.508 30.203 23.578 1 97.88 603 THR A C 1
ATOM 4714 O O . THR A 1 603 ? -15.32 30.766 24.656 1 97.88 603 THR A O 1
ATOM 4717 N N . ILE A 1 604 ? -14.891 29.141 23.219 1 97.75 604 ILE A N 1
ATOM 4718 C CA . ILE A 1 604 ? -13.969 28.469 24.125 1 97.75 604 ILE A CA 1
ATOM 4719 C C . ILE A 1 604 ? -12.758 29.375 24.391 1 97.75 604 ILE A C 1
ATOM 4721 O O . ILE A 1 604 ? -12.43 29.672 25.531 1 97.75 604 ILE A O 1
ATOM 4725 N N . VAL A 1 605 ? -12.188 29.844 23.312 1 97 605 VAL A N 1
ATOM 4726 C CA . VAL A 1 605 ? -10.961 30.625 23.406 1 97 605 VAL A CA 1
ATOM 4727 C C . VAL A 1 605 ? -11.273 31.969 24.062 1 97 605 VAL A C 1
ATOM 4729 O O . VAL A 1 605 ? -10.516 32.438 24.922 1 97 605 VAL A O 1
ATOM 4732 N N . TYR A 1 606 ? -12.359 32.625 23.734 1 96.31 606 TYR A N 1
ATOM 4733 C CA . TYR A 1 606 ? -12.773 33.906 24.297 1 96.31 606 TYR A CA 1
ATOM 4734 C C . TYR A 1 606 ? -13.016 33.781 25.797 1 96.31 606 TYR A C 1
ATOM 4736 O O . TYR A 1 606 ? -12.609 34.656 26.562 1 96.31 606 TYR A O 1
ATOM 4744 N N . THR A 1 607 ? -13.641 32.75 26.141 1 95.69 607 THR A N 1
ATOM 4745 C CA . THR A 1 607 ? -13.945 32.531 27.547 1 95.69 607 THR A CA 1
ATOM 4746 C C . THR A 1 607 ? -12.664 32.344 28.359 1 95.69 607 THR A C 1
ATOM 4748 O O . THR A 1 607 ? -12.516 32.938 29.438 1 95.69 607 THR A O 1
ATOM 4751 N N . LEU A 1 608 ? -11.781 31.594 27.844 1 93.69 608 LEU A N 1
ATOM 4752 C CA . LEU A 1 608 ? -10.516 31.375 28.531 1 93.69 608 LEU A CA 1
ATOM 4753 C C . LEU A 1 608 ? -9.75 32.688 28.703 1 93.69 608 LEU A C 1
ATOM 4755 O O . LEU A 1 608 ? -9.242 33 29.781 1 93.69 608 LEU A O 1
ATOM 4759 N N . VAL A 1 609 ? -9.703 33.5 27.625 1 90.38 609 VAL A N 1
ATOM 4760 C CA . VAL A 1 609 ? -8.938 34.719 27.641 1 90.38 609 VAL A CA 1
ATOM 4761 C C . VAL A 1 609 ? -9.672 35.781 28.469 1 90.38 609 VAL A C 1
ATOM 4763 O O . VAL A 1 609 ? -9.047 36.562 29.172 1 90.38 609 VAL A O 1
ATOM 4766 N N . SER A 1 610 ? -11.016 35.812 28.344 1 90.5 610 SER A N 1
ATOM 4767 C CA . SER A 1 610 ? -11.812 36.781 29.094 1 90.5 610 SER A CA 1
ATOM 4768 C C . SER A 1 610 ? -11.719 36.531 30.594 1 90.5 610 SER A C 1
ATOM 4770 O O . SER A 1 610 ? -11.703 37.5 31.375 1 90.5 610 SER A O 1
ATOM 4772 N N . LEU A 1 611 ? -11.578 35.312 30.938 1 88.56 611 LEU A N 1
ATOM 4773 C CA . LEU A 1 611 ? -11.562 34.969 32.375 1 88.56 611 LEU A CA 1
ATOM 4774 C C . LEU A 1 611 ? -10.141 34.969 32.906 1 88.56 611 LEU A C 1
ATOM 4776 O O . LEU A 1 611 ? -9.914 35.375 34.062 1 88.56 611 LEU A O 1
ATOM 4780 N N . PHE A 1 612 ? -9.18 34.531 32.062 1 86 612 PHE A N 1
ATOM 4781 C CA . PHE A 1 612 ? -7.848 34.312 32.625 1 86 612 PHE A CA 1
ATOM 4782 C C . PHE A 1 612 ? -6.828 35.219 31.922 1 86 612 PHE A C 1
ATOM 4784 O O . PHE A 1 612 ? -5.625 35.094 32.156 1 86 612 PHE A O 1
ATOM 479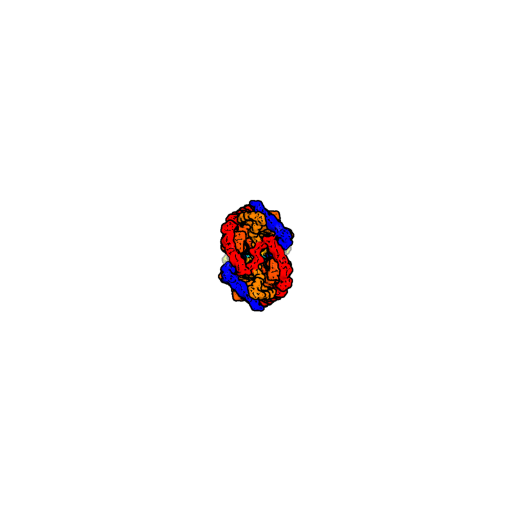1 N N . ARG A 1 613 ? -7.246 36.062 31.062 1 83.38 613 ARG A N 1
ATOM 4792 C CA . ARG A 1 613 ? -6.398 37.062 30.391 1 83.38 613 ARG A CA 1
ATOM 4793 C C . ARG A 1 613 ? -5.207 36.375 29.719 1 83.38 613 ARG A C 1
ATOM 4795 O O . ARG A 1 613 ? -5.379 35.406 28.953 1 83.38 613 ARG A O 1
ATOM 4802 N N . ASN A 1 614 ? -3.992 36.625 30.203 1 77.44 614 ASN A N 1
ATOM 4803 C CA . ASN A 1 614 ? -2.809 36.094 29.547 1 77.44 614 ASN A CA 1
ATOM 4804 C C . ASN A 1 614 ? -2.66 34.594 29.828 1 77.44 614 ASN A C 1
ATOM 4806 O O . ASN A 1 614 ? -2.17 33.844 28.984 1 77.44 614 ASN A O 1
ATOM 4810 N N . VAL A 1 615 ? -3.064 34.219 30.938 1 82.62 615 VAL A N 1
ATOM 4811 C CA . VAL A 1 615 ? -3.059 32.781 31.234 1 82.62 615 VAL A CA 1
ATOM 4812 C C . VAL A 1 615 ? -4.051 32.062 30.328 1 82.62 615 VAL A C 1
ATOM 4814 O O . VAL A 1 615 ? -3.812 30.906 29.922 1 82.62 615 VAL A O 1
ATOM 4817 N N . GLY A 1 616 ? -5.121 32.75 30.047 1 88 616 GLY A N 1
ATOM 4818 C CA . GLY A 1 616 ? -6.094 32.188 29.125 1 88 616 GLY A CA 1
ATOM 4819 C C . GLY A 1 616 ? -5.547 31.984 27.719 1 88 616 GLY A C 1
ATOM 4820 O O . GLY A 1 616 ? -5.863 30.984 27.062 1 88 616 GLY A O 1
ATOM 4821 N N . LYS A 1 617 ? -4.754 32.938 27.281 1 86.31 617 LYS A N 1
ATOM 4822 C CA . LYS A 1 617 ? -4.113 32.781 25.984 1 86.31 617 LYS A CA 1
ATOM 4823 C C . LYS A 1 617 ? -3.207 31.562 25.953 1 86.31 617 LYS A C 1
ATOM 4825 O O . LYS A 1 617 ? -3.207 30.797 24.984 1 86.31 617 LYS A O 1
ATOM 4830 N N . ALA A 1 618 ? -2.453 31.375 27.047 1 85 618 ALA A N 1
ATOM 4831 C CA . ALA A 1 618 ? -1.559 30.219 27.156 1 85 618 ALA A CA 1
ATOM 4832 C C . ALA A 1 618 ? -2.346 28.906 27.156 1 85 618 ALA A C 1
ATOM 4834 O O . ALA A 1 618 ? -1.953 27.938 26.516 1 85 618 ALA A O 1
ATOM 4835 N N . LEU A 1 619 ? -3.402 28.953 27.844 1 90.94 619 LEU A N 1
ATOM 4836 C CA . LEU A 1 619 ? -4.234 27.766 27.922 1 90.94 619 LEU A CA 1
ATOM 4837 C C . LEU A 1 619 ? -4.836 27.422 26.562 1 90.94 619 LEU A C 1
ATOM 4839 O O . LEU A 1 619 ? -4.965 26.25 26.219 1 90.94 619 LEU A O 1
ATOM 4843 N N . ALA A 1 620 ? -5.207 28.453 25.844 1 93.25 620 ALA A N 1
ATOM 4844 C CA . ALA A 1 620 ? -5.762 28.25 24.5 1 93.25 620 ALA A CA 1
ATOM 4845 C C . ALA A 1 620 ? -4.73 27.609 23.578 1 93.25 620 ALA A C 1
ATOM 4847 O O . ALA A 1 620 ? -5.07 26.75 22.75 1 93.25 620 ALA A O 1
ATOM 4848 N N . VAL A 1 621 ? -3.523 27.953 23.734 1 89.56 621 VAL A N 1
ATOM 4849 C CA . VAL A 1 621 ? -2.457 27.406 22.906 1 89.56 621 VAL A CA 1
ATOM 4850 C C . VAL A 1 621 ? -2.164 25.969 23.328 1 89.56 621 VAL A C 1
ATOM 4852 O O . VAL A 1 621 ? -1.925 25.094 22.484 1 89.56 621 VAL A O 1
ATOM 4855 N N . ILE A 1 622 ? -2.152 25.719 24.641 1 91.44 622 ILE A N 1
ATOM 4856 C CA . ILE A 1 622 ? -1.922 24.375 25.141 1 91.44 622 ILE A CA 1
ATOM 4857 C C . ILE A 1 622 ? -3.018 23.438 24.625 1 91.44 622 ILE A C 1
ATOM 4859 O O . ILE A 1 622 ? -2.734 22.328 24.188 1 91.44 622 ILE A O 1
ATOM 4863 N N . LEU A 1 623 ? -4.227 23.906 24.672 1 94.62 623 LEU A N 1
ATOM 4864 C CA . LEU A 1 623 ? -5.34 23.125 24.156 1 94.62 623 LEU A CA 1
ATOM 4865 C C . LEU A 1 623 ? -5.184 22.875 22.656 1 94.62 623 LEU A C 1
ATOM 4867 O O . LEU A 1 623 ? -5.547 21.797 22.156 1 94.62 623 LEU A O 1
ATOM 4871 N N . LEU A 1 624 ? -4.672 23.875 21.938 1 94.06 624 LEU A N 1
ATOM 4872 C CA . LEU A 1 624 ? -4.422 23.734 20.516 1 94.06 624 LEU A CA 1
ATOM 4873 C C . LEU A 1 624 ? -3.424 22.609 20.25 1 94.06 624 LEU A C 1
ATOM 4875 O O . LEU A 1 624 ? -3.662 21.75 19.391 1 94.06 624 LEU A O 1
ATOM 4879 N N . VAL A 1 625 ? -2.4 22.547 21.016 1 91.94 625 VAL A N 1
ATOM 4880 C CA . VAL A 1 625 ? -1.337 21.578 20.828 1 91.94 625 VAL A CA 1
ATOM 4881 C C . VAL A 1 625 ? -1.869 20.172 21.125 1 91.94 625 VAL A C 1
ATOM 4883 O O . VAL A 1 625 ? -1.606 19.234 20.375 1 91.94 625 VAL A O 1
ATOM 4886 N N . LEU A 1 626 ? -2.625 20.078 22.156 1 93.94 626 LEU A N 1
ATOM 4887 C CA . LEU A 1 626 ? -3.199 18.781 22.516 1 93.94 626 LEU A CA 1
ATOM 4888 C C . LEU A 1 626 ? -4.203 18.312 21.469 1 93.94 626 LEU A C 1
ATOM 4890 O O . LEU A 1 626 ? -4.25 17.141 21.141 1 93.94 626 LEU A O 1
ATOM 4894 N N . GLN A 1 627 ? -4.906 19.281 20.984 1 95.12 627 GLN A N 1
ATOM 4895 C CA . GLN A 1 627 ? -5.938 18.953 20 1 95.12 627 GLN A CA 1
ATOM 4896 C C . GLN A 1 627 ? -5.324 18.531 18.672 1 95.12 627 GLN A C 1
ATOM 4898 O O . GLN A 1 627 ? -5.844 17.641 18 1 95.12 627 GLN A O 1
ATOM 4903 N N . ILE A 1 628 ? -4.262 19.094 18.25 1 93.06 628 ILE A N 1
ATOM 4904 C CA . ILE A 1 628 ? -3.596 18.719 17 1 93.06 628 ILE A CA 1
ATOM 4905 C C . ILE A 1 628 ? -3.09 17.281 17.109 1 93.06 628 ILE A C 1
ATOM 4907 O O . ILE A 1 628 ? -3.324 16.469 16.203 1 93.06 628 ILE A O 1
ATOM 4911 N N . ALA A 1 629 ? -2.535 16.984 18.266 1 92.69 629 ALA A N 1
ATOM 4912 C CA . ALA A 1 629 ? -1.895 15.695 18.469 1 92.69 629 ALA A CA 1
ATOM 4913 C C . ALA A 1 629 ? -2.934 14.586 18.625 1 92.69 629 ALA A C 1
ATOM 4915 O O . ALA A 1 629 ? -2.727 13.461 18.172 1 92.69 629 ALA A O 1
ATOM 4916 N N . ALA A 1 630 ? -4.07 14.898 19.188 1 94.12 630 ALA A N 1
ATOM 4917 C CA . ALA A 1 630 ? -5.051 13.875 19.547 1 94.12 630 ALA A CA 1
ATOM 4918 C C . ALA A 1 630 ? -6.285 13.969 18.656 1 94.12 630 ALA A C 1
ATOM 4920 O O . ALA A 1 630 ? -7.336 13.406 18.984 1 94.12 630 ALA A O 1
ATOM 4921 N N . SER A 1 631 ? -6.184 14.68 17.609 1 90.25 631 SER A N 1
ATOM 4922 C CA . SER A 1 631 ? -7.371 14.945 16.812 1 90.25 631 SER A CA 1
ATOM 4923 C C . SER A 1 631 ? -7.723 13.758 15.922 1 90.25 631 SER A C 1
ATOM 4925 O O . SER A 1 631 ? -8.883 13.578 15.539 1 90.25 631 SER A O 1
ATOM 4927 N N . GLY A 1 632 ? -6.746 12.945 15.586 1 89.81 632 GLY A N 1
ATOM 4928 C CA . GLY A 1 632 ? -7 11.906 14.602 1 89.81 632 GLY A CA 1
ATOM 4929 C C . GLY A 1 632 ? -7.211 12.445 13.203 1 89.81 632 GLY A C 1
ATOM 4930 O O . GLY A 1 632 ? -7.824 11.789 12.359 1 89.81 632 GLY A O 1
ATOM 4931 N N . GLY A 1 633 ? -6.766 13.664 12.961 1 90.12 633 GLY A N 1
ATOM 4932 C CA . GLY A 1 633 ? -6.984 14.336 11.688 1 90.12 633 GLY A CA 1
ATOM 4933 C C . GLY A 1 633 ? -6.105 13.812 10.57 1 90.12 633 GLY A C 1
ATOM 4934 O O . GLY A 1 633 ? -6.59 13.531 9.477 1 90.12 633 GLY A O 1
ATOM 4935 N N . THR A 1 634 ? -4.785 13.625 10.836 1 87.69 634 THR A N 1
ATOM 4936 C CA . THR A 1 634 ? -3.842 13.141 9.836 1 87.69 634 THR A CA 1
ATOM 4937 C C . THR A 1 634 ? -3.789 11.617 9.82 1 87.69 634 THR A C 1
ATOM 4939 O O . THR A 1 634 ? -4.031 10.984 8.789 1 87.69 634 THR A O 1
ATOM 4942 N N . TYR A 1 635 ? -3.621 11.102 10.984 1 92.12 635 TYR A N 1
ATOM 4943 C CA . TYR A 1 635 ? -3.592 9.656 11.156 1 92.12 635 TYR A CA 1
ATOM 4944 C C . TYR A 1 635 ? -4.77 9.18 12 1 92.12 635 TYR A C 1
ATOM 4946 O O . TYR A 1 635 ? -5.266 9.914 12.859 1 92.12 635 TYR A O 1
ATOM 4954 N N . PRO A 1 636 ? -5.191 7.938 11.742 1 94.62 636 PRO A N 1
ATOM 4955 C CA . PRO A 1 636 ? -6.23 7.383 12.617 1 94.62 636 PRO A CA 1
ATOM 4956 C C . PRO A 1 636 ? -5.816 7.367 14.086 1 94.62 636 PRO A C 1
ATOM 4958 O O . PRO A 1 636 ? -4.656 7.082 14.406 1 94.62 636 PRO A O 1
ATOM 4961 N N . ILE A 1 637 ? -6.754 7.668 14.953 1 95.06 637 ILE A N 1
ATOM 4962 C CA . ILE A 1 637 ? -6.488 7.789 16.391 1 95.06 637 ILE A CA 1
ATOM 4963 C C . ILE A 1 637 ? -6.008 6.445 16.938 1 95.06 637 ILE A C 1
ATOM 4965 O O . ILE A 1 637 ? -5.25 6.398 17.906 1 95.06 637 ILE A O 1
ATOM 4969 N N . GLU A 1 638 ? -6.359 5.348 16.25 1 94.88 638 GLU A N 1
ATOM 4970 C CA . GLU A 1 638 ? -6.09 3.998 16.734 1 94.88 638 GLU A CA 1
ATOM 4971 C C . GLU A 1 638 ? -4.609 3.654 16.609 1 94.88 638 GLU A C 1
ATOM 4973 O O . GLU A 1 638 ? -4.137 2.703 17.234 1 94.88 638 GLU A O 1
ATOM 4978 N N . VAL A 1 639 ? -3.895 4.406 15.766 1 93.75 639 VAL A N 1
ATOM 4979 C CA . VAL A 1 639 ? -2.479 4.105 15.586 1 93.75 639 VAL A CA 1
ATOM 4980 C C . VAL A 1 639 ? -1.643 4.957 16.531 1 93.75 639 VAL A C 1
ATOM 4982 O O . VAL A 1 639 ? -0.422 4.801 16.609 1 93.75 639 VAL A O 1
ATOM 4985 N N . MET A 1 640 ? -2.262 5.848 17.281 1 94.62 640 MET A N 1
ATOM 4986 C CA . MET A 1 640 ? -1.578 6.734 18.234 1 94.62 640 MET A CA 1
ATOM 4987 C C . MET A 1 640 ? -1.446 6.074 19.594 1 94.62 640 MET A C 1
ATOM 4989 O O . MET A 1 640 ? -2.164 5.121 19.906 1 94.62 640 MET A O 1
ATOM 4993 N N . PRO A 1 641 ? -0.464 6.512 20.469 1 93.81 641 PRO A N 1
ATOM 4994 C CA . PRO A 1 641 ? -0.317 5.984 21.828 1 93.81 641 PRO A CA 1
ATOM 4995 C C . PRO A 1 641 ? -1.585 6.145 22.656 1 93.81 641 PRO A C 1
ATOM 4997 O O . PRO A 1 641 ? -2.42 7 22.375 1 93.81 641 PRO A O 1
ATOM 5000 N N . GLU A 1 642 ? -1.764 5.426 23.734 1 93.75 642 GLU A N 1
ATOM 5001 C CA . GLU A 1 642 ? -2.965 5.285 24.547 1 93.75 642 GLU A CA 1
ATOM 5002 C C . GLU A 1 642 ? -3.383 6.629 25.141 1 93.75 642 GLU A C 1
ATOM 5004 O O . GLU A 1 642 ? -4.574 6.902 25.297 1 93.75 642 GLU A O 1
ATOM 5009 N N . PHE A 1 643 ? -2.43 7.418 25.453 1 95.38 643 PHE A N 1
ATOM 5010 C CA . PHE A 1 643 ? -2.73 8.711 26.047 1 95.38 643 PHE A CA 1
ATOM 5011 C C . PHE A 1 643 ? -3.598 9.555 25.109 1 95.38 643 PHE A C 1
ATOM 5013 O O . PHE A 1 643 ? -4.613 10.102 25.531 1 95.38 643 PHE A O 1
ATOM 5020 N N . PHE A 1 644 ? -3.234 9.656 23.906 1 95.56 644 PHE A N 1
ATOM 5021 C CA . PHE A 1 644 ? -3.941 10.484 22.938 1 95.56 644 PHE A CA 1
ATOM 5022 C C . PHE A 1 644 ? -5.301 9.883 22.594 1 95.56 644 PHE A C 1
ATOM 5024 O O . PHE A 1 644 ? -6.27 10.609 22.375 1 95.56 644 PHE A O 1
ATOM 5031 N N . GLN A 1 645 ? -5.344 8.508 22.594 1 94.75 645 GLN A N 1
ATOM 5032 C CA . GLN A 1 645 ? -6.621 7.844 22.359 1 94.75 645 GLN A CA 1
ATOM 5033 C C . GLN A 1 645 ? -7.605 8.141 23.484 1 94.75 645 GLN A C 1
ATOM 5035 O O . GLN A 1 645 ? -8.805 8.281 23.25 1 94.75 645 GLN A O 1
ATOM 5040 N N . SER A 1 646 ? -7.133 8.297 24.703 1 95.44 646 SER A N 1
ATOM 5041 C CA . SER A 1 646 ? -7.977 8.523 25.875 1 95.44 646 SER A CA 1
ATOM 5042 C C . SER A 1 646 ? -8.523 9.945 25.906 1 95.44 646 SER A C 1
ATOM 5044 O O . SER A 1 646 ? -9.664 10.164 26.328 1 95.44 646 SER A O 1
ATOM 5046 N N . ILE A 1 647 ? -7.742 10.898 25.422 1 96.25 647 ILE A N 1
ATOM 5047 C CA . ILE A 1 647 ? -8.164 12.289 25.516 1 96.25 647 ILE A CA 1
ATOM 5048 C C . ILE A 1 647 ? -8.953 12.68 24.266 1 96.25 647 ILE A C 1
ATOM 5050 O O . ILE A 1 647 ? -9.664 13.688 24.25 1 96.25 647 ILE A O 1
ATOM 5054 N N . HIS A 1 648 ? -8.859 11.828 23.25 1 95.44 648 HIS A N 1
ATOM 5055 C CA . HIS A 1 648 ? -9.461 12.086 21.953 1 95.44 648 HIS A CA 1
ATOM 5056 C C . HIS A 1 648 ? -10.953 12.398 22.078 1 95.44 648 HIS A C 1
ATOM 5058 O O . HIS A 1 648 ? -11.43 13.398 21.547 1 95.44 648 HIS A O 1
ATOM 5064 N N . PRO A 1 649 ? -11.711 11.664 22.906 1 94.94 649 PRO A N 1
ATOM 5065 C CA . PRO A 1 649 ? -13.156 11.914 23 1 94.94 649 PRO A CA 1
ATOM 5066 C C . PRO A 1 649 ? -13.492 13.148 23.812 1 94.94 649 PRO A C 1
ATOM 5068 O O . PRO A 1 649 ? -14.617 13.656 23.75 1 94.94 649 PRO A O 1
ATOM 5071 N N . LEU A 1 650 ? -12.492 13.711 24.438 1 95.88 650 LEU A N 1
ATOM 5072 C CA . LEU A 1 650 ? -12.734 14.852 25.312 1 95.88 650 LEU A CA 1
ATOM 5073 C C . LEU A 1 650 ? -12.445 16.172 24.609 1 95.88 650 LEU A C 1
ATOM 5075 O O . LEU A 1 650 ? -12.742 17.234 25.125 1 95.88 650 LEU A O 1
ATOM 5079 N N . LEU A 1 651 ? -11.984 16.109 23.406 1 96.44 651 LEU A N 1
ATOM 5080 C CA . LEU A 1 651 ? -11.547 17.312 22.703 1 96.44 651 LEU A CA 1
ATOM 5081 C C . LEU A 1 651 ? -12.555 17.688 21.609 1 96.44 651 LEU A C 1
ATOM 5083 O O . LEU A 1 651 ? -13.023 16.828 20.875 1 96.44 651 LEU A O 1
ATOM 5087 N N . PRO A 1 652 ? -12.852 18.969 21.469 1 96.88 652 PRO A N 1
ATOM 5088 C CA . PRO A 1 652 ? -13.836 19.391 20.469 1 96.88 652 PRO A CA 1
ATOM 5089 C C . PRO A 1 652 ? -13.336 19.219 19.047 1 96.88 652 PRO A C 1
ATOM 5091 O O . PRO A 1 652 ? -14.141 19.109 18.109 1 96.88 652 PRO A O 1
ATOM 5094 N N . PHE A 1 653 ? -12.062 19.141 18.812 1 97.06 653 PHE A N 1
ATOM 5095 C CA . PHE A 1 653 ? -11.477 18.969 17.484 1 97.06 653 PHE A CA 1
ATOM 5096 C C . PHE A 1 653 ? -11.992 17.703 16.828 1 97.06 653 PHE A C 1
ATOM 5098 O O . PHE A 1 653 ? -12.219 17.672 15.609 1 97.06 653 PHE A O 1
ATOM 5105 N N . LYS A 1 654 ? -12.109 16.641 17.656 1 96.31 654 LYS A N 1
ATOM 5106 C CA . LYS A 1 654 ? -12.602 15.359 17.141 1 96.31 654 LYS A CA 1
ATOM 5107 C C . LYS A 1 654 ? -13.945 15.539 16.438 1 96.31 654 LYS A C 1
ATOM 5109 O O . LYS A 1 654 ? -14.117 15.094 15.297 1 96.31 654 LYS A O 1
ATOM 5114 N N . TYR A 1 655 ? -14.789 16.25 17.031 1 97.81 655 TYR A N 1
ATOM 5115 C CA . TYR A 1 655 ? -16.156 16.406 16.547 1 97.81 655 TYR A CA 1
ATOM 5116 C C . TYR A 1 655 ? -16.25 17.453 15.445 1 97.81 655 TYR A C 1
ATOM 5118 O O . TYR A 1 655 ? -17.078 17.359 14.547 1 97.81 655 TYR A O 1
ATOM 5126 N N . ALA A 1 656 ? -15.352 18.469 15.492 1 98.38 656 ALA A N 1
ATOM 5127 C CA . ALA A 1 656 ? -15.281 19.469 14.43 1 98.38 656 ALA A CA 1
ATOM 5128 C C . ALA A 1 656 ? -14.836 18.844 13.109 1 98.38 656 ALA A C 1
ATOM 5130 O O . ALA A 1 656 ? -15.492 19.016 12.078 1 98.38 656 ALA A O 1
ATOM 5131 N N . ILE A 1 657 ? -13.836 18.078 13.188 1 97.81 657 ILE A N 1
ATOM 5132 C CA . ILE A 1 657 ? -13.297 17.422 12 1 97.81 657 ILE A CA 1
ATOM 5133 C C . ILE A 1 657 ? -14.312 16.406 11.477 1 97.81 657 ILE A C 1
ATOM 5135 O O . ILE A 1 657 ? -14.547 16.312 10.273 1 97.81 657 ILE A O 1
ATOM 5139 N N . GLY A 1 658 ? -14.891 15.648 12.445 1 97.25 658 GLY A N 1
ATOM 5140 C CA . GLY A 1 658 ? -15.891 14.672 12.062 1 97.25 658 GLY A CA 1
ATOM 5141 C C . GLY A 1 658 ? -17.047 15.273 11.297 1 97.25 658 GLY A C 1
ATOM 5142 O O . GLY A 1 658 ? -17.469 14.734 10.266 1 97.25 658 GLY A O 1
ATOM 5143 N N . GLY A 1 659 ? -17.562 16.391 11.781 1 97.75 659 GLY A N 1
ATOM 5144 C CA . GLY A 1 659 ? -18.672 17.047 11.102 1 97.75 659 GLY A CA 1
ATOM 5145 C C . GLY A 1 659 ? -18.297 17.578 9.734 1 97.75 659 GLY A C 1
ATOM 5146 O O . GLY A 1 659 ? -19.078 17.453 8.781 1 97.75 659 GLY A O 1
ATOM 5147 N N . LEU A 1 660 ? -17.156 18.109 9.617 1 98.25 660 LEU A N 1
ATOM 5148 C CA . LEU A 1 660 ? -16.703 18.625 8.336 1 98.25 660 LEU A CA 1
ATOM 5149 C C . LEU A 1 660 ? -16.484 17.484 7.34 1 98.25 660 LEU A C 1
ATOM 5151 O O . LEU A 1 660 ? -16.703 17.641 6.141 1 98.25 660 LEU A O 1
ATOM 5155 N N . ARG A 1 661 ? -16.047 16.359 7.746 1 97.94 661 ARG A N 1
ATOM 5156 C CA . ARG A 1 661 ? -15.844 15.203 6.883 1 97.94 661 ARG A CA 1
ATOM 5157 C C . ARG A 1 661 ? -17.172 14.727 6.297 1 97.94 661 ARG A C 1
ATOM 5159 O O . ARG A 1 661 ? -17.219 14.258 5.156 1 97.94 661 ARG A O 1
ATOM 5166 N N . GLU A 1 662 ? -18.203 14.789 7.211 1 98.06 662 GLU A N 1
ATOM 5167 C CA . GLU A 1 662 ? -19.516 14.414 6.707 1 98.06 662 GLU A CA 1
ATOM 5168 C C . GLU A 1 662 ? -19.938 15.305 5.543 1 98.06 662 GLU A C 1
ATOM 5170 O O . GLU A 1 662 ? -20.578 14.836 4.598 1 98.06 662 GLU A O 1
ATOM 5175 N N . ALA A 1 663 ? -19.516 16.578 5.586 1 97.94 663 ALA A N 1
ATOM 5176 C CA . ALA A 1 663 ? -19.859 17.5 4.5 1 97.94 663 ALA A CA 1
ATOM 5177 C C . ALA A 1 663 ? -19.016 17.219 3.262 1 97.94 663 ALA A C 1
ATOM 5179 O O . ALA A 1 663 ? -19.484 17.359 2.133 1 97.94 663 ALA A O 1
ATOM 5180 N N . VAL A 1 664 ? -17.812 16.766 3.41 1 97.94 664 VAL A N 1
ATOM 5181 C CA . VAL A 1 664 ? -16.875 16.547 2.32 1 97.94 664 VAL A CA 1
ATOM 5182 C C . VAL A 1 664 ? -17.141 15.211 1.65 1 97.94 664 VAL A C 1
ATOM 5184 O O . VAL A 1 664 ? -17.188 15.117 0.421 1 97.94 664 VAL A O 1
ATOM 5187 N N . GLY A 1 665 ? -17.328 14.18 2.426 1 96.75 665 GLY A N 1
ATOM 5188 C CA . GLY A 1 665 ? -17.391 12.82 1.898 1 96.75 665 GLY A CA 1
ATOM 5189 C C . GLY A 1 665 ? -18.812 12.312 1.735 1 96.75 665 GLY A C 1
ATOM 5190 O O . GLY A 1 665 ? -19.047 11.359 0.993 1 96.75 665 GLY A O 1
ATOM 5191 N N . GLY A 1 666 ? -19.703 12.82 2.385 1 96.94 666 GLY A N 1
ATOM 5192 C CA . GLY A 1 666 ? -21.078 12.336 2.414 1 96.94 666 GLY A CA 1
ATOM 5193 C C . GLY A 1 666 ? -21.609 12.172 3.822 1 96.94 666 GLY A C 1
ATOM 5194 O O . GLY A 1 666 ? -20.891 11.758 4.73 1 96.94 666 GLY A O 1
ATOM 5195 N N . ILE A 1 667 ? -22.906 12.383 3.982 1 97.12 667 ILE A N 1
ATOM 5196 C CA . ILE A 1 667 ? -23.5 12.531 5.309 1 97.12 667 ILE A CA 1
ATOM 5197 C C . ILE A 1 667 ? -23.969 11.164 5.812 1 97.12 667 ILE A C 1
ATOM 5199 O O . ILE A 1 667 ? -24.672 10.445 5.109 1 97.12 667 ILE A O 1
ATOM 5203 N N . VAL A 1 668 ? -23.469 10.773 6.844 1 97.5 668 VAL A N 1
ATOM 5204 C CA . VAL A 1 668 ? -24.078 9.773 7.723 1 97.5 668 VAL A CA 1
ATOM 5205 C C . VAL A 1 668 ? -24.797 10.469 8.875 1 97.5 668 VAL A C 1
ATOM 5207 O O . VAL A 1 668 ? -24.156 10.922 9.828 1 97.5 668 VAL A O 1
ATOM 5210 N N . PRO A 1 669 ? -26.047 10.484 8.883 1 97 669 PRO A N 1
ATOM 5211 C CA . PRO A 1 669 ? -26.812 11.336 9.789 1 97 669 PRO A CA 1
ATOM 5212 C C . PRO A 1 669 ? -26.516 11.055 11.258 1 97 669 PRO A C 1
ATOM 5214 O O . PRO A 1 669 ? -26.453 11.984 12.07 1 97 669 PRO A O 1
ATOM 5217 N N . GLU A 1 670 ? -26.297 9.859 11.586 1 96.25 670 GLU A N 1
ATOM 5218 C CA . GLU A 1 670 ? -26.016 9.492 12.969 1 96.25 670 GLU A CA 1
ATOM 5219 C C . GLU A 1 670 ? -24.703 10.102 13.453 1 96.25 670 GLU A C 1
ATOM 5221 O O . GLU A 1 670 ? -24.625 10.578 14.586 1 96.25 670 GLU A O 1
ATOM 5226 N N . LEU A 1 671 ? -23.797 10.094 12.57 1 96.88 671 LEU A N 1
ATOM 5227 C CA . LEU A 1 671 ? -22.484 10.641 12.922 1 96.88 671 LEU A CA 1
ATOM 5228 C C . LEU A 1 671 ? -22.531 12.164 13 1 96.88 671 LEU A C 1
ATOM 5230 O O . LEU A 1 671 ? -21.984 12.758 13.938 1 96.88 671 LEU A O 1
ATOM 5234 N N . LEU A 1 672 ? -23.125 12.836 12.039 1 97.69 672 LEU A N 1
ATOM 5235 C CA . LEU A 1 672 ? -23.234 14.289 12.023 1 97.69 672 LEU A CA 1
ATOM 5236 C C . LEU A 1 672 ? -24 14.797 13.234 1 97.69 672 LEU A C 1
ATOM 5238 O O . LEU A 1 672 ? -23.609 15.797 13.844 1 97.69 672 LEU A O 1
ATOM 5242 N N . SER A 1 673 ? -25.094 14.086 13.617 1 97.75 673 SER A N 1
ATOM 5243 C CA . SER A 1 673 ? -25.891 14.492 14.766 1 97.75 673 SER A CA 1
ATOM 5244 C C . SER A 1 673 ? -25.109 14.367 16.062 1 97.75 673 SER A C 1
ATOM 5246 O O . SER A 1 673 ? -25.188 15.25 16.922 1 97.75 673 SER A O 1
ATOM 5248 N N . ARG A 1 674 ? -24.391 13.297 16.188 1 97.06 674 ARG A N 1
ATOM 5249 C CA . ARG A 1 674 ? -23.578 13.094 17.391 1 97.06 674 ARG A CA 1
ATOM 5250 C C . ARG A 1 674 ? -22.531 14.195 17.531 1 97.06 674 ARG A C 1
ATOM 5252 O O . ARG A 1 674 ? -22.406 14.805 18.594 1 97.06 674 ARG A O 1
ATOM 5259 N N . ASP A 1 675 ? -21.828 14.445 16.438 1 97.88 675 ASP A N 1
ATOM 5260 C CA . ASP A 1 675 ? -20.781 15.453 16.484 1 97.88 675 ASP A CA 1
ATOM 5261 C C . ASP A 1 675 ? -21.344 16.844 16.734 1 97.88 675 ASP A C 1
ATOM 5263 O O . ASP A 1 675 ? -20.75 17.641 17.453 1 97.88 675 ASP A O 1
ATOM 5267 N N . THR A 1 676 ? -22.453 17.156 16.188 1 98.25 676 THR A N 1
ATOM 5268 C CA . THR A 1 676 ? -23.109 18.453 16.359 1 98.25 676 THR A CA 1
ATOM 5269 C C . THR A 1 676 ? -23.562 18.625 17.812 1 98.25 676 THR A C 1
ATOM 5271 O O . THR A 1 676 ? -23.391 19.688 18.391 1 98.25 676 THR A O 1
ATOM 5274 N N . ILE A 1 677 ? -24.109 17.547 18.422 1 98.25 677 ILE A N 1
ATOM 5275 C CA . ILE A 1 677 ? -24.625 17.625 19.781 1 98.25 677 ILE A CA 1
ATOM 5276 C C . ILE A 1 677 ? -23.469 17.828 20.766 1 98.25 677 ILE A C 1
ATOM 5278 O O . ILE A 1 677 ? -23.578 18.625 21.688 1 98.25 677 ILE A O 1
ATOM 5282 N N . VAL A 1 678 ? -22.406 17.109 20.531 1 98.12 678 VAL A N 1
ATOM 5283 C CA . VAL A 1 678 ? -21.266 17.234 21.438 1 98.12 678 VAL A CA 1
ATOM 5284 C C . VAL A 1 678 ? -20.656 18.625 21.312 1 98.12 678 VAL A C 1
ATOM 5286 O O . VAL A 1 678 ? -20.312 19.25 22.328 1 98.12 678 VAL A O 1
ATOM 5289 N N . LEU A 1 679 ? -20.516 19.188 20.078 1 98.38 679 LEU A N 1
ATOM 5290 C CA . LEU A 1 679 ? -19.984 20.531 19.891 1 98.38 679 LEU A CA 1
ATOM 5291 C C . LEU A 1 679 ? -20.906 21.578 20.516 1 98.38 679 LEU A C 1
ATOM 5293 O O . LEU A 1 679 ? -20.438 22.562 21.094 1 98.38 679 LEU A O 1
ATOM 5297 N N . ALA A 1 680 ? -22.219 21.375 20.359 1 98.19 680 ALA A N 1
ATOM 5298 C CA . ALA A 1 680 ? -23.172 22.281 21 1 98.19 680 ALA A CA 1
ATOM 5299 C C . ALA A 1 680 ? -23.031 22.234 22.516 1 98.19 680 ALA A C 1
ATOM 5301 O O . ALA A 1 680 ? -23.219 23.266 23.188 1 98.19 680 ALA A O 1
ATOM 5302 N N . GLY A 1 681 ? -22.719 21.062 23.016 1 97.88 681 GLY A N 1
ATOM 5303 C CA . GLY A 1 681 ? -22.469 20.953 24.438 1 97.88 681 GLY A CA 1
ATOM 5304 C C . GLY A 1 681 ? -21.266 21.75 24.906 1 97.88 681 GLY A C 1
ATOM 5305 O O . GLY A 1 681 ? -21.312 22.422 25.922 1 97.88 681 GLY A O 1
ATOM 5306 N N . PHE A 1 682 ? -20.203 21.656 24.125 1 97.81 682 PHE A N 1
ATOM 5307 C CA . PHE A 1 682 ? -19.031 22.469 24.438 1 97.81 682 PHE A CA 1
ATOM 5308 C C . PHE A 1 682 ? -19.375 23.953 24.406 1 97.81 682 PHE A C 1
ATOM 5310 O O . PHE A 1 682 ? -18.938 24.719 25.266 1 97.81 682 PHE A O 1
ATOM 5317 N N . PHE A 1 683 ? -20.125 24.406 23.406 1 97.62 683 PHE A N 1
ATOM 5318 C CA . PHE A 1 683 ? -20.547 25.781 23.25 1 97.62 683 PHE A CA 1
ATOM 5319 C C . PHE A 1 683 ? -21.312 26.25 24.484 1 97.62 683 PHE A C 1
ATOM 5321 O O . PHE A 1 683 ? -20.984 27.281 25.062 1 97.62 683 PHE A O 1
ATOM 5328 N N . LEU A 1 684 ? -22.219 25.469 24.953 1 97.25 684 LEU A N 1
ATOM 5329 C CA . LEU A 1 684 ? -23.078 25.859 26.078 1 97.25 684 LEU A CA 1
ATOM 5330 C C . LEU A 1 684 ? -22.297 25.875 27.391 1 97.25 684 LEU A C 1
ATOM 5332 O O . LEU A 1 684 ? -22.453 26.781 28.203 1 97.25 684 LEU A O 1
ATOM 5336 N N . VAL A 1 685 ? -21.453 24.906 27.531 1 96.75 685 VAL A N 1
ATOM 5337 C CA . VAL A 1 685 ? -20.703 24.812 28.781 1 96.75 685 VAL A CA 1
ATOM 5338 C C . VAL A 1 685 ? -19.766 26 28.906 1 96.75 685 VAL A C 1
ATOM 5340 O O . VAL A 1 685 ? -19.703 26.641 29.969 1 96.75 685 VAL A O 1
ATOM 5343 N N . PHE A 1 686 ? -19.078 26.359 27.875 1 96.81 686 PHE A N 1
ATOM 5344 C CA . PHE A 1 686 ? -18.109 27.453 27.953 1 96.81 686 PHE A CA 1
ATOM 5345 C C . PHE A 1 686 ? -18.797 28.797 27.953 1 96.81 686 PHE A C 1
ATOM 5347 O O . PHE A 1 686 ? -18.297 29.766 28.531 1 96.81 686 PHE A O 1
ATOM 5354 N N . LEU A 1 687 ? -19.953 28.922 27.297 1 95.19 687 LEU A N 1
ATOM 5355 C CA . LEU A 1 687 ? -20.734 30.156 27.359 1 95.19 687 LEU A CA 1
ATOM 5356 C C . LEU A 1 687 ? -21.219 30.422 28.797 1 95.19 687 LEU A C 1
ATOM 5358 O O . LEU A 1 687 ? -21.141 31.547 29.281 1 95.19 687 LEU A O 1
ATOM 5362 N N . VAL A 1 688 ? -21.609 29.359 29.484 1 94 688 VAL A N 1
ATOM 5363 C CA . VAL A 1 688 ? -22.109 29.484 30.844 1 94 688 VAL A CA 1
ATOM 5364 C C . VAL A 1 688 ? -20.969 29.828 31.781 1 94 688 VAL A C 1
ATOM 5366 O O . VAL A 1 688 ? -21.094 30.703 32.656 1 94 688 VAL A O 1
ATOM 5369 N N . ILE A 1 689 ? -19.859 29.188 31.562 1 93.69 689 ILE A N 1
ATOM 5370 C CA . ILE A 1 689 ? -18.688 29.453 32.375 1 93.69 689 ILE A CA 1
ATOM 5371 C C . ILE A 1 689 ? -18.25 30.906 32.188 1 93.69 689 ILE A C 1
ATOM 5373 O O . ILE A 1 689 ? -17.844 31.578 33.156 1 93.69 689 ILE A O 1
ATOM 5377 N N . GLY A 1 690 ? -18.312 31.438 30.969 1 91.81 690 GLY A N 1
ATOM 5378 C CA . GLY A 1 690 ? -17.906 32.812 30.672 1 91.81 690 GLY A CA 1
ATOM 5379 C C . GLY A 1 690 ? -18.828 33.844 31.281 1 91.81 690 GLY A C 1
ATOM 5380 O O . GLY A 1 690 ? -18.359 34.812 31.891 1 91.81 690 GLY A O 1
ATOM 5381 N N . VAL A 1 691 ? -20.156 33.625 31.172 1 88.44 691 VAL A N 1
ATOM 5382 C CA . VAL A 1 691 ? -21.125 34.594 31.656 1 88.44 691 VAL A CA 1
ATOM 5383 C C . VAL A 1 691 ? -21.125 34.625 33.188 1 88.44 691 VAL A C 1
ATOM 5385 O O . VAL A 1 691 ? -21.203 35.688 33.781 1 88.44 691 VAL A O 1
ATOM 5388 N N . LEU A 1 692 ? -20.844 33.562 33.781 1 86.5 692 LEU A N 1
ATOM 5389 C CA . LEU A 1 692 ? -20.906 33.469 35.219 1 86.5 692 LEU A CA 1
ATOM 5390 C C . LEU A 1 692 ? -19.547 33.75 35.844 1 86.5 692 LEU A C 1
ATOM 5392 O O . LEU A 1 692 ? -19.453 34.281 36.969 1 86.5 692 LEU A O 1
ATOM 5396 N N . GLY A 1 693 ? -18.562 33.344 35.219 1 83.56 693 GLY A N 1
ATOM 5397 C CA . GLY A 1 693 ? -17.219 33.438 35.781 1 83.56 693 GLY A CA 1
ATOM 5398 C C . GLY A 1 693 ? -16.625 34.844 35.719 1 83.56 693 GLY A C 1
ATOM 5399 O O . GLY A 1 693 ? -15.727 35.156 36.5 1 83.56 693 GLY A O 1
ATOM 5400 N N . LYS A 1 694 ? -17.016 35.688 34.75 1 78.5 694 LYS A N 1
ATOM 5401 C CA . LYS A 1 694 ? -16.422 37 34.594 1 78.5 694 LYS A CA 1
ATOM 5402 C C . LYS A 1 694 ? -16.562 37.844 35.844 1 78.5 694 LYS A C 1
ATOM 5404 O O . LYS A 1 694 ? -15.68 38.625 36.188 1 78.5 694 LYS A O 1
ATOM 5409 N N . LYS A 1 695 ? -17.562 37.625 36.75 1 73.75 695 LYS A N 1
ATOM 5410 C CA . LYS A 1 695 ? -17.812 38.375 37.969 1 73.75 695 LYS A CA 1
ATOM 5411 C C . LYS A 1 695 ? -16.828 37.969 39.062 1 73.75 695 LYS A C 1
ATOM 5413 O O . LYS A 1 695 ? -16.328 38.812 39.812 1 73.75 695 LYS A O 1
ATOM 5418 N N . TYR A 1 696 ? -16.422 36.812 39.031 1 71.5 696 TYR A N 1
ATOM 5419 C CA . TYR A 1 696 ? -15.688 36.281 40.188 1 71.5 696 TYR A CA 1
ATOM 5420 C C . TYR A 1 696 ? -14.188 36.344 39.938 1 71.5 696 TYR A C 1
ATOM 5422 O O . TYR A 1 696 ? -13.406 36.469 40.906 1 71.5 696 TYR A O 1
ATOM 5430 N N . LEU A 1 697 ? -13.75 36.188 38.75 1 67.12 697 LEU A N 1
ATOM 5431 C CA . LEU A 1 697 ? -12.328 35.969 38.531 1 67.12 697 LEU A CA 1
ATOM 5432 C C . LEU A 1 697 ? -11.633 37.281 38.156 1 67.12 697 LEU A C 1
ATOM 5434 O O . LEU A 1 697 ? -10.406 37.375 38.188 1 67.12 697 LEU A O 1
ATOM 5438 N N . ASN A 1 698 ? -12.234 38.312 37.812 1 61.81 698 ASN A N 1
ATOM 5439 C CA . ASN A 1 698 ? -11.633 39.531 37.344 1 61.81 698 ASN A CA 1
ATOM 5440 C C . ASN A 1 698 ? -10.789 40.219 38.406 1 61.81 698 ASN A C 1
ATOM 5442 O O . ASN A 1 698 ? -9.703 40.719 38.125 1 61.81 698 ASN A O 1
ATOM 5446 N N . LYS A 1 699 ? -11.062 40.156 39.75 1 61.66 699 LYS A N 1
ATOM 5447 C CA . LYS A 1 699 ? -10.328 40.875 40.781 1 61.66 699 LYS A CA 1
ATOM 5448 C C . LYS A 1 699 ? -8.961 40.25 41.031 1 61.66 699 LYS A C 1
ATOM 5450 O O . LYS A 1 699 ? -7.957 40.969 41.156 1 61.66 699 LYS A O 1
ATOM 5455 N N . ALA A 1 700 ? -8.875 38.906 41.125 1 63.66 700 ALA A N 1
ATOM 5456 C CA . ALA A 1 700 ? -7.613 38.25 41.438 1 63.66 700 ALA A CA 1
ATOM 5457 C C . ALA A 1 700 ? -6.633 38.375 40.281 1 63.66 700 ALA A C 1
ATOM 5459 O O . ALA A 1 700 ? -5.43 38.562 40.469 1 63.66 700 ALA A O 1
ATOM 5460 N N . LEU A 1 701 ? -7.188 38.375 39.094 1 68.38 701 LEU A N 1
ATOM 5461 C CA . LEU A 1 701 ? -6.273 38.344 37.938 1 68.38 701 LEU A CA 1
ATOM 5462 C C . LEU A 1 701 ? -5.832 39.75 37.562 1 68.38 701 LEU A C 1
ATOM 5464 O O . LEU A 1 701 ? -4.824 39.906 36.875 1 68.38 701 LEU A O 1
ATOM 5468 N N . ASP A 1 702 ? -6.477 40.688 38.125 1 69.56 702 ASP A N 1
ATOM 5469 C CA . ASP A 1 702 ? -6.062 42.062 37.906 1 69.56 702 ASP A CA 1
ATOM 5470 C C . ASP A 1 702 ? -4.715 42.344 38.594 1 69.56 702 ASP A C 1
ATOM 5472 O O . ASP A 1 702 ? -3.883 43.062 38.031 1 69.56 702 ASP A O 1
ATOM 5476 N N . LYS A 1 703 ? -4.574 41.594 39.781 1 72.25 703 LYS A N 1
ATOM 5477 C CA . LYS A 1 703 ? -3.293 41.75 40.469 1 72.25 703 LYS A CA 1
ATOM 5478 C C . LYS A 1 703 ? -2.154 41.188 39.625 1 72.25 703 LYS A C 1
ATOM 5480 O O . LYS A 1 703 ? -1.066 41.75 39.562 1 72.25 703 LYS A O 1
ATOM 5485 N N . PHE A 1 704 ? -2.467 40.062 38.969 1 76.56 704 PHE A N 1
ATOM 5486 C CA . PHE A 1 704 ? -1.461 39.438 38.156 1 76.56 704 PHE A CA 1
ATOM 5487 C C . PHE A 1 704 ? -1.116 40.281 36.938 1 76.56 704 PHE A C 1
ATOM 5489 O O . PHE A 1 704 ? 0.059 40.469 36.625 1 76.56 704 PHE A O 1
ATOM 5496 N N . SER A 1 705 ? -1.999 40.844 36.312 1 73.12 705 SER A N 1
ATOM 5497 C CA . SER A 1 705 ? -1.79 41.656 35.125 1 73.12 705 SER A CA 1
ATOM 5498 C C . SER A 1 705 ? -1.065 42.969 35.5 1 73.12 705 SER A C 1
ATOM 5500 O O . SER A 1 705 ? -0.223 43.438 34.719 1 73.12 705 SER A O 1
ATOM 5502 N N . ARG A 1 706 ? -1.389 43.594 36.625 1 75.38 706 ARG A N 1
ATOM 5503 C CA . ARG A 1 706 ? -0.744 44.844 37.062 1 75.38 706 ARG A CA 1
ATOM 5504 C C . ARG A 1 706 ? 0.731 44.625 37.375 1 75.38 706 ARG A C 1
ATOM 5506 O O . ARG A 1 706 ? 1.58 45.438 37.031 1 75.38 706 ARG A O 1
ATOM 5513 N N . LYS A 1 707 ? 0.869 43.469 37.969 1 79.44 707 LYS A N 1
ATOM 5514 C CA . LYS A 1 707 ? 2.256 43.125 38.281 1 79.44 707 LYS A CA 1
ATOM 5515 C C . LYS A 1 707 ? 3.062 42.875 37 1 79.44 707 LYS A C 1
ATOM 5517 O O . LYS A 1 707 ? 4.254 43.188 36.938 1 79.44 707 LYS A O 1
ATOM 5522 N N . LEU A 1 708 ? 2.461 42.219 36.062 1 77.69 708 LEU A N 1
ATOM 5523 C CA . LEU A 1 708 ? 3.133 41.969 34.812 1 77.69 708 LEU A CA 1
ATOM 5524 C C . LEU A 1 708 ? 3.406 43.281 34.062 1 77.69 708 LEU A C 1
ATOM 5526 O O . LEU A 1 708 ? 4.48 43.469 33.5 1 77.69 708 LEU A O 1
ATOM 5530 N N . GLU A 1 709 ? 2.492 44.125 34.062 1 75.31 709 GLU A N 1
ATOM 5531 C CA . GLU A 1 709 ? 2.656 45.406 33.406 1 75.31 709 GLU A CA 1
ATOM 5532 C C . GLU A 1 709 ? 3.734 46.25 34.094 1 75.31 709 GLU A C 1
ATOM 5534 O O . GLU A 1 709 ? 4.426 47.031 33.469 1 75.31 709 GLU A O 1
ATOM 5539 N N . GLU A 1 710 ? 3.824 46.031 35.375 1 76.81 710 GLU A N 1
ATOM 5540 C CA . GLU A 1 710 ? 4.832 46.75 36.156 1 76.81 710 GLU A CA 1
ATOM 5541 C C . GLU A 1 710 ? 6.242 46.375 35.719 1 76.81 710 GLU A C 1
ATOM 5543 O O . GLU A 1 710 ? 7.191 47.125 35.938 1 76.81 710 GLU A O 1
ATOM 5548 N N . SER A 1 711 ? 6.332 45.188 35.125 1 76.38 711 SER A N 1
ATOM 5549 C CA . SER A 1 711 ? 7.652 44.781 34.688 1 76.38 711 SER A CA 1
ATOM 5550 C C . SER A 1 711 ? 8.086 45.531 33.438 1 76.38 711 SER A C 1
ATOM 5552 O O . SER A 1 711 ? 9.258 45.531 33.062 1 76.38 711 SER A O 1
ATOM 5554 N N . GLU A 1 712 ? 7.293 46.25 32.688 1 74.69 712 GLU A N 1
ATOM 5555 C CA . GLU A 1 712 ? 7.523 47.094 31.531 1 74.69 712 GLU A CA 1
ATOM 5556 C C . GLU A 1 712 ? 8.164 46.312 30.391 1 74.69 712 GLU A C 1
ATOM 5558 O O . GLU A 1 712 ? 8.867 46.875 29.562 1 74.69 712 GLU A O 1
ATOM 5563 N N . ILE A 1 713 ? 8.055 45.031 30.5 1 75.12 713 ILE A N 1
ATOM 5564 C CA . ILE A 1 713 ? 8.672 44.25 29.438 1 75.12 713 ILE A CA 1
ATOM 5565 C C . ILE A 1 713 ? 7.605 43.75 28.469 1 75.12 713 ILE A C 1
ATOM 5567 O O . ILE A 1 713 ? 7.918 43.312 27.359 1 75.12 713 ILE A O 1
ATOM 5571 N N . VAL A 1 714 ? 6.426 43.781 28.828 1 75.31 714 VAL A N 1
ATOM 5572 C CA . VAL A 1 714 ? 5.34 43.281 27.984 1 75.31 714 VAL A CA 1
ATOM 5573 C C . VAL A 1 714 ? 4.93 44.406 27 1 75.31 714 VAL A C 1
ATOM 5575 O O . VAL A 1 714 ? 4.996 45.594 27.344 1 75.31 714 VAL A O 1
ATOM 5578 N N . GLY A 1 715 ? 5.043 44.094 25.688 1 60.09 715 GLY A N 1
ATOM 5579 C CA . GLY A 1 715 ? 4.66 45.031 24.672 1 60.09 715 GLY A CA 1
ATOM 5580 C C . GLY A 1 715 ? 3.16 45.125 24.453 1 60.09 715 GLY A C 1
ATOM 5581 O O . GLY A 1 715 ? 2.428 44.188 24.781 1 60.09 715 GLY A O 1
ATOM 5582 N N . HIS A 1 716 ? 2.688 46.469 24.422 1 50.44 716 HIS A N 1
ATOM 5583 C CA . HIS A 1 716 ? 1.33 46.688 23.938 1 50.44 716 HIS A CA 1
ATOM 5584 C C . HIS A 1 716 ? 1.248 46.531 22.422 1 50.44 716 HIS A C 1
ATOM 5586 O O . HIS A 1 716 ? 2.217 46.812 21.719 1 50.44 716 HIS A O 1
ATOM 5592 N N . MET B 1 1 ? 28.125 49.375 22.219 1 74.94 1 MET B N 1
ATOM 5593 C CA . MET B 1 1 ? 27.766 48.031 22.672 1 74.94 1 MET B CA 1
ATOM 5594 C C . MET B 1 1 ? 27.469 48.031 24.172 1 74.94 1 MET B C 1
ATOM 5596 O O . MET B 1 1 ? 26.766 47.156 24.672 1 74.94 1 MET B O 1
ATOM 5600 N N . LYS B 1 2 ? 27.969 49.031 24.891 1 86.75 2 LYS B N 1
ATOM 5601 C CA . LYS B 1 2 ? 27.781 49.094 26.328 1 86.75 2 LYS B CA 1
ATOM 5602 C C . LYS B 1 2 ? 26.328 49.375 26.688 1 86.75 2 LYS B C 1
ATOM 5604 O O . LYS B 1 2 ? 25.766 48.719 27.578 1 86.75 2 LYS B O 1
ATOM 5609 N N . ASN B 1 3 ? 25.734 50.219 25.891 1 89.56 3 ASN B N 1
ATOM 5610 C CA . ASN B 1 3 ? 24.328 50.531 26.172 1 89.56 3 ASN B CA 1
ATOM 5611 C C . ASN B 1 3 ? 23.422 49.375 25.812 1 89.56 3 ASN B C 1
ATOM 5613 O O . ASN B 1 3 ? 22.359 49.188 26.438 1 89.56 3 ASN B O 1
ATOM 5617 N N . ALA B 1 4 ? 23.828 48.688 24.797 1 91.69 4 ALA B N 1
ATOM 5618 C CA . ALA B 1 4 ? 23.062 47.5 24.438 1 91.69 4 ALA B CA 1
ATOM 5619 C C . ALA B 1 4 ? 23.094 46.469 25.562 1 91.69 4 ALA B C 1
ATOM 5621 O O . ALA B 1 4 ? 22.062 45.875 25.875 1 91.69 4 ALA B O 1
ATOM 5622 N N . LEU B 1 5 ? 24.188 46.25 26.156 1 93.31 5 LEU B N 1
ATOM 5623 C CA . LEU B 1 5 ? 24.328 45.312 27.266 1 93.31 5 LEU B CA 1
ATOM 5624 C C . LEU B 1 5 ? 23.578 45.812 28.5 1 93.31 5 LEU B C 1
ATOM 5626 O O . LEU B 1 5 ? 23.062 45 29.281 1 93.31 5 LEU B O 1
ATOM 5630 N N . ARG B 1 6 ? 23.531 47.156 28.703 1 93.56 6 ARG B N 1
ATOM 5631 C CA . ARG B 1 6 ? 22.797 47.75 29.812 1 93.56 6 ARG B CA 1
ATOM 5632 C C . ARG B 1 6 ? 21.297 47.469 29.672 1 93.56 6 ARG B C 1
ATOM 5634 O O . ARG B 1 6 ? 20.609 47.188 30.656 1 93.56 6 ARG B O 1
ATOM 5641 N N . ILE B 1 7 ? 20.859 47.594 28.469 1 91.88 7 ILE B N 1
ATOM 5642 C CA . ILE B 1 7 ? 19.453 47.312 28.188 1 91.88 7 ILE B CA 1
ATOM 5643 C C . ILE B 1 7 ? 19.156 45.844 28.453 1 91.88 7 ILE B C 1
ATOM 5645 O O . ILE B 1 7 ? 18.172 45.5 29.109 1 91.88 7 ILE B O 1
ATOM 5649 N N . PHE B 1 8 ? 20.062 44.938 28 1 93.44 8 PHE B N 1
ATOM 5650 C CA . PHE B 1 8 ? 19.922 43.5 28.188 1 93.44 8 PHE B CA 1
ATOM 5651 C C . PHE B 1 8 ? 19.891 43.156 29.672 1 93.44 8 PHE B C 1
ATOM 5653 O O . PHE B 1 8 ? 19.031 42.406 30.125 1 93.44 8 PHE B O 1
ATOM 5660 N N . LYS B 1 9 ? 20.766 43.688 30.453 1 93.5 9 LYS B N 1
ATOM 5661 C CA . LYS B 1 9 ? 20.828 43.438 31.891 1 93.5 9 LYS B CA 1
ATOM 5662 C C . LYS B 1 9 ? 19.594 43.969 32.625 1 93.5 9 LYS B C 1
ATOM 5664 O O . LYS B 1 9 ? 19.094 43.312 33.562 1 93.5 9 LYS B O 1
ATOM 5669 N N . ARG B 1 10 ? 19.172 45.094 32.156 1 91.31 10 ARG B N 1
ATOM 5670 C CA . ARG B 1 10 ? 17.969 45.688 32.75 1 91.31 10 ARG B CA 1
ATOM 5671 C C . ARG B 1 10 ? 16.75 44.781 32.5 1 91.31 10 ARG B C 1
ATOM 5673 O O . ARG B 1 10 ? 15.945 44.562 33.406 1 91.31 10 ARG B O 1
ATOM 5680 N N . ASP B 1 11 ? 16.656 44.375 31.297 1 91.38 11 ASP B N 1
ATOM 5681 C CA . ASP B 1 11 ? 15.523 43.531 30.953 1 91.38 11 ASP B CA 1
ATOM 5682 C C . ASP B 1 11 ? 15.586 42.219 31.703 1 91.38 11 ASP B C 1
ATOM 5684 O O . ASP B 1 11 ? 14.562 41.719 32.188 1 91.38 11 ASP B O 1
ATOM 5688 N N . LEU B 1 12 ? 16.703 41.625 31.797 1 92.88 12 LEU B N 1
ATOM 5689 C CA . LEU B 1 12 ? 16.875 40.375 32.531 1 92.88 12 LEU B CA 1
ATOM 5690 C C . LEU B 1 12 ? 16.547 40.562 34 1 92.88 12 LEU B C 1
ATOM 5692 O O . LEU B 1 12 ? 15.945 39.688 34.625 1 92.88 12 LEU B O 1
ATOM 5696 N N . LYS B 1 13 ? 16.969 41.625 34.562 1 92.38 13 LYS B N 1
ATOM 5697 C CA . LYS B 1 13 ? 16.719 41.938 35.969 1 92.38 13 LYS B CA 1
ATOM 5698 C C . LYS B 1 13 ? 15.227 42.125 36.219 1 92.38 13 LYS B C 1
ATOM 5700 O O . LYS B 1 13 ? 14.703 41.656 37.219 1 92.38 13 LYS B O 1
ATOM 5705 N N . LYS B 1 14 ? 14.602 42.812 35.312 1 90.44 14 LYS B N 1
ATOM 5706 C CA . LYS B 1 14 ? 13.164 43.031 35.469 1 90.44 14 LYS B CA 1
ATOM 5707 C C . LYS B 1 14 ? 12.406 41.688 35.438 1 90.44 14 LYS B C 1
ATOM 5709 O O . LYS B 1 14 ? 11.43 41.531 36.188 1 90.44 14 LYS B O 1
ATOM 5714 N N . VAL B 1 15 ? 12.883 40.75 34.656 1 90.19 15 VAL B N 1
ATOM 5715 C CA . VAL B 1 15 ? 12.234 39.438 34.562 1 90.19 15 VAL B CA 1
ATOM 5716 C C . VAL B 1 15 ? 12.516 38.625 35.812 1 90.19 15 VAL B C 1
ATOM 5718 O O . VAL B 1 15 ? 11.625 37.969 36.344 1 90.19 15 VAL B O 1
ATOM 5721 N N . LEU B 1 16 ? 13.672 38.688 36.344 1 92.06 16 LEU B N 1
ATOM 5722 C CA . LEU B 1 16 ? 14.086 37.844 37.469 1 92.06 16 LEU B CA 1
ATOM 5723 C C . LEU B 1 16 ? 13.547 38.375 38.781 1 92.06 16 LEU B C 1
ATOM 5725 O O . LEU B 1 16 ? 13.398 37.656 39.781 1 92.06 16 LEU B O 1
ATOM 5729 N N . THR B 1 17 ? 13.234 39.688 38.844 1 90.56 17 THR B N 1
ATOM 5730 C CA . THR B 1 17 ? 12.805 40.281 40.094 1 90.56 17 THR B CA 1
ATOM 5731 C C . THR B 1 17 ? 11.281 40.281 40.219 1 90.56 17 THR B C 1
ATOM 5733 O O . THR B 1 17 ? 10.734 40.312 41.312 1 90.56 17 THR B O 1
ATOM 5736 N N . ASN B 1 18 ? 10.656 40.344 39.062 1 90.06 18 ASN B N 1
ATOM 5737 C CA . ASN B 1 18 ? 9.203 40.25 39.031 1 90.06 18 ASN B CA 1
ATOM 5738 C C . ASN B 1 18 ? 8.742 38.781 38.875 1 90.06 18 ASN B C 1
ATOM 5740 O O . ASN B 1 18 ? 8.938 38.188 37.844 1 90.06 18 ASN B O 1
ATOM 5744 N N . TRP B 1 19 ? 8.047 38.25 39.938 1 88.5 19 TRP B N 1
ATOM 5745 C CA . TRP B 1 19 ? 7.707 36.812 39.938 1 88.5 19 TRP B CA 1
ATOM 5746 C C . TRP B 1 19 ? 6.711 36.5 38.844 1 88.5 19 TRP B C 1
ATOM 5748 O O . TRP B 1 19 ? 6.727 35.406 38.281 1 88.5 19 TRP B O 1
ATOM 5758 N N . VAL B 1 20 ? 5.852 37.406 38.5 1 86.38 20 VAL B N 1
ATOM 5759 C CA . VAL B 1 20 ? 4.875 37.125 37.438 1 86.38 20 VAL B CA 1
ATOM 5760 C C . VAL B 1 20 ? 5.578 37.094 36.094 1 86.38 20 VAL B C 1
ATOM 5762 O O . VAL B 1 20 ? 5.289 36.25 35.25 1 86.38 20 VAL B O 1
ATOM 5765 N N . ALA B 1 21 ? 6.457 38.062 35.875 1 87.12 21 ALA B N 1
ATOM 5766 C CA . ALA B 1 21 ? 7.227 38.094 34.656 1 87.12 21 ALA B CA 1
ATOM 5767 C C . ALA B 1 21 ? 8.062 36.844 34.5 1 87.12 21 ALA B C 1
ATOM 5769 O O . ALA B 1 21 ? 8.195 36.312 33.375 1 87.12 21 ALA B O 1
ATOM 5770 N N . LEU B 1 22 ? 8.547 36.344 35.562 1 90.81 22 LEU B N 1
ATOM 5771 C CA . LEU B 1 22 ? 9.359 35.125 35.531 1 90.81 22 LEU B CA 1
ATOM 5772 C C . LEU B 1 22 ? 8.516 33.938 35.156 1 90.81 22 LEU B C 1
ATOM 5774 O O . LEU B 1 22 ? 8.945 33.094 34.375 1 90.81 22 LEU B O 1
ATOM 5778 N N . VAL B 1 23 ? 7.375 33.781 35.688 1 88.56 23 VAL B N 1
ATOM 5779 C CA . VAL B 1 23 ? 6.484 32.656 35.406 1 88.56 23 VAL B CA 1
ATOM 5780 C C . VAL B 1 23 ? 6.082 32.688 33.906 1 88.56 23 VAL B C 1
ATOM 5782 O O . VAL B 1 23 ? 6.016 31.656 33.25 1 88.56 23 VAL B O 1
ATOM 5785 N N . VAL B 1 24 ? 5.848 33.906 33.406 1 86.31 24 VAL B N 1
ATOM 5786 C CA . VAL B 1 24 ? 5.438 34.062 32 1 86.31 24 VAL B CA 1
ATOM 5787 C C . VAL B 1 24 ? 6.586 33.656 31.094 1 86.31 24 VAL B C 1
ATOM 5789 O O . VAL B 1 24 ? 6.371 32.969 30.078 1 86.31 24 VAL B O 1
ATOM 5792 N N . VAL B 1 25 ? 7.762 34.094 31.469 1 89.81 25 VAL B N 1
ATOM 5793 C CA . VAL B 1 25 ? 8.93 33.75 30.656 1 89.81 25 VAL B CA 1
ATOM 5794 C C . VAL B 1 25 ? 9.172 32.25 30.672 1 89.81 25 VAL B C 1
ATOM 5796 O O . VAL B 1 25 ? 9.438 31.656 29.625 1 89.81 25 VAL B O 1
ATOM 5799 N N . ILE B 1 26 ? 9.008 31.609 31.797 1 93.06 26 ILE B N 1
ATOM 5800 C CA . ILE B 1 26 ? 9.203 30.172 31.906 1 93.06 26 ILE B CA 1
ATOM 5801 C C . ILE B 1 26 ? 8.148 29.438 31.078 1 93.06 26 ILE B C 1
ATOM 5803 O O . ILE B 1 26 ? 8.461 28.469 30.391 1 93.06 26 ILE B O 1
ATOM 5807 N N . ALA B 1 27 ? 6.969 29.891 31.156 1 90.06 27 ALA B N 1
ATOM 5808 C CA . ALA B 1 27 ? 5.895 29.312 30.359 1 90.06 27 ALA B CA 1
ATOM 5809 C C . ALA B 1 27 ? 6.188 29.422 28.875 1 90.06 27 ALA B C 1
ATOM 5811 O O . ALA B 1 27 ? 5.941 28.484 28.109 1 90.06 27 ALA B O 1
ATOM 5812 N N . LEU B 1 28 ? 6.719 30.578 28.438 1 91.38 28 LEU B N 1
ATOM 5813 C CA . LEU B 1 28 ? 7 30.812 27.031 1 91.38 28 LEU B CA 1
ATOM 5814 C C . LEU B 1 28 ? 8.188 29.984 26.562 1 91.38 28 LEU B C 1
ATOM 5816 O O . LEU B 1 28 ? 8.32 29.703 25.375 1 91.38 28 LEU B O 1
ATOM 5820 N N . ILE B 1 29 ? 9.047 29.625 27.516 1 95.31 29 ILE B N 1
ATOM 5821 C CA . ILE B 1 29 ? 10.188 28.781 27.188 1 95.31 29 ILE B CA 1
ATOM 5822 C C . ILE B 1 29 ? 9.734 27.328 27.016 1 95.31 29 ILE B C 1
ATOM 5824 O O . ILE B 1 29 ? 10.234 26.609 26.156 1 95.31 29 ILE B O 1
ATOM 5828 N N . ILE B 1 30 ? 8.656 26.906 27.656 1 95.31 30 ILE B N 1
ATOM 5829 C CA . ILE B 1 30 ? 8.234 25.5 27.703 1 95.31 30 ILE B CA 1
ATOM 5830 C C . ILE B 1 30 ? 7.145 25.266 26.656 1 95.31 30 ILE B C 1
ATOM 5832 O O . ILE B 1 30 ? 7.082 24.188 26.062 1 95.31 30 ILE B O 1
ATOM 5836 N N . LEU B 1 31 ? 6.348 26.188 26.375 1 92.88 31 LEU B N 1
ATOM 5837 C CA . LEU B 1 31 ? 5.137 26.031 25.578 1 92.88 31 LEU B CA 1
ATOM 5838 C C . LEU B 1 31 ? 5.469 25.531 24.188 1 92.88 31 LEU B C 1
ATOM 5840 O O . LEU B 1 31 ? 4.824 24.594 23.688 1 92.88 31 LEU B O 1
ATOM 5844 N N . PRO B 1 32 ? 6.465 26.125 23.484 1 94.44 32 PRO B N 1
ATOM 5845 C CA . PRO B 1 32 ? 6.777 25.594 22.141 1 94.44 32 PRO B CA 1
ATOM 5846 C C . PRO B 1 32 ? 7.234 24.141 22.172 1 94.44 32 PRO B C 1
ATOM 5848 O O . PRO B 1 32 ? 6.977 23.391 21.234 1 94.44 32 PRO B O 1
ATOM 5851 N N . ALA B 1 33 ? 7.879 23.766 23.234 1 97 33 ALA B N 1
ATOM 5852 C CA . ALA B 1 33 ? 8.344 22.391 23.375 1 97 33 ALA B CA 1
ATOM 5853 C C . ALA B 1 33 ? 7.172 21.422 23.438 1 97 33 ALA B C 1
ATOM 5855 O O . ALA B 1 33 ? 7.242 20.312 22.906 1 97 33 ALA B O 1
ATOM 5856 N N . LEU B 1 34 ? 6.094 21.812 24.094 1 95.31 34 LEU B N 1
ATOM 5857 C CA . LEU B 1 34 ? 4.91 20.969 24.172 1 95.31 34 LEU B CA 1
ATOM 5858 C C . LEU B 1 34 ? 4.352 20.672 22.781 1 95.31 34 LEU B C 1
ATOM 5860 O O . LEU B 1 34 ? 3.906 19.562 22.5 1 95.31 34 LEU B O 1
ATOM 5864 N N . TYR B 1 35 ? 4.449 21.688 21.906 1 93.5 35 TYR B N 1
ATOM 5865 C CA . TYR B 1 35 ? 3.988 21.484 20.547 1 93.5 35 TYR B CA 1
ATOM 5866 C C . TYR B 1 35 ? 4.805 20.391 19.859 1 93.5 35 TYR B C 1
ATOM 5868 O O . TYR B 1 35 ? 4.246 19.5 19.203 1 93.5 35 TYR B O 1
ATOM 5876 N N . ALA B 1 36 ? 6.051 20.453 20.016 1 96 36 ALA B N 1
ATOM 5877 C CA . ALA B 1 36 ? 6.93 19.469 19.391 1 96 36 ALA B CA 1
ATOM 5878 C C . ALA B 1 36 ? 6.723 18.094 20.016 1 96 36 ALA B C 1
ATOM 5880 O O . ALA B 1 36 ? 6.523 17.109 19.297 1 96 36 ALA B O 1
ATOM 5881 N N . TRP B 1 37 ? 6.742 18 21.375 1 97 37 TRP B N 1
ATOM 5882 C CA . TRP B 1 37 ? 6.73 16.734 22.078 1 97 37 TRP B CA 1
ATOM 5883 C C . TRP B 1 37 ? 5.414 15.992 21.844 1 97 37 TRP B C 1
ATOM 5885 O O . TRP B 1 37 ? 5.41 14.797 21.562 1 97 37 TRP B O 1
ATOM 5895 N N . PHE B 1 38 ? 4.309 16.656 21.906 1 95.62 38 PHE B N 1
ATOM 5896 C CA . PHE B 1 38 ? 3.014 16 21.75 1 95.62 38 PHE B CA 1
ATOM 5897 C C . PHE B 1 38 ? 2.826 15.523 20.312 1 95.62 38 PHE B C 1
ATOM 5899 O O . PHE B 1 38 ? 2.305 14.43 20.078 1 95.62 38 PHE B O 1
ATOM 5906 N N . ASN B 1 39 ? 3.289 16.297 19.375 1 94.25 39 ASN B N 1
ATOM 5907 C CA . ASN B 1 39 ? 3.115 15.891 17.984 1 94.25 39 ASN B CA 1
ATOM 5908 C C . ASN B 1 39 ? 4.039 14.734 17.625 1 94.25 39 ASN B C 1
ATOM 5910 O O . ASN B 1 39 ? 3.623 13.789 16.938 1 94.25 39 ASN B O 1
ATOM 5914 N N . VAL B 1 40 ? 5.258 14.797 18.078 1 96.25 40 VAL B N 1
ATOM 5915 C CA . VAL B 1 40 ? 6.207 13.719 17.812 1 96.25 40 VAL B CA 1
ATOM 5916 C C . VAL B 1 40 ? 5.715 12.422 18.469 1 96.25 40 VAL B C 1
ATOM 5918 O O . VAL B 1 40 ? 5.73 11.359 17.844 1 96.25 40 VAL B O 1
ATOM 5921 N N . LYS B 1 41 ? 5.254 12.555 19.688 1 95.94 41 LYS B N 1
ATOM 5922 C CA . LYS B 1 41 ? 4.797 11.367 20.391 1 95.94 41 LYS B CA 1
ATOM 5923 C C . LYS B 1 41 ? 3.521 10.805 19.766 1 95.94 41 LYS B C 1
ATOM 5925 O O . LYS B 1 41 ? 3.344 9.586 19.703 1 95.94 41 LYS B O 1
ATOM 5930 N N . ALA B 1 42 ? 2.672 11.625 19.328 1 94.81 42 ALA B N 1
ATOM 5931 C CA . ALA B 1 42 ? 1.436 11.203 18.688 1 94.81 42 ALA B CA 1
ATOM 5932 C C . ALA B 1 42 ? 1.728 10.391 17.422 1 94.81 42 ALA B C 1
ATOM 5934 O O . ALA B 1 42 ? 1.018 9.43 17.109 1 94.81 42 ALA B O 1
ATOM 5935 N N . MET B 1 43 ? 2.789 10.805 16.703 1 93.69 43 MET B N 1
ATOM 5936 C CA . MET B 1 43 ? 3.146 10.141 15.461 1 93.69 43 MET B CA 1
ATOM 5937 C C . MET B 1 43 ? 4.336 9.211 15.664 1 93.69 43 MET B C 1
ATOM 5939 O O . MET B 1 43 ? 5.188 9.078 14.781 1 93.69 43 MET B O 1
ATOM 5943 N N . TRP B 1 44 ? 4.43 8.531 16.844 1 94.69 44 TRP B N 1
ATOM 5944 C CA . TRP B 1 44 ? 5.598 7.746 17.203 1 94.69 44 TRP B CA 1
ATOM 5945 C C . TRP B 1 44 ? 5.797 6.578 16.25 1 94.69 44 TRP B C 1
ATOM 5947 O O . TRP B 1 44 ? 6.922 6.297 15.828 1 94.69 44 TRP B O 1
ATOM 5957 N N . ASP B 1 45 ? 4.703 5.871 15.867 1 92.69 45 ASP B N 1
ATOM 5958 C CA . ASP B 1 45 ? 4.82 4.742 14.945 1 92.69 45 ASP B CA 1
ATOM 5959 C C . ASP B 1 45 ? 3.479 4.434 14.289 1 92.69 45 ASP B C 1
ATOM 5961 O O . ASP B 1 45 ? 2.955 3.326 14.422 1 92.69 45 ASP B O 1
ATOM 5965 N N . PRO B 1 46 ? 3.057 5.305 13.445 1 91.75 46 PRO B N 1
ATOM 5966 C CA . PRO B 1 46 ? 1.728 5.129 12.852 1 91.75 46 PRO B CA 1
ATOM 5967 C C . PRO B 1 46 ? 1.679 3.994 11.836 1 91.75 46 PRO B C 1
ATOM 5969 O O . PRO B 1 46 ? 0.614 3.418 11.602 1 91.75 46 PRO B O 1
ATOM 5972 N N . TYR B 1 47 ? 2.695 3.658 11.289 1 89.38 47 TYR B N 1
ATOM 5973 C CA . TYR B 1 47 ? 2.713 2.631 10.258 1 89.38 47 TYR B CA 1
ATOM 5974 C C . TYR B 1 47 ? 3.084 1.273 10.844 1 89.38 47 TYR B C 1
ATOM 5976 O O . TYR B 1 47 ? 2.887 0.24 10.203 1 89.38 47 TYR B O 1
ATOM 5984 N N . GLY B 1 48 ? 3.635 1.227 12.031 1 89.06 48 GLY B N 1
ATOM 5985 C CA . GLY B 1 48 ? 3.994 -0.01 12.711 1 89.06 48 GLY B CA 1
ATOM 5986 C C . GLY B 1 48 ? 2.957 -0.465 13.719 1 89.06 48 GLY B C 1
ATOM 5987 O O . GLY B 1 48 ? 2.797 -1.664 13.953 1 89.06 48 GLY B O 1
ATOM 5988 N N . ASN B 1 49 ? 2.311 0.496 14.234 1 92.25 49 ASN B N 1
ATOM 5989 C CA . ASN B 1 49 ? 1.287 0.209 15.234 1 92.25 49 ASN B CA 1
ATOM 5990 C C . ASN B 1 49 ? -0.113 0.25 14.625 1 92.25 49 ASN B C 1
ATOM 5992 O O . ASN B 1 49 ? -0.941 1.072 15.023 1 92.25 49 ASN B O 1
ATOM 5996 N N . THR B 1 50 ? -0.428 -0.735 13.805 1 94.12 50 THR B N 1
ATOM 5997 C CA . THR B 1 50 ? -1.668 -0.676 13.039 1 94.12 50 THR B CA 1
ATOM 5998 C C . THR B 1 50 ? -2.689 -1.669 13.594 1 94.12 50 THR B C 1
ATOM 6000 O O . THR B 1 50 ? -3.719 -1.92 12.961 1 94.12 50 THR B O 1
ATOM 6003 N N . ARG B 1 51 ? -2.549 -2.258 14.844 1 94.5 51 ARG B N 1
ATOM 6004 C CA . ARG B 1 51 ? -3.439 -3.24 15.445 1 94.5 51 ARG B CA 1
ATOM 6005 C C . ARG B 1 51 ? -4.816 -2.641 15.719 1 94.5 51 ARG B C 1
ATOM 6007 O O . ARG B 1 51 ? -5.82 -3.354 15.727 1 94.5 51 ARG B O 1
ATOM 6014 N N . GLY B 1 52 ? -4.797 -1.365 15.82 1 94.75 52 GLY B N 1
ATOM 6015 C CA . GLY B 1 52 ? -6.047 -0.688 16.125 1 94.75 52 GLY B CA 1
ATOM 6016 C C . GLY B 1 52 ? -6.887 -0.399 14.898 1 94.75 52 GLY B C 1
ATOM 6017 O O . GLY B 1 52 ? -8.07 -0.062 15.008 1 94.75 52 GLY B O 1
ATOM 6018 N N . ILE B 1 53 ? -6.371 -0.494 13.703 1 96.75 53 ILE B N 1
ATOM 6019 C CA . ILE B 1 53 ? -7.105 -0.312 12.453 1 96.75 53 ILE B CA 1
ATOM 6020 C C . ILE B 1 53 ? -7.992 -1.529 12.195 1 96.75 53 ILE B C 1
ATOM 6022 O O . ILE B 1 53 ? -7.496 -2.594 11.812 1 96.75 53 ILE B O 1
ATOM 6026 N N . LYS B 1 54 ? -9.227 -1.36 12.312 1 98 54 LYS B N 1
ATOM 6027 C CA . LYS B 1 54 ? -10.148 -2.492 12.227 1 98 54 LYS B CA 1
ATOM 6028 C C . LYS B 1 54 ? -10.625 -2.703 10.789 1 98 54 LYS B C 1
ATOM 6030 O O . LYS B 1 54 ? -11.102 -1.77 10.148 1 98 54 LYS B O 1
ATOM 6035 N N . ILE B 1 55 ? -10.484 -3.869 10.266 1 98.25 55 ILE B N 1
ATOM 6036 C CA . ILE B 1 55 ? -11.023 -4.34 8.992 1 98.25 55 ILE B CA 1
ATOM 6037 C C . ILE B 1 55 ? -12.008 -5.48 9.234 1 98.25 55 ILE B C 1
ATOM 6039 O O . ILE B 1 55 ? -11.672 -6.473 9.883 1 98.25 55 ILE B O 1
ATOM 6043 N N . ALA B 1 56 ? -13.219 -5.348 8.75 1 98.75 56 ALA B N 1
ATOM 6044 C CA . ALA B 1 56 ? -14.211 -6.414 8.859 1 98.75 56 ALA B CA 1
ATOM 6045 C C . ALA B 1 56 ? -13.953 -7.512 7.832 1 98.75 56 ALA B C 1
ATOM 6047 O O . ALA B 1 56 ? -13.797 -7.234 6.641 1 98.75 56 ALA B O 1
ATOM 6048 N N . VAL B 1 57 ? -13.867 -8.727 8.297 1 98.44 57 VAL B N 1
ATOM 6049 C CA . VAL B 1 57 ? -13.656 -9.875 7.426 1 98.44 57 VAL B CA 1
ATOM 6050 C C . VAL B 1 57 ? -14.914 -10.75 7.418 1 98.44 57 VAL B C 1
ATOM 6052 O O . VAL B 1 57 ? -15.391 -11.172 8.477 1 98.44 57 VAL B O 1
ATOM 6055 N N . VAL B 1 58 ? -15.438 -10.992 6.219 1 98.56 58 VAL B N 1
ATOM 6056 C CA . VAL B 1 58 ? -16.609 -11.852 6.031 1 98.56 58 VAL B CA 1
ATOM 6057 C C . VAL B 1 58 ? -16.219 -13.078 5.203 1 98.56 58 VAL B C 1
ATOM 6059 O O . VAL B 1 58 ? -15.758 -12.945 4.066 1 98.56 58 VAL B O 1
ATOM 6062 N N . ASN B 1 59 ? -16.312 -14.219 5.797 1 98.06 59 ASN B N 1
ATOM 6063 C CA . ASN B 1 59 ? -16.062 -15.461 5.066 1 98.06 59 ASN B CA 1
ATOM 6064 C C . ASN B 1 59 ? -17.375 -16.141 4.68 1 98.06 59 ASN B C 1
ATOM 6066 O O . ASN B 1 59 ? -18.062 -16.703 5.535 1 98.06 59 ASN B O 1
ATOM 6070 N N . GLU B 1 60 ? -17.688 -16.094 3.375 1 98.25 60 GLU B N 1
ATOM 6071 C CA . GLU B 1 60 ? -18.891 -16.75 2.859 1 98.25 60 GLU B CA 1
ATOM 6072 C C . GLU B 1 60 ? -18.531 -17.953 1.999 1 98.25 60 GLU B C 1
ATOM 6074 O O . GLU B 1 60 ? -19.406 -18.578 1.392 1 98.25 60 GLU B O 1
ATOM 6079 N N . ASP B 1 61 ? -17.281 -18.328 1.962 1 97.31 61 ASP B N 1
ATOM 6080 C CA . ASP B 1 61 ? -16.812 -19.422 1.117 1 97.31 61 ASP B CA 1
ATOM 6081 C C . ASP B 1 61 ? -17.391 -20.766 1.574 1 97.31 61 ASP B C 1
ATOM 6083 O O . ASP B 1 61 ? -17.219 -21.156 2.727 1 97.31 61 ASP B O 1
ATOM 6087 N N . ILE B 1 62 ? -18.047 -21.453 0.675 1 95.94 62 ILE B N 1
ATOM 6088 C CA . ILE B 1 62 ? -18.703 -22.703 1.026 1 95.94 62 ILE B CA 1
ATOM 6089 C C . ILE B 1 62 ? -17.719 -23.859 0.878 1 95.94 62 ILE B C 1
ATOM 6091 O O . ILE B 1 62 ? -17.953 -24.953 1.413 1 95.94 62 ILE B O 1
ATOM 6095 N N . GLY B 1 63 ? -16.625 -23.594 0.225 1 93.56 63 GLY B N 1
ATOM 6096 C CA . GLY B 1 63 ? -15.695 -24.672 -0.039 1 93.56 63 GLY B CA 1
ATOM 6097 C C . GLY B 1 63 ? -15.969 -25.391 -1.344 1 93.56 63 GLY B C 1
ATOM 6098 O O . GLY B 1 63 ? -16.906 -25.031 -2.072 1 93.56 63 GLY B O 1
ATOM 6099 N N . ALA B 1 64 ? -15.031 -26.281 -1.731 1 92.5 64 ALA B N 1
ATOM 6100 C CA . ALA B 1 64 ? -15.148 -27.109 -2.928 1 92.5 64 ALA B CA 1
ATOM 6101 C C . ALA B 1 64 ? -14.461 -28.469 -2.729 1 92.5 64 ALA B C 1
ATOM 6103 O O . ALA B 1 64 ? -13.836 -28.703 -1.69 1 92.5 64 ALA B O 1
ATOM 6104 N N . SER B 1 65 ? -14.844 -29.375 -3.553 1 90.19 65 SER B N 1
ATOM 6105 C CA . SER B 1 65 ? -14.242 -30.703 -3.482 1 90.19 65 SER B CA 1
ATOM 6106 C C . SER B 1 65 ? -13.531 -31.062 -4.785 1 90.19 65 SER B C 1
ATOM 6108 O O . SER B 1 65 ? -14.016 -30.734 -5.871 1 90.19 65 SER B O 1
ATOM 6110 N N . LEU B 1 66 ? -12.312 -31.531 -4.699 1 79.38 66 LEU B N 1
ATOM 6111 C CA . LEU B 1 66 ? -11.539 -32.031 -5.824 1 79.38 66 LEU B CA 1
ATOM 6112 C C . LEU B 1 66 ? -11.094 -33.469 -5.562 1 79.38 66 LEU B C 1
ATOM 6114 O O . LEU B 1 66 ? -10.32 -33.719 -4.637 1 79.38 66 LEU B O 1
ATOM 6118 N N . ASP B 1 67 ? -11.578 -34.438 -6.375 1 74.44 67 ASP B N 1
ATOM 6119 C CA . ASP B 1 67 ? -11.25 -35.875 -6.266 1 74.44 67 ASP B CA 1
ATOM 6120 C C . ASP B 1 67 ? -11.477 -36.375 -4.844 1 74.44 67 ASP B C 1
ATOM 6122 O O . ASP B 1 67 ? -10.602 -37.031 -4.262 1 74.44 67 ASP B O 1
ATOM 6126 N N . GLY B 1 68 ? -12.508 -36 -4.223 1 78.75 68 GLY B N 1
ATOM 6127 C CA . GLY B 1 68 ? -12.898 -36.469 -2.91 1 78.75 68 GLY B CA 1
ATOM 6128 C C . GLY B 1 68 ? -12.281 -35.688 -1.771 1 78.75 68 GLY B C 1
ATOM 6129 O O . GLY B 1 68 ? -12.609 -35.906 -0.604 1 78.75 68 GLY B O 1
ATOM 6130 N N . LYS B 1 69 ? -11.453 -34.812 -2.062 1 83.56 69 LYS B N 1
ATOM 6131 C CA . LYS B 1 69 ? -10.836 -34 -1.024 1 83.56 69 LYS B CA 1
ATOM 6132 C C . LYS B 1 69 ? -11.523 -32.656 -0.924 1 83.56 69 LYS B C 1
ATOM 6134 O O . LYS B 1 69 ? -11.688 -31.953 -1.931 1 83.56 69 LYS B O 1
ATOM 6139 N N . GLU B 1 70 ? -11.938 -32.312 0.28 1 90.62 70 GLU B N 1
ATOM 6140 C CA . GLU B 1 70 ? -12.578 -31.016 0.532 1 90.62 70 GLU B CA 1
ATOM 6141 C C . GLU B 1 70 ? -11.547 -29.906 0.683 1 90.62 70 GLU B C 1
ATOM 6143 O O . GLU B 1 70 ? -10.531 -30.078 1.354 1 90.62 70 GLU B O 1
ATOM 6148 N N . ILE B 1 71 ? -11.773 -28.797 -0.081 1 88.31 71 ILE B N 1
ATOM 6149 C CA . ILE B 1 71 ? -10.906 -27.625 -0.026 1 88.31 71 ILE B CA 1
ATOM 6150 C C . ILE B 1 71 ? -11.727 -26.391 0.299 1 88.31 71 ILE B C 1
ATOM 6152 O O . ILE B 1 71 ? -12.758 -26.141 -0.327 1 88.31 71 ILE B O 1
ATOM 6156 N N . ASN B 1 72 ? -11.367 -25.688 1.415 1 93.81 72 ASN B N 1
ATOM 6157 C CA . ASN B 1 72 ? -11.984 -24.422 1.776 1 93.81 72 ASN B CA 1
ATOM 6158 C C . ASN B 1 72 ? -10.938 -23.328 2.018 1 93.81 72 ASN B C 1
ATOM 6160 O O . ASN B 1 72 ? -10.484 -23.141 3.146 1 93.81 72 ASN B O 1
ATOM 6164 N N . VAL B 1 73 ? -10.68 -22.609 0.99 1 92 73 VAL B N 1
ATOM 6165 C CA . VAL B 1 73 ? -9.633 -21.594 1.032 1 92 73 VAL B CA 1
ATOM 6166 C C . VAL B 1 73 ? -10.078 -20.422 1.909 1 92 73 VAL B C 1
ATOM 6168 O O . VAL B 1 73 ? -9.258 -19.812 2.594 1 92 73 VAL B O 1
ATOM 6171 N N . GLY B 1 74 ? -11.398 -20.094 1.911 1 95.19 74 GLY B N 1
ATOM 6172 C CA . GLY B 1 74 ? -11.914 -19.047 2.791 1 95.19 74 GLY B CA 1
ATOM 6173 C C . GLY B 1 74 ? -11.602 -19.297 4.254 1 95.19 74 GLY B C 1
ATOM 6174 O O . GLY B 1 74 ? -11.18 -18.391 4.969 1 95.19 74 GLY B O 1
ATOM 6175 N N . GLU B 1 75 ? -11.719 -20.5 4.648 1 95 75 GLU B N 1
ATOM 6176 C CA . GLU B 1 75 ? -11.422 -20.875 6.027 1 95 75 GLU B CA 1
ATOM 6177 C C . GLU B 1 75 ? -9.922 -20.781 6.316 1 95 75 GLU B C 1
ATOM 6179 O O . GLU B 1 75 ? -9.523 -20.406 7.418 1 95 75 GLU B O 1
ATOM 6184 N N . GLU B 1 76 ? -9.195 -21.125 5.371 1 91.19 76 GLU B N 1
ATOM 6185 C CA . GLU B 1 76 ? -7.75 -21.031 5.531 1 91.19 76 GLU B CA 1
ATOM 6186 C C . GLU B 1 76 ? -7.309 -19.578 5.664 1 91.19 76 GLU B C 1
ATOM 6188 O O . GLU B 1 76 ? -6.395 -19.266 6.43 1 91.19 76 GLU B O 1
ATOM 6193 N N . ILE B 1 77 ? -7.898 -18.734 4.895 1 92.69 77 ILE B N 1
ATOM 6194 C CA . ILE B 1 77 ? -7.625 -17.312 4.969 1 92.69 77 ILE B CA 1
ATOM 6195 C C . ILE B 1 77 ? -7.949 -16.797 6.371 1 92.69 77 ILE B C 1
ATOM 6197 O O . ILE B 1 77 ? -7.141 -16.094 6.984 1 92.69 77 ILE B O 1
ATOM 6201 N N . VAL B 1 78 ? -9.102 -17.156 6.926 1 95.75 78 VAL B N 1
ATOM 6202 C CA . VAL B 1 78 ? -9.555 -16.703 8.242 1 95.75 78 VAL B CA 1
ATOM 6203 C C . VAL B 1 78 ? -8.562 -17.172 9.312 1 95.75 78 VAL B C 1
ATOM 6205 O O . VAL B 1 78 ? -8.195 -16.406 10.195 1 95.75 78 VAL B O 1
ATOM 6208 N N . LYS B 1 79 ? -8.109 -18.359 9.25 1 93.38 79 LYS B N 1
ATOM 6209 C CA . LYS B 1 79 ? -7.152 -18.922 10.211 1 93.38 79 LYS B CA 1
ATOM 6210 C C . LYS B 1 79 ? -5.836 -18.141 10.18 1 93.38 79 LYS B C 1
ATOM 6212 O O . LYS B 1 79 ? -5.277 -17.828 11.234 1 93.38 79 LYS B O 1
ATOM 6217 N N . LYS B 1 80 ? -5.434 -17.844 9.023 1 90.19 80 LYS B N 1
ATOM 6218 C CA . LYS B 1 80 ? -4.188 -17.094 8.875 1 90.19 80 LYS B CA 1
ATOM 6219 C C . LYS B 1 80 ? -4.336 -15.68 9.398 1 90.19 80 LYS B C 1
ATOM 6221 O O . LYS B 1 80 ? -3.398 -15.125 9.977 1 90.19 80 LYS B O 1
ATOM 6226 N N . LEU B 1 81 ? -5.48 -15.109 9.172 1 94.56 81 LEU B N 1
ATOM 6227 C CA . LEU B 1 81 ? -5.73 -13.742 9.602 1 94.56 81 LEU B CA 1
ATOM 6228 C C . LEU B 1 81 ? -5.859 -13.672 11.125 1 94.56 81 LEU B C 1
ATOM 6230 O O . LEU B 1 81 ? -5.488 -12.664 11.734 1 94.56 81 LEU B O 1
ATOM 6234 N N . GLU B 1 82 ? -6.312 -14.664 11.781 1 94.31 82 GLU B N 1
ATOM 6235 C CA . GLU B 1 82 ? -6.43 -14.719 13.234 1 94.31 82 GLU B CA 1
ATOM 6236 C C . GLU B 1 82 ? -5.055 -14.727 13.898 1 94.31 82 GLU B C 1
ATOM 6238 O O . GLU B 1 82 ? -4.891 -14.211 15.008 1 94.31 82 GLU B O 1
ATOM 6243 N N . GLU B 1 83 ? -4.098 -15.172 13.148 1 92.12 83 GLU B N 1
ATOM 6244 C CA . GLU B 1 83 ? -2.738 -15.25 13.672 1 92.12 83 GLU B CA 1
ATOM 6245 C C . GLU B 1 83 ? -1.975 -13.953 13.422 1 92.12 83 GLU B C 1
ATOM 6247 O O . GLU B 1 83 ? -0.938 -13.711 14.039 1 92.12 83 GLU B O 1
ATOM 6252 N N . ASN B 1 84 ? -2.496 -13.227 12.469 1 90.81 84 ASN B N 1
ATOM 6253 C CA . ASN B 1 84 ? -1.865 -11.953 12.125 1 90.81 84 ASN B CA 1
ATOM 6254 C C . ASN B 1 84 ? -2.328 -10.836 13.055 1 90.81 84 ASN B C 1
ATOM 6256 O O . ASN B 1 84 ? -3.49 -10.43 13.008 1 90.81 84 ASN B O 1
ATOM 6260 N N . GLU B 1 85 ? -1.43 -10.266 13.828 1 91.12 85 GLU B N 1
ATOM 6261 C CA . GLU B 1 85 ? -1.787 -9.234 14.805 1 91.12 85 GLU B CA 1
ATOM 6262 C C . GLU B 1 85 ? -1.394 -7.848 14.305 1 91.12 85 GLU B C 1
ATOM 6264 O O . GLU B 1 85 ? -1.477 -6.867 15.055 1 91.12 85 GLU B O 1
ATOM 6269 N N . ASN B 1 86 ? -0.976 -7.684 13.078 1 91.06 86 ASN B N 1
ATOM 6270 C CA . ASN B 1 86 ? -0.536 -6.402 12.539 1 91.06 86 ASN B CA 1
ATOM 6271 C C . ASN B 1 86 ? -1.718 -5.484 12.242 1 91.06 86 ASN B C 1
ATOM 6273 O O . ASN B 1 86 ? -1.561 -4.266 12.164 1 91.06 86 ASN B O 1
ATOM 6277 N N . ILE B 1 87 ? -2.852 -6.02 11.969 1 94.94 87 ILE B N 1
ATOM 6278 C CA . ILE B 1 87 ? -4.09 -5.301 11.688 1 94.94 87 ILE B CA 1
ATOM 6279 C C . ILE B 1 87 ? -5.215 -5.852 12.562 1 94.94 87 ILE B C 1
ATOM 6281 O O . ILE B 1 87 ? -5.141 -6.984 13.039 1 94.94 87 ILE B O 1
ATOM 6285 N N . GLY B 1 88 ? -6.16 -4.977 12.961 1 96.44 88 GLY B N 1
ATOM 6286 C CA . GLY B 1 88 ? -7.297 -5.418 13.75 1 96.44 88 GLY B CA 1
ATOM 6287 C C . GLY B 1 88 ? -8.367 -6.105 12.93 1 96.44 88 GLY B C 1
ATOM 6288 O O . GLY B 1 88 ? -9.453 -5.559 12.734 1 96.44 88 GLY B O 1
ATOM 6289 N N . TRP B 1 89 ? -8.117 -7.316 12.578 1 97.19 89 TRP B N 1
ATOM 6290 C CA . TRP B 1 89 ? -9.07 -8.102 11.805 1 97.19 89 TRP B CA 1
ATOM 6291 C C . TRP B 1 89 ? -10.281 -8.477 12.656 1 97.19 89 TRP B C 1
ATOM 6293 O O . TRP B 1 89 ? -10.141 -9.086 13.727 1 97.19 89 TRP B O 1
ATOM 6303 N N . GLN B 1 90 ? -11.492 -8.102 12.164 1 98.12 90 GLN B N 1
ATOM 6304 C CA . GLN B 1 90 ? -12.742 -8.422 12.844 1 98.12 90 GLN B CA 1
ATOM 6305 C C . GLN B 1 90 ? -13.586 -9.383 12.008 1 98.12 90 GLN B C 1
ATOM 6307 O O . GLN B 1 90 ? -13.969 -9.062 10.883 1 98.12 90 GLN B O 1
ATOM 6312 N N . PHE B 1 91 ? -13.852 -10.484 12.609 1 98.19 91 PHE B N 1
ATOM 6313 C CA . PHE B 1 91 ? -14.625 -11.492 11.891 1 98.19 91 PHE B CA 1
ATOM 6314 C C . PHE B 1 91 ? -16.109 -11.336 12.18 1 98.19 91 PHE B C 1
ATOM 6316 O O . PHE B 1 91 ? -16.562 -11.578 13.297 1 98.19 91 PHE B O 1
ATOM 6323 N N . VAL B 1 92 ? -16.844 -10.914 11.102 1 98.5 92 VAL B N 1
ATOM 6324 C CA . VAL B 1 92 ? -18.25 -10.547 11.266 1 98.5 92 VAL B CA 1
ATOM 6325 C C . VAL B 1 92 ? -19.047 -11.023 10.062 1 98.5 92 VAL B C 1
ATOM 6327 O O . VAL B 1 92 ? -18.516 -11.703 9.18 1 98.5 92 VAL B O 1
ATOM 6330 N N . ASP B 1 93 ? -20.438 -10.789 10.102 1 97.62 93 ASP B N 1
ATOM 6331 C CA . ASP B 1 93 ? -21.281 -11.117 8.953 1 97.62 93 ASP B CA 1
ATOM 6332 C C . ASP B 1 93 ? -21.344 -9.945 7.973 1 97.62 93 ASP B C 1
ATOM 6334 O O . ASP B 1 93 ? -20.797 -8.875 8.234 1 97.62 93 ASP B O 1
ATOM 6338 N N . ARG B 1 94 ? -21.797 -10.18 6.801 1 97.88 94 ARG B N 1
ATOM 6339 C CA . ARG B 1 94 ? -21.828 -9.203 5.715 1 97.88 94 ARG B CA 1
ATOM 6340 C C . ARG B 1 94 ? -22.562 -7.941 6.129 1 97.88 94 ARG B C 1
ATOM 6342 O O . ARG B 1 94 ? -22.141 -6.828 5.816 1 97.88 94 ARG B O 1
ATOM 6349 N N . GLU B 1 95 ? -23.672 -8.016 6.852 1 97.88 95 GLU B N 1
ATOM 6350 C CA . GLU B 1 95 ? -24.453 -6.863 7.277 1 97.88 95 GLU B CA 1
ATOM 6351 C C . GLU B 1 95 ? -23.672 -5.973 8.234 1 97.88 95 GLU B C 1
ATOM 6353 O O . GLU B 1 95 ? -23.656 -4.75 8.086 1 97.88 95 GLU B O 1
ATOM 6358 N N . ASP B 1 96 ? -23.062 -6.605 9.148 1 98.44 96 ASP B N 1
ATOM 6359 C CA . ASP B 1 96 ? -22.234 -5.863 10.094 1 98.44 96 ASP B CA 1
ATOM 6360 C C . ASP B 1 96 ? -21.062 -5.18 9.391 1 98.44 96 ASP B C 1
ATOM 6362 O O . ASP B 1 96 ? -20.719 -4.043 9.719 1 98.44 96 ASP B O 1
ATOM 6366 N N . ALA B 1 97 ? -20.484 -5.887 8.484 1 98.44 97 ALA B N 1
ATOM 6367 C CA . ALA B 1 97 ? -19.375 -5.336 7.723 1 98.44 97 ALA B CA 1
ATOM 6368 C C . ALA B 1 97 ? -19.812 -4.102 6.934 1 98.44 97 ALA B C 1
ATOM 6370 O O . ALA B 1 97 ? -19.125 -3.076 6.949 1 98.44 97 ALA B O 1
ATOM 6371 N N . GLN B 1 98 ? -20.906 -4.188 6.211 1 97.62 98 GLN B N 1
ATOM 6372 C CA . GLN B 1 98 ? -21.391 -3.092 5.379 1 97.62 98 GLN B CA 1
ATOM 6373 C C . GLN B 1 98 ? -21.781 -1.884 6.227 1 97.62 98 GLN B C 1
ATOM 6375 O O . GLN B 1 98 ? -21.391 -0.755 5.922 1 97.62 98 GLN B O 1
ATOM 6380 N N . GLU B 1 99 ? -22.453 -2.133 7.316 1 97.69 99 GLU B N 1
ATOM 6381 C CA . GLU B 1 99 ? -22.859 -1.049 8.211 1 97.69 99 GLU B CA 1
ATOM 6382 C C . GLU B 1 99 ? -21.656 -0.463 8.938 1 97.69 99 GLU B C 1
ATOM 6384 O O . GLU B 1 99 ? -21.562 0.751 9.133 1 97.69 99 GLU B O 1
ATOM 6389 N N . GLY B 1 100 ? -20.797 -1.345 9.32 1 98.25 100 GLY B N 1
ATOM 6390 C CA . GLY B 1 100 ? -19.609 -0.898 10.023 1 98.25 100 GLY B CA 1
ATOM 6391 C C . GLY B 1 100 ? -18.719 -0.011 9.172 1 98.25 100 GLY B C 1
ATOM 6392 O O . GLY B 1 100 ? -18.141 0.958 9.68 1 98.25 100 GLY B O 1
ATOM 6393 N N . VAL B 1 101 ? -18.562 -0.323 7.84 1 98.19 101 VAL B N 1
ATOM 6394 C CA . VAL B 1 101 ? -17.766 0.501 6.934 1 98.19 101 VAL B CA 1
ATOM 6395 C C . VAL B 1 101 ? -18.484 1.831 6.691 1 98.19 101 VAL B C 1
ATOM 6397 O O . VAL B 1 101 ? -17.844 2.889 6.68 1 98.19 101 VAL B O 1
ATOM 6400 N N . ARG B 1 102 ? -19.781 1.816 6.617 1 97.12 102 ARG B N 1
ATOM 6401 C CA . ARG B 1 102 ? -20.578 3.021 6.391 1 97.12 102 ARG B CA 1
ATOM 6402 C C . ARG B 1 102 ? -20.469 3.977 7.574 1 97.12 102 ARG B C 1
ATOM 6404 O O . ARG B 1 102 ? -20.344 5.188 7.391 1 97.12 102 ARG B O 1
ATOM 6411 N N . THR B 1 103 ? -20.438 3.422 8.805 1 96.56 103 THR B N 1
ATOM 6412 C CA . THR B 1 103 ? -20.484 4.242 10.008 1 96.56 103 THR B CA 1
ATOM 6413 C C . THR B 1 103 ? -19.078 4.559 10.508 1 96.56 103 THR B C 1
ATOM 6415 O O . THR B 1 103 ? -18.906 5.336 11.445 1 96.56 103 THR B O 1
ATOM 6418 N N . GLY B 1 104 ? -18.125 3.932 9.969 1 95.56 104 GLY B N 1
ATOM 6419 C CA . GLY B 1 104 ? -16.766 4.215 10.367 1 95.56 104 GLY B CA 1
ATOM 6420 C C . GLY B 1 104 ? -16.281 3.342 11.508 1 95.56 104 GLY B C 1
ATOM 6421 O O . GLY B 1 104 ? -15.211 3.582 12.07 1 95.56 104 GLY B O 1
ATOM 6422 N N . LYS B 1 105 ? -17.078 2.326 11.891 1 96.75 105 LYS B N 1
ATOM 6423 C CA . LYS B 1 105 ? -16.641 1.334 12.859 1 96.75 105 LYS B CA 1
ATOM 6424 C C . LYS B 1 105 ? -15.438 0.55 12.336 1 96.75 105 LYS B C 1
ATOM 6426 O O . LYS B 1 105 ? -14.508 0.253 13.086 1 96.75 105 LYS B O 1
ATOM 6431 N N . TYR B 1 106 ? -15.555 0.161 11.133 1 98.25 106 TYR B N 1
ATOM 6432 C CA . TYR B 1 106 ? -14.453 -0.434 10.375 1 98.25 106 TYR B CA 1
ATOM 6433 C C . TYR B 1 106 ? -13.977 0.508 9.281 1 98.25 106 TYR B C 1
ATOM 6435 O O . TYR B 1 106 ? -14.781 1.187 8.641 1 98.25 106 TYR B O 1
ATOM 6443 N N . TYR B 1 107 ? -12.672 0.566 9.086 1 98.06 107 TYR B N 1
ATOM 6444 C CA . TYR B 1 107 ? -12.141 1.394 8.008 1 98.06 107 TYR B CA 1
ATOM 6445 C C . TYR B 1 107 ? -12.367 0.733 6.652 1 98.06 107 TYR B C 1
ATOM 6447 O O . TYR B 1 107 ? -12.438 1.415 5.625 1 98.06 107 TYR B O 1
ATOM 6455 N N . ALA B 1 108 ? -12.438 -0.581 6.652 1 98.56 108 ALA B N 1
ATOM 6456 C CA . ALA B 1 108 ? -12.641 -1.356 5.43 1 98.56 108 ALA B CA 1
ATOM 6457 C C . ALA B 1 108 ? -13.234 -2.727 5.742 1 98.56 108 ALA B C 1
ATOM 6459 O O . ALA B 1 108 ? -13.383 -3.098 6.91 1 98.56 108 ALA B O 1
ATOM 6460 N N . SER B 1 109 ? -13.703 -3.387 4.66 1 98.69 109 SER B N 1
ATOM 6461 C CA . SER B 1 109 ? -14.156 -4.77 4.754 1 98.69 109 SER B CA 1
ATOM 6462 C C . SER B 1 109 ? -13.609 -5.609 3.605 1 98.69 109 SER B C 1
ATOM 6464 O O . SER B 1 109 ? -13.328 -5.086 2.525 1 98.69 109 SER B O 1
ATOM 6466 N N . MET B 1 110 ? -13.359 -6.824 3.883 1 98.25 110 MET B N 1
ATOM 6467 C CA . MET B 1 110 ? -12.961 -7.832 2.906 1 98.25 110 MET B CA 1
ATOM 6468 C C . MET B 1 110 ? -13.898 -9.031 2.943 1 98.25 110 MET B C 1
ATOM 6470 O O . MET B 1 110 ? -14.047 -9.68 3.982 1 98.25 110 MET B O 1
ATOM 6474 N N . ILE B 1 111 ? -14.5 -9.375 1.872 1 98.44 111 ILE B N 1
ATOM 6475 C CA . ILE B 1 111 ? -15.445 -10.484 1.787 1 98.44 111 ILE B CA 1
ATOM 6476 C C . ILE B 1 111 ? -14.883 -11.578 0.887 1 98.44 111 ILE B C 1
ATOM 6478 O O . ILE B 1 111 ? -14.461 -11.305 -0.242 1 98.44 111 ILE B O 1
ATOM 6482 N N . VAL B 1 112 ? -14.82 -12.742 1.404 1 97.75 112 VAL B N 1
ATOM 6483 C CA . VAL B 1 112 ? -14.547 -13.945 0.626 1 97.75 112 VAL B CA 1
ATOM 6484 C C . VAL B 1 112 ? -15.859 -14.547 0.122 1 97.75 112 VAL B C 1
ATOM 6486 O O . VAL B 1 112 ? -16.625 -15.117 0.898 1 97.75 112 VAL B O 1
ATOM 6489 N N . PRO B 1 113 ? -16.047 -14.469 -1.168 1 97.19 113 PRO B N 1
ATOM 6490 C CA . PRO B 1 113 ? -17.359 -14.852 -1.697 1 97.19 113 PRO B CA 1
ATOM 6491 C C . PRO B 1 113 ? -17.625 -16.344 -1.572 1 97.19 113 PRO B C 1
ATOM 6493 O O . PRO B 1 113 ? -16.703 -17.125 -1.317 1 97.19 113 PRO B O 1
ATOM 6496 N N . GLU B 1 114 ? -18.859 -16.75 -1.787 1 97.12 114 GLU B N 1
ATOM 6497 C CA . GLU B 1 114 ? -19.359 -18.109 -1.601 1 97.12 114 GLU B CA 1
ATOM 6498 C C . GLU B 1 114 ? -18.641 -19.094 -2.518 1 97.12 114 GLU B C 1
ATOM 6500 O O . GLU B 1 114 ? -18.375 -20.234 -2.133 1 97.12 114 GLU B O 1
ATOM 6505 N N . ASP B 1 115 ? -18.266 -18.594 -3.699 1 96 115 ASP B N 1
ATOM 6506 C CA . ASP B 1 115 ? -17.75 -19.5 -4.719 1 96 115 ASP B CA 1
ATOM 6507 C C . ASP B 1 115 ? -16.234 -19.328 -4.867 1 96 115 ASP B C 1
ATOM 6509 O O . ASP B 1 115 ? -15.672 -19.641 -5.918 1 96 115 ASP B O 1
ATOM 6513 N N . PHE B 1 116 ? -15.633 -18.828 -3.883 1 96.06 116 PHE B N 1
ATOM 6514 C CA . PHE B 1 116 ? -14.211 -18.516 -3.949 1 96.06 116 PHE B CA 1
ATOM 6515 C C . PHE B 1 116 ? -13.391 -19.781 -4.211 1 96.06 116 PHE B C 1
ATOM 6517 O O . PHE B 1 116 ? -12.609 -19.828 -5.164 1 96.06 116 PHE B O 1
ATOM 6524 N N . SER B 1 117 ? -13.5 -20.797 -3.367 1 94.81 117 SER B N 1
ATOM 6525 C CA . SER B 1 117 ? -12.781 -22.062 -3.527 1 94.81 117 SER B CA 1
ATOM 6526 C C . SER B 1 117 ? -13.141 -22.734 -4.844 1 94.81 117 SER B C 1
ATOM 6528 O O . SER B 1 117 ? -12.281 -23.297 -5.516 1 94.81 117 SER B O 1
ATOM 6530 N N . ASN B 1 118 ? -14.445 -22.734 -5.172 1 93.88 118 ASN B N 1
ATOM 6531 C CA . ASN B 1 118 ? -14.906 -23.328 -6.426 1 93.88 118 ASN B CA 1
ATOM 6532 C C . ASN B 1 118 ? -14.227 -22.672 -7.629 1 93.88 118 ASN B C 1
ATOM 6534 O O . ASN B 1 118 ? -13.805 -23.359 -8.562 1 93.88 118 ASN B O 1
ATOM 6538 N N . LYS B 1 119 ? -14.141 -21.422 -7.648 1 94.06 119 LYS B N 1
ATOM 6539 C CA . LYS B 1 119 ? -13.492 -20.688 -8.734 1 94.06 119 LYS B CA 1
ATOM 6540 C C . LYS B 1 119 ? -12 -21 -8.797 1 94.06 119 LYS B C 1
ATOM 6542 O O . LYS B 1 119 ? -11.414 -21.062 -9.875 1 94.06 119 LYS B O 1
ATOM 6547 N N . LEU B 1 120 ? -11.43 -21.188 -7.672 1 91.06 120 LEU B N 1
ATOM 6548 C CA . LEU B 1 120 ? -10.016 -21.531 -7.629 1 91.06 120 LEU B CA 1
ATOM 6549 C C . LEU B 1 120 ? -9.766 -22.875 -8.305 1 91.06 120 LEU B C 1
ATOM 6551 O O . LEU B 1 120 ? -8.742 -23.062 -8.961 1 91.06 120 LEU B O 1
ATOM 6555 N N . LEU B 1 121 ? -10.633 -23.797 -8.172 1 89.44 121 LEU B N 1
ATOM 6556 C CA . LEU B 1 121 ? -10.5 -25.125 -8.734 1 89.44 121 LEU B CA 1
ATOM 6557 C C . LEU B 1 121 ? -10.82 -25.125 -10.227 1 89.44 121 LEU B C 1
ATOM 6559 O O . LEU B 1 121 ? -10.617 -26.125 -10.906 1 89.44 121 LEU B O 1
ATOM 6563 N N . SER B 1 122 ? -11.281 -24 -10.766 1 89.06 122 SER B N 1
ATOM 6564 C CA . SER B 1 122 ? -11.625 -23.906 -12.18 1 89.06 122 SER B CA 1
ATOM 6565 C C . SER B 1 122 ? -10.398 -24.125 -13.062 1 89.06 122 SER B C 1
ATOM 6567 O O . SER B 1 122 ? -10.523 -24.391 -14.258 1 89.06 122 SER B O 1
ATOM 6569 N N . ILE B 1 123 ? -9.25 -24 -12.492 1 85 123 ILE B N 1
ATOM 6570 C CA . ILE B 1 123 ? -8.016 -24.25 -13.219 1 85 123 ILE B CA 1
ATOM 6571 C C . ILE B 1 123 ? -8.016 -25.672 -13.781 1 85 123 ILE B C 1
ATOM 6573 O O . ILE B 1 123 ? -7.316 -25.953 -14.758 1 85 123 ILE B O 1
ATOM 6577 N N . THR B 1 124 ? -8.758 -26.594 -13.156 1 81.19 124 THR B N 1
ATOM 6578 C CA . THR B 1 124 ? -8.852 -27.969 -13.586 1 81.19 124 THR B CA 1
ATOM 6579 C C . THR B 1 124 ? -9.977 -28.156 -14.602 1 81.19 124 THR B C 1
ATOM 6581 O O . THR B 1 124 ? -10.234 -29.266 -15.07 1 81.19 124 THR B O 1
ATOM 6584 N N . GLU B 1 125 ? -10.641 -27.078 -14.883 1 81.62 125 GLU B N 1
ATOM 6585 C CA . GLU B 1 125 ? -11.773 -27.094 -15.805 1 81.62 125 GLU B CA 1
ATOM 6586 C C . GLU B 1 125 ? -11.422 -26.406 -17.125 1 81.62 125 GLU B C 1
ATOM 6588 O O . GLU B 1 125 ? -10.32 -25.875 -17.281 1 81.62 125 GLU B O 1
ATOM 6593 N N . ASN B 1 126 ? -12.359 -26.484 -18.109 1 77.75 126 ASN B N 1
ATOM 6594 C CA . ASN B 1 126 ? -12.172 -25.875 -19.438 1 77.75 126 ASN B CA 1
ATOM 6595 C C . ASN B 1 126 ? -12.219 -24.359 -19.359 1 77.75 126 ASN B C 1
ATOM 6597 O O . ASN B 1 126 ? -11.555 -23.672 -20.141 1 77.75 126 ASN B O 1
ATOM 6601 N N . ARG B 1 127 ? -13.148 -23.969 -18.547 1 86.31 127 ARG B N 1
ATOM 6602 C CA . ARG B 1 127 ? -13.266 -22.531 -18.359 1 86.31 127 ARG B CA 1
ATOM 6603 C C . ARG B 1 127 ? -12.648 -22.094 -17.031 1 86.31 127 ARG B C 1
ATOM 6605 O O . ARG B 1 127 ? -13.148 -22.469 -15.969 1 86.31 127 ARG B O 1
ATOM 6612 N N . ILE B 1 128 ? -11.68 -21.25 -17.109 1 90 128 ILE B N 1
ATOM 6613 C CA . ILE B 1 128 ? -10.977 -20.766 -15.922 1 90 128 ILE B CA 1
ATOM 6614 C C . ILE B 1 128 ? -11.555 -19.438 -15.477 1 90 128 ILE B C 1
ATOM 6616 O O . ILE B 1 128 ? -11.695 -18.516 -16.281 1 90 128 ILE B O 1
ATOM 6620 N N . ILE B 1 129 ? -12 -19.328 -14.266 1 91.88 129 ILE B N 1
ATOM 6621 C CA . ILE B 1 129 ? -12.539 -18.109 -13.664 1 91.88 129 ILE B CA 1
ATOM 6622 C C . ILE B 1 129 ? -11.664 -17.688 -12.484 1 91.88 129 ILE B C 1
ATOM 6624 O O . ILE B 1 129 ? -11.438 -18.469 -11.562 1 91.88 129 ILE B O 1
ATOM 6628 N N . GLU B 1 130 ? -11.172 -16.469 -12.477 1 90.81 130 GLU B N 1
ATOM 6629 C CA . GLU B 1 130 ? -10.336 -15.969 -11.391 1 90.81 130 GLU B CA 1
ATOM 6630 C C . GLU B 1 130 ? -11.18 -15.578 -10.18 1 90.81 130 GLU B C 1
ATOM 6632 O O . GLU B 1 130 ? -12.117 -14.789 -10.297 1 90.81 130 GLU B O 1
ATOM 6637 N N . PRO B 1 131 ? -10.938 -16.156 -9.023 1 94.25 131 PRO B N 1
ATOM 6638 C CA . PRO B 1 131 ? -11.656 -15.719 -7.824 1 94.25 131 PRO B CA 1
ATOM 6639 C C . PRO B 1 131 ? -11.297 -14.289 -7.422 1 94.25 131 PRO B C 1
ATOM 6641 O O . PRO B 1 131 ? -10.18 -13.836 -7.656 1 94.25 131 PRO B O 1
ATOM 6644 N N . THR B 1 132 ? -12.25 -13.602 -6.859 1 95.31 132 THR B N 1
ATOM 6645 C CA . THR B 1 132 ? -12.062 -12.195 -6.504 1 95.31 132 THR B CA 1
ATOM 6646 C C . THR B 1 132 ? -12.414 -11.961 -5.039 1 95.31 132 THR B C 1
ATOM 6648 O O . THR B 1 132 ? -13.438 -12.445 -4.551 1 95.31 132 THR B O 1
ATOM 6651 N N . LEU B 1 133 ? -11.594 -11.32 -4.277 1 95.94 133 LEU B N 1
ATOM 6652 C CA . LEU B 1 133 ? -11.922 -10.773 -2.963 1 95.94 133 LEU B CA 1
ATOM 6653 C C . LEU B 1 133 ? -12.641 -9.438 -3.09 1 95.94 133 LEU B C 1
ATOM 6655 O O . LEU B 1 133 ? -12.266 -8.609 -3.92 1 95.94 133 LEU B O 1
ATOM 6659 N N . GLU B 1 134 ? -13.648 -9.234 -2.408 1 97.81 134 GLU B N 1
ATOM 6660 C CA . GLU B 1 134 ? -14.352 -7.957 -2.4 1 97.81 134 GLU B CA 1
ATOM 6661 C C . GLU B 1 134 ? -13.82 -7.039 -1.304 1 97.81 134 GLU B C 1
ATOM 6663 O O . GLU B 1 134 ? -14.062 -7.277 -0.118 1 97.81 134 GLU B O 1
ATOM 6668 N N . TYR B 1 135 ? -13.234 -6.016 -1.67 1 98.06 135 TYR B N 1
ATOM 6669 C CA . TYR B 1 135 ? -12.617 -5.043 -0.772 1 98.06 135 TYR B CA 1
ATOM 6670 C C . TYR B 1 135 ? -13.367 -3.719 -0.803 1 98.06 135 TYR B C 1
ATOM 6672 O O . TYR B 1 135 ? -13.492 -3.092 -1.857 1 98.06 135 TYR B O 1
ATOM 6680 N N . THR B 1 136 ? -13.977 -3.338 0.274 1 98.5 136 THR B N 1
ATOM 6681 C CA . THR B 1 136 ? -14.68 -2.064 0.403 1 98.5 136 THR B CA 1
ATOM 6682 C C . THR B 1 136 ? -13.977 -1.16 1.412 1 98.5 136 THR B C 1
ATOM 6684 O O . THR B 1 136 ? -13.688 -1.58 2.535 1 98.5 136 THR B O 1
ATOM 6687 N N . VAL B 1 137 ? -13.766 0.046 1.102 1 97.88 137 VAL B N 1
ATOM 6688 C CA . VAL B 1 137 ? -13.008 0.937 1.974 1 97.88 137 VAL B CA 1
ATOM 6689 C C . VAL B 1 137 ? -13.75 2.26 2.135 1 97.88 137 VAL B C 1
ATOM 6691 O O . VAL B 1 137 ? -14.344 2.766 1.179 1 97.88 137 VAL B O 1
ATOM 6694 N N . ASN B 1 138 ? -13.781 2.822 3.27 1 98.12 138 ASN B N 1
ATOM 6695 C CA . ASN B 1 138 ? -14.328 4.137 3.592 1 98.12 138 ASN B CA 1
ATOM 6696 C C . ASN B 1 138 ? -13.266 5.227 3.477 1 98.12 138 ASN B C 1
ATOM 6698 O O . ASN B 1 138 ? -12.367 5.312 4.316 1 98.12 138 ASN B O 1
ATOM 6702 N N . GLU B 1 139 ? -13.391 6.117 2.529 1 96.62 139 GLU B N 1
ATOM 6703 C CA . GLU B 1 139 ? -12.352 7.113 2.285 1 96.62 139 GLU B CA 1
ATOM 6704 C C . GLU B 1 139 ? -12.633 8.406 3.053 1 96.62 139 GLU B C 1
ATOM 6706 O O . GLU B 1 139 ? -11.82 9.328 3.055 1 96.62 139 GLU B O 1
ATOM 6711 N N . LYS B 1 140 ? -13.766 8.43 3.787 1 96.5 140 LYS B N 1
ATOM 6712 C CA . LYS B 1 140 ? -14.18 9.648 4.484 1 96.5 140 LYS B CA 1
ATOM 6713 C C . LYS B 1 140 ? -13.617 9.688 5.902 1 96.5 140 LYS B C 1
ATOM 6715 O O . LYS B 1 140 ? -13.234 10.75 6.395 1 96.5 140 LYS B O 1
ATOM 6720 N N . SER B 1 141 ? -13.5 8.531 6.562 1 94.31 141 SER B N 1
ATOM 6721 C CA . SER B 1 141 ? -13.148 8.453 7.977 1 94.31 141 SER B CA 1
ATOM 6722 C C . SER B 1 141 ? -11.742 8.984 8.227 1 94.31 141 SER B C 1
ATOM 6724 O O . SER B 1 141 ? -11.484 9.625 9.25 1 94.31 141 SER B O 1
ATOM 6726 N N . ASN B 1 142 ? -10.898 8.68 7.359 1 95.44 142 ASN B N 1
ATOM 6727 C CA . ASN B 1 142 ? -9.508 9.109 7.469 1 95.44 142 ASN B CA 1
ATOM 6728 C C . ASN B 1 142 ? -8.781 8.984 6.137 1 95.44 142 ASN B C 1
ATOM 6730 O O . ASN B 1 142 ? -8.969 8.008 5.41 1 95.44 142 ASN B O 1
ATOM 6734 N N . SER B 1 143 ? -7.883 9.93 5.867 1 92.88 143 SER B N 1
ATOM 6735 C CA . SER B 1 143 ? -7.266 9.984 4.547 1 92.88 143 SER B CA 1
ATOM 6736 C C . SER B 1 143 ? -6.109 8.992 4.434 1 92.88 143 SER B C 1
ATOM 6738 O O . SER B 1 143 ? -5.734 8.594 3.332 1 92.88 143 SER B O 1
ATOM 6740 N N . VAL B 1 144 ? -5.543 8.555 5.543 1 92.69 144 VAL B N 1
ATOM 6741 C CA . VAL B 1 144 ? -4.395 7.652 5.535 1 92.69 144 VAL B CA 1
ATOM 6742 C C . VAL B 1 144 ? -4.867 6.207 5.699 1 92.69 144 VAL B C 1
ATOM 6744 O O . VAL B 1 144 ? -4.223 5.277 5.207 1 92.69 144 VAL B O 1
ATOM 6747 N N . ALA B 1 145 ? -5.977 5.984 6.344 1 94.88 145 ALA B N 1
ATOM 6748 C CA . ALA B 1 145 ? -6.461 4.648 6.68 1 94.88 145 ALA B CA 1
ATOM 6749 C C . ALA B 1 145 ? -6.578 3.777 5.434 1 94.88 145 ALA B C 1
ATOM 6751 O O . ALA B 1 145 ? -6.176 2.613 5.438 1 94.88 145 ALA B O 1
ATOM 6752 N N . PRO B 1 146 ? -7.121 4.379 4.285 1 94.88 146 PRO B N 1
ATOM 6753 C CA . PRO B 1 146 ? -7.238 3.551 3.082 1 94.88 146 PRO B CA 1
ATOM 6754 C C . PRO B 1 146 ? -5.887 3.031 2.592 1 94.88 146 PRO B C 1
ATOM 6756 O O . PRO B 1 146 ? -5.809 1.931 2.043 1 94.88 146 PRO B O 1
ATOM 6759 N N . LYS B 1 147 ? -4.812 3.785 2.758 1 91.31 147 LYS B N 1
ATOM 6760 C CA . LYS B 1 147 ? -3.482 3.334 2.361 1 91.31 147 LYS B CA 1
ATOM 6761 C C . LYS B 1 147 ? -3.031 2.145 3.205 1 91.31 147 LYS B C 1
ATOM 6763 O O . LYS B 1 147 ? -2.416 1.209 2.689 1 91.31 147 LYS B O 1
ATOM 6768 N N . ILE B 1 148 ? -3.361 2.143 4.512 1 92.38 148 ILE B N 1
ATOM 6769 C CA . ILE B 1 148 ? -2.994 1.069 5.426 1 92.38 148 ILE B CA 1
ATOM 6770 C C . ILE B 1 148 ? -3.828 -0.174 5.125 1 92.38 148 ILE B C 1
ATOM 6772 O O . ILE B 1 148 ? -3.293 -1.28 5.027 1 92.38 148 ILE B O 1
ATOM 6776 N N . THR B 1 149 ? -5.156 0.019 4.934 1 96.12 149 THR B N 1
ATOM 6777 C CA . THR B 1 149 ? -6.027 -1.123 4.684 1 96.12 149 THR B CA 1
ATOM 6778 C C . THR B 1 149 ? -5.742 -1.731 3.312 1 96.12 149 THR B C 1
ATOM 6780 O O . THR B 1 149 ? -5.828 -2.947 3.137 1 96.12 149 THR B O 1
ATOM 6783 N N . ASP B 1 150 ? -5.414 -0.877 2.283 1 94.12 150 ASP B N 1
ATOM 6784 C CA . ASP B 1 150 ? -5.023 -1.374 0.969 1 94.12 150 ASP B CA 1
ATOM 6785 C C . ASP B 1 150 ? -3.807 -2.295 1.071 1 94.12 150 ASP B C 1
ATOM 6787 O O . ASP B 1 150 ? -3.771 -3.355 0.443 1 94.12 150 ASP B O 1
ATOM 6791 N N . LYS B 1 151 ? -2.793 -1.872 1.82 1 90.69 151 LYS B N 1
ATOM 6792 C CA . LYS B 1 151 ? -1.604 -2.695 2.025 1 90.69 151 LYS B CA 1
ATOM 6793 C C . LYS B 1 151 ? -1.952 -3.994 2.746 1 90.69 151 LYS B C 1
ATOM 6795 O O . LYS B 1 151 ? -1.422 -5.055 2.414 1 90.69 151 LYS B O 1
ATOM 6800 N N . GLY B 1 152 ? -2.812 -3.934 3.76 1 91.81 152 GLY B N 1
ATOM 6801 C CA . GLY B 1 152 ? -3.242 -5.125 4.477 1 91.81 152 GLY B CA 1
ATOM 6802 C C . GLY B 1 152 ? -3.914 -6.148 3.584 1 91.81 152 GLY B C 1
ATOM 6803 O O . GLY B 1 152 ? -3.518 -7.316 3.561 1 91.81 152 GLY B O 1
ATOM 6804 N N . VAL B 1 153 ? -4.914 -5.68 2.791 1 94.38 153 VAL B N 1
ATOM 6805 C CA . VAL B 1 153 ? -5.652 -6.578 1.908 1 94.38 153 VAL B CA 1
ATOM 6806 C C . VAL B 1 153 ? -4.734 -7.086 0.799 1 94.38 153 VAL B C 1
ATOM 6808 O O . VAL B 1 153 ? -4.82 -8.242 0.391 1 94.38 153 VAL B O 1
ATOM 6811 N N . GLY B 1 154 ? -3.848 -6.223 0.268 1 91.88 154 GLY B N 1
ATOM 6812 C CA . GLY B 1 154 ? -2.873 -6.648 -0.724 1 91.88 154 GLY B CA 1
ATOM 6813 C C . GLY B 1 154 ? -1.963 -7.758 -0.229 1 91.88 154 GLY B C 1
ATOM 6814 O O . GLY B 1 154 ? -1.667 -8.703 -0.965 1 91.88 154 GLY B O 1
ATOM 6815 N N . THR B 1 155 ? -1.537 -7.648 1.063 1 89.38 155 THR B N 1
ATOM 6816 C CA . THR B 1 155 ? -0.685 -8.672 1.659 1 89.38 155 THR B CA 1
ATOM 6817 C C . THR B 1 155 ? -1.428 -10 1.763 1 89.38 155 THR B C 1
ATOM 6819 O O . THR B 1 155 ? -0.843 -11.062 1.538 1 89.38 155 THR B O 1
ATOM 6822 N N . VAL B 1 156 ? -2.693 -9.945 2.109 1 90.88 156 VAL B N 1
ATOM 6823 C CA . VAL B 1 156 ? -3.51 -11.156 2.156 1 90.88 156 VAL B CA 1
ATOM 6824 C C . VAL B 1 156 ? -3.586 -11.781 0.765 1 90.88 156 VAL B C 1
ATOM 6826 O O . VAL B 1 156 ? -3.395 -12.992 0.611 1 90.88 156 VAL B O 1
ATOM 6829 N N . LYS B 1 157 ? -3.918 -10.969 -0.229 1 92.19 157 LYS B N 1
ATOM 6830 C CA . LYS B 1 157 ? -3.973 -11.43 -1.613 1 92.19 157 LYS B CA 1
ATOM 6831 C C . LYS B 1 157 ? -2.672 -12.125 -2.014 1 92.19 157 LYS B C 1
ATOM 6833 O O . LYS B 1 157 ? -2.693 -13.219 -2.582 1 92.19 157 LYS B O 1
ATOM 6838 N N . ASP B 1 158 ? -1.513 -11.508 -1.717 1 90.25 158 ASP B N 1
ATOM 6839 C CA . ASP B 1 158 ? -0.214 -12.055 -2.098 1 90.25 158 ASP B CA 1
ATOM 6840 C C . ASP B 1 158 ? 0.055 -13.375 -1.386 1 90.25 158 ASP B C 1
ATOM 6842 O O . ASP B 1 158 ? 0.506 -14.344 -2.008 1 90.25 158 ASP B O 1
ATOM 6846 N N . GLN B 1 159 ? -0.256 -13.453 -0.096 1 87.44 159 GLN B N 1
ATOM 6847 C CA . GLN B 1 159 ? 0.008 -14.656 0.687 1 87.44 159 GLN B CA 1
ATOM 6848 C C . GLN B 1 159 ? -0.856 -15.82 0.214 1 87.44 159 GLN B C 1
ATOM 6850 O O . GLN B 1 159 ? -0.378 -16.953 0.105 1 87.44 159 GLN B O 1
ATOM 6855 N N . VAL B 1 160 ? -2.096 -15.562 -0.028 1 87.88 160 VAL B N 1
ATOM 6856 C CA . VAL B 1 160 ? -2.994 -16.609 -0.511 1 87.88 160 VAL B CA 1
ATOM 6857 C C . VAL B 1 160 ? -2.564 -17.047 -1.906 1 87.88 160 VAL B C 1
ATOM 6859 O O . VAL B 1 160 ? -2.559 -18.25 -2.207 1 87.88 160 VAL B O 1
ATOM 6862 N N . SER B 1 161 ? -2.27 -16.078 -2.766 1 91.5 161 SER B N 1
ATOM 6863 C CA . SER B 1 161 ? -1.804 -16.406 -4.109 1 91.5 161 SER B CA 1
ATOM 6864 C C . SER B 1 161 ? -0.565 -17.297 -4.062 1 91.5 161 SER B C 1
ATOM 6866 O O . SER B 1 161 ? -0.478 -18.297 -4.793 1 91.5 161 SER B O 1
ATOM 6868 N N . GLU B 1 162 ? 0.401 -16.922 -3.215 1 90.44 162 GLU B N 1
ATOM 6869 C CA . GLU B 1 162 ? 1.615 -17.703 -3.051 1 90.44 162 GLU B CA 1
ATOM 6870 C C . GLU B 1 162 ? 1.288 -19.141 -2.615 1 90.44 162 GLU B C 1
ATOM 6872 O O . GLU B 1 162 ? 1.882 -20.094 -3.115 1 90.44 162 GLU B O 1
ATOM 6877 N N . GLN B 1 163 ? 0.368 -19.328 -1.754 1 86.31 163 GLN B N 1
ATOM 6878 C CA . GLN B 1 163 ? -0.017 -20.656 -1.26 1 86.31 163 GLN B CA 1
ATOM 6879 C C . GLN B 1 163 ? -0.691 -21.469 -2.354 1 86.31 163 GLN B C 1
ATOM 6881 O O . GLN B 1 163 ? -0.466 -22.672 -2.457 1 86.31 163 GLN B O 1
ATOM 6886 N N . VAL B 1 164 ? -1.494 -20.844 -3.107 1 86.56 164 VAL B N 1
ATOM 6887 C CA . VAL B 1 164 ? -2.178 -21.531 -4.203 1 86.56 164 VAL B CA 1
ATOM 6888 C C . VAL B 1 164 ? -1.156 -22 -5.23 1 86.56 164 VAL B C 1
ATOM 6890 O O . VAL B 1 164 ? -1.197 -23.156 -5.668 1 86.56 164 VAL B O 1
ATOM 6893 N N . VAL B 1 165 ? -0.31 -21.125 -5.625 1 89.81 165 VAL B N 1
ATOM 6894 C CA . VAL B 1 165 ? 0.723 -21.469 -6.598 1 89.81 165 VAL B CA 1
ATOM 6895 C C . VAL B 1 165 ? 1.574 -22.625 -6.062 1 89.81 165 VAL B C 1
ATOM 6897 O O . VAL B 1 165 ? 1.849 -23.578 -6.777 1 89.81 165 VAL B O 1
ATOM 6900 N N . GLU B 1 166 ? 1.989 -22.516 -4.828 1 89.06 166 GLU B N 1
ATOM 6901 C CA . GLU B 1 166 ? 2.797 -23.562 -4.203 1 89.06 166 GLU B CA 1
ATOM 6902 C C . GLU B 1 166 ? 2.057 -24.891 -4.191 1 89.06 166 GLU B C 1
ATOM 6904 O O . GLU B 1 166 ? 2.645 -25.938 -4.473 1 89.06 166 GLU B O 1
ATOM 6909 N N . THR B 1 167 ? 0.835 -24.875 -3.873 1 83 167 THR B N 1
ATOM 6910 C CA . THR B 1 167 ? 0.033 -26.094 -3.781 1 83 167 THR B CA 1
ATOM 6911 C C . THR B 1 167 ? -0.188 -26.703 -5.164 1 83 167 THR B C 1
ATOM 6913 O O . THR B 1 167 ? 0.031 -27.906 -5.363 1 83 167 THR B O 1
ATOM 6916 N N . VAL B 1 168 ? -0.64 -25.938 -6.121 1 83.81 168 VAL B N 1
ATOM 6917 C CA . VAL B 1 168 ? -0.93 -26.406 -7.465 1 83.81 168 VAL B CA 1
ATOM 6918 C C . VAL B 1 168 ? 0.355 -26.906 -8.125 1 83.81 168 VAL B C 1
ATOM 6920 O O . VAL B 1 168 ? 0.398 -28.016 -8.656 1 83.81 168 VAL B O 1
ATOM 6923 N N . ASP B 1 169 ? 1.364 -26.125 -8.086 1 86.19 169 ASP B N 1
ATOM 6924 C CA . ASP B 1 169 ? 2.643 -26.531 -8.656 1 86.19 169 ASP B CA 1
ATOM 6925 C C . ASP B 1 169 ? 3.221 -27.734 -7.91 1 86.19 169 ASP B C 1
ATOM 6927 O O . ASP B 1 169 ? 3.881 -28.578 -8.508 1 86.19 169 ASP B O 1
ATOM 6931 N N . GLY B 1 170 ? 3.023 -27.719 -6.594 1 84.56 170 GLY B N 1
ATOM 6932 C CA . GLY B 1 170 ? 3.424 -28.891 -5.836 1 84.56 170 GLY B CA 1
ATOM 6933 C C . GLY B 1 170 ? 2.801 -30.188 -6.352 1 84.56 170 GLY B C 1
ATOM 6934 O O . GLY B 1 170 ? 3.48 -31.203 -6.469 1 84.56 170 GLY B O 1
ATOM 6935 N N . ILE B 1 171 ? 1.594 -30.156 -6.668 1 79.69 171 ILE B N 1
ATOM 6936 C CA . ILE B 1 171 ? 0.883 -31.312 -7.219 1 79.69 171 ILE B CA 1
ATOM 6937 C C . ILE B 1 171 ? 1.431 -31.641 -8.602 1 79.69 171 ILE B C 1
ATOM 6939 O O . ILE B 1 171 ? 1.716 -32.812 -8.906 1 79.69 171 ILE B O 1
ATOM 6943 N N . ILE B 1 172 ? 1.54 -30.688 -9.438 1 82.06 172 ILE B N 1
ATOM 6944 C CA . ILE B 1 172 ? 2.039 -30.875 -10.797 1 82.06 172 ILE B CA 1
ATOM 6945 C C . ILE B 1 172 ? 3.424 -31.516 -10.75 1 82.06 172 ILE B C 1
ATOM 6947 O O . ILE B 1 172 ? 3.658 -32.531 -11.398 1 82.06 172 ILE B O 1
ATOM 6951 N N . PHE B 1 173 ? 4.312 -30.969 -9.984 1 83.31 173 PHE B N 1
ATOM 6952 C CA . PHE B 1 173 ? 5.68 -31.469 -9.922 1 83.31 173 PHE B CA 1
ATOM 6953 C C . PHE B 1 173 ? 5.723 -32.844 -9.266 1 83.31 173 PHE B C 1
ATOM 6955 O O . PHE B 1 173 ? 6.555 -33.688 -9.633 1 83.31 173 PHE B O 1
ATOM 6962 N N . SER B 1 174 ? 4.906 -33.094 -8.305 1 81.56 174 SER B N 1
ATOM 6963 C CA . SER B 1 174 ? 4.84 -34.406 -7.68 1 81.56 174 SER B CA 1
ATOM 6964 C C . SER B 1 174 ? 4.41 -35.469 -8.68 1 81.56 174 SER B C 1
ATOM 6966 O O . SER B 1 174 ? 4.938 -36.594 -8.672 1 81.56 174 SER B O 1
ATOM 6968 N N . VAL B 1 175 ? 3.418 -35.156 -9.469 1 77.44 175 VAL B N 1
ATOM 6969 C CA . VAL B 1 175 ? 2.951 -36.094 -10.5 1 77.44 175 VAL B CA 1
ATOM 6970 C C . VAL B 1 175 ? 4.051 -36.312 -11.531 1 77.44 175 VAL B C 1
ATOM 6972 O O . VAL B 1 175 ? 4.312 -37.438 -11.93 1 77.44 175 VAL B O 1
ATOM 6975 N N . LEU B 1 176 ? 4.586 -35.281 -11.953 1 78.94 176 LEU B N 1
ATOM 6976 C CA . LEU B 1 176 ? 5.684 -35.375 -12.906 1 78.94 176 LEU B CA 1
ATOM 6977 C C . LEU B 1 176 ? 6.836 -36.188 -12.328 1 78.94 176 LEU B C 1
ATOM 6979 O O . LEU B 1 176 ? 7.438 -37 -13.023 1 78.94 176 LEU B O 1
ATOM 6983 N N . ASN B 1 177 ? 7.141 -35.906 -11.141 1 82.5 177 ASN B N 1
ATOM 6984 C CA . ASN B 1 177 ? 8.195 -36.656 -10.461 1 82.5 177 ASN B CA 1
ATOM 6985 C C . ASN B 1 177 ? 7.879 -38.156 -10.406 1 82.5 177 ASN B C 1
ATOM 6987 O O . ASN B 1 177 ? 8.758 -39 -10.641 1 82.5 177 ASN B O 1
ATOM 6991 N N . LYS B 1 178 ? 6.719 -38.5 -10.039 1 77.75 178 LYS B N 1
ATOM 6992 C CA . LYS B 1 178 ? 6.297 -39.906 -10 1 77.75 178 LYS B CA 1
ATOM 6993 C C . LYS B 1 178 ? 6.43 -40.562 -11.367 1 77.75 178 LYS B C 1
ATOM 6995 O O . LYS B 1 178 ? 6.906 -41.688 -11.477 1 77.75 178 LYS B O 1
ATOM 7000 N N . ILE B 1 179 ? 5.973 -39.844 -12.352 1 72.94 179 ILE B N 1
ATOM 7001 C CA . ILE B 1 179 ? 6.098 -40.344 -13.719 1 72.94 179 ILE B CA 1
ATOM 7002 C C . ILE B 1 179 ? 7.574 -40.5 -14.07 1 72.94 179 ILE B C 1
ATOM 7004 O O . ILE B 1 179 ? 7.98 -41.5 -14.648 1 72.94 179 ILE B O 1
ATOM 7008 N N . GLY B 1 180 ? 8.305 -39.5 -13.797 1 76.38 180 GLY B N 1
ATOM 7009 C CA . GLY B 1 180 ? 9.727 -39.5 -14.094 1 76.38 180 GLY B CA 1
ATOM 7010 C C . GLY B 1 180 ? 10.461 -40.656 -13.438 1 76.38 180 GLY B C 1
ATOM 7011 O O . GLY B 1 180 ? 11.297 -41.312 -14.062 1 76.38 180 GLY B O 1
ATOM 7012 N N . VAL B 1 181 ? 10.188 -40.906 -12.211 1 78.25 181 VAL B N 1
ATOM 7013 C CA . VAL B 1 181 ? 10.82 -41.969 -11.461 1 78.25 181 VAL B CA 1
ATOM 7014 C C . VAL B 1 181 ? 10.414 -43.312 -12.07 1 78.25 181 VAL B C 1
ATOM 7016 O O . VAL B 1 181 ? 11.25 -44.219 -12.219 1 78.25 181 VAL B O 1
ATOM 7019 N N . GLU B 1 182 ? 9.188 -43.469 -12.43 1 68.81 182 GLU B N 1
ATOM 7020 C CA . GLU B 1 182 ? 8.711 -44.688 -13.047 1 68.81 182 GLU B CA 1
ATOM 7021 C C . GLU B 1 182 ? 9.375 -44.938 -14.398 1 68.81 182 GLU B C 1
ATOM 7023 O O . GLU B 1 182 ? 9.758 -46.062 -14.727 1 68.81 182 GLU B O 1
ATOM 7028 N N . VAL B 1 183 ? 9.461 -43.906 -15.133 1 72.12 183 VAL B N 1
ATOM 7029 C CA . VAL B 1 183 ? 10.102 -44 -16.438 1 72.12 183 VAL B CA 1
ATOM 7030 C C . VAL B 1 183 ? 11.586 -44.312 -16.266 1 72.12 183 VAL B C 1
ATOM 7032 O O . VAL B 1 183 ? 12.141 -45.125 -17 1 72.12 183 VAL B O 1
ATOM 7035 N N . THR B 1 184 ? 12.195 -43.688 -15.344 1 76.81 184 THR B N 1
ATOM 7036 C CA . THR B 1 184 ? 13.602 -43.938 -15.07 1 76.81 184 THR B CA 1
ATOM 7037 C C . THR B 1 184 ? 13.836 -45.375 -14.633 1 76.81 184 THR B C 1
ATOM 7039 O O . THR B 1 184 ? 14.797 -46.031 -15.062 1 76.81 184 THR B O 1
ATOM 7042 N N . ASN B 1 185 ? 12.961 -45.875 -13.859 1 70.31 185 ASN B N 1
ATOM 7043 C CA . ASN B 1 185 ? 13.07 -47.25 -13.391 1 70.31 185 ASN B CA 1
ATOM 7044 C C . ASN B 1 185 ? 12.812 -48.25 -14.516 1 70.31 185 ASN B C 1
ATOM 7046 O O . ASN B 1 185 ? 13.367 -49.375 -14.516 1 70.31 185 ASN B O 1
ATOM 7050 N N . SER B 1 186 ? 12.023 -47.812 -15.414 1 66 186 SER B N 1
ATOM 7051 C CA . SER B 1 186 ? 11.656 -48.719 -16.5 1 66 186 SER B CA 1
ATOM 7052 C C . SER B 1 186 ? 12.555 -48.5 -17.719 1 66 186 SER B C 1
ATOM 7054 O O . SER B 1 186 ? 12.414 -49.219 -18.719 1 66 186 SER B O 1
ATOM 7056 N N . LYS B 1 187 ? 13.359 -47.625 -17.547 1 76.75 187 LYS B N 1
ATOM 7057 C CA . LYS B 1 187 ? 14.203 -47.219 -18.672 1 76.75 187 LYS B CA 1
ATOM 7058 C C . LYS B 1 187 ? 14.984 -48.406 -19.219 1 76.75 187 LYS B C 1
ATOM 7060 O O . LYS B 1 187 ? 15.023 -48.656 -20.438 1 76.75 187 LYS B O 1
ATOM 7065 N N . PRO B 1 188 ? 15.695 -49.219 -18.391 1 68.06 188 PRO B N 1
ATOM 7066 C CA . PRO B 1 188 ? 16.422 -50.375 -18.922 1 68.06 188 PRO B CA 1
ATOM 7067 C C . PRO B 1 188 ? 15.523 -51.344 -19.656 1 68.06 188 PRO B C 1
ATOM 7069 O O . PRO B 1 188 ? 15.906 -51.875 -20.703 1 68.06 188 PRO B O 1
ATOM 7072 N N . GLU B 1 189 ? 14.359 -51.531 -19.078 1 61.22 189 GLU B N 1
ATOM 7073 C CA . GLU B 1 189 ? 13.414 -52.438 -19.719 1 61.22 189 GLU B CA 1
ATOM 7074 C C . GLU B 1 189 ? 12.906 -51.875 -21.031 1 61.22 189 GLU B C 1
ATOM 7076 O O . GLU B 1 189 ? 12.75 -52.594 -22.016 1 61.22 189 GLU B O 1
ATOM 7081 N N . ILE B 1 190 ? 12.695 -50.656 -21.016 1 66.5 190 ILE B N 1
ATOM 7082 C CA . ILE B 1 190 ? 12.234 -49.969 -22.219 1 66.5 190 ILE B CA 1
ATOM 7083 C C . ILE B 1 190 ? 13.32 -50.031 -23.297 1 66.5 190 ILE B C 1
ATOM 7085 O O . ILE B 1 190 ? 13.023 -50.281 -24.469 1 66.5 190 ILE B O 1
ATOM 7089 N N . ARG B 1 191 ? 14.43 -49.844 -22.875 1 72.88 191 ARG B N 1
ATOM 7090 C CA . ARG B 1 191 ? 15.555 -49.938 -23.812 1 72.88 191 ARG B CA 1
ATOM 7091 C C . ARG B 1 191 ? 15.68 -51.344 -24.391 1 72.88 191 ARG B C 1
ATOM 7093 O O . ARG B 1 191 ? 15.93 -51.5 -25.594 1 72.88 191 ARG B O 1
ATOM 7100 N N . LYS B 1 192 ? 15.531 -52.344 -23.547 1 64.25 192 LYS B N 1
ATOM 7101 C CA . LYS B 1 192 ? 15.578 -53.719 -24.016 1 64.25 192 LYS B CA 1
ATOM 7102 C C . LYS B 1 192 ? 14.492 -54 -25.047 1 64.25 192 LYS B C 1
ATOM 7104 O O . LYS B 1 192 ? 14.727 -54.656 -26.047 1 64.25 192 LYS B O 1
ATOM 7109 N N . LEU B 1 193 ? 13.391 -53.438 -24.641 1 59 193 LEU B N 1
ATOM 7110 C CA . LEU B 1 193 ? 12.273 -53.594 -25.578 1 59 193 LEU B CA 1
ATOM 7111 C C . LEU B 1 193 ? 12.57 -52.906 -26.906 1 59 193 LEU B C 1
ATOM 7113 O O . LEU B 1 193 ? 12.289 -53.469 -27.969 1 59 193 LEU B O 1
ATOM 7117 N N . ILE B 1 194 ? 13.102 -51.812 -26.766 1 67.62 194 ILE B N 1
ATOM 7118 C CA . ILE B 1 194 ? 13.445 -51.062 -27.969 1 67.62 194 ILE B CA 1
ATOM 7119 C C . ILE B 1 194 ? 14.492 -51.844 -28.781 1 67.62 194 ILE B C 1
ATOM 7121 O O . ILE B 1 194 ? 14.391 -51.938 -30 1 67.62 194 ILE B O 1
ATOM 7125 N N . ASP B 1 195 ? 15.359 -52.438 -28.172 1 65.62 195 ASP B N 1
ATOM 7126 C CA . ASP B 1 195 ? 16.391 -53.219 -28.828 1 65.62 195 ASP B CA 1
ATOM 7127 C C . ASP B 1 195 ? 15.797 -54.438 -29.516 1 65.62 195 ASP B C 1
ATOM 7129 O O . ASP B 1 195 ? 16.219 -54.812 -30.609 1 65.62 195 ASP B O 1
ATOM 7133 N N . VAL B 1 196 ? 14.859 -55.031 -28.812 1 60.97 196 VAL B N 1
ATOM 7134 C CA . VAL B 1 196 ? 14.18 -56.188 -29.375 1 60.97 196 VAL B CA 1
ATOM 7135 C C . VAL B 1 196 ? 13.43 -55.781 -30.641 1 60.97 196 VAL B C 1
ATOM 7137 O O . VAL B 1 196 ? 13.43 -56.5 -31.641 1 60.97 196 VAL B O 1
ATOM 7140 N N . ILE B 1 197 ? 12.891 -54.625 -30.5 1 64.25 197 ILE B N 1
ATOM 7141 C CA . ILE B 1 197 ? 12.125 -54.125 -31.625 1 64.25 197 ILE B CA 1
ATOM 7142 C C . ILE B 1 197 ? 13.062 -53.812 -32.781 1 64.25 197 ILE B C 1
ATOM 7144 O O . ILE B 1 197 ? 12.758 -54.125 -33.938 1 64.25 197 ILE B O 1
ATOM 7148 N N . TYR B 1 198 ? 14.156 -53.312 -32.5 1 70.88 198 TYR B N 1
ATOM 7149 C CA . TYR B 1 198 ? 15.156 -53.062 -33.531 1 70.88 198 TYR B CA 1
ATOM 7150 C C . TYR B 1 198 ? 15.641 -54.344 -34.188 1 70.88 198 TYR B C 1
ATOM 7152 O O . TYR B 1 198 ? 15.766 -54.438 -35.406 1 70.88 198 TYR B O 1
ATOM 7160 N N . LYS B 1 199 ? 15.875 -55.312 -33.375 1 68.12 199 LYS B N 1
ATOM 7161 C CA . LYS B 1 199 ? 16.344 -56.625 -33.875 1 68.12 199 LYS B CA 1
ATOM 7162 C C . LYS B 1 199 ? 15.281 -57.281 -34.75 1 68.12 199 LYS B C 1
ATOM 7164 O O . LYS B 1 199 ? 15.602 -57.906 -35.781 1 68.12 199 LYS B O 1
ATOM 7169 N N . LEU B 1 200 ? 14.086 -57.188 -34.188 1 64.19 200 LEU B N 1
ATOM 7170 C CA . LEU B 1 200 ? 12.984 -57.75 -34.969 1 64.19 200 LEU B CA 1
ATOM 7171 C C . LEU B 1 200 ? 12.875 -57.094 -36.344 1 64.19 200 LEU B C 1
ATOM 7173 O O . LEU B 1 200 ? 12.664 -57.75 -37.344 1 64.19 200 LEU B O 1
ATOM 7177 N N . ASP B 1 201 ? 12.984 -55.875 -36.344 1 70 201 ASP B N 1
ATOM 7178 C CA . ASP B 1 201 ? 12.938 -55.125 -37.594 1 70 201 ASP B CA 1
ATOM 7179 C C . ASP B 1 201 ? 14.062 -55.562 -38.531 1 70 201 ASP B C 1
ATOM 7181 O O . ASP B 1 201 ? 13.844 -55.719 -39.719 1 70 201 ASP B O 1
ATOM 7185 N N . GLU B 1 202 ? 15.164 -55.875 -38.031 1 71 202 GLU B N 1
ATOM 7186 C CA . GLU B 1 202 ? 16.328 -56.281 -38.812 1 71 202 GLU B CA 1
ATOM 7187 C C . GLU B 1 202 ? 16.141 -57.719 -39.344 1 71 202 GLU B C 1
ATOM 7189 O O . GLU B 1 202 ? 16.609 -58.031 -40.438 1 71 202 GLU B O 1
ATOM 7194 N N . GLU B 1 203 ? 15.438 -58.469 -38.625 1 62.69 203 GLU B N 1
ATOM 7195 C CA . GLU B 1 203 ? 15.328 -59.875 -38.938 1 62.69 203 GLU B CA 1
ATOM 7196 C C . GLU B 1 203 ? 14.078 -60.156 -39.781 1 62.69 203 GLU B C 1
ATOM 7198 O O . GLU B 1 203 ? 13.914 -61.25 -40.312 1 62.69 203 GLU B O 1
ATOM 7203 N N . MET B 1 204 ? 13.305 -59.219 -39.906 1 70.5 204 MET B N 1
ATOM 7204 C CA . MET B 1 204 ? 12.031 -59.406 -40.594 1 70.5 204 MET B CA 1
ATOM 7205 C C . MET B 1 204 ? 12.25 -59.938 -42 1 70.5 204 MET B C 1
ATOM 7207 O O . MET B 1 204 ? 11.523 -60.812 -42.469 1 70.5 204 MET B O 1
ATOM 7211 N N . PRO B 1 205 ? 13.242 -59.5 -42.781 1 68.69 205 PRO B N 1
ATOM 7212 C CA . PRO B 1 205 ? 13.477 -60.094 -44.125 1 68.69 205 PRO B CA 1
ATOM 7213 C C . PRO B 1 205 ? 13.844 -61.562 -44.062 1 68.69 205 PRO B C 1
ATOM 7215 O O . PRO B 1 205 ? 13.398 -62.344 -44.938 1 68.69 205 PRO B O 1
ATOM 7218 N N . GLN B 1 206 ? 14.578 -61.906 -43.094 1 62.88 206 GLN B N 1
ATOM 7219 C CA . GLN B 1 206 ? 14.945 -63.312 -42.969 1 62.88 206 GLN B CA 1
ATOM 7220 C C . GLN B 1 206 ? 13.734 -64.188 -42.594 1 62.88 206 GLN B C 1
ATOM 7222 O O . GLN B 1 206 ? 13.57 -65.312 -43.094 1 62.88 206 GLN B O 1
ATOM 7227 N N . ILE B 1 207 ? 12.953 -63.688 -41.719 1 65.88 207 ILE B N 1
ATOM 7228 C CA . ILE B 1 207 ? 11.727 -64.375 -41.344 1 65.88 207 ILE B CA 1
ATOM 7229 C C . ILE B 1 207 ? 10.82 -64.5 -42.562 1 65.88 207 ILE B C 1
ATOM 7231 O O . ILE B 1 207 ? 10.242 -65.562 -42.781 1 65.88 207 ILE B O 1
ATOM 7235 N N . GLU B 1 208 ? 10.719 -63.531 -43.25 1 68 208 GLU B N 1
ATOM 7236 C CA . GLU B 1 208 ? 9.938 -63.594 -44.5 1 68 208 GLU B CA 1
ATOM 7237 C C . GLU B 1 208 ? 10.477 -64.688 -45.438 1 68 208 GLU B C 1
ATOM 7239 O O . GLU B 1 208 ? 9.703 -65.438 -46.031 1 68 208 GLU B O 1
ATOM 7244 N N . GLU B 1 209 ? 11.75 -64.812 -45.594 1 64.88 209 GLU B N 1
ATOM 7245 C CA . GLU B 1 209 ? 12.391 -65.812 -46.438 1 64.88 209 GLU B CA 1
ATOM 7246 C C . GLU B 1 209 ? 12.117 -67.188 -45.906 1 64.88 209 GLU B C 1
ATOM 7248 O O . GLU B 1 209 ? 11.867 -68.125 -46.719 1 64.88 209 GLU B O 1
ATOM 7253 N N . LEU B 1 210 ? 12.172 -67.312 -44.656 1 55 210 LEU B N 1
ATOM 7254 C CA . LEU B 1 210 ? 11.906 -68.625 -44.062 1 55 210 LEU B CA 1
ATOM 7255 C C . LEU B 1 210 ? 10.461 -69 -44.281 1 55 210 LEU B C 1
ATOM 7257 O O . LEU B 1 210 ? 10.195 -70.188 -44.562 1 55 210 LEU B O 1
ATOM 7261 N N . ILE B 1 211 ? 9.594 -68.188 -44.188 1 60.84 211 ILE B N 1
ATOM 7262 C CA . ILE B 1 211 ? 8.188 -68.438 -44.469 1 60.84 211 ILE B CA 1
ATOM 7263 C C . ILE B 1 211 ? 7.996 -68.812 -45.938 1 60.84 211 ILE B C 1
ATOM 7265 O O . ILE B 1 211 ? 7.277 -69.812 -46.25 1 60.84 211 ILE B O 1
ATOM 7269 N N . ASN B 1 212 ? 8.648 -68.25 -46.781 1 63.81 212 ASN B N 1
ATOM 7270 C CA . ASN B 1 212 ? 8.586 -68.562 -48.219 1 63.81 212 ASN B CA 1
ATOM 7271 C C . ASN B 1 212 ? 9.141 -69.938 -48.5 1 63.81 212 ASN B C 1
ATOM 7273 O O . ASN B 1 212 ? 8.539 -70.75 -49.25 1 63.81 212 ASN B O 1
ATOM 7277 N N . LYS B 1 213 ? 10.203 -70.25 -47.875 1 59 213 LYS B N 1
ATOM 7278 C CA . LYS B 1 213 ? 10.828 -71.562 -48.062 1 59 213 LYS B CA 1
ATOM 7279 C C . LYS B 1 213 ? 9.953 -72.688 -47.5 1 59 213 LYS B C 1
ATOM 7281 O O . LYS B 1 213 ? 9.82 -73.75 -48.094 1 59 213 LYS B O 1
ATOM 7286 N N . ALA B 1 214 ? 9.391 -72.438 -46.375 1 56.06 214 ALA B N 1
ATOM 7287 C CA . ALA B 1 214 ? 8.484 -73.438 -45.781 1 56.06 214 ALA B CA 1
ATOM 7288 C C . ALA B 1 214 ? 7.242 -73.625 -46.625 1 56.06 214 ALA B C 1
ATOM 7290 O O . ALA B 1 214 ? 6.777 -74.75 -46.781 1 56.06 214 ALA B O 1
ATOM 7291 N N . TYR B 1 215 ? 6.773 -72.688 -47.156 1 60.94 215 TYR B N 1
ATOM 7292 C CA . TYR B 1 215 ? 5.641 -72.75 -48.062 1 60.94 215 TYR B CA 1
ATOM 7293 C C . TYR B 1 215 ? 5.988 -73.562 -49.281 1 60.94 215 TYR B C 1
ATOM 7295 O O . TYR B 1 215 ? 5.234 -74.5 -49.688 1 60.94 215 TYR B O 1
ATOM 7303 N N . ASP B 1 216 ? 7.121 -73.438 -49.906 1 60.78 216 ASP B N 1
ATOM 7304 C CA . ASP B 1 216 ? 7.582 -74.188 -51.062 1 60.78 216 ASP B CA 1
ATOM 7305 C C . ASP B 1 216 ? 7.812 -75.688 -50.719 1 60.78 216 ASP B C 1
ATOM 7307 O O . ASP B 1 216 ? 7.539 -76.562 -51.531 1 60.78 216 ASP B O 1
ATOM 7311 N N . GLY B 1 217 ? 8.258 -75.875 -49.594 1 55.22 217 GLY B N 1
ATOM 7312 C CA . GLY B 1 217 ? 8.43 -77.25 -49.094 1 55.22 217 GLY B CA 1
ATOM 7313 C C . GLY B 1 217 ? 7.133 -78 -49.031 1 55.22 217 GLY B C 1
ATOM 7314 O O . GLY B 1 217 ? 7.098 -79.188 -49.375 1 55.22 217 GLY B O 1
ATOM 7315 N N . THR B 1 218 ? 6.105 -77.438 -48.625 1 59.38 218 THR B N 1
ATOM 7316 C CA . THR B 1 218 ? 4.812 -78.062 -48.562 1 59.38 218 THR B CA 1
ATOM 7317 C C . THR B 1 218 ? 4.336 -78.5 -49.969 1 59.38 218 THR B C 1
ATOM 7319 O O . THR B 1 218 ? 3.721 -79.562 -50.156 1 59.38 218 THR B O 1
ATOM 7322 N N . ILE B 1 219 ? 4.621 -77.812 -50.969 1 58.62 219 ILE B N 1
ATOM 7323 C CA . ILE B 1 219 ? 4.27 -78.125 -52.344 1 58.62 219 ILE B CA 1
ATOM 7324 C C . ILE B 1 219 ? 5.039 -79.375 -52.812 1 58.62 219 ILE B C 1
ATOM 7326 O O . ILE B 1 219 ? 4.469 -80.25 -53.438 1 58.62 219 ILE B O 1
ATOM 7330 N N . THR B 1 220 ? 6.258 -79.5 -52.406 1 54.66 220 THR B N 1
ATOM 7331 C CA . THR B 1 220 ? 7.109 -80.625 -52.812 1 54.66 220 THR B CA 1
ATOM 7332 C C . THR B 1 220 ? 6.629 -81.875 -52.156 1 54.66 220 THR B C 1
ATOM 7334 O O . THR B 1 220 ? 6.609 -82.938 -52.812 1 54.66 220 THR B O 1
ATOM 7337 N N . VAL B 1 221 ? 6.191 -81.875 -50.969 1 55.44 221 VAL B N 1
ATOM 7338 C CA . VAL B 1 221 ? 5.66 -83 -50.25 1 55.44 221 VAL B CA 1
ATOM 7339 C C . VAL B 1 221 ? 4.359 -83.5 -50.906 1 55.44 221 VAL B C 1
ATOM 7341 O O . VAL B 1 221 ? 4.141 -84.688 -51.062 1 55.44 221 VAL B O 1
ATOM 7344 N N . ASP B 1 222 ? 3.586 -82.688 -51.312 1 57.88 222 ASP B N 1
ATOM 7345 C CA . ASP B 1 222 ? 2.332 -83 -52 1 57.88 222 ASP B CA 1
ATOM 7346 C C . ASP B 1 222 ? 2.584 -83.75 -53.312 1 57.88 222 ASP B C 1
ATOM 7348 O O . ASP B 1 222 ? 1.897 -84.75 -53.656 1 57.88 222 ASP B O 1
ATOM 7352 N N . GLU B 1 223 ? 3.502 -83.375 -54.062 1 56.91 223 GLU B N 1
ATOM 7353 C CA . GLU B 1 223 ? 3.854 -84 -55.344 1 56.91 223 GLU B CA 1
ATOM 7354 C C . GLU B 1 223 ? 4.375 -85.438 -55.125 1 56.91 223 GLU B C 1
ATOM 7356 O O . GLU B 1 223 ? 4.035 -86.375 -55.875 1 56.91 223 GLU B O 1
ATOM 7361 N N . MET B 1 224 ? 5.043 -85.562 -54.156 1 52.84 224 MET B N 1
ATOM 7362 C CA . MET B 1 224 ? 5.598 -86.875 -53.812 1 52.84 224 MET B CA 1
ATOM 7363 C C . MET B 1 224 ? 4.496 -87.875 -53.406 1 52.84 224 MET B C 1
ATOM 7365 O O . MET B 1 224 ? 4.484 -89 -53.844 1 52.84 224 MET B O 1
ATOM 7369 N N . VAL B 1 225 ? 3.65 -87.562 -52.594 1 55.44 225 VAL B N 1
ATOM 7370 C CA . VAL B 1 225 ? 2.521 -88.375 -52.156 1 55.44 225 VAL B CA 1
ATOM 7371 C C . VAL B 1 225 ? 1.667 -88.75 -53.375 1 55.44 225 VAL B C 1
ATOM 7373 O O . VAL B 1 225 ? 1.249 -89.938 -53.469 1 55.44 225 VAL B O 1
ATOM 7376 N N . ASN B 1 226 ? 1.518 -88 -54.281 1 57.97 226 ASN B N 1
ATOM 7377 C CA . ASN B 1 226 ? 0.733 -88.312 -55.5 1 57.97 226 ASN B CA 1
ATOM 7378 C C . ASN B 1 226 ? 1.423 -89.375 -56.375 1 57.97 226 ASN B C 1
ATOM 7380 O O . ASN B 1 226 ? 0.77 -90.25 -56.906 1 57.97 226 ASN B O 1
ATOM 7384 N N . LYS B 1 227 ? 2.633 -89.25 -56.469 1 55.06 227 LYS B N 1
ATOM 7385 C CA . LYS B 1 227 ? 3.398 -90.25 -57.281 1 55.06 227 LYS B CA 1
ATOM 7386 C C . LYS B 1 227 ? 3.328 -91.625 -56.688 1 55.06 227 LYS B C 1
ATOM 7388 O O . LYS B 1 227 ? 3.158 -92.625 -57.406 1 55.06 227 LYS B O 1
ATOM 7393 N N . ILE B 1 228 ? 3.359 -91.688 -55.406 1 54.16 228 ILE B N 1
ATOM 7394 C CA . ILE B 1 228 ? 3.322 -93 -54.719 1 54.16 228 ILE B CA 1
ATOM 7395 C C . ILE B 1 228 ? 1.913 -93.562 -54.812 1 54.16 228 ILE B C 1
ATOM 7397 O O . ILE B 1 228 ? 1.742 -94.812 -55.031 1 54.16 228 ILE B O 1
ATOM 7401 N N . ASN B 1 229 ? 0.953 -92.938 -54.719 1 58.41 229 ASN B N 1
ATOM 7402 C CA . ASN B 1 229 ? -0.431 -93.375 -54.875 1 58.41 229 ASN B CA 1
ATOM 7403 C C . ASN B 1 229 ? -0.703 -93.938 -56.281 1 58.41 229 ASN B C 1
ATOM 7405 O O . ASN B 1 229 ? -1.448 -94.875 -56.438 1 58.41 229 ASN B O 1
ATOM 7409 N N . GLY B 1 230 ? -0.113 -93.5 -57.219 1 57.03 230 GLY B N 1
ATOM 7410 C CA . GLY B 1 230 ? -0.258 -93.938 -58.594 1 57.03 230 GLY B CA 1
ATOM 7411 C C . GLY B 1 230 ? 0.385 -95.312 -58.812 1 57.03 230 GLY B C 1
ATOM 7412 O O . GLY B 1 230 ? -0.081 -96.062 -59.656 1 57.03 230 GLY B O 1
ATOM 7413 N N . LEU B 1 231 ? 1.338 -95.562 -58.125 1 48.06 231 LEU B N 1
ATOM 7414 C CA . LEU B 1 231 ? 2.08 -96.812 -58.281 1 48.06 231 LEU B CA 1
ATOM 7415 C C . LEU B 1 231 ? 1.434 -97.938 -57.5 1 48.06 231 LEU B C 1
ATOM 7417 O O . LEU B 1 231 ? 1.666 -99.125 -57.781 1 48.06 231 LEU B O 1
ATOM 7421 N N . MET B 1 232 ? 0.542 -97.875 -56.625 1 55.62 232 MET B N 1
ATOM 7422 C CA . MET B 1 232 ? -0.039 -98.875 -55.688 1 55.62 232 MET B CA 1
ATOM 7423 C C . MET B 1 232 ? -0.856 -99.938 -56.438 1 55.62 232 MET B C 1
ATOM 7425 O O . MET B 1 232 ? -0.739 -101.125 -56.156 1 55.62 232 MET B O 1
ATOM 7429 N N . PRO B 1 233 ? -1.647 -99.625 -57.438 1 56.19 233 PRO B N 1
ATOM 7430 C CA . PRO B 1 233 ? -2.379 -100.625 -58.156 1 56.19 233 PRO B CA 1
ATOM 7431 C C . PRO B 1 233 ? -1.454 -101.625 -58.844 1 56.19 233 PRO B C 1
ATOM 7433 O O . PRO B 1 233 ? -1.732 -102.875 -58.844 1 56.19 233 PRO B O 1
ATOM 7436 N N . THR B 1 234 ? -0.416 -101.188 -59.406 1 50.97 234 THR B N 1
ATOM 7437 C CA . THR B 1 234 ? 0.548 -102.062 -60.062 1 50.97 234 THR B CA 1
ATOM 7438 C C . THR B 1 234 ? 1.207 -103 -59.062 1 50.97 234 THR B C 1
ATOM 7440 O O . THR B 1 234 ? 1.422 -104.188 -59.344 1 50.97 234 THR B O 1
ATOM 7443 N N . ILE B 1 235 ? 1.45 -102.625 -57.938 1 51.31 235 ILE B N 1
ATOM 7444 C CA . ILE B 1 235 ? 2.021 -103.438 -56.844 1 51.31 235 ILE B CA 1
ATOM 7445 C C . ILE B 1 235 ? 1.005 -104.5 -56.406 1 51.31 235 ILE B C 1
ATOM 7447 O O . ILE B 1 235 ? 1.346 -105.625 -56.219 1 51.31 235 ILE B O 1
ATOM 7451 N N . GLU B 1 236 ? -0.134 -104.188 -56.281 1 55.28 236 GLU B N 1
ATOM 7452 C CA . GLU B 1 236 ? -1.199 -105.125 -55.906 1 55.28 236 GLU B CA 1
ATOM 7453 C C . GLU B 1 236 ? -1.396 -106.188 -56.938 1 55.28 236 GLU B C 1
ATOM 7455 O O . GLU B 1 236 ? -1.548 -107.375 -56.625 1 55.28 236 GLU B O 1
ATOM 7460 N N . ASP B 1 237 ? -1.399 -105.812 -58.156 1 52.5 237 ASP B N 1
ATOM 7461 C CA . ASP B 1 237 ? -1.565 -106.75 -59.25 1 52.5 237 ASP B CA 1
ATOM 7462 C C . ASP B 1 237 ? -0.399 -107.688 -59.344 1 52.5 237 ASP B C 1
ATOM 7464 O O . ASP B 1 237 ? -0.597 -108.875 -59.594 1 52.5 237 ASP B O 1
ATOM 7468 N N . THR B 1 238 ? 0.729 -107.312 -59.125 1 45.91 238 THR B N 1
ATOM 7469 C CA . THR B 1 238 ? 1.92 -108.125 -59.125 1 45.91 238 THR B CA 1
ATOM 7470 C C . THR B 1 238 ? 1.867 -109.125 -58 1 45.91 238 THR B C 1
ATOM 7472 O O . THR B 1 238 ? 2.213 -110.312 -58.156 1 45.91 238 THR B O 1
ATOM 7475 N N . ILE B 1 239 ? 1.374 -108.875 -56.906 1 49.78 239 ILE B N 1
ATOM 7476 C CA . ILE B 1 239 ? 1.236 -109.75 -55.75 1 49.78 239 ILE B CA 1
ATOM 7477 C C . ILE B 1 239 ? 0.162 -110.812 -56.062 1 49.78 239 ILE B C 1
ATOM 7479 O O . ILE B 1 239 ? 0.364 -112 -55.781 1 49.78 239 ILE B O 1
ATOM 7483 N N . ASN B 1 240 ? -0.879 -110.562 -56.625 1 52.91 240 ASN B N 1
ATOM 7484 C CA . ASN B 1 240 ? -1.955 -111.5 -56.938 1 52.91 240 ASN B CA 1
ATOM 7485 C C . ASN B 1 240 ? -1.521 -112.5 -57.969 1 52.91 240 ASN B C 1
ATOM 7487 O O . ASN B 1 240 ? -1.795 -113.688 -57.844 1 52.91 240 ASN B O 1
ATOM 7491 N N . THR B 1 241 ? -0.95 -112.062 -59 1 47.97 241 THR B N 1
ATOM 7492 C CA . THR B 1 241 ? -0.481 -112.938 -60.062 1 47.97 241 THR B CA 1
ATOM 7493 C C . THR B 1 241 ? 0.579 -113.938 -59.531 1 47.97 241 THR B C 1
ATOM 7495 O O . THR B 1 241 ? 0.596 -115.125 -59.906 1 47.97 241 THR B O 1
ATOM 7498 N N . SER B 1 242 ? 1.439 -113.562 -58.625 1 45.31 242 SER B N 1
ATOM 7499 C CA . SER B 1 242 ? 2.461 -114.375 -58 1 45.31 242 SER B CA 1
ATOM 7500 C C . SER B 1 242 ? 1.834 -115.438 -57.094 1 45.31 242 SER B C 1
ATOM 7502 O O . SER B 1 242 ? 2.297 -116.562 -57.062 1 45.31 242 SER B O 1
ATOM 7504 N N . GLN B 1 243 ? 0.807 -115.25 -56.531 1 50.06 243 GLN B N 1
ATOM 7505 C CA . GLN B 1 243 ? 0.076 -116.25 -55.719 1 50.06 243 GLN B CA 1
ATOM 7506 C C . GLN B 1 243 ? -0.526 -117.312 -56.594 1 50.06 243 GLN B C 1
ATOM 7508 O O . GLN B 1 243 ? -0.509 -118.5 -56.219 1 50.06 243 GLN B O 1
ATOM 7513 N N . ASP B 1 244 ? -1.097 -117.062 -57.688 1 49.09 244 ASP B N 1
ATOM 7514 C CA . ASP B 1 244 ? -1.678 -118 -58.625 1 49.09 244 ASP B CA 1
ATOM 7515 C C . ASP B 1 244 ? -0.61 -118.938 -59.188 1 49.09 244 ASP B C 1
ATOM 7517 O O . ASP B 1 244 ? -0.822 -120.125 -59.281 1 49.09 244 ASP B O 1
ATOM 7521 N N . VAL B 1 245 ? 0.511 -118.5 -59.562 1 43.81 245 VAL B N 1
ATOM 7522 C CA . VAL B 1 245 ? 1.621 -119.25 -60.094 1 43.81 245 VAL B CA 1
ATOM 7523 C C . VAL B 1 245 ? 2.16 -120.188 -59.031 1 43.81 245 VAL B C 1
ATOM 7525 O O . VAL B 1 245 ? 2.469 -121.375 -59.312 1 43.81 245 VAL B O 1
ATOM 7528 N N . LEU B 1 246 ? 2.189 -119.812 -57.844 1 44.16 246 LEU B N 1
ATOM 7529 C CA . LEU B 1 246 ? 2.66 -120.625 -56.75 1 44.16 246 LEU B CA 1
ATOM 7530 C C . LEU B 1 246 ? 1.678 -121.75 -56.438 1 44.16 246 LEU B C 1
ATOM 7532 O O . LEU B 1 246 ? 2.088 -122.938 -56.156 1 44.16 246 LEU B O 1
ATOM 7536 N N . GLY B 1 247 ? 0.434 -121.562 -56.531 1 50.62 247 GLY B N 1
ATOM 7537 C CA . GLY B 1 247 ? -0.549 -122.625 -56.375 1 50.62 247 GLY B CA 1
ATOM 7538 C C . GLY B 1 247 ? -0.442 -123.688 -57.438 1 50.62 247 GLY B C 1
ATOM 7539 O O . GLY B 1 247 ? -0.453 -124.875 -57.125 1 50.62 247 GLY B O 1
ATOM 7540 N N . THR B 1 248 ? -0.39 -123.25 -58.656 1 46.06 248 THR B N 1
ATOM 7541 C CA . THR B 1 248 ? -0.283 -124.188 -59.75 1 46.06 248 THR B CA 1
ATOM 7542 C C . THR B 1 248 ? 1.026 -125 -59.688 1 46.06 248 THR B C 1
ATOM 7544 O O . THR B 1 248 ? 1.058 -126.188 -59.969 1 46.06 248 THR B O 1
ATOM 7547 N N . SER B 1 249 ? 2.15 -124.438 -59.281 1 42.78 249 SER B N 1
ATOM 7548 C CA . SER B 1 249 ? 3.443 -125.125 -59.125 1 42.78 249 SER B CA 1
ATOM 7549 C C . SER B 1 249 ? 3.391 -126.188 -58.031 1 42.78 249 SER B C 1
ATOM 7551 O O . SER B 1 249 ? 3.967 -127.25 -58.188 1 42.78 249 SER B O 1
ATOM 7553 N N . LYS B 1 250 ? 2.592 -126 -57.031 1 52.34 250 LYS B N 1
ATOM 7554 C CA . LYS B 1 250 ? 2.414 -127 -56 1 52.34 250 LYS B CA 1
ATOM 7555 C C . LYS B 1 250 ? 1.683 -128.25 -56.531 1 52.34 250 LYS B C 1
ATOM 7557 O O . LYS B 1 250 ? 2.043 -129.375 -56.188 1 52.34 250 LYS B O 1
ATOM 7562 N N . GLU B 1 251 ? 0.646 -128 -57.25 1 51.5 251 GLU B N 1
ATOM 7563 C CA . GLU B 1 251 ? -0.098 -129.125 -57.844 1 51.5 251 GLU B CA 1
ATOM 7564 C C . GLU B 1 251 ? 0.79 -129.875 -58.781 1 51.5 251 GLU B C 1
ATOM 7566 O O . GLU B 1 251 ? 0.717 -131.125 -58.781 1 51.5 251 GLU B O 1
ATOM 7571 N N . TYR B 1 252 ? 1.593 -129.25 -59.531 1 42.22 252 TYR B N 1
ATOM 7572 C CA . TYR B 1 252 ? 2.5 -130 -60.438 1 42.22 252 TYR B CA 1
ATOM 7573 C C . TYR B 1 252 ? 3.557 -130.75 -59.688 1 42.22 252 TYR B C 1
ATOM 7575 O O . TYR B 1 252 ? 3.918 -131.875 -60.062 1 42.22 252 TYR B O 1
ATOM 7583 N N . LEU B 1 253 ? 4.012 -130.25 -58.625 1 47.53 253 LEU B N 1
ATOM 7584 C CA . LEU B 1 253 ? 4.977 -131 -57.781 1 47.53 253 LEU B CA 1
ATOM 7585 C C . LEU B 1 253 ? 4.348 -132.25 -57.125 1 47.53 253 LEU B C 1
ATOM 7587 O O . LEU B 1 253 ? 4.98 -133.25 -57.062 1 47.53 253 LEU B O 1
ATOM 7591 N N . ASP B 1 254 ? 3.119 -132 -56.781 1 53.44 254 ASP B N 1
ATOM 7592 C CA . ASP B 1 254 ? 2.412 -133.25 -56.25 1 53.44 254 ASP B CA 1
ATOM 7593 C C . ASP B 1 254 ? 2.234 -134.25 -57.312 1 53.44 254 ASP B C 1
ATOM 7595 O O . ASP B 1 254 ? 2.43 -135.5 -57.031 1 53.44 254 ASP B O 1
ATOM 7599 N N . LYS B 1 255 ? 1.801 -133.875 -58.438 1 48.34 255 LYS B N 1
ATOM 7600 C CA . LYS B 1 255 ? 1.602 -134.875 -59.531 1 48.34 255 LYS B CA 1
ATOM 7601 C C . LYS B 1 255 ? 2.926 -135.5 -59.969 1 48.34 255 LYS B C 1
ATOM 7603 O O . LYS B 1 255 ? 2.984 -136.625 -60.281 1 48.34 255 LYS B O 1
ATOM 7608 N N . ALA B 1 256 ? 4.012 -134.75 -59.969 1 44.72 256 ALA B N 1
ATOM 7609 C CA . ALA B 1 256 ? 5.348 -135.25 -60.219 1 44.72 256 ALA B CA 1
ATOM 7610 C C . ALA B 1 256 ? 5.777 -136.25 -59.156 1 44.72 256 ALA B C 1
ATOM 7612 O O . ALA B 1 256 ? 6.371 -137.25 -59.469 1 44.72 256 ALA B O 1
ATOM 7613 N N . LYS B 1 257 ? 5.418 -136 -58 1 54.69 257 LYS B N 1
ATOM 7614 C CA . LYS B 1 257 ? 5.652 -137 -56.906 1 54.69 257 LYS B CA 1
ATOM 7615 C C . LYS B 1 257 ? 4.906 -138.25 -57.156 1 54.69 257 LYS B C 1
ATOM 7617 O O . LYS B 1 257 ? 5.473 -139.375 -56.969 1 54.69 257 LYS B O 1
ATOM 7622 N N . ALA B 1 258 ? 3.635 -138.125 -57.469 1 55.5 258 ALA B N 1
ATOM 7623 C CA . ALA B 1 258 ? 2.814 -139.25 -57.719 1 55.5 258 ALA B CA 1
ATOM 7624 C C . ALA B 1 258 ? 3.332 -140.125 -58.938 1 55.5 258 ALA B C 1
ATOM 7626 O O . ALA B 1 258 ? 3.371 -141.25 -58.906 1 55.5 258 ALA B O 1
ATOM 7627 N N . SER B 1 259 ? 3.717 -139.375 -59.938 1 45.56 259 SER B N 1
ATOM 7628 C CA . SER B 1 259 ? 4.234 -140 -61.156 1 45.56 259 SER B CA 1
ATOM 7629 C C . SER B 1 259 ? 5.559 -140.75 -60.875 1 45.56 259 SER B C 1
ATOM 7631 O O . SER B 1 259 ? 5.797 -141.75 -61.375 1 45.56 259 SER B O 1
ATOM 7633 N N . LEU B 1 260 ? 6.344 -140.25 -60.062 1 49.91 260 LEU B N 1
ATOM 7634 C CA . LEU B 1 260 ? 7.617 -140.875 -59.719 1 49.91 260 LEU B CA 1
ATOM 7635 C C . LEU B 1 260 ? 7.402 -142.125 -58.875 1 49.91 260 LEU B C 1
ATOM 7637 O O . LEU B 1 260 ? 8.109 -143.125 -59.031 1 49.91 260 LEU B O 1
ATOM 7641 N N . THR B 1 261 ? 6.41 -142 -58 1 57.62 261 THR B N 1
ATOM 7642 C CA . THR B 1 261 ? 6.059 -143.125 -57.219 1 57.62 261 THR B CA 1
ATOM 7643 C C . THR B 1 261 ? 5.551 -144.25 -58.125 1 57.62 261 THR B C 1
ATOM 7645 O O . THR B 1 261 ? 5.805 -145.5 -57.844 1 57.62 261 THR B O 1
ATOM 7648 N N . GLN B 1 262 ? 4.906 -143.875 -59.156 1 51.22 262 GLN B N 1
ATOM 7649 C CA . GLN B 1 262 ? 4.383 -144.875 -60.094 1 51.22 262 GLN B CA 1
ATOM 7650 C C . GLN B 1 262 ? 5.469 -145.375 -61.031 1 51.22 262 GLN B C 1
ATOM 7652 O O . GLN B 1 262 ? 5.406 -146.5 -61.531 1 51.22 262 GLN B O 1
ATOM 7657 N N . LEU B 1 263 ? 6.5 -144.625 -61.281 1 52.91 263 LEU B N 1
ATOM 7658 C CA . LEU B 1 263 ? 7.551 -145 -62.25 1 52.91 263 LEU B CA 1
ATOM 7659 C C . LEU B 1 263 ? 8.531 -146 -61.625 1 52.91 263 LEU B C 1
ATOM 7661 O O . LEU B 1 263 ? 9.086 -146.75 -62.344 1 52.91 263 LEU B O 1
ATOM 7665 N N . SER B 1 264 ? 8.594 -146 -60.281 1 63.72 264 SER B N 1
ATOM 7666 C CA . SER B 1 264 ? 9.539 -146.875 -59.625 1 63.72 264 SER B CA 1
ATOM 7667 C C . SER B 1 264 ? 9.211 -148.375 -59.906 1 63.72 264 SER B C 1
ATOM 7669 O O . SER B 1 264 ? 10.086 -149.125 -60.281 1 63.72 264 SER B O 1
ATOM 7671 N N . PRO B 1 265 ? 7.902 -148.625 -59.719 1 61.97 265 PRO B N 1
ATOM 7672 C CA . PRO B 1 265 ? 7.598 -150 -60 1 61.97 265 PRO B CA 1
ATOM 7673 C C . PRO B 1 265 ? 7.773 -150.375 -61.469 1 61.97 265 PRO B C 1
ATOM 7675 O O . PRO B 1 265 ? 8.109 -151.5 -61.812 1 61.97 265 PRO B O 1
ATOM 7678 N N . VAL B 1 266 ? 7.637 -149.375 -62.375 1 56.38 266 VAL B N 1
ATOM 7679 C CA . VAL B 1 266 ? 7.789 -149.625 -63.812 1 56.38 266 VAL B CA 1
ATOM 7680 C C . VAL B 1 266 ? 9.266 -149.875 -64.125 1 56.38 266 VAL B C 1
ATOM 7682 O O . VAL B 1 266 ? 9.609 -150.75 -64.938 1 56.38 266 VAL B O 1
ATOM 7685 N N . ILE B 1 267 ? 10.141 -149.125 -63.5 1 64.94 267 ILE B N 1
ATOM 7686 C CA . ILE B 1 267 ? 11.57 -149.25 -63.719 1 64.94 267 ILE B CA 1
ATOM 7687 C C . ILE B 1 267 ? 11.992 -150.625 -63.188 1 64.94 267 ILE B C 1
ATOM 7689 O O . ILE B 1 267 ? 12.75 -151.375 -63.844 1 64.94 267 ILE B O 1
ATOM 7693 N N . LYS B 1 268 ? 11.445 -151 -62.031 1 71.44 268 LYS B N 1
ATOM 7694 C CA . LYS B 1 268 ? 11.758 -152.375 -61.469 1 71.44 268 LYS B CA 1
ATOM 7695 C C . LYS B 1 268 ? 11.289 -153.375 -62.406 1 71.44 268 LYS B C 1
ATOM 7697 O O . LYS B 1 268 ? 12.016 -154.375 -62.656 1 71.44 268 LYS B O 1
ATOM 7702 N N . GLN B 1 269 ? 10.062 -153.25 -62.906 1 64.75 269 GLN B N 1
ATOM 7703 C CA . GLN B 1 269 ? 9.523 -154.25 -63.812 1 64.75 269 GLN B CA 1
ATOM 7704 C C . GLN B 1 269 ? 10.344 -154.25 -65.125 1 64.75 269 GLN B C 1
ATOM 7706 O O . GLN B 1 269 ? 10.57 -155.375 -65.625 1 64.75 269 GLN B O 1
ATOM 7711 N N . ASP B 1 270 ? 10.883 -153.125 -65.625 1 58.75 270 ASP B N 1
ATOM 7712 C CA . ASP B 1 270 ? 11.742 -153.125 -66.812 1 58.75 270 ASP B CA 1
ATOM 7713 C C . ASP B 1 270 ? 13.055 -153.875 -66.562 1 58.75 270 ASP B C 1
ATOM 7715 O O . ASP B 1 270 ? 13.539 -154.625 -67.375 1 58.75 270 ASP B O 1
ATOM 7719 N N . LEU B 1 271 ? 13.555 -153.75 -65.312 1 69.31 271 LEU B N 1
ATOM 7720 C CA . LEU B 1 271 ? 14.766 -154.5 -64.938 1 69.31 271 LEU B CA 1
ATOM 7721 C C . LEU B 1 271 ? 14.492 -156 -64.812 1 69.31 271 LEU B C 1
ATOM 7723 O O . LEU B 1 271 ? 15.32 -156.75 -65.188 1 69.31 271 LEU B O 1
ATOM 7727 N N . ILE B 1 272 ? 13.266 -156.25 -64.312 1 71.75 272 ILE B N 1
ATOM 7728 C CA . ILE B 1 272 ? 12.891 -157.75 -64.188 1 71.75 272 ILE B CA 1
ATOM 7729 C C . ILE B 1 272 ? 12.719 -158.375 -65.562 1 71.75 272 ILE B C 1
ATOM 7731 O O . ILE B 1 272 ? 13.18 -159.5 -65.812 1 71.75 272 ILE B O 1
ATOM 7735 N N . VAL B 1 273 ? 12.078 -157.625 -66.5 1 62.5 273 VAL B N 1
ATOM 7736 C CA . VAL B 1 273 ? 11.922 -158.125 -67.875 1 62.5 273 VAL B CA 1
ATOM 7737 C C . VAL B 1 273 ? 13.289 -158.25 -68.562 1 62.5 273 VAL B C 1
ATOM 7739 O O . VAL B 1 273 ? 13.539 -159.25 -69.25 1 62.5 273 VAL B O 1
ATOM 7742 N N . GLY B 1 274 ? 14.203 -157.25 -68.25 1 65.88 274 GLY B N 1
ATOM 7743 C CA . GLY B 1 274 ? 15.57 -157.375 -68.75 1 65.88 274 GLY B CA 1
ATOM 7744 C C . GLY B 1 274 ? 16.25 -158.625 -68.25 1 65.88 274 GLY B C 1
ATOM 7745 O O . GLY B 1 274 ? 16.906 -159.375 -69 1 65.88 274 GLY B O 1
ATOM 7746 N N . GLU B 1 275 ? 16.016 -159 -66.938 1 72.19 275 GLU B N 1
ATOM 7747 C CA . GLU B 1 275 ? 16.578 -160.25 -66.375 1 72.19 275 GLU B CA 1
ATOM 7748 C C . GLU B 1 275 ? 16.016 -161.5 -67 1 72.19 275 GLU B C 1
ATOM 7750 O O . GLU B 1 275 ? 16.75 -162.375 -67.312 1 72.19 275 GLU B O 1
ATOM 7755 N N . ASN B 1 276 ? 14.703 -161.5 -67.312 1 66.81 276 ASN B N 1
ATOM 7756 C CA . ASN B 1 276 ? 14.062 -162.625 -67.938 1 66.81 276 ASN B CA 1
ATOM 7757 C C . ASN B 1 276 ? 14.547 -162.75 -69.375 1 66.81 276 ASN B C 1
ATOM 7759 O O . ASN B 1 276 ? 14.742 -163.875 -69.812 1 66.81 276 ASN B O 1
ATOM 7763 N N . VAL B 1 277 ? 14.766 -161.75 -70.062 1 68.88 277 VAL B N 1
ATOM 7764 C CA . VAL B 1 277 ? 15.273 -161.75 -71.438 1 68.88 277 VAL B CA 1
ATOM 7765 C C . VAL B 1 277 ? 16.688 -162.375 -71.438 1 68.88 277 VAL B C 1
ATOM 7767 O O . VAL B 1 277 ? 17 -163.25 -72.25 1 68.88 277 VAL B O 1
ATOM 7770 N N . VAL B 1 278 ? 17.484 -161.875 -70.438 1 77 278 VAL B N 1
ATOM 7771 C CA . VAL B 1 278 ? 18.844 -162.375 -70.312 1 77 278 VAL B CA 1
ATOM 7772 C C . VAL B 1 278 ? 18.797 -163.875 -69.938 1 77 278 VAL B C 1
ATOM 7774 O O . VAL B 1 278 ? 19.562 -164.75 -70.5 1 77 278 VAL B O 1
ATOM 7777 N N . GLY B 1 279 ? 17.828 -164.25 -69.062 1 73.62 279 GLY B N 1
ATOM 7778 C CA . GLY B 1 279 ? 17.625 -165.75 -68.75 1 73.62 279 GLY B CA 1
ATOM 7779 C C . GLY B 1 279 ? 17.219 -166.5 -70 1 73.62 279 GLY B C 1
ATOM 7780 O O . GLY B 1 279 ? 17.719 -167.625 -70.188 1 73.62 279 GLY B O 1
ATOM 7781 N N . GLY B 1 280 ? 16.344 -166 -70.812 1 68.88 280 GLY B N 1
ATOM 7782 C CA . GLY B 1 280 ? 15.953 -166.625 -72.062 1 68.88 280 GLY B CA 1
ATOM 7783 C C . GLY B 1 280 ? 17.094 -166.75 -73 1 68.88 280 GLY B C 1
ATOM 7784 O O . GLY B 1 280 ? 17.219 -167.875 -73.688 1 68.88 280 GLY B O 1
ATOM 7785 N N . ILE B 1 281 ? 17.922 -165.75 -73.125 1 75.69 281 ILE B N 1
ATOM 7786 C CA . ILE B 1 281 ? 19.094 -165.875 -74 1 75.69 281 ILE B CA 1
ATOM 7787 C C . ILE B 1 281 ? 20.047 -166.875 -73.5 1 75.69 281 ILE B C 1
ATOM 7789 O O . ILE B 1 281 ? 20.562 -167.75 -74.312 1 75.69 281 ILE B O 1
ATOM 7793 N N . ASN B 1 282 ? 20.188 -167 -72.188 1 74.69 282 ASN B N 1
ATOM 7794 C CA . ASN B 1 282 ? 21.031 -168 -71.562 1 74.69 282 ASN B CA 1
ATOM 7795 C C . ASN B 1 282 ? 20.5 -169.5 -71.875 1 74.69 282 ASN B C 1
ATOM 7797 O O . ASN B 1 282 ? 21.266 -170.375 -72.188 1 74.69 282 ASN B O 1
ATOM 7801 N N . SER B 1 283 ? 19.219 -169.625 -71.875 1 74.38 283 SER B N 1
ATOM 7802 C CA . SER B 1 283 ? 18.594 -171 -72.188 1 74.38 283 SER B CA 1
ATOM 7803 C C . SER B 1 283 ? 18.766 -171.375 -73.625 1 74.38 283 SER B C 1
ATOM 7805 O O . SER B 1 283 ? 19.031 -172.5 -74 1 74.38 283 SER B O 1
ATOM 7807 N N . LEU B 1 284 ? 18.719 -170.375 -74.562 1 73.31 284 LEU B N 1
ATOM 7808 C CA . LEU B 1 284 ? 18.891 -170.625 -76 1 73.31 284 LEU B CA 1
ATOM 7809 C C . LEU B 1 284 ? 20.344 -170.875 -76.312 1 73.31 284 LEU B C 1
ATOM 7811 O O . LEU B 1 284 ? 20.625 -171.75 -77.125 1 73.31 284 LEU B O 1
ATOM 7815 N N . LEU B 1 285 ? 21.188 -170.375 -75.625 1 77.31 285 LEU B N 1
ATOM 7816 C CA . LEU B 1 285 ? 22.609 -170.625 -75.812 1 77.31 285 LEU B CA 1
ATOM 7817 C C . LEU B 1 285 ? 23 -172 -75.312 1 77.31 285 LEU B C 1
ATOM 7819 O O . LEU B 1 285 ? 23.844 -172.625 -75.938 1 77.31 285 LEU B O 1
ATOM 7823 N N . GLN B 1 286 ? 22.312 -172.5 -74.25 1 75.19 286 GLN B N 1
ATOM 7824 C CA . GLN B 1 286 ? 22.594 -173.75 -73.75 1 75.19 286 GLN B CA 1
ATOM 7825 C C . GLN B 1 286 ? 22.062 -174.875 -74.688 1 75.19 286 GLN B C 1
ATOM 7827 O O . GLN B 1 286 ? 22.516 -176 -74.625 1 75.19 286 GLN B O 1
ATOM 7832 N N . SER B 1 287 ? 21.156 -174.625 -75.625 1 70.94 287 SER B N 1
ATOM 7833 C CA . SER B 1 287 ? 20.609 -175.625 -76.5 1 70.94 287 SER B CA 1
ATOM 7834 C C . SER B 1 287 ? 21.562 -175.875 -77.688 1 70.94 287 SER B C 1
ATOM 7836 O O . SER B 1 287 ? 21.344 -176.75 -78.5 1 70.94 287 SER B O 1
ATOM 7838 N N . ILE B 1 288 ? 22.5 -175 -77.812 1 74.69 288 ILE B N 1
ATOM 7839 C CA . ILE B 1 288 ? 23.484 -175.125 -78.875 1 74.69 288 ILE B CA 1
ATOM 7840 C C . ILE B 1 288 ? 24.641 -176 -78.312 1 74.69 288 ILE B C 1
ATOM 7842 O O . ILE B 1 288 ? 25.266 -175.625 -77.375 1 74.69 288 ILE B O 1
ATOM 7846 N N . ASP B 1 289 ? 24.797 -177.375 -78.75 1 67.44 289 ASP B N 1
ATOM 7847 C CA . ASP B 1 289 ? 25.891 -178.25 -78.375 1 67.44 289 ASP B CA 1
ATOM 7848 C C . ASP B 1 289 ? 26.859 -178.375 -79.562 1 67.44 289 ASP B C 1
ATOM 7850 O O . ASP B 1 289 ? 26.688 -177.875 -80.625 1 67.44 289 ASP B O 1
ATOM 7854 N N . GLU B 1 290 ? 28 -179.125 -79.438 1 65.12 290 GLU B N 1
ATOM 7855 C CA . GLU B 1 290 ? 29.047 -179.375 -80.438 1 65.12 290 GLU B CA 1
ATOM 7856 C C . GLU B 1 290 ? 28.484 -180 -81.688 1 65.12 290 GLU B C 1
ATOM 7858 O O . GLU B 1 290 ? 29.047 -179.875 -82.75 1 65.12 290 GLU B O 1
ATOM 7863 N N . ASN B 1 291 ? 27.344 -180.625 -81.625 1 67.69 291 ASN B N 1
ATOM 7864 C CA . ASN B 1 291 ? 26.797 -181.375 -82.75 1 67.69 291 ASN B CA 1
ATOM 7865 C C . ASN B 1 291 ? 25.656 -180.5 -83.438 1 67.69 291 ASN B C 1
ATOM 7867 O O . ASN B 1 291 ? 24.984 -181.125 -84.312 1 67.69 291 ASN B O 1
ATOM 7871 N N . THR B 1 292 ? 25.422 -179.375 -83.062 1 72.38 292 THR B N 1
ATOM 7872 C CA . THR B 1 292 ? 24.312 -178.5 -83.625 1 72.38 292 THR B CA 1
ATOM 7873 C C . THR B 1 292 ? 24.688 -178 -85 1 72.38 292 THR B C 1
ATOM 7875 O O . THR B 1 292 ? 25.812 -177.5 -85.188 1 72.38 292 THR B O 1
ATOM 7878 N N . SER B 1 293 ? 23.844 -178.25 -86.062 1 75.44 293 SER B N 1
ATOM 7879 C CA . SER B 1 293 ? 24.109 -177.875 -87.438 1 75.44 293 SER B CA 1
ATOM 7880 C C . SER B 1 293 ? 24.281 -176.375 -87.5 1 75.44 293 SER B C 1
ATOM 7882 O O . SER B 1 293 ? 23.688 -175.625 -86.75 1 75.44 293 SER B O 1
ATOM 7884 N N . PRO B 1 294 ? 25.188 -176 -88.188 1 73.31 294 PRO B N 1
ATOM 7885 C CA . PRO B 1 294 ? 25.484 -174.5 -88.375 1 73.31 294 PRO B CA 1
ATOM 7886 C C . PRO B 1 294 ? 24.234 -173.75 -88.688 1 73.31 294 PRO B C 1
ATOM 7888 O O . PRO B 1 294 ? 24.125 -172.5 -88.25 1 73.31 294 PRO B O 1
ATOM 7891 N N . GLU B 1 295 ? 23.328 -174.375 -89.312 1 72.44 295 GLU B N 1
ATOM 7892 C CA . GLU B 1 295 ? 22.109 -173.625 -89.625 1 72.44 295 GLU B CA 1
ATOM 7893 C C . GLU B 1 295 ? 21.266 -173.375 -88.438 1 72.44 295 GLU B C 1
ATOM 7895 O O . GLU B 1 295 ? 20.719 -172.25 -88.25 1 72.44 295 GLU B O 1
ATOM 7900 N N . LYS B 1 296 ? 21.25 -174.25 -87.562 1 74.31 296 LYS B N 1
ATOM 7901 C CA . LYS B 1 296 ? 20.453 -174.125 -86.375 1 74.31 296 LYS B CA 1
ATOM 7902 C C . LYS B 1 296 ? 21.109 -173.125 -85.438 1 74.31 296 LYS B C 1
ATOM 7904 O O . LYS B 1 296 ? 20.422 -172.25 -84.75 1 74.31 296 LYS B O 1
ATOM 7909 N N . VAL B 1 297 ? 22.391 -173.125 -85.438 1 74.62 297 VAL B N 1
ATOM 7910 C CA . VAL B 1 297 ? 23.156 -172.125 -84.625 1 74.62 297 VAL B CA 1
ATOM 7911 C C . VAL B 1 297 ? 22.875 -170.75 -85.125 1 74.62 297 VAL B C 1
ATOM 7913 O O . VAL B 1 297 ? 22.656 -169.875 -84.312 1 74.62 297 VAL B O 1
ATOM 7916 N N . LYS B 1 298 ? 22.875 -170.625 -86.375 1 76.88 298 LYS B N 1
ATOM 7917 C CA . LYS B 1 298 ? 22.594 -169.25 -86.938 1 76.88 298 LYS B CA 1
ATOM 7918 C C . LYS B 1 298 ? 21.188 -168.75 -86.562 1 76.88 298 LYS B C 1
ATOM 7920 O O . LYS B 1 298 ? 20.984 -167.625 -86.25 1 76.88 298 LYS B O 1
ATOM 7925 N N . GLU B 1 299 ? 20.281 -169.75 -86.562 1 69.81 299 GLU B N 1
ATOM 7926 C CA . GLU B 1 299 ? 18.891 -169.375 -86.25 1 69.81 299 GLU B CA 1
ATOM 7927 C C . GLU B 1 299 ? 18.766 -168.875 -84.75 1 69.81 299 GLU B C 1
ATOM 7929 O O . GLU B 1 299 ? 18.078 -168 -84.5 1 69.81 299 GLU B O 1
ATOM 7934 N N . VAL B 1 300 ? 19.438 -169.625 -84 1 74.25 300 VAL B N 1
ATOM 7935 C CA . VAL B 1 300 ? 19.375 -169.375 -82.562 1 74.25 300 VAL B CA 1
ATOM 7936 C C . VAL B 1 300 ? 20.078 -168.125 -82.25 1 74.25 300 VAL B C 1
ATOM 7938 O O . VAL B 1 300 ? 19.578 -167.25 -81.5 1 74.25 300 VAL B O 1
ATOM 7941 N N . LEU B 1 301 ? 21.141 -167.875 -82.938 1 78.19 301 LEU B N 1
ATOM 7942 C CA . LEU B 1 301 ? 21.906 -166.625 -82.688 1 78.19 301 LEU B CA 1
ATOM 7943 C C . LEU B 1 301 ? 21.156 -165.375 -83.25 1 78.19 301 LEU B C 1
ATOM 7945 O O . LEU B 1 301 ? 21.219 -164.25 -82.625 1 78.19 301 LEU B O 1
ATOM 7949 N N . THR B 1 302 ? 20.469 -165.625 -84.312 1 74.62 302 THR B N 1
ATOM 7950 C CA . THR B 1 302 ? 19.672 -164.5 -84.875 1 74.62 302 THR B CA 1
ATOM 7951 C C . THR B 1 302 ? 18.531 -164.125 -83.938 1 74.62 302 THR B C 1
ATOM 7953 O O . THR B 1 302 ? 18.234 -163 -83.688 1 74.62 302 THR B O 1
ATOM 7956 N N . ALA B 1 303 ? 17.969 -165.25 -83.312 1 67.19 303 ALA B N 1
ATOM 7957 C CA . ALA B 1 303 ? 16.906 -165 -82.375 1 67.19 303 ALA B CA 1
ATOM 7958 C C . ALA B 1 303 ? 17.438 -164.25 -81.125 1 67.19 303 ALA B C 1
ATOM 7960 O O . ALA B 1 303 ? 16.781 -163.375 -80.562 1 67.19 303 ALA B O 1
ATOM 7961 N N . ILE B 1 304 ? 18.594 -164.625 -80.812 1 75.62 304 ILE B N 1
ATOM 7962 C CA . ILE B 1 304 ? 19.234 -164 -79.625 1 75.62 304 ILE B CA 1
ATOM 7963 C C . ILE B 1 304 ? 19.609 -162.5 -79.938 1 75.62 304 ILE B C 1
ATOM 7965 O O . ILE B 1 304 ? 19.484 -161.625 -79.062 1 75.62 304 ILE B O 1
ATOM 7969 N N . LYS B 1 305 ? 20.062 -162.375 -81.125 1 78.44 305 LYS B N 1
ATOM 7970 C CA . LYS B 1 305 ? 20.453 -161 -81.5 1 78.44 305 LYS B CA 1
ATOM 7971 C C . LYS B 1 305 ? 19.297 -160 -81.312 1 78.44 305 LYS B C 1
ATOM 7973 O O . LYS B 1 305 ? 19.5 -158.875 -80.75 1 78.44 305 LYS B O 1
ATOM 7978 N N . GLY B 1 306 ? 18.078 -160.5 -81.688 1 68.44 306 GLY B N 1
ATOM 7979 C CA . GLY B 1 306 ? 16.922 -159.625 -81.5 1 68.44 306 GLY B CA 1
ATOM 7980 C C . GLY B 1 306 ? 16.625 -159.375 -80.062 1 68.44 306 GLY B C 1
ATOM 7981 O O . GLY B 1 306 ? 16.328 -158.125 -79.688 1 68.44 306 GLY B O 1
ATOM 7982 N N . LYS B 1 307 ? 16.781 -160.375 -79.25 1 67.5 307 LYS B N 1
ATOM 7983 C CA . LYS B 1 307 ? 16.5 -160.125 -77.812 1 67.5 307 LYS B CA 1
ATOM 7984 C C . LYS B 1 307 ? 17.547 -159.25 -77.188 1 67.5 307 LYS B C 1
ATOM 7986 O O . LYS B 1 307 ? 17.219 -158.5 -76.312 1 67.5 307 LYS B O 1
ATOM 7991 N N . VAL B 1 308 ? 18.781 -159.375 -77.562 1 76.62 308 VAL B N 1
ATOM 7992 C CA . VAL B 1 308 ? 19.875 -158.5 -77 1 76.62 308 VAL B CA 1
ATOM 7993 C C . VAL B 1 308 ? 19.75 -157.125 -77.438 1 76.62 308 VAL B C 1
ATOM 7995 O O . VAL B 1 308 ? 20 -156.25 -76.625 1 76.62 308 VAL B O 1
ATOM 7998 N N . GLU B 1 309 ? 19.375 -157 -78.688 1 73.31 309 GLU B N 1
ATOM 7999 C CA . GLU B 1 309 ? 19.172 -155.625 -79.188 1 73.31 309 GLU B CA 1
ATOM 8000 C C . GLU B 1 309 ? 18.047 -154.875 -78.375 1 73.31 309 GLU B C 1
ATOM 8002 O O . GLU B 1 309 ? 18.141 -153.75 -78.062 1 73.31 309 GLU B O 1
ATOM 8007 N N . GLY B 1 310 ? 16.922 -155.625 -78.125 1 67.69 310 GLY B N 1
ATOM 8008 C CA . GLY B 1 310 ? 15.852 -155.125 -77.312 1 67.69 310 GLY B CA 1
ATOM 8009 C C . GLY B 1 310 ? 16.312 -154.75 -75.938 1 67.69 310 GLY B C 1
ATOM 8010 O O . GLY B 1 310 ? 15.922 -153.75 -75.375 1 67.69 310 GLY B O 1
ATOM 8011 N N . LEU B 1 311 ? 17.156 -155.5 -75.25 1 73.38 311 LEU B N 1
ATOM 8012 C CA . LEU B 1 311 ? 17.703 -155.25 -73.938 1 73.38 311 LEU B CA 1
ATOM 8013 C C . LEU B 1 311 ? 18.578 -154 -73.938 1 73.38 311 LEU B C 1
ATOM 8015 O O . LEU B 1 311 ? 18.531 -153.25 -73 1 73.38 311 LEU B O 1
ATOM 8019 N N . ASN B 1 312 ? 19.406 -153.875 -75 1 77.38 312 ASN B N 1
ATOM 8020 C CA . ASN B 1 312 ? 20.266 -152.625 -75.125 1 77.38 312 ASN B CA 1
ATOM 8021 C C . ASN B 1 312 ? 19.469 -151.375 -75.188 1 77.38 312 ASN B C 1
ATOM 8023 O O . ASN B 1 312 ? 19.844 -150.375 -74.5 1 77.38 312 ASN B O 1
ATOM 8027 N N . ASN B 1 313 ? 18.391 -151.375 -75.875 1 66.69 313 ASN B N 1
ATOM 8028 C CA . ASN B 1 313 ? 17.562 -150.25 -76 1 66.69 313 ASN B CA 1
ATOM 8029 C C . ASN B 1 313 ? 16.891 -149.875 -74.688 1 66.69 313 ASN B C 1
ATOM 8031 O O . ASN B 1 313 ? 16.828 -148.75 -74.312 1 66.69 313 ASN B O 1
ATOM 8035 N N . SER B 1 314 ? 16.453 -151 -73.938 1 66.5 314 SER B N 1
ATOM 8036 C CA . SER B 1 314 ? 15.805 -150.75 -72.688 1 66.5 314 SER B CA 1
ATOM 8037 C C . SER B 1 314 ? 16.797 -150.25 -71.625 1 66.5 314 SER B C 1
ATOM 8039 O O . SER B 1 314 ? 16.453 -149.25 -70.875 1 66.5 314 SER B O 1
ATOM 8041 N N . VAL B 1 315 ? 18.016 -150.625 -71.625 1 76.31 315 VAL B N 1
ATOM 8042 C CA . VAL B 1 315 ? 19.047 -150.25 -70.625 1 76.31 315 VAL B CA 1
ATOM 8043 C C . VAL B 1 315 ? 19.469 -148.75 -70.938 1 76.31 315 VAL B C 1
ATOM 8045 O O . VAL B 1 315 ? 19.625 -148 -70 1 76.31 315 VAL B O 1
ATOM 8048 N N . GLU B 1 316 ? 19.609 -148.5 -72.25 1 73.12 316 GLU B N 1
ATOM 8049 C CA . GLU B 1 316 ? 19.969 -147.125 -72.625 1 73.12 316 GLU B CA 1
ATOM 8050 C C . GLU B 1 316 ? 18.906 -146.125 -72.188 1 73.12 316 GLU B C 1
ATOM 8052 O O . GLU B 1 316 ? 19.234 -145 -71.688 1 73.12 316 GLU B O 1
ATOM 8057 N N . SER B 1 317 ? 17.641 -146.5 -72.375 1 63.09 317 SER B N 1
ATOM 8058 C CA . SER B 1 317 ? 16.531 -145.625 -71.938 1 63.09 317 SER B CA 1
ATOM 8059 C C . SER B 1 317 ? 16.531 -145.375 -70.438 1 63.09 317 SER B C 1
ATOM 8061 O O . SER B 1 317 ? 16.297 -144.25 -69.938 1 63.09 317 SER B O 1
ATOM 8063 N N . LEU B 1 318 ? 16.828 -146.5 -69.625 1 67.88 318 LEU B N 1
ATOM 8064 C CA . LEU B 1 318 ? 16.844 -146.375 -68.188 1 67.88 318 LEU B CA 1
ATOM 8065 C C . LEU B 1 318 ? 18.016 -145.5 -67.688 1 67.88 318 LEU B C 1
ATOM 8067 O O . LEU B 1 318 ? 17.875 -144.75 -66.75 1 67.88 318 LEU B O 1
ATOM 8071 N N . ILE B 1 319 ? 19.172 -145.625 -68.375 1 76.62 319 ILE B N 1
ATOM 8072 C CA . ILE B 1 319 ? 20.344 -144.875 -68.062 1 76.62 319 ILE B CA 1
ATOM 8073 C C . ILE B 1 319 ? 20.016 -143.375 -68.25 1 76.62 319 ILE B C 1
ATOM 8075 O O . ILE B 1 319 ? 20.297 -142.5 -67.375 1 76.62 319 ILE B O 1
ATOM 8079 N N . LYS B 1 320 ? 19.422 -143 -69.312 1 65.44 320 LYS B N 1
ATOM 8080 C CA . LYS B 1 320 ? 19.078 -141.625 -69.625 1 65.44 320 LYS B CA 1
ATOM 8081 C C . LYS B 1 320 ? 18.109 -141.125 -68.562 1 65.44 320 LYS B C 1
ATOM 8083 O O . LYS B 1 320 ? 18.266 -140 -68.125 1 65.44 320 LYS B O 1
ATOM 8088 N N . LEU B 1 321 ? 17.141 -141.875 -68.25 1 59.53 321 LEU B N 1
ATOM 8089 C CA . LEU B 1 321 ? 16.141 -141.5 -67.25 1 59.53 321 LEU B CA 1
ATOM 8090 C C . LEU B 1 321 ? 16.812 -141.25 -65.875 1 59.53 321 LEU B C 1
ATOM 8092 O O . LEU B 1 321 ? 16.594 -140.25 -65.25 1 59.53 321 LEU B O 1
ATOM 8096 N N . LEU B 1 322 ? 17.609 -142.25 -65.375 1 68.06 322 LEU B N 1
ATOM 8097 C CA . LEU B 1 322 ? 18.234 -142.125 -64.062 1 68.06 322 LEU B CA 1
ATOM 8098 C C . LEU B 1 322 ? 19.25 -141 -64.062 1 68.06 322 LEU B C 1
ATOM 8100 O O . LEU B 1 322 ? 19.406 -140.375 -63.031 1 68.06 322 LEU B O 1
ATOM 8104 N N . LYS B 1 323 ? 19.953 -140.75 -65.188 1 71.12 323 LYS B N 1
ATOM 8105 C CA . LYS B 1 323 ? 20.891 -139.625 -65.25 1 71.12 323 LYS B CA 1
ATOM 8106 C C . LYS B 1 323 ? 20.156 -138.25 -65.125 1 71.12 323 LYS B C 1
ATOM 8108 O O . LYS B 1 323 ? 20.641 -137.375 -64.5 1 71.12 323 LYS B O 1
ATOM 8113 N N . SER B 1 324 ? 19.047 -138.25 -65.75 1 59.09 324 SER B N 1
ATOM 8114 C CA . SER B 1 324 ? 18.25 -137 -65.688 1 59.09 324 SER B CA 1
ATOM 8115 C C . SER B 1 324 ? 17.797 -136.75 -64.25 1 59.09 324 SER B C 1
ATOM 8117 O O . SER B 1 324 ? 17.828 -135.5 -63.812 1 59.09 324 SER B O 1
ATOM 8119 N N . ILE B 1 325 ? 17.438 -137.75 -63.625 1 60.28 325 ILE B N 1
ATOM 8120 C CA . ILE B 1 325 ? 17 -137.625 -62.25 1 60.28 325 ILE B CA 1
ATOM 8121 C C . ILE B 1 325 ? 18.188 -137.25 -61.344 1 60.28 325 ILE B C 1
ATOM 8123 O O . ILE B 1 325 ? 18.109 -136.375 -60.5 1 60.28 325 ILE B O 1
ATOM 8127 N N . ASN B 1 326 ? 19.328 -138 -61.594 1 67 326 ASN B N 1
ATOM 8128 C CA . ASN B 1 326 ? 20.516 -137.875 -60.781 1 67 326 ASN B CA 1
ATOM 8129 C C . ASN B 1 326 ? 21.156 -136.5 -60.969 1 67 326 ASN B C 1
ATOM 8131 O O . ASN B 1 326 ? 21.844 -136 -60.062 1 67 326 ASN B O 1
ATOM 8135 N N . ASN B 1 327 ? 21.016 -135.875 -62.031 1 63.38 327 ASN B N 1
ATOM 8136 C CA . ASN B 1 327 ? 21.516 -134.5 -62.25 1 63.38 327 ASN B CA 1
ATOM 8137 C C . ASN B 1 327 ? 20.812 -133.5 -61.375 1 63.38 327 ASN B C 1
ATOM 8139 O O . ASN B 1 327 ? 21.391 -132.5 -61.031 1 63.38 327 ASN B O 1
ATOM 8143 N N . LEU B 1 328 ? 19.703 -134.125 -61.062 1 55.41 328 LEU B N 1
ATOM 8144 C CA . LEU B 1 328 ? 18.922 -133.125 -60.219 1 55.41 328 LEU B CA 1
ATOM 8145 C C . LEU B 1 328 ? 19.25 -133.375 -58.75 1 55.41 328 LEU B C 1
ATOM 8147 O O . LEU B 1 328 ? 19.344 -132.5 -57.969 1 55.41 328 LEU B O 1
ATOM 8151 N N . ILE B 1 329 ? 19.422 -134.75 -58.344 1 59.34 329 ILE B N 1
ATOM 8152 C CA . ILE B 1 329 ? 19.469 -135 -56.906 1 59.34 329 ILE B CA 1
ATOM 8153 C C . ILE B 1 329 ? 20.906 -135.375 -56.531 1 59.34 329 ILE B C 1
ATOM 8155 O O . ILE B 1 329 ? 21.25 -135.375 -55.344 1 59.34 329 ILE B O 1
ATOM 8159 N N . HIS B 1 330 ? 21.781 -135.5 -57.5 1 70.94 330 HIS B N 1
ATOM 8160 C CA . HIS B 1 330 ? 23.172 -135.875 -57.281 1 70.94 330 HIS B CA 1
ATOM 8161 C C . HIS B 1 330 ? 23.312 -136.875 -56.156 1 70.94 330 HIS B C 1
ATOM 8163 O O . HIS B 1 330 ? 23.984 -136.625 -55.156 1 70.94 330 HIS B O 1
ATOM 8169 N N . ASN B 1 331 ? 22.578 -138 -56.281 1 70.5 331 ASN B N 1
ATOM 8170 C CA . ASN B 1 331 ? 22.562 -139.125 -55.281 1 70.5 331 ASN B CA 1
ATOM 8171 C C . ASN B 1 331 ? 23.562 -140.25 -55.656 1 70.5 331 ASN B C 1
ATOM 8173 O O . ASN B 1 331 ? 23.625 -140.625 -56.812 1 70.5 331 ASN B O 1
ATOM 8177 N N . LYS B 1 332 ? 24.359 -140.625 -54.75 1 77.62 332 LYS B N 1
ATOM 8178 C CA . LYS B 1 332 ? 25.438 -141.5 -54.969 1 77.62 332 LYS B CA 1
ATOM 8179 C C . LYS B 1 332 ? 24.875 -142.875 -55.406 1 77.62 332 LYS B C 1
ATOM 8181 O O . LYS B 1 332 ? 25.469 -143.625 -56.25 1 77.62 332 LYS B O 1
ATOM 8186 N N . ASP B 1 333 ? 23.719 -143.25 -54.844 1 76.12 333 ASP B N 1
ATOM 8187 C CA . ASP B 1 333 ? 23.125 -144.625 -55.188 1 76.12 333 ASP B CA 1
ATOM 8188 C C . ASP B 1 333 ? 22.578 -144.625 -56.594 1 76.12 333 ASP B C 1
ATOM 8190 O O . ASP B 1 333 ? 22.688 -145.625 -57.312 1 76.12 333 ASP B O 1
ATOM 8194 N N . LEU B 1 334 ? 22.156 -143.5 -57.031 1 76.56 334 LEU B N 1
ATOM 8195 C CA . LEU B 1 334 ? 21.688 -143.375 -58.438 1 76.56 334 LEU B CA 1
ATOM 8196 C C . LEU B 1 334 ? 22.875 -143.375 -59.375 1 76.56 334 LEU B C 1
ATOM 8198 O O . LEU B 1 334 ? 22.812 -144 -60.469 1 76.56 334 LEU B O 1
ATOM 8202 N N . ASP B 1 335 ? 23.906 -142.75 -58.938 1 80.19 335 ASP B N 1
ATOM 8203 C CA . ASP B 1 335 ? 25.141 -142.75 -59.75 1 80.19 335 ASP B CA 1
ATOM 8204 C C . ASP B 1 335 ? 25.641 -144.25 -59.938 1 80.19 335 ASP B C 1
ATOM 8206 O O . ASP B 1 335 ? 26.062 -144.625 -61.031 1 80.19 335 ASP B O 1
ATOM 8210 N N . ASN B 1 336 ? 25.547 -144.875 -58.844 1 81.44 336 ASN B N 1
ATOM 8211 C CA . ASN B 1 336 ? 25.969 -146.375 -58.906 1 81.44 336 ASN B CA 1
ATOM 8212 C C . ASN B 1 336 ? 25.078 -147.125 -59.812 1 81.44 336 ASN B C 1
ATOM 8214 O O . ASN B 1 336 ? 25.562 -148 -60.562 1 81.44 336 ASN B O 1
ATOM 8218 N N . ALA B 1 337 ? 23.812 -146.875 -59.719 1 79.94 337 ALA B N 1
ATOM 8219 C CA . ALA B 1 337 ? 22.875 -147.625 -60.594 1 79.94 337 ALA B CA 1
ATOM 8220 C C . ALA B 1 337 ? 23.109 -147.25 -62.062 1 79.94 337 ALA B C 1
ATOM 8222 O O . ALA B 1 337 ? 23.094 -148.125 -62.938 1 79.94 337 ALA B O 1
ATOM 8223 N N . ILE B 1 338 ? 23.438 -146 -62.344 1 82.25 338 ILE B N 1
ATOM 8224 C CA . ILE B 1 338 ? 23.734 -145.5 -63.688 1 82.25 338 ILE B CA 1
ATOM 8225 C C . ILE B 1 338 ? 25.047 -146.125 -64.188 1 82.25 338 ILE B C 1
ATOM 8227 O O . ILE B 1 338 ? 25.125 -146.625 -65.312 1 82.25 338 ILE B O 1
ATOM 8231 N N . GLY B 1 339 ? 25.969 -146.25 -63.281 1 83.25 339 GLY B N 1
ATOM 8232 C CA . GLY B 1 339 ? 27.234 -146.875 -63.625 1 83.25 339 GLY B CA 1
ATOM 8233 C C . GLY B 1 339 ? 27.062 -148.375 -63.969 1 83.25 339 GLY B C 1
ATOM 8234 O O . GLY B 1 339 ? 27.641 -148.875 -64.938 1 83.25 339 GLY B O 1
ATOM 8235 N N . ASN B 1 340 ? 26.281 -149 -63.156 1 82.75 340 ASN B N 1
ATOM 8236 C CA . ASN B 1 340 ? 26.047 -150.5 -63.375 1 82.75 340 ASN B CA 1
ATOM 8237 C C . ASN B 1 340 ? 25.266 -150.625 -64.688 1 82.75 340 ASN B C 1
ATOM 8239 O O . ASN B 1 340 ? 25.562 -151.625 -65.438 1 82.75 340 ASN B O 1
ATOM 8243 N N . LEU B 1 341 ? 24.359 -149.875 -65 1 81.19 341 LEU B N 1
ATOM 8244 C CA . LEU B 1 341 ? 23.594 -150 -66.188 1 81.19 341 LEU B CA 1
ATOM 8245 C C . LEU B 1 341 ? 24.469 -149.625 -67.438 1 81.19 341 LEU B C 1
ATOM 8247 O O . LEU B 1 341 ? 24.328 -150.25 -68.5 1 81.19 341 LEU B O 1
ATOM 8251 N N . THR B 1 342 ? 25.438 -148.75 -67.25 1 83.94 342 THR B N 1
ATOM 8252 C CA . THR B 1 342 ? 26.375 -148.5 -68.312 1 83.94 342 THR B CA 1
ATOM 8253 C C . THR B 1 342 ? 27.297 -149.75 -68.625 1 83.94 342 THR B C 1
ATOM 8255 O O . THR B 1 342 ? 27.609 -150 -69.75 1 83.94 342 THR B O 1
ATOM 8258 N N . LYS B 1 343 ? 27.609 -150.375 -67.562 1 82.81 343 LYS B N 1
ATOM 8259 C CA . LYS B 1 343 ? 28.391 -151.625 -67.688 1 82.81 343 LYS B CA 1
ATOM 8260 C C . LYS B 1 343 ? 27.609 -152.625 -68.5 1 82.81 343 LYS B C 1
ATOM 8262 O O . LYS B 1 343 ? 28.156 -153.375 -69.312 1 82.81 343 LYS B O 1
ATOM 8267 N N . ILE B 1 344 ? 26.344 -152.75 -68.125 1 83.69 344 ILE B N 1
ATOM 8268 C CA . ILE B 1 344 ? 25.469 -153.625 -68.875 1 83.69 344 ILE B CA 1
ATOM 8269 C C . ILE B 1 344 ? 25.422 -153.25 -70.312 1 83.69 344 ILE B C 1
ATOM 8271 O O . ILE B 1 344 ? 25.531 -154.125 -71.188 1 83.69 344 ILE B O 1
ATOM 8275 N N . LYS B 1 345 ? 25.344 -152 -70.625 1 84.5 345 LYS B N 1
ATOM 8276 C CA . LYS B 1 345 ? 25.297 -151.625 -72 1 84.5 345 LYS B CA 1
ATOM 8277 C C . LYS B 1 345 ? 26.578 -152 -72.75 1 84.5 345 LYS B C 1
ATOM 8279 O O . LYS B 1 345 ? 26.516 -152.375 -73.875 1 84.5 345 LYS B O 1
ATOM 8284 N N . ASP B 1 346 ? 27.641 -151.875 -72.125 1 82.38 346 ASP B N 1
ATOM 8285 C CA . ASP B 1 346 ? 28.922 -152.125 -72.688 1 82.38 346 ASP B CA 1
ATOM 8286 C C . ASP B 1 346 ? 29.016 -153.625 -73 1 82.38 346 ASP B C 1
ATOM 8288 O O . ASP B 1 346 ? 29.469 -154.125 -74.062 1 82.38 346 ASP B O 1
ATOM 8292 N N . GLU B 1 347 ? 28.516 -154.375 -72 1 82.31 347 GLU B N 1
ATOM 8293 C CA . GLU B 1 347 ? 28.531 -155.875 -72.188 1 82.31 347 GLU B CA 1
ATOM 8294 C C . GLU B 1 347 ? 27.562 -156.25 -73.312 1 82.31 347 GLU B C 1
ATOM 8296 O O . GLU B 1 347 ? 27.875 -157.25 -74.062 1 82.31 347 GLU B O 1
ATOM 8301 N N . VAL B 1 348 ? 26.453 -155.625 -73.375 1 83.12 348 VAL B N 1
ATOM 8302 C CA . VAL B 1 348 ? 25.453 -156 -74.438 1 83.12 348 VAL B CA 1
ATOM 8303 C C . VAL B 1 348 ? 26.031 -155.625 -75.812 1 83.12 348 VAL B C 1
ATOM 8305 O O . VAL B 1 348 ? 25.844 -156.5 -76.75 1 83.12 348 VAL B O 1
ATOM 8308 N N . ASP B 1 349 ? 26.797 -154.625 -75.938 1 81.81 349 ASP B N 1
ATOM 8309 C CA . ASP B 1 349 ? 27.422 -154.25 -77.188 1 81.81 349 ASP B CA 1
ATOM 8310 C C . ASP B 1 349 ? 28.438 -155.375 -77.625 1 81.81 349 ASP B C 1
ATOM 8312 O O . ASP B 1 349 ? 28.484 -155.75 -78.812 1 81.81 349 ASP B O 1
ATOM 8316 N N . LYS B 1 350 ? 29.125 -155.875 -76.688 1 82.19 350 LYS B N 1
ATOM 8317 C CA . LYS B 1 350 ? 30.094 -157 -77 1 82.19 350 LYS B CA 1
ATOM 8318 C C . LYS B 1 350 ? 29.406 -158.25 -77.375 1 82.19 350 LYS B C 1
ATOM 8320 O O . LYS B 1 350 ? 29.859 -159 -78.312 1 82.19 350 LYS B O 1
ATOM 8325 N N . VAL B 1 351 ? 28.328 -158.5 -76.625 1 84.31 351 VAL B N 1
ATOM 8326 C CA . VAL B 1 351 ? 27.547 -159.625 -76.938 1 84.31 351 VAL B CA 1
ATOM 8327 C C . VAL B 1 351 ? 26.984 -159.625 -78.375 1 84.31 351 VAL B C 1
ATOM 8329 O O . VAL B 1 351 ? 27.031 -160.5 -79.125 1 84.31 351 VAL B O 1
ATOM 8332 N N . LEU B 1 352 ? 26.516 -158.5 -78.75 1 81.62 352 LEU B N 1
ATOM 8333 C CA . LEU B 1 352 ? 25.969 -158.25 -80.125 1 81.62 352 LEU B CA 1
ATOM 8334 C C . LEU B 1 352 ? 27.047 -158.375 -81.188 1 81.62 352 LEU B C 1
ATOM 8336 O O . LEU B 1 352 ? 26.781 -159 -82.25 1 81.62 352 LEU B O 1
ATOM 8340 N N . ASP B 1 353 ? 28.203 -158 -80.875 1 80.38 353 ASP B N 1
ATOM 8341 C CA . ASP B 1 353 ? 29.328 -158.125 -81.75 1 80.38 353 ASP B CA 1
ATOM 8342 C C . ASP B 1 353 ? 29.656 -159.625 -81.938 1 80.38 353 ASP B C 1
ATOM 8344 O O . ASP B 1 353 ? 29.891 -160.125 -83.062 1 80.38 353 ASP B O 1
ATOM 8348 N N . LEU B 1 354 ? 29.625 -160.375 -80.875 1 81.75 354 LEU B N 1
ATOM 8349 C CA . LEU B 1 354 ? 29.922 -161.875 -80.938 1 81.75 354 LEU B CA 1
ATOM 8350 C C . LEU B 1 354 ? 28.812 -162.625 -81.625 1 81.75 354 LEU B C 1
ATOM 8352 O O . LEU B 1 354 ? 29.094 -163.5 -82.438 1 81.75 354 LEU B O 1
ATOM 8356 N N . ILE B 1 355 ? 27.562 -162.125 -81.438 1 81.5 355 ILE B N 1
ATOM 8357 C CA . ILE B 1 355 ? 26.422 -162.75 -82.125 1 81.5 355 ILE B CA 1
ATOM 8358 C C . ILE B 1 355 ? 26.516 -162.5 -83.625 1 81.5 355 ILE B C 1
ATOM 8360 O O . ILE B 1 355 ? 26.328 -163.375 -84.438 1 81.5 355 ILE B O 1
ATOM 8364 N N . ASN B 1 356 ? 26.922 -161.375 -84.062 1 79.38 356 ASN B N 1
ATOM 8365 C CA . ASN B 1 356 ? 27.062 -161 -85.438 1 79.38 356 ASN B CA 1
ATOM 8366 C C . ASN B 1 356 ? 28.188 -161.75 -86.125 1 79.38 356 ASN B C 1
ATOM 8368 O O . ASN B 1 356 ? 28.047 -162.25 -87.25 1 79.38 356 ASN B O 1
ATOM 8372 N N . THR B 1 357 ? 29.25 -162 -85.312 1 79.06 357 THR B N 1
ATOM 8373 C CA . THR B 1 357 ? 30.344 -162.875 -85.875 1 79.06 357 THR B CA 1
ATOM 8374 C C . THR B 1 357 ? 29.906 -164.25 -86 1 79.06 357 THR B C 1
ATOM 8376 O O . THR B 1 357 ? 30.266 -165 -86.938 1 79.06 357 THR B O 1
ATOM 8379 N N . GLY B 1 358 ? 29.062 -164.75 -85 1 77.12 358 GLY B N 1
ATOM 8380 C CA . GLY B 1 358 ? 28.547 -166.125 -85.062 1 77.12 358 GLY B CA 1
ATOM 8381 C C . GLY B 1 358 ? 27.562 -166.25 -86.188 1 77.12 358 GLY B C 1
ATOM 8382 O O . GLY B 1 358 ? 27.578 -167.375 -86.812 1 77.12 358 GLY B O 1
ATOM 8383 N N . ILE B 1 359 ? 26.734 -165.25 -86.5 1 77.69 359 ILE B N 1
ATOM 8384 C CA . ILE B 1 359 ? 25.766 -165.375 -87.562 1 77.69 359 ILE B CA 1
ATOM 8385 C C . ILE B 1 359 ? 26.484 -165.375 -88.938 1 77.69 359 ILE B C 1
ATOM 8387 O O . ILE B 1 359 ? 26.094 -166.125 -89.875 1 77.69 359 ILE B O 1
ATOM 8391 N N . GLU B 1 360 ? 27.531 -164.75 -89.125 1 74.81 360 GLU B N 1
ATOM 8392 C CA . GLU B 1 360 ? 28.266 -164.625 -90.375 1 74.81 360 GLU B CA 1
ATOM 8393 C C . GLU B 1 360 ? 29.125 -165.875 -90.625 1 74.81 360 GLU B C 1
ATOM 8395 O O . GLU B 1 360 ? 29.234 -166.375 -91.75 1 74.81 360 GLU B O 1
ATOM 8400 N N . SER B 1 361 ? 29.766 -166.5 -89.625 1 72.25 361 SER B N 1
ATOM 8401 C CA . SER B 1 361 ? 30.75 -167.5 -89.812 1 72.25 361 SER B CA 1
ATOM 8402 C C . SER B 1 361 ? 30.125 -168.875 -89.562 1 72.25 361 SER B C 1
ATOM 8404 O O . SER B 1 361 ? 30.719 -170 -89.938 1 72.25 361 SER B O 1
ATOM 8406 N N . GLY B 1 362 ? 28.859 -169.125 -89.25 1 61.06 362 GLY B N 1
ATOM 8407 C CA . GLY B 1 362 ? 28.25 -170.375 -88.938 1 61.06 362 GLY B CA 1
ATOM 8408 C C . GLY B 1 362 ? 28.969 -171.125 -87.812 1 61.06 362 GLY B C 1
ATOM 8409 O O . GLY B 1 362 ? 29.656 -170.625 -87 1 61.06 362 GLY B O 1
ATOM 8410 N N . ASN B 1 363 ? 28.719 -172.5 -87.625 1 60.84 363 ASN B N 1
ATOM 8411 C CA . ASN B 1 363 ? 29.328 -173.25 -86.562 1 60.84 363 ASN B CA 1
ATOM 8412 C C . ASN B 1 363 ? 30.75 -173.75 -86.938 1 60.84 363 ASN B C 1
ATOM 8414 O O . ASN B 1 363 ? 31.078 -174.875 -87.062 1 60.84 363 ASN B O 1
ATOM 8418 N N . ASN B 1 364 ? 31.594 -172.875 -87.625 1 67.56 364 ASN B N 1
ATOM 8419 C CA . ASN B 1 364 ? 32.969 -173.25 -87.875 1 67.56 364 ASN B CA 1
ATOM 8420 C C . ASN B 1 364 ? 33.844 -173.25 -86.625 1 67.56 364 ASN B C 1
ATOM 8422 O O . ASN B 1 364 ? 33.438 -172.625 -85.625 1 67.56 364 ASN B O 1
ATOM 8426 N N . GLU B 1 365 ? 34.844 -174 -86.5 1 64.62 365 GLU B N 1
ATOM 8427 C CA . GLU B 1 365 ? 35.75 -174.25 -85.375 1 64.62 365 GLU B CA 1
ATOM 8428 C C . GLU B 1 365 ? 36.125 -172.875 -84.688 1 64.62 365 GLU B C 1
ATOM 8430 O O . GLU B 1 365 ? 36.25 -172.875 -83.438 1 64.62 365 GLU B O 1
ATOM 8435 N N . ALA B 1 366 ? 36.094 -171.875 -85.438 1 67.31 366 ALA B N 1
ATOM 8436 C CA . ALA B 1 366 ? 36.5 -170.625 -84.875 1 67.31 366 ALA B CA 1
ATOM 8437 C C . ALA B 1 366 ? 35.438 -170 -84 1 67.31 366 ALA B C 1
ATOM 8439 O O . ALA B 1 366 ? 35.75 -169.25 -83 1 67.31 366 ALA B O 1
ATOM 8440 N N . PHE B 1 367 ? 34.125 -170.375 -84.125 1 70.69 367 PHE B N 1
ATOM 8441 C CA . PHE B 1 367 ? 33 -169.875 -83.375 1 70.69 367 PHE B CA 1
ATOM 8442 C C . PHE B 1 367 ? 32.875 -170.625 -82 1 70.69 367 PHE B C 1
ATOM 8444 O O . PHE B 1 367 ? 32.344 -170 -81.062 1 70.69 367 PHE B O 1
ATOM 8451 N N . LYS B 1 368 ? 33.531 -171.75 -81.875 1 71.94 368 LYS B N 1
ATOM 8452 C CA . LYS B 1 368 ? 33.375 -172.5 -80.625 1 71.94 368 LYS B CA 1
ATOM 8453 C C . LYS B 1 368 ? 33.969 -171.75 -79.438 1 71.94 368 LYS B C 1
ATOM 8455 O O . LYS B 1 368 ? 33.375 -171.625 -78.375 1 71.94 368 LYS B O 1
ATOM 8460 N N . ASP B 1 369 ? 35.125 -171.125 -79.688 1 72.88 369 ASP B N 1
ATOM 8461 C CA . ASP B 1 369 ? 35.719 -170.25 -78.625 1 72.88 369 ASP B CA 1
ATOM 8462 C C . ASP B 1 369 ? 34.938 -169 -78.375 1 72.88 369 ASP B C 1
ATOM 8464 O O . ASP B 1 369 ? 34.781 -168.625 -77.188 1 72.88 369 ASP B O 1
ATOM 8468 N N . LYS B 1 370 ? 34.375 -168.5 -79.5 1 77.5 370 LYS B N 1
ATOM 8469 C CA . LYS B 1 370 ? 33.625 -167.25 -79.375 1 77.5 370 LYS B CA 1
ATOM 8470 C C . LYS B 1 370 ? 32.25 -167.5 -78.75 1 77.5 370 LYS B C 1
ATOM 8472 O O . LYS B 1 370 ? 31.688 -166.625 -78.062 1 77.5 370 LYS B O 1
ATOM 8477 N N . PHE B 1 371 ? 31.938 -168.75 -78.688 1 77.06 371 PHE B N 1
ATOM 8478 C CA . PHE B 1 371 ? 30.641 -169.125 -78.125 1 77.06 371 PHE B CA 1
ATOM 8479 C C . PHE B 1 371 ? 30.719 -169.125 -76.625 1 77.06 371 PHE B C 1
ATOM 8481 O O . PHE B 1 371 ? 29.781 -168.75 -75.938 1 77.06 371 PHE B O 1
ATOM 8488 N N . LYS B 1 372 ? 31.859 -169.625 -76.125 1 79.5 372 LYS B N 1
ATOM 8489 C CA . LYS B 1 372 ? 32.062 -169.75 -74.688 1 79.5 372 LYS B CA 1
ATOM 8490 C C . LYS B 1 372 ? 32.125 -168.25 -74.125 1 79.5 372 LYS B C 1
ATOM 8492 O O . LYS B 1 372 ? 31.594 -168 -73.062 1 79.5 372 LYS B O 1
ATOM 8497 N N . ASP B 1 373 ? 32.719 -167.375 -75 1 80.94 373 ASP B N 1
ATOM 8498 C CA . ASP B 1 373 ? 32.812 -166 -74.625 1 80.94 373 ASP B CA 1
ATOM 8499 C C . ASP B 1 373 ? 31.422 -165.375 -74.562 1 80.94 373 ASP B C 1
ATOM 8501 O O . ASP B 1 373 ? 31.109 -164.625 -73.625 1 80.94 373 ASP B O 1
ATOM 8505 N N . LEU B 1 374 ? 30.609 -165.75 -75.438 1 82.25 374 LEU B N 1
ATOM 8506 C CA . LEU B 1 374 ? 29.234 -165.25 -75.562 1 82.25 374 LEU B CA 1
ATOM 8507 C C . LEU B 1 374 ? 28.438 -165.625 -74.312 1 82.25 374 LEU B C 1
ATOM 8509 O O . LEU B 1 374 ? 27.734 -164.875 -73.688 1 82.25 374 LEU B O 1
ATOM 8513 N N . GLN B 1 375 ? 28.625 -166.875 -73.938 1 80.25 375 GLN B N 1
ATOM 8514 C CA . GLN B 1 375 ? 27.906 -167.5 -72.75 1 80.25 375 GLN B CA 1
ATOM 8515 C C . GLN B 1 375 ? 28.328 -166.75 -71.5 1 80.25 375 GLN B C 1
ATOM 8517 O O . GLN B 1 375 ? 27.484 -166.375 -70.625 1 80.25 375 GLN B O 1
ATOM 8522 N N . GLU B 1 376 ? 29.594 -166.5 -71.375 1 80.56 376 GLU B N 1
ATOM 8523 C CA . GLU B 1 376 ? 30.125 -165.75 -70.188 1 80.56 376 GLU B CA 1
ATOM 8524 C C . GLU B 1 376 ? 29.656 -164.375 -70.062 1 80.56 376 GLU B C 1
ATOM 8526 O O . GLU B 1 376 ? 29.344 -163.875 -69 1 80.56 376 GLU B O 1
ATOM 8531 N N . ARG B 1 377 ? 29.656 -163.75 -71.25 1 79.31 377 ARG B N 1
ATOM 8532 C CA . ARG B 1 377 ? 29.281 -162.375 -71.188 1 79.31 377 ARG B CA 1
ATOM 8533 C C . ARG B 1 377 ? 27.781 -162.25 -70.938 1 79.31 377 ARG B C 1
ATOM 8535 O O . ARG B 1 377 ? 27.391 -161.25 -70.25 1 79.31 377 ARG B O 1
ATOM 8542 N N . VAL B 1 378 ? 26.969 -163 -71.375 1 81.38 378 VAL B N 1
ATOM 8543 C CA . VAL B 1 378 ? 25.531 -163 -71.062 1 81.38 378 VAL B CA 1
ATOM 8544 C C . VAL B 1 378 ? 25.312 -163.25 -69.562 1 81.38 378 VAL B C 1
ATOM 8546 O O . VAL B 1 378 ? 24.469 -162.625 -68.938 1 81.38 378 VAL B O 1
ATOM 8549 N N . GLU B 1 379 ? 26.125 -164.25 -69 1 80.38 379 GLU B N 1
ATOM 8550 C CA . GLU B 1 379 ? 26.047 -164.5 -67.562 1 80.38 379 GLU B CA 1
ATOM 8551 C C . GLU B 1 379 ? 26.438 -163.25 -66.75 1 80.38 379 GLU B C 1
ATOM 8553 O O . GLU B 1 379 ? 25.859 -163 -65.688 1 80.38 379 GLU B O 1
ATOM 8558 N N . ARG B 1 380 ? 27.406 -162.5 -67.312 1 80.75 380 ARG B N 1
ATOM 8559 C CA . ARG B 1 380 ? 27.812 -161.25 -66.625 1 80.75 380 ARG B CA 1
ATOM 8560 C C . ARG B 1 380 ? 26.703 -160.25 -66.625 1 80.75 380 ARG B C 1
ATOM 8562 O O . ARG B 1 380 ? 26.484 -159.5 -65.625 1 80.75 380 ARG B O 1
ATOM 8569 N N . ILE B 1 381 ? 26.047 -160 -67.75 1 81.12 381 ILE B N 1
ATOM 8570 C CA . ILE B 1 381 ? 24.906 -159.125 -67.875 1 81.12 381 ILE B CA 1
ATOM 8571 C C . ILE B 1 381 ? 23.844 -159.5 -66.875 1 81.12 381 ILE B C 1
ATOM 8573 O O . ILE B 1 381 ? 23.297 -158.625 -66.188 1 81.12 381 ILE B O 1
ATOM 8577 N N . ASP B 1 382 ? 23.547 -160.875 -66.688 1 78.75 382 ASP B N 1
ATOM 8578 C CA . ASP B 1 382 ? 22.578 -161.375 -65.75 1 78.75 382 ASP B CA 1
ATOM 8579 C C . ASP B 1 382 ? 22.953 -161 -64.312 1 78.75 382 ASP B C 1
ATOM 8581 O O . ASP B 1 382 ? 22.094 -160.625 -63.531 1 78.75 382 ASP B O 1
ATOM 8585 N N . SER B 1 383 ? 24.25 -161.125 -64.062 1 80.06 383 SER B N 1
ATOM 8586 C CA . SER B 1 383 ? 24.734 -160.875 -62.719 1 80.06 383 SER B CA 1
ATOM 8587 C C . SER B 1 383 ? 24.594 -159.375 -62.375 1 80.06 383 SER B C 1
ATOM 8589 O O . SER B 1 383 ? 24.203 -159 -61.25 1 80.06 383 SER B O 1
ATOM 8591 N N . ILE B 1 384 ? 24.906 -158.625 -63.375 1 79.38 384 ILE B N 1
ATOM 8592 C CA . ILE B 1 384 ? 24.844 -157.125 -63.094 1 79.38 384 ILE B CA 1
ATOM 8593 C C . ILE B 1 384 ? 23.375 -156.75 -62.938 1 79.38 384 ILE B C 1
ATOM 8595 O O . ILE B 1 384 ? 23.047 -155.875 -62.062 1 79.38 384 ILE B O 1
ATOM 8599 N N . LEU B 1 385 ? 22.453 -157.125 -63.719 1 79.31 385 LEU B N 1
ATOM 8600 C CA . LEU B 1 385 ? 21.031 -156.875 -63.656 1 79.31 385 LEU B CA 1
ATOM 8601 C C . LEU B 1 385 ? 20.438 -157.25 -62.312 1 79.31 385 LEU B C 1
ATOM 8603 O O . LEU B 1 385 ? 19.656 -156.625 -61.719 1 79.31 385 LEU B O 1
ATOM 8607 N N . THR B 1 386 ? 20.844 -158.625 -61.906 1 79.25 386 THR B N 1
ATOM 8608 C CA . THR B 1 386 ? 20.391 -159.125 -60.625 1 79.25 386 THR B CA 1
ATOM 8609 C C . THR B 1 386 ? 20.859 -158.125 -59.469 1 79.25 386 THR B C 1
ATOM 8611 O O . THR B 1 386 ? 20.109 -157.875 -58.531 1 79.25 386 THR B O 1
ATOM 8614 N N . SER B 1 387 ? 22.047 -157.625 -59.625 1 79.44 387 SER B N 1
ATOM 8615 C CA . SER B 1 387 ? 22.594 -156.75 -58.625 1 79.44 387 SER B CA 1
ATOM 8616 C C . SER B 1 387 ? 21.797 -155.5 -58.562 1 79.44 387 SER B C 1
ATOM 8618 O O . SER B 1 387 ? 21.516 -155 -57.469 1 79.44 387 SER B O 1
ATOM 8620 N N . ILE B 1 388 ? 21.438 -155 -59.688 1 79.62 388 ILE B N 1
ATOM 8621 C CA . ILE B 1 388 ? 20.656 -153.75 -59.75 1 79.62 388 ILE B CA 1
ATOM 8622 C C . ILE B 1 388 ? 19.281 -154 -59.125 1 79.62 388 ILE B C 1
ATOM 8624 O O . ILE B 1 388 ? 18.812 -153.125 -58.312 1 79.62 388 ILE B O 1
ATOM 8628 N N . LEU B 1 389 ? 18.578 -155 -59.406 1 77.31 389 LEU B N 1
ATOM 8629 C CA . LEU B 1 389 ? 17.25 -155.375 -58.906 1 77.31 389 LEU B CA 1
ATOM 8630 C C . LEU B 1 389 ? 17.266 -155.5 -57.406 1 77.31 389 LEU B C 1
ATOM 8632 O O . LEU B 1 389 ? 16.344 -155.125 -56.719 1 77.31 389 LEU B O 1
ATOM 8636 N N . ASP B 1 390 ? 18.391 -156.25 -57 1 77.69 390 ASP B N 1
ATOM 8637 C CA . ASP B 1 390 ? 18.516 -156.5 -55.562 1 77.69 390 ASP B CA 1
ATOM 8638 C C . ASP B 1 390 ? 18.656 -155.125 -54.781 1 77.69 390 ASP B C 1
ATOM 8640 O O . ASP B 1 390 ? 18.25 -155.125 -53.625 1 77.69 390 ASP B O 1
ATOM 8644 N N . ASN B 1 391 ? 19.219 -154.125 -55.469 1 76.38 391 ASN B N 1
ATOM 8645 C CA . ASN B 1 391 ? 19.453 -152.875 -54.75 1 76.38 391 ASN B CA 1
ATOM 8646 C C . ASN B 1 391 ? 18.391 -151.875 -55.125 1 76.38 391 ASN B C 1
ATOM 8648 O O . ASN B 1 391 ? 18.484 -150.75 -54.688 1 76.38 391 ASN B O 1
ATOM 8652 N N . TYR B 1 392 ? 17.438 -152.25 -55.938 1 77.12 392 TYR B N 1
ATOM 8653 C CA . TYR B 1 392 ? 16.469 -151.25 -56.438 1 77.12 392 TYR B CA 1
ATOM 8654 C C . TYR B 1 392 ? 15.586 -150.75 -55.344 1 77.12 392 TYR B C 1
ATOM 8656 O O . TYR B 1 392 ? 15.484 -149.5 -55.156 1 77.12 392 TYR B O 1
ATOM 8664 N N . ASP B 1 393 ? 14.93 -151.625 -54.594 1 73.38 393 ASP B N 1
ATOM 8665 C CA . ASP B 1 393 ? 13.977 -151.25 -53.562 1 73.38 393 ASP B CA 1
ATOM 8666 C C . ASP B 1 393 ? 14.68 -150.625 -52.375 1 73.38 393 ASP B C 1
ATOM 8668 O O . ASP B 1 393 ? 14.148 -149.625 -51.781 1 73.38 393 ASP B O 1
ATOM 8672 N N . GLY B 1 394 ? 15.906 -151 -52.125 1 76.75 394 GLY B N 1
ATOM 8673 C CA . GLY B 1 394 ? 16.594 -150.5 -50.938 1 76.75 394 GLY B CA 1
ATOM 8674 C C . GLY B 1 394 ? 17.391 -149.25 -51.156 1 76.75 394 GLY B C 1
ATOM 8675 O O . GLY B 1 394 ? 17.625 -148.5 -50.219 1 76.75 394 GLY B O 1
ATOM 8676 N N . LYS B 1 395 ? 17.875 -149 -52.312 1 75.31 395 LYS B N 1
ATOM 8677 C CA . LYS B 1 395 ? 18.781 -147.875 -52.469 1 75.31 395 LYS B CA 1
ATOM 8678 C C . LYS B 1 395 ? 18.25 -146.875 -53.531 1 75.31 395 LYS B C 1
ATOM 8680 O O . LYS B 1 395 ? 18.234 -145.75 -53.281 1 75.31 395 LYS B O 1
ATOM 8685 N N . ILE B 1 396 ? 17.734 -147.375 -54.594 1 73.25 396 ILE B N 1
ATOM 8686 C CA . ILE B 1 396 ? 17.359 -146.5 -55.719 1 73.25 396 ILE B CA 1
ATOM 8687 C C . ILE B 1 396 ? 16.031 -145.875 -55.406 1 73.25 396 ILE B C 1
ATOM 8689 O O . ILE B 1 396 ? 15.898 -144.625 -55.594 1 73.25 396 ILE B O 1
ATOM 8693 N N . VAL B 1 397 ? 15.031 -146.625 -54.875 1 73.69 397 VAL B N 1
ATOM 8694 C CA . VAL B 1 397 ? 13.703 -146 -54.594 1 73.69 397 VAL B CA 1
ATOM 8695 C C . VAL B 1 397 ? 13.812 -145 -53.531 1 73.69 397 VAL B C 1
ATOM 8697 O O . VAL B 1 397 ? 13.273 -143.875 -53.688 1 73.69 397 VAL B O 1
ATOM 8700 N N . PRO B 1 398 ? 14.508 -145.125 -52.438 1 73.69 398 PRO B N 1
ATOM 8701 C CA . PRO B 1 398 ? 14.633 -144.125 -51.438 1 73.69 398 PRO B CA 1
ATOM 8702 C C . PRO B 1 398 ? 15.359 -142.875 -51.969 1 73.69 398 PRO B C 1
ATOM 8704 O O . PRO B 1 398 ? 15.023 -141.75 -51.594 1 73.69 398 PRO B O 1
ATOM 8707 N N . ALA B 1 399 ? 16.391 -143 -52.781 1 69.25 399 ALA B N 1
ATOM 8708 C CA . ALA B 1 399 ? 17.094 -141.875 -53.375 1 69.25 399 ALA B CA 1
ATOM 8709 C C . ALA B 1 399 ? 16.156 -141.125 -54.25 1 69.25 399 ALA B C 1
ATOM 8711 O O . ALA B 1 399 ? 16.203 -139.875 -54.219 1 69.25 399 ALA B O 1
ATOM 8712 N N . LEU B 1 400 ? 15.195 -141.5 -54.938 1 65.88 400 LEU B N 1
ATOM 8713 C CA . LEU B 1 400 ? 14.188 -140.875 -55.75 1 65.88 400 LEU B CA 1
ATOM 8714 C C . LEU B 1 400 ? 13.195 -140.125 -54.844 1 65.88 400 LEU B C 1
ATOM 8716 O O . LEU B 1 400 ? 12.844 -139 -55.125 1 65.88 400 LEU B O 1
ATOM 8720 N N . ASN B 1 401 ? 12.766 -140.75 -53.781 1 63.66 401 ASN B N 1
ATOM 8721 C CA . ASN B 1 401 ? 11.82 -140.125 -52.844 1 63.66 401 ASN B CA 1
ATOM 8722 C C . ASN B 1 401 ? 12.406 -139 -52.156 1 63.66 401 ASN B C 1
ATOM 8724 O O . ASN B 1 401 ? 11.719 -138 -51.938 1 63.66 401 ASN B O 1
ATOM 8728 N N . THR B 1 402 ? 13.664 -139 -51.812 1 66.25 402 THR B N 1
ATOM 8729 C CA . THR B 1 402 ? 14.336 -137.875 -51.156 1 66.25 402 THR B CA 1
ATOM 8730 C C . THR B 1 402 ? 14.438 -136.75 -52.094 1 66.25 402 THR B C 1
ATOM 8732 O O . THR B 1 402 ? 14.281 -135.5 -51.688 1 66.25 402 THR B O 1
ATOM 8735 N N . GLY B 1 403 ? 14.688 -136.875 -53.281 1 58.09 403 GLY B N 1
ATOM 8736 C CA . GLY B 1 403 ? 14.68 -135.75 -54.281 1 58.09 403 GLY B CA 1
ATOM 8737 C C . GLY B 1 403 ? 13.344 -135.125 -54.406 1 58.09 403 GLY B C 1
ATOM 8738 O O . GLY B 1 403 ? 13.281 -133.875 -54.438 1 58.09 403 GLY B O 1
ATOM 8739 N N . ILE B 1 404 ? 12.289 -135.75 -54.312 1 58.31 404 ILE B N 1
ATOM 8740 C CA . ILE B 1 404 ? 10.938 -135.125 -54.438 1 58.31 404 ILE B CA 1
ATOM 8741 C C . ILE B 1 404 ? 10.609 -134.375 -53.156 1 58.31 404 ILE B C 1
ATOM 8743 O O . ILE B 1 404 ? 10.008 -133.25 -53.25 1 58.31 404 ILE B O 1
ATOM 8747 N N . ALA B 1 405 ? 10.898 -134.875 -52.062 1 59.59 405 ALA B N 1
ATOM 8748 C CA . ALA B 1 405 ? 10.641 -134.125 -50.812 1 59.59 405 ALA B CA 1
ATOM 8749 C C . ALA B 1 405 ? 11.344 -132.875 -50.75 1 59.59 405 ALA B C 1
ATOM 8751 O O . ALA B 1 405 ? 10.789 -131.875 -50.281 1 59.59 405 ALA B O 1
ATOM 8752 N N . GLN B 1 406 ? 12.562 -132.625 -51.219 1 55.78 406 GLN B N 1
ATOM 8753 C CA . GLN B 1 406 ? 13.297 -131.375 -51.219 1 55.78 406 GLN B CA 1
ATOM 8754 C C . GLN B 1 406 ? 12.641 -130.375 -52.156 1 55.78 406 GLN B C 1
ATOM 8756 O O . GLN B 1 406 ? 12.555 -129.25 -51.844 1 55.78 406 GLN B O 1
ATOM 8761 N N . LEU B 1 407 ? 12.062 -130.75 -53.188 1 51.94 407 LEU B N 1
ATOM 8762 C CA . LEU B 1 407 ? 11.375 -129.875 -54.125 1 51.94 407 LEU B CA 1
ATOM 8763 C C . LEU B 1 407 ? 10.062 -129.375 -53.531 1 51.94 407 LEU B C 1
ATOM 8765 O O . LEU B 1 407 ? 9.703 -128.125 -53.688 1 51.94 407 LEU B O 1
ATOM 8769 N N . THR B 1 408 ? 9.352 -130.125 -52.812 1 54.06 408 THR B N 1
ATOM 8770 C CA . THR B 1 408 ? 8.125 -129.75 -52.125 1 54.06 408 THR B CA 1
ATOM 8771 C C . THR B 1 408 ? 8.406 -128.625 -51.062 1 54.06 408 THR B C 1
ATOM 8773 O O . THR B 1 408 ? 7.637 -127.688 -50.906 1 54.06 408 THR B O 1
ATOM 8776 N N . LYS B 1 409 ? 9.461 -128.75 -50.375 1 56.03 409 LYS B N 1
ATOM 8777 C CA . LYS B 1 409 ? 9.828 -127.812 -49.344 1 56.03 409 LYS B CA 1
ATOM 8778 C C . LYS B 1 409 ? 10.133 -126.438 -49.938 1 56.03 409 LYS B C 1
ATOM 8780 O O . LYS B 1 409 ? 9.742 -125.438 -49.375 1 56.03 409 LYS B O 1
ATOM 8785 N N . ILE B 1 410 ? 10.758 -126.25 -50.906 1 48 410 ILE B N 1
ATOM 8786 C CA . ILE B 1 410 ? 11.062 -125 -51.562 1 48 410 ILE B CA 1
ATOM 8787 C C . ILE B 1 410 ? 9.773 -124.375 -52.031 1 48 410 ILE B C 1
ATOM 8789 O O . ILE B 1 410 ? 9.594 -123.125 -51.875 1 48 410 ILE B O 1
ATOM 8793 N N . ALA B 1 411 ? 8.797 -125.062 -52.531 1 49.62 411 ALA B N 1
ATOM 8794 C CA . ALA B 1 411 ? 7.5 -124.5 -52.969 1 49.62 411 ALA B CA 1
ATOM 8795 C C . ALA B 1 411 ? 6.715 -123.938 -51.781 1 49.62 411 ALA B C 1
ATOM 8797 O O . ALA B 1 411 ? 6.102 -122.875 -51.906 1 49.62 411 ALA B O 1
ATOM 8798 N N . ASP B 1 412 ? 6.715 -124.625 -50.75 1 53.34 412 ASP B N 1
ATOM 8799 C CA . ASP B 1 412 ? 5.996 -124.188 -49.562 1 53.34 412 ASP B CA 1
ATOM 8800 C C . ASP B 1 412 ? 6.578 -122.875 -49.031 1 53.34 412 ASP B C 1
ATOM 8802 O O . ASP B 1 412 ? 5.832 -121.938 -48.656 1 53.34 412 ASP B O 1
ATOM 8806 N N . ASN B 1 413 ? 7.84 -122.625 -48.906 1 48.47 413 ASN B N 1
ATOM 8807 C CA . ASN B 1 413 ? 8.484 -121.438 -48.375 1 48.47 413 ASN B CA 1
ATOM 8808 C C . ASN B 1 413 ? 8.211 -120.25 -49.25 1 48.47 413 ASN B C 1
ATOM 8810 O O . ASN B 1 413 ? 7.984 -119.125 -48.75 1 48.47 413 ASN B O 1
ATOM 8814 N N . THR B 1 414 ? 8.117 -120.25 -50.438 1 48.09 414 THR B N 1
ATOM 8815 C CA . THR B 1 414 ? 7.836 -119.125 -51.375 1 48.09 414 THR B CA 1
ATOM 8816 C C . THR B 1 414 ? 6.395 -118.688 -51.219 1 48.09 414 THR B C 1
ATOM 8818 O O . THR B 1 414 ? 6.125 -117.5 -51.25 1 48.09 414 THR B O 1
ATOM 8821 N N . SER B 1 415 ? 5.488 -119.5 -51 1 51.28 415 SER B N 1
ATOM 8822 C CA . SER B 1 415 ? 4.086 -119.188 -50.781 1 51.28 415 SER B CA 1
ATOM 8823 C C . SER B 1 415 ? 3.926 -118.312 -49.5 1 51.28 415 SER B C 1
ATOM 8825 O O . SER B 1 415 ? 3.141 -117.375 -49.469 1 51.28 415 SER B O 1
ATOM 8827 N N . MET B 1 416 ? 4.625 -118.625 -48.469 1 50.22 416 MET B N 1
ATOM 8828 C CA . MET B 1 416 ? 4.539 -117.875 -47.219 1 50.22 416 MET B CA 1
ATOM 8829 C C . MET B 1 416 ? 5.031 -116.438 -47.375 1 50.22 416 MET B C 1
ATOM 8831 O O . MET B 1 416 ? 4.43 -115.5 -46.844 1 50.22 416 MET B O 1
ATOM 8835 N N . LEU B 1 417 ? 6.043 -116.125 -47.969 1 45.12 417 LEU B N 1
ATOM 8836 C CA . LEU B 1 417 ? 6.605 -114.812 -48.156 1 45.12 417 LEU B CA 1
ATOM 8837 C C . LEU B 1 417 ? 5.652 -113.938 -48.969 1 45.12 417 LEU B C 1
ATOM 8839 O O . LEU B 1 417 ? 5.488 -112.75 -48.688 1 45.12 417 LEU B O 1
ATOM 8843 N N . MET B 1 418 ? 4.973 -114.375 -49.844 1 48.03 418 MET B N 1
ATOM 8844 C CA . MET B 1 418 ? 4.02 -113.625 -50.656 1 48.03 418 MET B CA 1
ATOM 8845 C C . MET B 1 418 ? 2.785 -113.25 -49.875 1 48.03 418 MET B C 1
ATOM 8847 O O . MET B 1 418 ? 2.25 -112.125 -50.031 1 48.03 418 MET B O 1
ATOM 8851 N N . ASN B 1 419 ? 2.402 -114.062 -49.031 1 51.91 419 ASN B N 1
ATOM 8852 C CA . ASN B 1 419 ? 1.281 -113.75 -48.156 1 51.91 419 ASN B CA 1
ATOM 8853 C C . ASN B 1 419 ? 1.607 -112.562 -47.219 1 51.91 419 ASN B C 1
ATOM 8855 O O . ASN B 1 419 ? 0.759 -111.75 -46.969 1 51.91 419 ASN B O 1
ATOM 8859 N N . GLU B 1 420 ? 2.719 -112.5 -46.688 1 50.38 420 GLU B N 1
ATOM 8860 C CA . GLU B 1 420 ? 3.131 -111.438 -45.781 1 50.38 420 GLU B CA 1
ATOM 8861 C C . GLU B 1 420 ? 3.201 -110.062 -46.5 1 50.38 420 GLU B C 1
ATOM 8863 O O . GLU B 1 420 ? 2.828 -109.062 -45.969 1 50.38 420 GLU B O 1
ATOM 8868 N N . ALA B 1 421 ? 3.596 -109.938 -47.594 1 47.72 421 ALA B N 1
ATOM 8869 C CA . ALA B 1 421 ? 3.654 -108.688 -48.406 1 47.72 421 ALA B CA 1
ATOM 8870 C C . ALA B 1 421 ? 2.254 -108.188 -48.719 1 47.72 421 ALA B C 1
ATOM 8872 O O . ALA B 1 421 ? 2.018 -107 -48.688 1 47.72 421 ALA B O 1
ATOM 8873 N N . GLU B 1 422 ? 1.369 -109 -48.906 1 54.91 422 GLU B N 1
ATOM 8874 C CA . GLU B 1 422 ? -0.022 -108.688 -49.188 1 54.91 422 GLU B CA 1
ATOM 8875 C C . GLU B 1 422 ? -0.641 -107.938 -47.969 1 54.91 422 GLU B C 1
ATOM 8877 O O . GLU B 1 422 ? -1.385 -107 -48.125 1 54.91 422 GLU B O 1
ATOM 8882 N N . LYS B 1 423 ? -0.254 -108.312 -46.844 1 57.59 423 LYS B N 1
ATOM 8883 C CA . LYS B 1 423 ? -0.842 -107.75 -45.625 1 57.59 423 LYS B CA 1
ATOM 8884 C C . LYS B 1 423 ? -0.289 -106.375 -45.312 1 57.59 423 LYS B C 1
ATOM 8886 O O . LYS B 1 423 ? -0.959 -105.562 -44.688 1 57.59 423 LYS B O 1
ATOM 8891 N N . SER B 1 424 ? 0.742 -105.875 -45.719 1 49.88 424 SER B N 1
ATOM 8892 C CA . SER B 1 424 ? 1.403 -104.625 -45.375 1 49.88 424 SER B CA 1
ATOM 8893 C C . SER B 1 424 ? 0.958 -103.5 -46.312 1 49.88 424 SER B C 1
ATOM 8895 O O . SER B 1 424 ? 1.212 -102.312 -46.062 1 49.88 424 SER B O 1
ATOM 8897 N N . ILE B 1 425 ? 0.318 -103.688 -47.344 1 54.97 425 ILE B N 1
ATOM 8898 C CA . ILE B 1 425 ? -0.06 -102.75 -48.406 1 54.97 425 ILE B CA 1
ATOM 8899 C C . ILE B 1 425 ? -1.126 -101.75 -47.844 1 54.97 425 ILE B C 1
ATOM 8901 O O . ILE B 1 425 ? -1.034 -100.562 -48.031 1 54.97 425 ILE B O 1
ATOM 8905 N N . PRO B 1 426 ? -2.057 -102.25 -47.156 1 57.34 426 PRO B N 1
ATOM 8906 C CA . PRO B 1 426 ? -3.059 -101.312 -46.625 1 57.34 426 PRO B CA 1
ATOM 8907 C C . PRO B 1 426 ? -2.467 -100.312 -45.625 1 57.34 426 PRO B C 1
ATOM 8909 O O . PRO B 1 426 ? -2.861 -99.188 -45.625 1 57.34 426 PRO B O 1
ATOM 8912 N N . ASP B 1 427 ? -1.602 -100.625 -44.812 1 54.97 427 ASP B N 1
ATOM 8913 C CA . ASP B 1 427 ? -0.956 -99.75 -43.844 1 54.97 427 ASP B CA 1
ATOM 8914 C C . ASP B 1 427 ? -0.172 -98.625 -44.562 1 54.97 427 ASP B C 1
ATOM 8916 O O . ASP B 1 427 ? -0.182 -97.5 -44.125 1 54.97 427 ASP B O 1
ATOM 8920 N N . LEU B 1 428 ? 0.385 -98.812 -45.594 1 50.91 428 LEU B N 1
ATOM 8921 C CA . LEU B 1 428 ? 1.14 -97.875 -46.375 1 50.91 428 LEU B CA 1
ATOM 8922 C C . LEU B 1 428 ? 0.209 -96.812 -47.031 1 50.91 428 LEU B C 1
ATOM 8924 O O . LEU B 1 428 ? 0.531 -95.625 -47.062 1 50.91 428 LEU B O 1
ATOM 8928 N N . LYS B 1 429 ? -0.871 -97.312 -47.406 1 56.94 429 LYS B N 1
ATOM 8929 C CA . LYS B 1 429 ? -1.873 -96.438 -48 1 56.94 429 LYS B CA 1
ATOM 8930 C C . LYS B 1 429 ? -2.393 -95.438 -46.969 1 56.94 429 LYS B C 1
ATOM 8932 O O . LYS B 1 429 ? -2.59 -94.25 -47.25 1 56.94 429 LYS B O 1
ATOM 8937 N N . ASP B 1 430 ? -2.494 -95.875 -45.781 1 54.97 430 ASP B N 1
ATOM 8938 C CA . ASP B 1 430 ? -2.973 -95 -44.688 1 54.97 430 ASP B CA 1
ATOM 8939 C C . ASP B 1 430 ? -1.938 -93.938 -44.344 1 54.97 430 ASP B C 1
ATOM 8941 O O . ASP B 1 430 ? -2.283 -92.812 -44.094 1 54.97 430 ASP B O 1
ATOM 8945 N N . ILE B 1 431 ? -0.833 -94.25 -44.281 1 49.88 431 ILE B N 1
ATOM 8946 C CA . ILE B 1 431 ? 0.265 -93.312 -43.969 1 49.88 431 ILE B CA 1
ATOM 8947 C C . ILE B 1 431 ? 0.406 -92.25 -45.031 1 49.88 431 ILE B C 1
ATOM 8949 O O . ILE B 1 431 ? 0.578 -91.062 -44.75 1 49.88 431 ILE B O 1
ATOM 8953 N N . LEU B 1 432 ? 0.273 -92.562 -46.25 1 54.03 432 LEU B N 1
ATOM 8954 C CA . LEU B 1 432 ? 0.356 -91.625 -47.375 1 54.03 432 LEU B CA 1
ATOM 8955 C C . LEU B 1 432 ? -0.805 -90.688 -47.344 1 54.03 432 LEU B C 1
ATOM 8957 O O . LEU B 1 432 ? -0.626 -89.5 -47.656 1 54.03 432 LEU B O 1
ATOM 8961 N N . ALA B 1 433 ? -1.878 -91.188 -46.969 1 56.16 433 ALA B N 1
ATOM 8962 C CA . ALA B 1 433 ? -3.051 -90.312 -46.844 1 56.16 433 ALA B CA 1
ATOM 8963 C C . ALA B 1 433 ? -2.854 -89.25 -45.75 1 56.16 433 ALA B C 1
ATOM 8965 O O . ALA B 1 433 ? -3.209 -88.125 -45.906 1 56.16 433 ALA B O 1
ATOM 8966 N N . LEU B 1 434 ? -2.32 -89.562 -44.656 1 51.19 434 LEU B N 1
ATOM 8967 C CA . LEU B 1 434 ? -2.074 -88.688 -43.5 1 51.19 434 LEU B CA 1
ATOM 8968 C C . LEU B 1 434 ? -1.023 -87.625 -43.875 1 51.19 434 LEU B C 1
ATOM 8970 O O . LEU B 1 434 ? -1.17 -86.438 -43.5 1 51.19 434 LEU B O 1
ATOM 8974 N N . ILE B 1 435 ? -0.021 -87.938 -44.5 1 52.09 435 ILE B N 1
ATOM 8975 C CA . ILE B 1 435 ? 1.021 -87 -44.969 1 52.09 435 ILE B CA 1
ATOM 8976 C C . ILE B 1 435 ? 0.436 -86 -45.969 1 52.09 435 ILE B C 1
ATOM 8978 O O . ILE B 1 435 ? 0.741 -84.812 -45.906 1 52.09 435 ILE B O 1
ATOM 8982 N N . GLY B 1 436 ? -0.355 -86.5 -46.781 1 56.47 436 GLY B N 1
ATOM 8983 C CA . GLY B 1 436 ? -1.045 -85.688 -47.75 1 56.47 436 GLY B CA 1
ATOM 8984 C C . GLY B 1 436 ? -1.908 -84.625 -47.094 1 56.47 436 GLY B C 1
ATOM 8985 O O . GLY B 1 436 ? -1.879 -83.438 -47.5 1 56.47 436 GLY B O 1
ATOM 8986 N N . GLU B 1 437 ? -2.607 -85 -46.125 1 57.59 437 GLU B N 1
ATOM 8987 C CA . GLU B 1 437 ? -3.463 -84.062 -45.406 1 57.59 437 GLU B CA 1
ATOM 8988 C C . GLU B 1 437 ? -2.631 -83.062 -44.625 1 57.59 437 GLU B C 1
ATOM 8990 O O . GLU B 1 437 ? -2.98 -81.875 -44.594 1 57.59 437 GLU B O 1
ATOM 8995 N N . GLY B 1 438 ? -1.761 -83.312 -43.969 1 55.44 438 GLY B N 1
ATOM 8996 C CA . GLY B 1 438 ? -0.846 -82.438 -43.25 1 55.44 438 GLY B CA 1
ATOM 8997 C C . GLY B 1 438 ? -0.175 -81.438 -44.188 1 55.44 438 GLY B C 1
ATOM 8998 O O . GLY B 1 438 ? -0.039 -80.25 -43.812 1 55.44 438 GLY B O 1
ATOM 8999 N N . SER B 1 439 ? 0.265 -81.75 -45.281 1 58.84 439 SER B N 1
ATOM 9000 C CA . SER B 1 439 ? 0.898 -80.938 -46.281 1 58.84 439 SER B CA 1
ATOM 9001 C C . SER B 1 439 ? -0.072 -79.875 -46.812 1 58.84 439 SER B C 1
ATOM 9003 O O . SER B 1 439 ? 0.301 -78.688 -46.969 1 58.84 439 SER B O 1
ATOM 9005 N N . LYS B 1 440 ? -1.24 -80.25 -46.938 1 61.06 440 LYS B N 1
ATOM 9006 C CA . LYS B 1 440 ? -2.264 -79.312 -47.375 1 61.06 440 LYS B CA 1
ATOM 9007 C C . LYS B 1 440 ? -2.543 -78.25 -46.344 1 61.06 440 LYS B C 1
ATOM 9009 O O . LYS B 1 440 ? -2.658 -77.062 -46.656 1 61.06 440 LYS B O 1
ATOM 9014 N N . LEU B 1 441 ? -2.707 -78.625 -45.219 1 56.59 441 LEU B N 1
ATOM 9015 C CA . LEU B 1 441 ? -2.936 -77.688 -44.125 1 56.59 441 LEU B CA 1
ATOM 9016 C C . LEU B 1 441 ? -1.74 -76.75 -43.938 1 56.59 441 LEU B C 1
ATOM 9018 O O . LEU B 1 441 ? -1.91 -75.562 -43.719 1 56.59 441 LEU B O 1
ATOM 9022 N N . GLY B 1 442 ? -0.612 -77.188 -43.969 1 53.84 442 GLY B N 1
ATOM 9023 C CA . GLY B 1 442 ? 0.6 -76.375 -43.938 1 53.84 442 GLY B CA 1
ATOM 9024 C C . GLY B 1 442 ? 0.682 -75.375 -45.062 1 53.84 442 GLY B C 1
ATOM 9025 O O . GLY B 1 442 ? 1.007 -74.25 -44.844 1 53.84 442 GLY B O 1
ATOM 9026 N N . ASN B 1 443 ? 0.342 -75.812 -46.219 1 63.47 443 ASN B N 1
ATOM 9027 C CA . ASN B 1 443 ? 0.34 -74.938 -47.375 1 63.47 443 ASN B CA 1
ATOM 9028 C C . ASN B 1 443 ? -0.653 -73.812 -47.25 1 63.47 443 ASN B C 1
ATOM 9030 O O . ASN B 1 443 ? -0.347 -72.688 -47.594 1 63.47 443 ASN B O 1
ATOM 9034 N N . GLU B 1 444 ? -1.72 -74.062 -46.688 1 63.31 444 GLU B N 1
ATOM 9035 C CA . GLU B 1 444 ? -2.752 -73.062 -46.5 1 63.31 444 GLU B CA 1
ATOM 9036 C C . GLU B 1 444 ? -2.334 -72 -45.469 1 63.31 444 GLU B C 1
ATOM 9038 O O . GLU B 1 444 ? -2.439 -70.812 -45.719 1 63.31 444 GLU B O 1
ATOM 9043 N N . LYS B 1 445 ? -1.961 -72.438 -44.469 1 59.09 445 LYS B N 1
ATOM 9044 C CA . LYS B 1 445 ? -1.655 -71.5 -43.375 1 59.09 445 LYS B CA 1
ATOM 9045 C C . LYS B 1 445 ? -0.366 -70.75 -43.656 1 59.09 445 LYS B C 1
ATOM 9047 O O . LYS B 1 445 ? -0.271 -69.562 -43.344 1 59.09 445 LYS B O 1
ATOM 9052 N N . LEU B 1 446 ? 0.525 -71.312 -44.156 1 60.69 446 LEU B N 1
ATOM 9053 C CA . LEU B 1 446 ? 1.779 -70.688 -44.531 1 60.69 446 LEU B CA 1
ATOM 9054 C C . LEU B 1 446 ? 1.572 -69.75 -45.719 1 60.69 446 LEU B C 1
ATOM 9056 O O . LEU B 1 446 ? 2.242 -68.75 -45.812 1 60.69 446 LEU B O 1
ATOM 9060 N N . GLY B 1 447 ? 0.691 -70.125 -46.5 1 65.19 447 GLY B N 1
ATOM 9061 C CA . GLY B 1 447 ? 0.329 -69.25 -47.562 1 65.19 447 GLY B CA 1
ATOM 9062 C C . GLY B 1 447 ? -0.229 -67.938 -47.094 1 65.19 447 GLY B C 1
ATOM 9063 O O . GLY B 1 447 ? 0.156 -66.875 -47.594 1 65.19 447 GLY B O 1
ATOM 9064 N N . VAL B 1 448 ? -1.068 -67.938 -46.156 1 65.25 448 VAL B N 1
ATOM 9065 C CA . VAL B 1 448 ? -1.644 -66.75 -45.594 1 65.25 448 VAL B CA 1
ATOM 9066 C C . VAL B 1 448 ? -0.547 -65.938 -44.906 1 65.25 448 VAL B C 1
ATOM 9068 O O . VAL B 1 448 ? -0.514 -64.688 -45.031 1 65.25 448 VAL B O 1
ATOM 9071 N N . LEU B 1 449 ? 0.243 -66.438 -44.219 1 60.16 449 LEU B N 1
ATOM 9072 C CA . LEU B 1 449 ? 1.354 -65.75 -43.531 1 60.16 449 LEU B CA 1
ATOM 9073 C C . LEU B 1 449 ? 2.287 -65.125 -44.562 1 60.16 449 LEU B C 1
ATOM 9075 O O . LEU B 1 449 ? 2.768 -64 -44.344 1 60.16 449 LEU B O 1
ATOM 9079 N N . LYS B 1 450 ? 2.533 -65.875 -45.625 1 74.44 450 LYS B N 1
ATOM 9080 C CA . LYS B 1 450 ? 3.365 -65.375 -46.719 1 74.44 450 LYS B CA 1
ATOM 9081 C C . LYS B 1 450 ? 2.766 -64.125 -47.312 1 74.44 450 LYS B C 1
ATOM 9083 O O . LYS B 1 450 ? 3.488 -63.188 -47.625 1 74.44 450 LYS B O 1
ATOM 9088 N N . GLU B 1 451 ? 1.543 -64.125 -47.344 1 71.31 451 GLU B N 1
ATOM 9089 C CA . GLU B 1 451 ? 0.853 -62.969 -47.938 1 71.31 451 GLU B CA 1
ATOM 9090 C C . GLU B 1 451 ? 0.875 -61.75 -47 1 71.31 451 GLU B C 1
ATOM 9092 O O . GLU B 1 451 ? 0.997 -60.625 -47.438 1 71.31 451 GLU B O 1
ATOM 9097 N N . LYS B 1 452 ? 0.757 -61.844 -45.812 1 68.19 452 LYS B N 1
ATOM 9098 C CA . LYS B 1 452 ? 0.605 -60.75 -44.844 1 68.19 452 LYS B CA 1
ATOM 9099 C C . LYS B 1 452 ? 1.963 -60.25 -44.344 1 68.19 452 LYS B C 1
ATOM 9101 O O . LYS B 1 452 ? 2.074 -59.156 -43.844 1 68.19 452 LYS B O 1
ATOM 9106 N N . MET B 1 453 ? 2.9 -60.938 -44.5 1 71 453 MET B N 1
ATOM 9107 C CA . MET B 1 453 ? 4.215 -60.688 -43.906 1 71 453 MET B CA 1
ATOM 9108 C C . MET B 1 453 ? 4.801 -59.375 -44.469 1 71 453 MET B C 1
ATOM 9110 O O . MET B 1 453 ? 5.363 -58.594 -43.688 1 71 453 MET B O 1
ATOM 9114 N N . PRO B 1 454 ? 4.664 -59.219 -45.75 1 74.19 454 PRO B N 1
ATOM 9115 C CA . PRO B 1 454 ? 5.191 -57.938 -46.25 1 74.19 454 PRO B CA 1
ATOM 9116 C C . PRO B 1 454 ? 4.531 -56.719 -45.562 1 74.19 454 PRO B C 1
ATOM 9118 O O . PRO B 1 454 ? 5.199 -55.75 -45.281 1 74.19 454 PRO B O 1
ATOM 9121 N N . THR B 1 455 ? 3.297 -56.75 -45.312 1 71.62 455 THR B N 1
ATOM 9122 C CA . THR B 1 455 ? 2.578 -55.656 -44.625 1 71.62 455 THR B CA 1
ATOM 9123 C C . THR B 1 455 ? 3.057 -55.5 -43.188 1 71.62 455 THR B C 1
ATOM 9125 O O . THR B 1 455 ? 3.248 -54.375 -42.719 1 71.62 455 THR B O 1
ATOM 9128 N N . TYR B 1 456 ? 3.225 -56.5 -42.469 1 63.62 456 TYR B N 1
ATOM 9129 C CA . TYR B 1 456 ? 3.727 -56.5 -41.094 1 63.62 456 TYR B CA 1
ATOM 9130 C C . TYR B 1 456 ? 5.145 -55.938 -41.031 1 63.62 456 TYR B C 1
ATOM 9132 O O . TYR B 1 456 ? 5.488 -55.188 -40.125 1 63.62 456 TYR B O 1
ATOM 9140 N N . LYS B 1 457 ? 5.898 -56.344 -42 1 74.94 457 LYS B N 1
ATOM 9141 C CA . LYS B 1 457 ? 7.273 -55.875 -42.094 1 74.94 457 LYS B CA 1
ATOM 9142 C C . LYS B 1 457 ? 7.316 -54.344 -42.312 1 74.94 457 LYS B C 1
ATOM 9144 O O . LYS B 1 457 ? 8.094 -53.656 -41.656 1 74.94 457 LYS B O 1
ATOM 9149 N N . GLU B 1 458 ? 6.48 -53.906 -43.094 1 74.88 458 GLU B N 1
ATOM 9150 C CA . GLU B 1 458 ? 6.426 -52.469 -43.375 1 74.88 458 GLU B CA 1
ATOM 9151 C C . GLU B 1 458 ? 5.922 -51.688 -42.188 1 74.88 458 GLU B C 1
ATOM 9153 O O . GLU B 1 458 ? 6.453 -50.625 -41.844 1 74.88 458 GLU B O 1
ATOM 9158 N N . LYS B 1 459 ? 4.918 -52.031 -41.594 1 68.75 459 LYS B N 1
ATOM 9159 C CA . LYS B 1 459 ? 4.367 -51.344 -40.406 1 68.75 459 LYS B CA 1
ATOM 9160 C C . LYS B 1 459 ? 5.371 -51.312 -39.281 1 68.75 459 LYS B C 1
ATOM 9162 O O . LYS B 1 459 ? 5.523 -50.312 -38.594 1 68.75 459 LYS B O 1
ATOM 9167 N N . LEU B 1 460 ? 5.992 -52.375 -39 1 67.25 460 LEU B N 1
ATOM 9168 C CA . LEU B 1 460 ? 7.008 -52.469 -37.969 1 67.25 460 LEU B CA 1
ATOM 9169 C C . LEU B 1 460 ? 8.164 -51.531 -38.25 1 67.25 460 LEU B C 1
ATOM 9171 O O . LEU B 1 460 ? 8.648 -50.812 -37.344 1 67.25 460 LEU B O 1
ATOM 9175 N N . HIS B 1 461 ? 8.594 -51.594 -39.469 1 76.31 461 HIS B N 1
ATOM 9176 C CA . HIS B 1 461 ? 9.672 -50.688 -39.844 1 76.31 461 HIS B CA 1
ATOM 9177 C C . HIS B 1 461 ? 9.273 -49.219 -39.625 1 76.31 461 HIS B C 1
ATOM 9179 O O . HIS B 1 461 ? 10.094 -48.406 -39.188 1 76.31 461 HIS B O 1
ATOM 9185 N N . GLY B 1 462 ? 8.117 -48.875 -39.938 1 71.19 462 GLY B N 1
ATOM 9186 C CA . GLY B 1 462 ? 7.613 -47.531 -39.688 1 71.19 462 GLY B CA 1
ATOM 9187 C C . GLY B 1 462 ? 7.641 -47.156 -38.219 1 71.19 462 GLY B C 1
ATOM 9188 O O . GLY B 1 462 ? 8.047 -46.031 -37.844 1 71.19 462 GLY B O 1
ATOM 9189 N N . TYR B 1 463 ? 7.219 -47.938 -37.344 1 63.09 463 TYR B N 1
ATOM 9190 C CA . TYR B 1 463 ? 7.262 -47.719 -35.906 1 63.09 463 TYR B CA 1
ATOM 9191 C C . TYR B 1 463 ? 8.695 -47.562 -35.406 1 63.09 463 TYR B C 1
ATOM 9193 O O . TYR B 1 463 ? 8.984 -46.719 -34.562 1 63.09 463 TYR B O 1
ATOM 9201 N N . VAL B 1 464 ? 9.531 -48.375 -35.938 1 70 464 VAL B N 1
ATOM 9202 C CA . VAL B 1 464 ? 10.938 -48.344 -35.562 1 70 464 VAL B CA 1
ATOM 9203 C C . VAL B 1 464 ? 11.531 -47 -35.906 1 70 464 VAL B C 1
ATOM 9205 O O . VAL B 1 464 ? 12.305 -46.406 -35.125 1 70 464 VAL B O 1
ATOM 9208 N N . GLU B 1 465 ? 11.148 -46.5 -36.969 1 73.31 465 GLU B N 1
ATOM 9209 C CA . GLU B 1 465 ? 11.641 -45.188 -37.375 1 73.31 465 GLU B CA 1
ATOM 9210 C C . GLU B 1 465 ? 11.148 -44.094 -36.438 1 73.31 465 GLU B C 1
ATOM 9212 O O . GLU B 1 465 ? 11.906 -43.188 -36.094 1 73.31 465 GLU B O 1
ATOM 9217 N N . LYS B 1 466 ? 10 -44.156 -36.094 1 68.06 466 LYS B N 1
ATOM 9218 C CA . LYS B 1 466 ? 9.445 -43.188 -35.156 1 68.06 466 LYS B CA 1
ATOM 9219 C C . LYS B 1 466 ? 10.141 -43.281 -33.812 1 68.06 466 LYS B C 1
ATOM 9221 O O . LYS B 1 466 ? 10.391 -42.25 -33.156 1 68.06 466 LYS B O 1
ATOM 9226 N N . ILE B 1 467 ? 10.352 -44.344 -33.344 1 67.69 467 ILE B N 1
ATOM 9227 C CA . ILE B 1 467 ? 11.039 -44.594 -32.094 1 67.69 467 ILE B CA 1
ATOM 9228 C C . ILE B 1 467 ? 12.469 -44.062 -32.156 1 67.69 467 ILE B C 1
ATOM 9230 O O . ILE B 1 467 ? 12.977 -43.469 -31.219 1 67.69 467 ILE B O 1
ATOM 9234 N N . LYS B 1 468 ? 13.117 -44.312 -33.281 1 71.56 468 LYS B N 1
ATOM 9235 C CA . LYS B 1 468 ? 14.484 -43.812 -33.469 1 71.56 468 LYS B CA 1
ATOM 9236 C C . LYS B 1 468 ? 14.539 -42.281 -33.375 1 71.56 468 LYS B C 1
ATOM 9238 O O . LYS B 1 468 ? 15.492 -41.75 -32.812 1 71.56 468 LYS B O 1
ATOM 9243 N N . ASP B 1 469 ? 13.531 -41.688 -33.844 1 67.19 469 ASP B N 1
ATOM 9244 C CA . ASP B 1 469 ? 13.453 -40.25 -33.781 1 67.19 469 ASP B CA 1
ATOM 9245 C C . ASP B 1 469 ? 13.328 -39.75 -32.344 1 67.19 469 ASP B C 1
ATOM 9247 O O . ASP B 1 469 ? 13.812 -38.656 -31.984 1 67.19 469 ASP B O 1
ATOM 9251 N N . LEU B 1 470 ? 12.664 -40.438 -31.547 1 62.88 470 LEU B N 1
ATOM 9252 C CA . LEU B 1 470 ? 12.422 -40.094 -30.156 1 62.88 470 LEU B CA 1
ATOM 9253 C C . LEU B 1 470 ? 13.539 -40.625 -29.266 1 62.88 470 LEU B C 1
ATOM 9255 O O . LEU B 1 470 ? 13.688 -40.156 -28.125 1 62.88 470 LEU B O 1
ATOM 9259 N N . ASP B 1 471 ? 14.266 -41.469 -29.812 1 63.75 471 ASP B N 1
ATOM 9260 C CA . ASP B 1 471 ? 15.281 -42.188 -29.062 1 63.75 471 ASP B CA 1
ATOM 9261 C C . ASP B 1 471 ? 16.547 -41.344 -28.891 1 63.75 471 ASP B C 1
ATOM 9263 O O . ASP B 1 471 ? 17.625 -41.75 -29.297 1 63.75 471 ASP B O 1
ATOM 9267 N N . ASP B 1 472 ? 16.328 -40.062 -28.578 1 66.44 472 ASP B N 1
ATOM 9268 C CA . ASP B 1 472 ? 17.453 -39.219 -28.156 1 66.44 472 ASP B CA 1
ATOM 9269 C C . ASP B 1 472 ? 17.688 -39.344 -26.656 1 66.44 472 ASP B C 1
ATOM 9271 O O . ASP B 1 472 ? 17.047 -38.688 -25.859 1 66.44 472 ASP B O 1
ATOM 9275 N N . GLU B 1 473 ? 18.656 -40.094 -26.344 1 68.12 473 GLU B N 1
ATOM 9276 C CA . GLU B 1 473 ? 18.922 -40.438 -24.953 1 68.12 473 GLU B CA 1
ATOM 9277 C C . GLU B 1 473 ? 19.234 -39.188 -24.125 1 68.12 473 GLU B C 1
ATOM 9279 O O . GLU B 1 473 ? 18.812 -39.094 -22.969 1 68.12 473 GLU B O 1
ATOM 9284 N N . GLU B 1 474 ? 20.016 -38.375 -24.719 1 69.19 474 GLU B N 1
ATOM 9285 C CA . GLU B 1 474 ? 20.438 -37.188 -23.969 1 69.19 474 GLU B CA 1
ATOM 9286 C C . GLU B 1 474 ? 19.25 -36.281 -23.641 1 69.19 474 GLU B C 1
ATOM 9288 O O . GLU B 1 474 ? 19.141 -35.75 -22.531 1 69.19 474 GLU B O 1
ATOM 9293 N N . LYS B 1 475 ? 18.484 -36 -24.562 1 74.25 475 LYS B N 1
ATOM 9294 C CA . LYS B 1 475 ? 17.312 -35.156 -24.375 1 74.25 475 LYS B CA 1
ATOM 9295 C C . LYS B 1 475 ? 16.328 -35.781 -23.391 1 74.25 475 LYS B C 1
ATOM 9297 O O . LYS B 1 475 ? 15.758 -35.094 -22.547 1 74.25 475 LYS B O 1
ATOM 9302 N N . ILE B 1 476 ? 16.156 -36.969 -23.453 1 70 476 ILE B N 1
ATOM 9303 C CA . ILE B 1 476 ? 15.242 -37.688 -22.562 1 70 476 ILE B CA 1
ATOM 9304 C C . ILE B 1 476 ? 15.758 -37.625 -21.141 1 70 476 ILE B C 1
ATOM 9306 O O . ILE B 1 476 ? 14.992 -37.438 -20.203 1 70 476 ILE B O 1
ATOM 9310 N N . ASP B 1 477 ? 17.047 -37.844 -21.062 1 73 477 ASP B N 1
ATOM 9311 C CA . ASP B 1 477 ? 17.641 -37.781 -19.734 1 73 477 ASP B CA 1
ATOM 9312 C C . ASP B 1 477 ? 17.453 -36.406 -19.109 1 73 477 ASP B C 1
ATOM 9314 O O . ASP B 1 477 ? 17.203 -36.281 -17.906 1 73 477 ASP B O 1
ATOM 9318 N N . LYS B 1 478 ? 17.656 -35.406 -19.875 1 75.25 478 LYS B N 1
ATOM 9319 C CA . LYS B 1 478 ? 17.5 -34.062 -19.391 1 75.25 478 LYS B CA 1
ATOM 9320 C C . LYS B 1 478 ? 16.062 -33.812 -18.906 1 75.25 478 LYS B C 1
ATOM 9322 O O . LYS B 1 478 ? 15.859 -33.156 -17.875 1 75.25 478 LYS B O 1
ATOM 9327 N N . ILE B 1 479 ? 15.133 -34.188 -19.609 1 71.56 479 ILE B N 1
ATOM 9328 C CA . ILE B 1 479 ? 13.727 -34.031 -19.25 1 71.56 479 ILE B CA 1
ATOM 9329 C C . ILE B 1 479 ? 13.43 -34.812 -17.984 1 71.56 479 ILE B C 1
ATOM 9331 O O . ILE B 1 479 ? 12.727 -34.344 -17.078 1 71.56 479 ILE B O 1
ATOM 9335 N N . LEU B 1 480 ? 13.977 -35.969 -17.969 1 75.75 480 LEU B N 1
ATOM 9336 C CA . LEU B 1 480 ? 13.766 -36.844 -16.797 1 75.75 480 LEU B CA 1
ATOM 9337 C C . LEU B 1 480 ? 14.359 -36.188 -15.547 1 75.75 480 LEU B C 1
ATOM 9339 O O . LEU B 1 480 ? 13.766 -36.25 -14.469 1 75.75 480 LEU B O 1
ATOM 9343 N N . ASP B 1 481 ? 15.5 -35.656 -15.758 1 75.75 481 ASP B N 1
ATOM 9344 C CA . ASP B 1 481 ? 16.125 -34.969 -14.633 1 75.75 481 ASP B CA 1
ATOM 9345 C C . ASP B 1 481 ? 15.258 -33.812 -14.156 1 75.75 481 ASP B C 1
ATOM 9347 O O . ASP B 1 481 ? 15.156 -33.562 -12.953 1 75.75 481 ASP B O 1
ATOM 9351 N N . LEU B 1 482 ? 14.727 -33.125 -15.039 1 74.31 482 LEU B N 1
ATOM 9352 C CA . LEU B 1 482 ? 13.891 -31.984 -14.734 1 74.31 482 LEU B CA 1
ATOM 9353 C C . LEU B 1 482 ? 12.633 -32.406 -13.977 1 74.31 482 LEU B C 1
ATOM 9355 O O . LEU B 1 482 ? 12.234 -31.75 -13.016 1 74.31 482 LEU B O 1
ATOM 9359 N N . ILE B 1 483 ? 12.109 -33.438 -14.367 1 78.75 483 ILE B N 1
ATOM 9360 C CA . ILE B 1 483 ? 10.805 -33.781 -13.82 1 78.75 483 ILE B CA 1
ATOM 9361 C C . ILE B 1 483 ? 10.992 -34.656 -12.57 1 78.75 483 ILE B C 1
ATOM 9363 O O . ILE B 1 483 ? 10.047 -34.875 -11.812 1 78.75 483 ILE B O 1
ATOM 9367 N N . THR B 1 484 ? 12.172 -35.156 -12.336 1 79.62 484 THR B N 1
ATOM 9368 C CA . THR B 1 484 ? 12.43 -35.938 -11.141 1 79.62 484 THR B CA 1
ATOM 9369 C C . THR B 1 484 ? 13.094 -35.062 -10.062 1 79.62 484 THR B C 1
ATOM 9371 O O . THR B 1 484 ? 13.625 -35.594 -9.086 1 79.62 484 THR B O 1
ATOM 9374 N N . GLY B 1 485 ? 13.07 -33.844 -10.32 1 79.44 485 GLY B N 1
ATOM 9375 C CA . GLY B 1 485 ? 13.617 -32.969 -9.312 1 79.44 485 GLY B CA 1
ATOM 9376 C C . GLY B 1 485 ? 12.773 -32.875 -8.055 1 79.44 485 GLY B C 1
ATOM 9377 O O . GLY B 1 485 ? 11.75 -33.562 -7.949 1 79.44 485 GLY B O 1
ATOM 9378 N N . ASP B 1 486 ? 13.258 -32.062 -7 1 83.75 486 ASP B N 1
ATOM 9379 C CA . ASP B 1 486 ? 12.547 -31.859 -5.742 1 83.75 486 ASP B CA 1
ATOM 9380 C C . ASP B 1 486 ? 11.266 -31.062 -5.961 1 83.75 486 ASP B C 1
ATOM 9382 O O . ASP B 1 486 ? 11.305 -29.828 -6.012 1 83.75 486 ASP B O 1
ATOM 9386 N N . ALA B 1 487 ? 10.234 -31.75 -5.984 1 84.25 487 ALA B N 1
ATOM 9387 C CA . ALA B 1 487 ? 8.93 -31.141 -6.258 1 84.25 487 ALA B CA 1
ATOM 9388 C C . ALA B 1 487 ? 8.617 -30.031 -5.258 1 84.25 487 ALA B C 1
ATOM 9390 O O . ALA B 1 487 ? 8.047 -29 -5.625 1 84.25 487 ALA B O 1
ATOM 9391 N N . ASN B 1 488 ? 8.969 -30.266 -4.031 1 87.19 488 ASN B N 1
ATOM 9392 C CA . ASN B 1 488 ? 8.703 -29.266 -2.992 1 87.19 488 ASN B CA 1
ATOM 9393 C C . ASN B 1 488 ? 9.516 -28 -3.209 1 87.19 488 ASN B C 1
ATOM 9395 O O . ASN B 1 488 ? 8.992 -26.891 -3.082 1 87.19 488 ASN B O 1
ATOM 9399 N N . ALA B 1 489 ? 10.727 -28.156 -3.514 1 88.69 489 ALA B N 1
ATOM 9400 C CA . ALA B 1 489 ? 11.602 -27.016 -3.76 1 88.69 489 ALA B CA 1
ATOM 9401 C C . ALA B 1 489 ? 11.156 -26.25 -5 1 88.69 489 ALA B C 1
ATOM 9403 O O . ALA B 1 489 ? 11.195 -25.016 -5.02 1 88.69 489 ALA B O 1
ATOM 9404 N N . GLN B 1 490 ? 10.758 -26.938 -5.953 1 88.62 490 GLN B N 1
ATOM 9405 C CA . GLN B 1 490 ? 10.328 -26.312 -7.199 1 88.62 490 GLN B CA 1
ATOM 9406 C C . GLN B 1 490 ? 9.031 -25.547 -7.012 1 88.62 490 GLN B C 1
ATOM 9408 O O . GLN B 1 490 ? 8.883 -24.422 -7.512 1 88.62 490 GLN B O 1
ATOM 9413 N N . SER B 1 491 ? 8.109 -26.141 -6.352 1 89.81 491 SER B N 1
ATOM 9414 C CA . SER B 1 491 ? 6.832 -25.469 -6.102 1 89.81 491 SER B CA 1
ATOM 9415 C C . SER B 1 491 ? 7.012 -24.234 -5.23 1 89.81 491 SER B C 1
ATOM 9417 O O . SER B 1 491 ? 6.379 -23.203 -5.465 1 89.81 491 SER B O 1
ATOM 9419 N N . LYS B 1 492 ? 7.828 -24.344 -4.203 1 89.81 492 LYS B N 1
ATOM 9420 C CA . LYS B 1 492 ? 8.117 -23.219 -3.33 1 89.81 492 LYS B CA 1
ATOM 9421 C C . LYS B 1 492 ? 8.781 -22.078 -4.102 1 89.81 492 LYS B C 1
ATOM 9423 O O . LYS B 1 492 ? 8.469 -20.906 -3.889 1 89.81 492 LYS B O 1
ATOM 9428 N N . PHE B 1 493 ? 9.688 -22.438 -4.934 1 91.31 493 PHE B N 1
ATOM 9429 C CA . PHE B 1 493 ? 10.375 -21.469 -5.766 1 91.31 493 PHE B CA 1
ATOM 9430 C C . PHE B 1 493 ? 9.391 -20.719 -6.648 1 91.31 493 PHE B C 1
ATOM 9432 O O . PHE B 1 493 ? 9.43 -19.484 -6.727 1 91.31 493 PHE B O 1
ATOM 9439 N N . LEU B 1 494 ? 8.5 -21.359 -7.215 1 89.81 494 LEU B N 1
ATOM 9440 C CA . LEU B 1 494 ? 7.578 -20.75 -8.164 1 89.81 494 LEU B CA 1
ATOM 9441 C C . LEU B 1 494 ? 6.543 -19.891 -7.438 1 89.81 494 LEU B C 1
ATOM 9443 O O . LEU B 1 494 ? 6.004 -18.938 -8.016 1 89.81 494 LEU B O 1
ATOM 9447 N N . SER B 1 495 ? 6.262 -20.281 -6.219 1 91.06 495 SER B N 1
ATOM 9448 C CA . SER B 1 495 ? 5.301 -19.5 -5.449 1 91.06 495 SER B CA 1
ATOM 9449 C C . SER B 1 495 ? 5.855 -18.109 -5.121 1 91.06 495 SER B C 1
ATOM 9451 O O . SER B 1 495 ? 5.094 -17.156 -4.953 1 91.06 495 SER B O 1
ATOM 9453 N N . SER B 1 496 ? 7.105 -17.984 -5.016 1 90.44 496 SER B N 1
ATOM 9454 C CA . SER B 1 496 ? 7.797 -16.719 -4.758 1 90.44 496 SER B CA 1
ATOM 9455 C C . SER B 1 496 ? 9.195 -16.719 -5.359 1 90.44 496 SER B C 1
ATOM 9457 O O . SER B 1 496 ? 10.188 -16.766 -4.629 1 90.44 496 SER B O 1
ATOM 9459 N N . PRO B 1 497 ? 9.273 -16.5 -6.582 1 91.44 497 PRO B N 1
ATOM 9460 C CA . PRO B 1 497 ? 10.531 -16.734 -7.301 1 91.44 497 PRO B CA 1
ATOM 9461 C C . PRO B 1 497 ? 11.586 -15.672 -7.027 1 91.44 497 PRO B C 1
ATOM 9463 O O . PRO B 1 497 ? 12.781 -15.914 -7.242 1 91.44 497 PRO B O 1
ATOM 9466 N N . ILE B 1 498 ? 11.141 -14.516 -6.555 1 92 498 ILE B N 1
ATOM 9467 C CA . ILE B 1 498 ? 12.062 -13.398 -6.352 1 92 498 ILE B CA 1
ATOM 9468 C C . ILE B 1 498 ? 11.961 -12.906 -4.91 1 92 498 ILE B C 1
ATOM 9470 O O . ILE B 1 498 ? 10.867 -12.773 -4.367 1 92 498 ILE B O 1
ATOM 9474 N N . GLN B 1 499 ? 13.117 -12.688 -4.34 1 92.12 499 GLN B N 1
ATOM 9475 C CA . GLN B 1 499 ? 13.195 -12.102 -3.002 1 92.12 499 GLN B CA 1
ATOM 9476 C C . GLN B 1 499 ? 13.828 -10.711 -3.039 1 92.12 499 GLN B C 1
ATOM 9478 O O . GLN B 1 499 ? 14.508 -10.359 -4.004 1 92.12 499 GLN B O 1
ATOM 9483 N N . VAL B 1 500 ? 13.523 -9.906 -2.029 1 94 500 VAL B N 1
ATOM 9484 C CA . VAL B 1 500 ? 14.109 -8.578 -1.899 1 94 500 VAL B CA 1
ATOM 9485 C C . VAL B 1 500 ? 14.93 -8.492 -0.613 1 94 500 VAL B C 1
ATOM 9487 O O . VAL B 1 500 ? 14.43 -8.797 0.47 1 94 500 VAL B O 1
ATOM 9490 N N . ASN B 1 501 ? 16.203 -8.227 -0.745 1 95.12 501 ASN B N 1
ATOM 9491 C CA . ASN B 1 501 ? 17.062 -7.938 0.399 1 95.12 501 ASN B CA 1
ATOM 9492 C C . ASN B 1 501 ? 17.141 -6.441 0.676 1 95.12 501 ASN B C 1
ATOM 9494 O O . ASN B 1 501 ? 17.75 -5.695 -0.098 1 95.12 501 ASN B O 1
ATOM 9498 N N . GLU B 1 502 ? 16.594 -6.031 1.796 1 95.75 502 GLU B N 1
ATOM 9499 C CA . GLU B 1 502 ? 16.516 -4.613 2.131 1 95.75 502 GLU B CA 1
ATOM 9500 C C . GLU B 1 502 ? 17.672 -4.184 3.018 1 95.75 502 GLU B C 1
ATOM 9502 O O . GLU B 1 502 ? 17.969 -4.828 4.031 1 95.75 502 GLU B O 1
ATOM 9507 N N . THR B 1 503 ? 18.469 -3.186 2.621 1 96.62 503 THR B N 1
ATOM 9508 C CA . THR B 1 503 ? 19.5 -2.535 3.414 1 96.62 503 THR B CA 1
ATOM 9509 C C . THR B 1 503 ? 19.125 -1.091 3.723 1 96.62 503 THR B C 1
ATOM 9511 O O . THR B 1 503 ? 18.734 -0.341 2.826 1 96.62 503 THR B O 1
ATOM 9514 N N . LYS B 1 504 ? 19.219 -0.744 4.992 1 96.38 504 LYS B N 1
ATOM 9515 C CA . LYS B 1 504 ? 18.875 0.613 5.406 1 96.38 504 LYS B CA 1
ATOM 9516 C C . LYS B 1 504 ? 20.125 1.462 5.602 1 96.38 504 LYS B C 1
ATOM 9518 O O . LYS B 1 504 ? 21.047 1.068 6.324 1 96.38 504 LYS B O 1
ATOM 9523 N N . VAL B 1 505 ? 20.203 2.57 4.84 1 96.5 505 VAL B N 1
ATOM 9524 C CA . VAL B 1 505 ? 21.219 3.594 5.055 1 96.5 505 VAL B CA 1
ATOM 9525 C C . VAL B 1 505 ? 20.688 4.656 6.012 1 96.5 505 VAL B C 1
ATOM 9527 O O . VAL B 1 505 ? 19.578 5.176 5.82 1 96.5 505 VAL B O 1
ATOM 9530 N N . PHE B 1 506 ? 21.391 4.895 7.09 1 97.19 506 PHE B N 1
ATOM 9531 C CA . PHE B 1 506 ? 20.969 5.816 8.133 1 97.19 506 PHE B CA 1
ATOM 9532 C C . PHE B 1 506 ? 19.656 5.363 8.758 1 97.19 506 PHE B C 1
ATOM 9534 O O . PHE B 1 506 ? 18.656 6.094 8.719 1 97.19 506 PHE B O 1
ATOM 9541 N N . PRO B 1 507 ? 19.703 4.23 9.336 1 96.25 507 PRO B N 1
ATOM 9542 C CA . PRO B 1 507 ? 18.469 3.658 9.875 1 96.25 507 PRO B CA 1
ATOM 9543 C C . PRO B 1 507 ? 17.875 4.488 11.008 1 96.25 507 PRO B C 1
ATOM 9545 O O . PRO B 1 507 ? 18.609 5.004 11.852 1 96.25 507 PRO B O 1
ATOM 9548 N N . ILE B 1 508 ? 16.625 4.711 10.961 1 96.69 508 ILE B N 1
ATOM 9549 C CA . ILE B 1 508 ? 15.844 5.352 12.016 1 96.69 508 ILE B CA 1
ATOM 9550 C C . ILE B 1 508 ? 14.758 4.398 12.5 1 96.69 508 ILE B C 1
ATOM 9552 O O . ILE B 1 508 ? 13.867 4.02 11.734 1 96.69 508 ILE B O 1
ATOM 9556 N N . PRO B 1 509 ? 14.727 4.051 13.703 1 94.31 509 PRO B N 1
ATOM 9557 C CA . PRO B 1 509 ? 13.938 2.922 14.211 1 94.31 509 PRO B CA 1
ATOM 9558 C C . PRO B 1 509 ? 12.438 3.215 14.234 1 94.31 509 PRO B C 1
ATOM 9560 O O . PRO B 1 509 ? 11.625 2.287 14.203 1 94.31 509 PRO B O 1
ATOM 9563 N N . ASN B 1 510 ? 12.086 4.492 14.438 1 93.88 510 ASN B N 1
ATOM 9564 C CA . ASN B 1 510 ? 10.664 4.793 14.5 1 93.88 510 ASN B CA 1
ATOM 9565 C C . ASN B 1 510 ? 10.336 6.117 13.812 1 93.88 510 ASN B C 1
ATOM 9567 O O . ASN B 1 510 ? 11.203 6.988 13.695 1 93.88 510 ASN B O 1
ATOM 9571 N N . TYR B 1 511 ? 9.109 6.305 13.391 1 94.94 511 TYR B N 1
ATOM 9572 C CA . TYR B 1 511 ? 8.617 7.445 12.625 1 94.94 511 TYR B CA 1
ATOM 9573 C C . TYR B 1 511 ? 8.758 8.742 13.414 1 94.94 511 TYR B C 1
ATOM 9575 O O . TYR B 1 511 ? 9.125 9.773 12.852 1 94.94 511 TYR B O 1
ATOM 9583 N N . GLY B 1 512 ? 8.484 8.688 14.734 1 95.94 512 GLY B N 1
ATOM 9584 C CA . GLY B 1 512 ? 8.586 9.852 15.594 1 95.94 512 GLY B CA 1
ATOM 9585 C C . GLY B 1 512 ? 9.977 10.453 15.633 1 95.94 512 GLY B C 1
ATOM 9586 O O . GLY B 1 512 ? 10.141 11.672 15.531 1 95.94 512 GLY B O 1
ATOM 9587 N N . SER B 1 513 ? 10.953 9.602 15.672 1 97.38 513 SER B N 1
ATOM 9588 C CA . SER B 1 513 ? 12.336 10.086 15.656 1 97.38 513 SER B CA 1
ATOM 9589 C C . SER B 1 513 ? 12.672 10.742 14.32 1 97.38 513 SER B C 1
ATOM 9591 O O . SER B 1 513 ? 13.391 11.742 14.281 1 97.38 513 SER B O 1
ATOM 9593 N N . GLY B 1 514 ? 12.125 10.18 13.297 1 96.19 514 GLY B N 1
ATOM 9594 C CA . GLY B 1 514 ? 12.344 10.758 11.977 1 96.19 514 GLY B CA 1
ATOM 9595 C C . GLY B 1 514 ? 11.68 12.109 11.805 1 96.19 514 GLY B C 1
ATOM 9596 O O . GLY B 1 514 ? 12.164 12.953 11.047 1 96.19 514 GLY B O 1
ATOM 9597 N N . MET B 1 515 ? 10.609 12.359 12.562 1 96.06 515 MET B N 1
ATOM 9598 C CA . MET B 1 515 ? 9.844 13.594 12.438 1 96.06 515 MET B CA 1
ATOM 9599 C C . MET B 1 515 ? 10.312 14.633 13.445 1 96.06 515 MET B C 1
ATOM 9601 O O . MET B 1 515 ? 9.961 15.812 13.344 1 96.06 515 MET B O 1
ATOM 9605 N N . SER B 1 516 ? 11.156 14.242 14.344 1 97.31 516 SER B N 1
ATOM 9606 C CA . SER B 1 516 ? 11.578 15.141 15.406 1 97.31 516 SER B CA 1
ATOM 9607 C C . SER B 1 516 ? 12.25 16.391 14.844 1 97.31 516 SER B C 1
ATOM 9609 O O . SER B 1 516 ? 12 17.5 15.32 1 97.31 516 SER B O 1
ATOM 9611 N N . PRO B 1 517 ? 13.031 16.25 13.734 1 97.69 517 PRO B N 1
ATOM 9612 C CA . PRO B 1 517 ? 13.648 17.469 13.18 1 97.69 517 PRO B CA 1
ATOM 9613 C C . PRO B 1 517 ? 12.625 18.469 12.664 1 97.69 517 PRO B C 1
ATOM 9615 O O . PRO B 1 517 ? 12.766 19.672 12.906 1 97.69 517 PRO B O 1
ATOM 9618 N N . PHE B 1 518 ? 11.625 18.016 12.039 1 96.69 518 PHE B N 1
ATOM 9619 C CA . PHE B 1 518 ? 10.602 18.891 11.484 1 96.69 518 PHE B CA 1
ATOM 9620 C C . PHE B 1 518 ? 9.852 19.609 12.594 1 96.69 518 PHE B C 1
ATOM 9622 O O . PHE B 1 518 ? 9.773 20.844 12.594 1 96.69 518 PHE B O 1
ATOM 9629 N N . PHE B 1 519 ? 9.367 18.875 13.609 1 96.75 519 PHE B N 1
ATOM 9630 C CA . PHE B 1 519 ? 8.547 19.469 14.656 1 96.75 519 PHE B CA 1
ATOM 9631 C C . PHE B 1 519 ? 9.391 20.344 15.57 1 96.75 519 PHE B C 1
ATOM 9633 O O . PHE B 1 519 ? 8.914 21.359 16.078 1 96.75 519 PHE B O 1
ATOM 9640 N N . SER B 1 520 ? 10.656 19.969 15.734 1 97.88 520 SER B N 1
ATOM 9641 C CA . SER B 1 520 ? 11.531 20.812 16.547 1 97.88 520 SER B CA 1
ATOM 9642 C C . SER B 1 520 ? 11.797 22.156 15.883 1 97.88 520 SER B C 1
ATOM 9644 O O . SER B 1 520 ? 11.688 23.203 16.516 1 97.88 520 SER B O 1
ATOM 9646 N N . ALA B 1 521 ? 12.102 22.078 14.602 1 97.69 521 ALA B N 1
ATOM 9647 C CA . ALA B 1 521 ? 12.328 23.328 13.867 1 97.69 521 ALA B CA 1
ATOM 9648 C C . ALA B 1 521 ? 11.07 24.188 13.859 1 97.69 521 ALA B C 1
ATOM 9650 O O . ALA B 1 521 ? 11.148 25.406 14.062 1 97.69 521 ALA B O 1
ATOM 9651 N N . LEU B 1 522 ? 10 23.578 13.641 1 96.06 522 LEU B N 1
ATOM 9652 C CA . LEU B 1 522 ? 8.727 24.297 13.633 1 96.06 522 LEU B CA 1
ATOM 9653 C C . LEU B 1 522 ? 8.469 24.953 14.984 1 96.06 522 LEU B C 1
ATOM 9655 O O . LEU B 1 522 ? 8.047 26.109 15.047 1 96.06 522 LEU B O 1
ATOM 9659 N N . SER B 1 523 ? 8.711 24.203 16.031 1 97 523 SER B N 1
ATOM 9660 C CA . SER B 1 523 ? 8.484 24.703 17.375 1 97 523 SER B CA 1
ATOM 9661 C C . SER B 1 523 ? 9.391 25.891 17.703 1 97 523 SER B C 1
ATOM 9663 O O . SER B 1 523 ? 9 26.797 18.422 1 97 523 SER B O 1
ATOM 9665 N N . MET B 1 524 ? 10.578 25.891 17.141 1 97.81 524 MET B N 1
ATOM 9666 C CA . MET B 1 524 ? 11.5 27 17.375 1 97.81 524 MET B CA 1
ATOM 9667 C C . MET B 1 524 ? 10.984 28.281 16.719 1 97.81 524 MET B C 1
ATOM 9669 O O . MET B 1 524 ? 11.094 29.375 17.297 1 97.81 524 MET B O 1
ATOM 9673 N N . TRP B 1 525 ? 10.43 28.141 15.531 1 97.12 525 TRP B N 1
ATOM 9674 C CA . TRP B 1 525 ? 9.844 29.312 14.875 1 97.12 525 TRP B CA 1
ATOM 9675 C C . TRP B 1 525 ? 8.625 29.812 15.625 1 97.12 525 TRP B C 1
ATOM 9677 O O . TRP B 1 525 ? 8.469 31.016 15.852 1 97.12 525 TRP B O 1
ATOM 9687 N N . ILE B 1 526 ? 7.766 28.875 16.047 1 93.69 526 ILE B N 1
ATOM 9688 C CA . ILE B 1 526 ? 6.574 29.234 16.797 1 93.69 526 ILE B CA 1
ATOM 9689 C C . ILE B 1 526 ? 6.98 29.938 18.094 1 93.69 526 ILE B C 1
ATOM 9691 O O . ILE B 1 526 ? 6.359 30.922 18.5 1 93.69 526 ILE B O 1
ATOM 9695 N N . GLY B 1 527 ? 8 29.406 18.734 1 94.25 527 GLY B N 1
ATOM 9696 C CA . GLY B 1 527 ? 8.516 30.016 19.938 1 94.25 527 GLY B CA 1
ATOM 9697 C C . GLY B 1 527 ? 8.961 31.453 19.734 1 94.25 527 GLY B C 1
ATOM 9698 O O . GLY B 1 527 ? 8.688 32.312 20.578 1 94.25 527 GLY B O 1
ATOM 9699 N N . ALA B 1 528 ? 9.617 31.719 18.609 1 95.94 528 ALA B N 1
ATOM 9700 C CA . ALA B 1 528 ? 10.055 33.062 18.297 1 95.94 528 ALA B CA 1
ATOM 9701 C C . ALA B 1 528 ? 8.859 34 18.109 1 95.94 528 ALA B C 1
ATOM 9703 O O . ALA B 1 528 ? 8.867 35.156 18.594 1 95.94 528 ALA B O 1
ATOM 9704 N N . VAL B 1 529 ? 7.887 33.5 17.469 1 91.44 529 VAL B N 1
ATOM 9705 C CA . VAL B 1 529 ? 6.695 34.312 17.203 1 91.44 529 VAL B CA 1
ATOM 9706 C C . VAL B 1 529 ? 5.977 34.594 18.516 1 91.44 529 VAL B C 1
ATOM 9708 O O . VAL B 1 529 ? 5.516 35.719 18.734 1 91.44 529 VAL B O 1
ATOM 9711 N N . LEU B 1 530 ? 5.867 33.625 19.422 1 88.31 530 LEU B N 1
ATOM 9712 C CA . LEU B 1 530 ? 5.195 33.812 20.703 1 88.31 530 LEU B CA 1
ATOM 9713 C C . LEU B 1 530 ? 5.941 34.844 21.562 1 88.31 530 LEU B C 1
ATOM 9715 O O . LEU B 1 530 ? 5.32 35.688 22.203 1 88.31 530 LEU B O 1
ATOM 9719 N N . LEU B 1 531 ? 7.277 34.75 21.562 1 90.56 531 LEU B N 1
ATOM 9720 C CA . LEU B 1 531 ? 8.094 35.719 22.312 1 90.56 531 LEU B CA 1
ATOM 9721 C C . LEU B 1 531 ? 7.855 37.125 21.828 1 90.56 531 LEU B C 1
ATOM 9723 O O . LEU B 1 531 ? 7.641 38.031 22.641 1 90.56 531 LEU B O 1
ATOM 9727 N N . LEU B 1 532 ? 7.801 37.312 20.531 1 88.81 532 LEU B N 1
ATOM 9728 C CA . LEU B 1 532 ? 7.727 38.625 19.953 1 88.81 532 LEU B CA 1
ATOM 9729 C C . LEU B 1 532 ? 6.289 39.156 19.953 1 88.81 532 LEU B C 1
ATOM 9731 O O . LEU B 1 532 ? 6.051 40.344 19.766 1 88.81 532 LEU B O 1
ATOM 9735 N N . SER B 1 533 ? 5.375 38.25 20.188 1 81.75 533 SER B N 1
ATOM 9736 C CA . SER B 1 533 ? 3.98 38.656 20.328 1 81.75 533 SER B CA 1
ATOM 9737 C C . SER B 1 533 ? 3.695 39.219 21.719 1 81.75 533 SER B C 1
ATOM 9739 O O . SER B 1 533 ? 2.775 40 21.906 1 81.75 533 SER B O 1
ATOM 9741 N N . LEU B 1 534 ? 4.465 38.781 22.688 1 81.12 534 LEU B N 1
ATOM 9742 C CA . LEU B 1 534 ? 4.172 39.156 24.078 1 81.12 534 LEU B CA 1
ATOM 9743 C C . LEU B 1 534 ? 5.09 40.281 24.547 1 81.12 534 LEU B C 1
ATOM 9745 O O . LEU B 1 534 ? 4.656 41.156 25.281 1 81.12 534 LEU B O 1
ATOM 9749 N N . PHE B 1 535 ? 6.375 40.219 24.156 1 86.5 535 PHE B N 1
ATOM 9750 C CA . PHE B 1 535 ? 7.348 41.188 24.656 1 86.5 535 PHE B CA 1
ATOM 9751 C C . PHE B 1 535 ? 7.559 42.312 23.641 1 86.5 535 PHE B C 1
ATOM 9753 O O . PHE B 1 535 ? 7.473 42.094 22.422 1 86.5 535 PHE B O 1
ATOM 9760 N N . THR B 1 536 ? 7.863 43.469 24.141 1 85.81 536 THR B N 1
ATOM 9761 C CA . THR B 1 536 ? 8.047 44.656 23.281 1 85.81 536 THR B CA 1
ATOM 9762 C C . THR B 1 536 ? 9.484 44.719 22.781 1 85.81 536 THR B C 1
ATOM 9764 O O . THR B 1 536 ? 10.414 44.281 23.453 1 85.81 536 THR B O 1
ATOM 9767 N N . THR B 1 537 ? 9.594 45.281 21.562 1 86.62 537 THR B N 1
ATOM 9768 C CA . THR B 1 537 ? 10.914 45.469 20.969 1 86.62 537 THR B CA 1
ATOM 9769 C C . THR B 1 537 ? 11.438 46.875 21.234 1 86.62 537 THR B C 1
ATOM 9771 O O . THR B 1 537 ? 12.562 47.219 20.859 1 86.62 537 THR B O 1
ATOM 9774 N N . HIS B 1 538 ? 10.648 47.625 21.984 1 83.5 538 HIS B N 1
ATOM 9775 C CA . HIS B 1 538 ? 11.047 48.969 22.297 1 83.5 538 HIS B CA 1
ATOM 9776 C C . HIS B 1 538 ? 11.617 49.062 23.719 1 83.5 538 HIS B C 1
ATOM 9778 O O . HIS B 1 538 ? 11.125 48.438 24.641 1 83.5 538 HIS B O 1
ATOM 9784 N N . ALA B 1 539 ? 12.688 49.781 23.781 1 83.88 539 ALA B N 1
ATOM 9785 C CA . ALA B 1 539 ? 13.32 50.031 25.062 1 83.88 539 ALA B CA 1
ATOM 9786 C C . ALA B 1 539 ? 13.133 51.469 25.516 1 83.88 539 ALA B C 1
ATOM 9788 O O . ALA B 1 539 ? 13.328 52.406 24.734 1 83.88 539 ALA B O 1
ATOM 9789 N N . LYS B 1 540 ? 12.711 51.719 26.719 1 83.38 540 LYS B N 1
ATOM 9790 C CA . LYS B 1 540 ? 12.609 53.062 27.297 1 83.38 540 LYS B CA 1
ATOM 9791 C C . LYS B 1 540 ? 13.992 53.625 27.578 1 83.38 540 LYS B C 1
ATOM 9793 O O . LYS B 1 540 ? 14.93 52.875 27.891 1 83.38 540 LYS B O 1
ATOM 9798 N N . ASP B 1 541 ? 13.945 54.875 27.469 1 79.69 541 ASP B N 1
ATOM 9799 C CA . ASP B 1 541 ? 15.203 55.531 27.75 1 79.69 541 ASP B CA 1
ATOM 9800 C C . ASP B 1 541 ? 15.594 55.375 29.219 1 79.69 541 ASP B C 1
ATOM 9802 O O . ASP B 1 541 ? 14.742 55.125 30.078 1 79.69 541 ASP B O 1
ATOM 9806 N N . PHE B 1 542 ? 16.953 55.375 29.391 1 82.94 542 PHE B N 1
ATOM 9807 C CA . PHE B 1 542 ? 17.453 55.281 30.766 1 82.94 542 PHE B CA 1
ATOM 9808 C C . PHE B 1 542 ? 17.109 56.531 31.562 1 82.94 542 PHE B C 1
ATOM 9810 O O . PHE B 1 542 ? 16.938 57.594 31 1 82.94 542 PHE B O 1
ATOM 9817 N N . GLU B 1 543 ? 16.922 56.375 32.75 1 78.5 543 GLU B N 1
ATOM 9818 C CA . GLU B 1 543 ? 16.609 57.469 33.656 1 78.5 543 GLU B CA 1
ATOM 9819 C C . GLU B 1 543 ? 17.766 58.469 33.719 1 78.5 543 GLU B C 1
ATOM 9821 O O . GLU 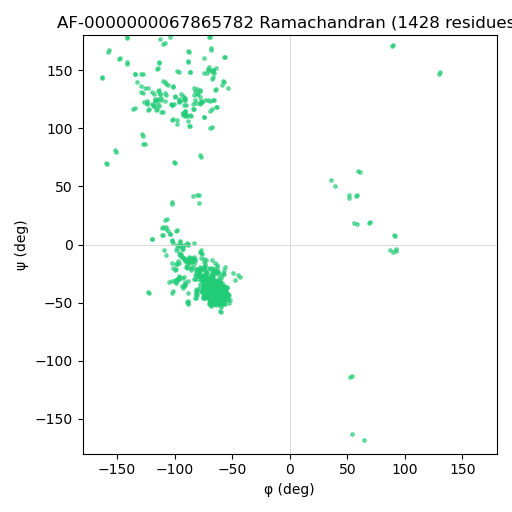B 1 543 ? 17.562 59.656 34.094 1 78.5 543 GLU B O 1
ATOM 9826 N N . ASP B 1 544 ? 18.875 58.062 33.344 1 78.69 544 ASP B N 1
ATOM 9827 C CA . ASP B 1 544 ? 20.031 58.938 33.469 1 78.69 544 ASP B CA 1
ATOM 9828 C C . ASP B 1 544 ? 20.141 59.906 32.312 1 78.69 544 ASP B C 1
ATOM 9830 O O . ASP B 1 544 ? 21.078 60.688 32.188 1 78.69 544 ASP B O 1
ATOM 9834 N N . GLY B 1 545 ? 19.141 59.844 31.344 1 78.44 545 GLY B N 1
ATOM 9835 C CA . GLY B 1 545 ? 19.078 60.812 30.25 1 78.44 545 GLY B CA 1
ATOM 9836 C C . GLY B 1 545 ? 19.812 60.344 29.016 1 78.44 545 GLY B C 1
ATOM 9837 O O . GLY B 1 545 ? 19.906 61.094 28.031 1 78.44 545 GLY B O 1
ATOM 9838 N N . THR B 1 546 ? 20.484 59.25 29.094 1 79.56 546 THR B N 1
ATOM 9839 C CA . THR B 1 546 ? 21.219 58.781 27.922 1 79.56 546 THR B CA 1
ATOM 9840 C C . THR B 1 546 ? 20.266 58.469 26.766 1 79.56 546 THR B C 1
ATOM 9842 O O . THR B 1 546 ? 19.281 57.75 26.953 1 79.56 546 THR B O 1
ATOM 9845 N N . GLN B 1 547 ? 20.469 59.219 25.656 1 80.62 547 GLN B N 1
ATOM 9846 C CA . GLN B 1 547 ? 19.656 58.938 24.469 1 80.62 547 GLN B CA 1
ATOM 9847 C C . GLN B 1 547 ? 20.156 57.719 23.734 1 80.62 547 GLN B C 1
ATOM 9849 O O . GLN B 1 547 ? 21.312 57.625 23.344 1 80.62 547 GLN B O 1
ATOM 9854 N N . LEU B 1 548 ? 19.312 56.688 23.562 1 84.62 548 LEU B N 1
ATOM 9855 C CA . LEU B 1 548 ? 19.672 55.438 22.938 1 84.62 548 LEU B CA 1
ATOM 9856 C C . LEU B 1 548 ? 19.672 55.562 21.422 1 84.62 548 LEU B C 1
ATOM 9858 O O . LEU B 1 548 ? 18.766 56.156 20.844 1 84.62 548 LEU B O 1
ATOM 9862 N N . LYS B 1 549 ? 20.766 55.125 20.797 1 88.81 549 LYS B N 1
ATOM 9863 C CA . LYS B 1 549 ? 20.797 55.031 19.344 1 88.81 549 LYS B CA 1
ATOM 9864 C C . LYS B 1 549 ? 19.969 53.844 18.859 1 88.81 549 LYS B C 1
ATOM 9866 O O . LYS B 1 549 ? 19.859 52.812 19.562 1 88.81 549 LYS B O 1
ATOM 9871 N N . PRO B 1 550 ? 19.422 54.031 17.734 1 85.06 550 PRO B N 1
ATOM 9872 C CA . PRO B 1 550 ? 18.547 52.969 17.219 1 85.06 550 PRO B CA 1
ATOM 9873 C C . PRO B 1 550 ? 19.219 51.594 17.156 1 85.06 550 PRO B C 1
ATOM 9875 O O . PRO B 1 550 ? 18.578 50.594 17.438 1 85.06 550 PRO B O 1
ATOM 9878 N N . TYR B 1 551 ? 20.484 51.531 16.812 1 88.12 551 TYR B N 1
ATOM 9879 C CA . TYR B 1 551 ? 21.156 50.25 16.719 1 88.12 551 TYR B CA 1
ATOM 9880 C C . TYR B 1 551 ? 21.406 49.656 18.109 1 88.12 551 TYR B C 1
ATOM 9882 O O . TYR B 1 551 ? 21.422 48.438 18.297 1 88.12 551 TYR B O 1
ATOM 9890 N N . GLU B 1 552 ? 21.5 50.5 19.156 1 89.94 552 GLU B N 1
ATOM 9891 C CA . GLU B 1 552 ? 21.672 50.031 20.531 1 89.94 552 GLU B CA 1
ATOM 9892 C C . GLU B 1 552 ? 20.375 49.438 21.078 1 89.94 552 GLU B C 1
ATOM 9894 O O . GLU B 1 552 ? 20.406 48.438 21.797 1 89.94 552 GLU B O 1
ATOM 9899 N N . GLU B 1 553 ? 19.391 50.062 20.75 1 89.31 553 GLU B N 1
ATOM 9900 C CA . GLU B 1 553 ? 18.078 49.531 21.141 1 89.31 553 GLU B CA 1
ATOM 9901 C C . GLU B 1 553 ? 17.812 48.188 20.469 1 89.31 553 GLU B C 1
ATOM 9903 O O . GLU B 1 553 ? 17.344 47.25 21.125 1 89.31 553 GLU B O 1
ATOM 9908 N N . TYR B 1 554 ? 18.156 48.188 19.172 1 91.62 554 TYR B N 1
ATOM 9909 C CA . TYR B 1 554 ? 17.969 46.938 18.422 1 91.62 554 TYR B CA 1
ATOM 9910 C C . TYR B 1 554 ? 18.797 45.812 19.016 1 91.62 554 TYR B C 1
ATOM 9912 O O . TYR B 1 554 ? 18.266 44.719 19.281 1 91.62 554 TYR B O 1
ATOM 9920 N N . LEU B 1 555 ? 19.969 46 19.281 1 93.06 555 LEU B N 1
ATOM 9921 C CA . LEU B 1 555 ? 20.875 44.938 19.75 1 93.06 555 LEU B CA 1
ATOM 9922 C C . LEU B 1 555 ? 20.594 44.594 21.203 1 93.06 555 LEU B C 1
ATOM 9924 O O . LEU B 1 555 ? 20.75 43.438 21.609 1 93.06 555 LEU B O 1
ATOM 9928 N N . GLY B 1 556 ? 20.266 45.562 22.016 1 92.06 556 GLY B N 1
ATOM 9929 C CA . GLY B 1 556 ? 19.938 45.281 23.422 1 92.06 556 GLY B CA 1
ATOM 9930 C C . GLY B 1 556 ? 18.734 44.375 23.578 1 92.06 556 GLY B C 1
ATOM 9931 O O . GLY B 1 556 ? 18.812 43.375 24.297 1 92.06 556 GLY B O 1
ATOM 9932 N N . LYS B 1 557 ? 17.656 44.75 22.906 1 92.75 557 LYS B N 1
ATOM 9933 C CA . LYS B 1 557 ? 16.469 43.906 22.969 1 92.75 557 LYS B CA 1
ATOM 9934 C C . LYS B 1 557 ? 16.688 42.562 22.266 1 92.75 557 LYS B C 1
ATOM 9936 O O . LYS B 1 557 ? 16.141 41.562 22.672 1 92.75 557 LYS B O 1
ATOM 9941 N N . TYR B 1 558 ? 17.469 42.688 21.203 1 95.06 558 TYR B N 1
ATOM 9942 C CA . TYR B 1 558 ? 17.781 41.469 20.453 1 95.06 558 TYR B CA 1
ATOM 9943 C C . TYR B 1 558 ? 18.422 40.406 21.344 1 95.06 558 TYR B C 1
ATOM 9945 O O . TYR B 1 558 ? 18.078 39.25 21.266 1 95.06 558 TYR B O 1
ATOM 9953 N N . LEU B 1 559 ? 19.328 40.781 22.219 1 95.56 559 LEU B N 1
ATOM 9954 C CA . LEU B 1 559 ? 20.031 39.844 23.094 1 95.56 559 LEU B CA 1
ATOM 9955 C C . LEU B 1 559 ? 19.062 39.156 24.047 1 95.56 559 LEU B C 1
ATOM 9957 O O . LEU B 1 559 ? 19.25 38 24.422 1 95.56 559 LEU B O 1
ATOM 9961 N N . PHE B 1 560 ? 18.094 39.906 24.469 1 94.81 560 PHE B N 1
ATOM 9962 C CA . PHE B 1 560 ? 17.078 39.312 25.344 1 94.81 560 PHE B CA 1
ATOM 9963 C C . PHE B 1 560 ? 16.312 38.219 24.625 1 94.81 560 PHE B C 1
ATOM 9965 O O . PHE B 1 560 ? 16.188 37.094 25.141 1 94.81 560 PHE B O 1
ATOM 9972 N N . PHE B 1 561 ? 15.859 38.531 23.406 1 96.25 561 PHE B N 1
ATOM 9973 C CA . PHE B 1 561 ? 15.086 37.562 22.641 1 96.25 561 PHE B CA 1
ATOM 9974 C C . PHE B 1 561 ? 15.961 36.375 22.234 1 96.25 561 PHE B C 1
ATOM 9976 O O . PHE B 1 561 ? 15.484 35.25 22.156 1 96.25 561 PHE B O 1
ATOM 9983 N N . LEU B 1 562 ? 17.188 36.656 21.938 1 97 562 LEU B N 1
ATOM 9984 C CA . LEU B 1 562 ? 18.125 35.594 21.578 1 97 562 LEU B CA 1
ATOM 9985 C C . LEU B 1 562 ? 18.297 34.594 22.734 1 97 562 LEU B C 1
ATOM 9987 O O . LEU B 1 562 ? 18.328 33.406 22.516 1 97 562 LEU B O 1
ATOM 9991 N N . THR B 1 563 ? 18.453 35.094 23.922 1 96.81 563 THR B N 1
ATOM 9992 C CA . THR B 1 563 ? 18.641 34.25 25.109 1 96.81 563 THR B CA 1
ATOM 9993 C C . THR B 1 563 ? 17.422 33.375 25.344 1 96.81 563 THR B C 1
ATOM 9995 O O . THR B 1 563 ? 17.531 32.188 25.594 1 96.81 563 THR B O 1
ATOM 9998 N N . MET B 1 564 ? 16.281 33.938 25.234 1 96.5 564 MET B N 1
ATOM 9999 C CA . MET B 1 564 ? 15.055 33.188 25.422 1 96.5 564 MET B CA 1
ATOM 10000 C C . MET B 1 564 ? 14.883 32.156 24.312 1 96.5 564 MET B C 1
ATOM 10002 O O . MET B 1 564 ? 14.422 31.031 24.578 1 96.5 564 MET B O 1
ATOM 10006 N N . GLY B 1 565 ? 15.227 32.594 23.062 1 97.38 565 GLY B N 1
ATOM 10007 C CA . GLY B 1 565 ? 15.141 31.641 21.953 1 97.38 565 GLY B CA 1
ATOM 10008 C C . GLY B 1 565 ? 16.047 30.438 22.109 1 97.38 565 GLY B C 1
ATOM 10009 O O . GLY B 1 565 ? 15.648 29.312 21.828 1 97.38 565 GLY B O 1
ATOM 10010 N N . VAL B 1 566 ? 17.203 30.672 22.578 1 98.19 566 VAL B N 1
ATOM 10011 C CA . VAL B 1 566 ? 18.156 29.578 22.797 1 98.19 566 VAL B CA 1
ATOM 10012 C C . VAL B 1 566 ? 17.656 28.672 23.906 1 98.19 566 VAL B C 1
ATOM 10014 O O . VAL B 1 566 ? 17.766 27.438 23.797 1 98.19 566 VAL B O 1
ATOM 10017 N N . LEU B 1 567 ? 17.141 29.25 24.969 1 98.12 567 LEU B N 1
ATOM 10018 C CA . LEU B 1 567 ? 16.609 28.438 26.047 1 98.12 567 LEU B CA 1
ATOM 10019 C C . LEU B 1 567 ? 15.43 27.594 25.578 1 98.12 567 LEU B C 1
ATOM 10021 O O . LEU B 1 567 ? 15.289 26.438 25.969 1 98.12 567 LEU B O 1
ATOM 10025 N N . GLN B 1 568 ? 14.602 28.188 24.719 1 98 568 GLN B N 1
ATOM 10026 C CA . GLN B 1 568 ? 13.508 27.422 24.125 1 98 568 GLN B CA 1
ATOM 10027 C C . GLN B 1 568 ? 14.031 26.219 23.359 1 98 568 GLN B C 1
ATOM 10029 O O . GLN B 1 568 ? 13.508 25.109 23.516 1 98 568 GLN B O 1
ATOM 10034 N N . SER B 1 569 ? 15.055 26.484 22.531 1 98.25 569 SER B N 1
ATOM 10035 C CA . SER B 1 569 ? 15.602 25.422 21.688 1 98.25 569 SER B CA 1
ATOM 10036 C C . SER B 1 569 ? 16.234 24.312 22.531 1 98.25 569 SER B C 1
ATOM 10038 O O . SER B 1 569 ? 16.109 23.141 22.203 1 98.25 569 SER B O 1
ATOM 10040 N N . VAL B 1 570 ? 16.859 24.641 23.594 1 98.44 570 VAL B N 1
ATOM 10041 C CA . VAL B 1 570 ? 17.5 23.672 24.469 1 98.44 570 VAL B CA 1
ATOM 10042 C C . VAL B 1 570 ? 16.438 22.797 25.156 1 98.44 570 VAL B C 1
ATOM 10044 O O . VAL B 1 570 ? 16.594 21.578 25.25 1 98.44 570 VAL B O 1
ATOM 10047 N N . VAL B 1 571 ? 15.375 23.391 25.578 1 98.31 571 VAL B N 1
ATOM 10048 C CA . VAL B 1 571 ? 14.289 22.656 26.203 1 98.31 571 VAL B CA 1
ATOM 10049 C C . VAL B 1 571 ? 13.656 21.703 25.188 1 98.31 571 VAL B C 1
ATOM 10051 O O . VAL B 1 571 ? 13.383 20.547 25.5 1 98.31 571 VAL B O 1
ATOM 10054 N N . ILE B 1 572 ? 13.477 22.156 23.953 1 98.38 572 ILE B N 1
ATOM 10055 C CA . ILE B 1 572 ? 12.867 21.359 22.906 1 98.38 572 ILE B CA 1
ATOM 10056 C C . ILE B 1 572 ? 13.75 20.156 22.594 1 98.38 572 ILE B C 1
ATOM 10058 O O . ILE B 1 572 ? 13.281 19.016 22.609 1 98.38 572 ILE B O 1
ATOM 10062 N N . THR B 1 573 ? 15.039 20.406 22.375 1 98.44 573 THR B N 1
ATOM 10063 C CA . THR B 1 573 ? 15.945 19.359 21.922 1 98.44 573 THR B CA 1
ATOM 10064 C C . THR B 1 573 ? 16.266 18.391 23.062 1 98.44 573 THR B C 1
ATOM 10066 O O . THR B 1 573 ? 16.344 17.172 22.859 1 98.44 573 THR B O 1
ATOM 10069 N N . LEU B 1 574 ? 16.422 18.922 24.266 1 98.25 574 LEU B N 1
ATOM 10070 C CA . LEU B 1 574 ? 16.672 18.031 25.406 1 98.25 574 LEU B CA 1
ATOM 10071 C C . LEU B 1 574 ? 15.438 17.203 25.719 1 98.25 574 LEU B C 1
ATOM 10073 O O . LEU B 1 574 ? 15.555 16.047 26.125 1 98.25 574 LEU B O 1
ATOM 10077 N N . GLY B 1 575 ? 14.273 17.766 25.594 1 98 575 GLY B N 1
ATOM 10078 C CA . GLY B 1 575 ? 13.047 17 25.766 1 98 575 GLY B CA 1
ATOM 10079 C C . GLY B 1 575 ? 12.891 15.898 24.734 1 98 575 GLY B C 1
ATOM 10080 O O . GLY B 1 575 ? 12.398 14.812 25.047 1 98 575 GLY B O 1
ATOM 10081 N N . ASP B 1 576 ? 13.336 16.172 23.5 1 98 576 ASP B N 1
ATOM 10082 C CA . ASP B 1 576 ? 13.305 15.125 22.484 1 98 576 ASP B CA 1
ATOM 10083 C C . ASP B 1 576 ? 14.148 13.922 22.891 1 98 576 ASP B C 1
ATOM 10085 O O . ASP B 1 576 ? 13.719 12.781 22.719 1 98 576 ASP B O 1
ATOM 10089 N N . ILE B 1 577 ? 15.25 14.18 23.453 1 97.62 577 ILE B N 1
ATOM 10090 C CA . ILE B 1 577 ? 16.219 13.133 23.766 1 97.62 577 ILE B CA 1
ATOM 10091 C C . ILE B 1 577 ? 15.812 12.438 25.062 1 97.62 577 ILE B C 1
ATOM 10093 O O . ILE B 1 577 ? 15.781 11.203 25.125 1 97.62 577 ILE B O 1
ATOM 10097 N N . PHE B 1 578 ? 15.367 13.203 26.109 1 97 578 PHE B N 1
ATOM 10098 C CA . PHE B 1 578 ? 15.242 12.609 27.438 1 97 578 PHE B CA 1
ATOM 10099 C C . PHE B 1 578 ? 13.789 12.289 27.766 1 97 578 PHE B C 1
ATOM 10101 O O . PHE B 1 578 ? 13.5 11.367 28.531 1 97 578 PHE B O 1
ATOM 10108 N N . ILE B 1 579 ? 12.867 13.07 27.25 1 96.56 579 ILE B N 1
ATOM 10109 C CA . ILE B 1 579 ? 11.461 12.844 27.547 1 96.56 579 ILE B CA 1
ATOM 10110 C C . ILE B 1 579 ? 10.867 11.875 26.531 1 96.56 579 ILE B C 1
ATOM 10112 O O . ILE B 1 579 ? 10.328 10.828 26.906 1 96.56 579 ILE B O 1
ATOM 10116 N N . LEU B 1 580 ? 11.102 12.141 25.234 1 96.38 580 LEU B N 1
ATOM 10117 C CA . LEU B 1 580 ? 10.531 11.312 24.172 1 96.38 580 LEU B CA 1
ATOM 10118 C C . LEU B 1 580 ? 11.414 10.102 23.891 1 96.38 580 LEU B C 1
ATOM 10120 O O . LEU B 1 580 ? 10.953 9.109 23.328 1 96.38 580 LEU B O 1
ATOM 10124 N N . LYS B 1 581 ? 12.688 10.219 24.297 1 97 581 LYS B N 1
ATOM 10125 C CA . LYS B 1 581 ? 13.664 9.18 23.969 1 97 581 LYS B CA 1
ATOM 10126 C C . LYS B 1 581 ? 13.766 8.977 22.469 1 97 581 LYS B C 1
ATOM 10128 O O . LYS B 1 581 ? 13.75 7.836 21.984 1 97 581 LYS B O 1
ATOM 10133 N N . ALA B 1 582 ? 13.766 10.047 21.781 1 97.06 582 ALA B N 1
ATOM 10134 C CA . ALA B 1 582 ? 13.922 10 20.328 1 97.06 582 ALA B CA 1
ATOM 10135 C C . ALA B 1 582 ? 15.32 9.516 19.938 1 97.06 582 ALA B C 1
ATOM 10137 O O . ALA B 1 582 ? 16.297 9.758 20.656 1 97.06 582 ALA B O 1
ATOM 10138 N N . TYR B 1 583 ? 15.406 8.766 18.875 1 97.38 583 TYR B N 1
ATOM 10139 C CA . TYR B 1 583 ? 16.672 8.297 18.328 1 97.38 583 TYR B CA 1
ATOM 10140 C C . TYR B 1 583 ? 17.469 9.445 17.719 1 97.38 583 TYR B C 1
ATOM 10142 O O . TYR B 1 583 ? 17 10.141 16.828 1 97.38 583 TYR B O 1
ATOM 10150 N N . VAL B 1 584 ? 18.562 9.695 18.312 1 97.81 584 VAL B N 1
ATOM 10151 C CA . VAL B 1 584 ? 19.484 10.719 17.828 1 97.81 584 VAL B CA 1
ATOM 10152 C C . VAL B 1 584 ? 20.906 10.172 17.844 1 97.81 584 VAL B C 1
ATOM 10154 O O . VAL B 1 584 ? 21.453 9.875 18.906 1 97.81 584 VAL B O 1
ATOM 10157 N N . VAL B 1 585 ? 21.531 10.078 16.641 1 97.38 585 VAL B N 1
ATOM 10158 C CA . VAL B 1 585 ? 22.875 9.523 16.516 1 97.38 585 VAL B CA 1
ATOM 10159 C C . VAL B 1 585 ? 23.891 10.445 17.203 1 97.38 585 VAL B C 1
ATOM 10161 O O . VAL B 1 585 ? 24.797 9.977 17.891 1 97.38 585 VAL B O 1
ATOM 10164 N N . HIS B 1 586 ? 23.672 11.805 17.047 1 98.06 586 HIS B N 1
ATOM 10165 C CA . HIS B 1 586 ? 24.578 12.805 17.609 1 98.06 586 HIS B CA 1
ATOM 10166 C C . HIS B 1 586 ? 23.812 13.797 18.484 1 98.06 586 HIS B C 1
ATOM 10168 O O . HIS B 1 586 ? 23.531 14.914 18.047 1 98.06 586 HIS B O 1
ATOM 10174 N N . PRO B 1 587 ? 23.625 13.469 19.75 1 97.75 587 PRO B N 1
ATOM 10175 C CA . PRO B 1 587 ? 22.781 14.266 20.641 1 97.75 587 PRO B CA 1
ATOM 10176 C C . PRO B 1 587 ? 23.344 15.664 20.875 1 97.75 587 PRO B C 1
ATOM 10178 O O . PRO B 1 587 ? 22.578 16.641 20.953 1 97.75 587 PRO B O 1
ATOM 10181 N N . ILE B 1 588 ? 24.625 15.82 21.031 1 98.12 588 ILE B N 1
ATOM 10182 C CA . ILE B 1 588 ? 25.234 17.125 21.297 1 98.12 588 ILE B CA 1
ATOM 10183 C C . ILE B 1 588 ? 25.047 18.031 20.078 1 98.12 588 ILE B C 1
ATOM 10185 O O . ILE B 1 588 ? 24.672 19.203 20.219 1 98.12 588 ILE B O 1
ATOM 10189 N N . LEU B 1 589 ? 25.312 17.438 18.906 1 98 589 LEU B N 1
ATOM 10190 C CA . LEU B 1 589 ? 25.109 18.203 17.672 1 98 589 LEU B CA 1
ATOM 10191 C C . LEU B 1 589 ? 23.641 18.609 17.531 1 98 589 LEU B C 1
ATOM 10193 O O . LEU B 1 589 ? 23.344 19.719 17.062 1 98 589 LEU B O 1
ATOM 10197 N N . PHE B 1 590 ? 22.812 17.672 17.922 1 98.56 590 PHE B N 1
ATOM 10198 C CA . PHE B 1 590 ? 21.375 17.938 17.828 1 98.56 590 PHE B CA 1
ATOM 10199 C C . PHE B 1 590 ? 21 19.156 18.672 1 98.56 590 PHE B C 1
ATOM 10201 O O . PHE B 1 590 ? 20.281 20.047 18.219 1 98.56 590 PHE B O 1
ATOM 10208 N N . VAL B 1 591 ? 21.5 19.328 19.875 1 98.56 591 VAL B N 1
ATOM 10209 C CA . VAL B 1 591 ? 21.188 20.406 20.797 1 98.56 591 VAL B CA 1
ATOM 10210 C C . VAL B 1 591 ? 21.859 21.703 20.328 1 98.56 591 VAL B C 1
ATOM 10212 O O . VAL B 1 591 ? 21.219 22.75 20.266 1 98.56 591 VAL B O 1
ATOM 10215 N N . VAL B 1 592 ? 23.109 21.625 19.906 1 98.44 592 VAL B N 1
ATOM 10216 C CA . VAL B 1 592 ? 23.859 22.812 19.5 1 98.44 592 VAL B CA 1
ATOM 10217 C C . VAL B 1 592 ? 23.297 23.359 18.203 1 98.44 592 VAL B C 1
ATOM 10219 O O . VAL B 1 592 ? 23.156 24.578 18.047 1 98.44 592 VAL B O 1
ATOM 10222 N N . TYR B 1 593 ? 23.031 22.438 17.281 1 98.5 593 TYR B N 1
ATOM 10223 C CA . TYR B 1 593 ? 22.453 22.875 16.016 1 98.5 593 TYR B CA 1
ATOM 10224 C C . TYR B 1 593 ? 21.062 23.469 16.203 1 98.5 593 TYR B C 1
ATOM 10226 O O . TYR B 1 593 ? 20.688 24.406 15.508 1 98.5 593 TYR B O 1
ATOM 10234 N N . GLY B 1 594 ? 20.297 22.875 17.125 1 98.5 594 GLY B N 1
ATOM 10235 C CA . GLY B 1 594 ? 19.016 23.469 17.469 1 98.5 594 GLY B CA 1
ATOM 10236 C C . GLY B 1 594 ? 19.141 24.891 17.969 1 98.5 594 GLY B C 1
ATOM 10237 O O . GLY B 1 594 ? 18.359 25.766 17.578 1 98.5 594 GLY B O 1
ATOM 10238 N N . ALA B 1 595 ? 20.078 25.109 18.797 1 98.56 595 ALA B N 1
ATOM 10239 C CA . ALA B 1 595 ? 20.328 26.453 19.297 1 98.56 595 ALA B CA 1
ATOM 10240 C C . ALA B 1 595 ? 20.703 27.406 18.172 1 98.56 595 ALA B C 1
ATOM 10242 O O . ALA B 1 595 ? 20.25 28.547 18.141 1 98.56 595 ALA B O 1
ATOM 10243 N N . PHE B 1 596 ? 21.484 26.891 17.281 1 98.5 596 PHE B N 1
ATOM 10244 C CA . PHE B 1 596 ? 21.891 27.688 16.125 1 98.5 596 PHE B CA 1
ATOM 10245 C C . PHE B 1 596 ? 20.688 28.078 15.281 1 98.5 596 PHE B C 1
ATOM 10247 O O . PHE B 1 596 ? 20.547 29.234 14.883 1 98.5 596 PHE B O 1
ATOM 10254 N N . ILE B 1 597 ? 19.875 27.125 14.984 1 98.69 597 ILE B N 1
ATOM 10255 C CA . ILE B 1 597 ? 18.656 27.359 14.211 1 98.69 597 ILE B CA 1
ATOM 10256 C C . ILE B 1 597 ? 17.797 28.406 14.914 1 98.69 597 ILE B C 1
ATOM 10258 O O . ILE B 1 597 ? 17.25 29.297 14.266 1 98.69 597 ILE B O 1
ATOM 10262 N N . SER B 1 598 ? 17.641 28.234 16.25 1 98.38 598 SER B N 1
ATOM 10263 C CA . SER B 1 598 ? 16.844 29.188 17.031 1 98.38 598 SER B CA 1
ATOM 10264 C C . SER B 1 598 ? 17.391 30.609 16.891 1 98.38 598 SER B C 1
ATOM 10266 O O . SER B 1 598 ? 16.625 31.562 16.812 1 98.38 598 SER B O 1
ATOM 10268 N N . ILE B 1 599 ? 18.703 30.766 16.844 1 98.31 599 ILE B N 1
ATOM 10269 C CA . ILE B 1 599 ? 19.344 32.062 16.688 1 98.31 599 ILE B CA 1
ATOM 10270 C C . ILE B 1 599 ? 18.938 32.656 15.328 1 98.31 599 ILE B C 1
ATOM 10272 O O . ILE B 1 599 ? 18.578 33.844 15.242 1 98.31 599 ILE B O 1
ATOM 10276 N N . VAL B 1 600 ? 18.953 31.844 14.336 1 98.5 600 VAL B N 1
ATOM 10277 C CA . VAL B 1 600 ? 18.609 32.281 12.992 1 98.5 600 VAL B CA 1
ATOM 10278 C C . VAL B 1 600 ? 17.141 32.688 12.93 1 98.5 600 VAL B C 1
ATOM 10280 O O . VAL B 1 600 ? 16.797 33.781 12.445 1 98.5 600 VAL B O 1
ATOM 10283 N N . PHE B 1 601 ? 16.328 31.844 13.438 1 98.5 601 PHE B N 1
ATOM 10284 C CA . PHE B 1 601 ? 14.883 32.062 13.367 1 98.5 601 PHE B CA 1
ATOM 10285 C C . PHE B 1 601 ? 14.484 33.312 14.18 1 98.5 601 PHE B C 1
ATOM 10287 O O . PHE B 1 601 ? 13.688 34.125 13.727 1 98.5 601 PHE B O 1
ATOM 10294 N N . VAL B 1 602 ? 15.016 33.469 15.406 1 97.94 602 VAL B N 1
ATOM 10295 C CA . VAL B 1 602 ? 14.719 34.625 16.234 1 97.94 602 VAL B CA 1
ATOM 10296 C C . VAL B 1 602 ? 15.172 35.906 15.539 1 97.94 602 VAL B C 1
ATOM 10298 O O . VAL B 1 602 ? 14.492 36.938 15.586 1 97.94 602 VAL B O 1
ATOM 10301 N N . THR B 1 603 ? 16.328 35.844 14.859 1 97.94 603 THR B N 1
ATOM 10302 C CA . THR B 1 603 ? 16.844 37 14.148 1 97.94 603 THR B CA 1
ATOM 10303 C C . THR B 1 603 ? 15.883 37.438 13.039 1 97.94 603 THR B C 1
ATOM 10305 O O . THR B 1 603 ? 15.602 38.625 12.875 1 97.94 603 THR B O 1
ATOM 10308 N N . ILE B 1 604 ? 15.391 36.469 12.352 1 97.75 604 ILE B N 1
ATOM 10309 C CA . ILE B 1 604 ? 14.484 36.781 11.25 1 97.75 604 ILE B CA 1
ATOM 10310 C C . ILE B 1 604 ? 13.195 37.375 11.789 1 97.75 604 ILE B C 1
ATOM 10312 O O . ILE B 1 604 ? 12.797 38.469 11.367 1 97.75 604 ILE B O 1
ATOM 10316 N N . VAL B 1 605 ? 12.609 36.75 12.742 1 97.06 605 VAL B N 1
ATOM 10317 C CA . VAL B 1 605 ? 11.32 37.156 13.273 1 97.06 605 VAL B CA 1
ATOM 10318 C C . VAL B 1 605 ? 11.484 38.5 14.023 1 97.06 605 VAL B C 1
ATOM 10320 O O . VAL B 1 605 ? 10.648 39.375 13.891 1 97.06 605 VAL B O 1
ATOM 10323 N N . TYR B 1 606 ? 12.531 38.656 14.797 1 96.38 606 TYR B N 1
ATOM 10324 C CA . TYR B 1 606 ? 12.812 39.875 15.555 1 96.38 606 TYR B CA 1
ATOM 10325 C C . TYR B 1 606 ? 12.992 41.062 14.617 1 96.38 606 TYR B C 1
ATOM 10327 O O . TYR B 1 606 ? 12.469 42.156 14.875 1 96.38 606 TYR B O 1
ATOM 10335 N N . THR B 1 607 ? 13.719 40.812 13.555 1 95.75 607 THR B N 1
ATOM 10336 C CA . THR B 1 607 ? 13.977 41.875 12.602 1 95.75 607 THR B CA 1
ATOM 10337 C C . THR B 1 607 ? 12.68 42.344 11.93 1 95.75 607 THR B C 1
ATOM 10339 O O . THR B 1 607 ? 12.438 43.531 11.773 1 95.75 607 THR B O 1
ATOM 10342 N N . LEU B 1 608 ? 11.859 41.406 11.594 1 93.75 608 LEU B N 1
ATOM 10343 C CA . LEU B 1 608 ? 10.586 41.75 10.961 1 93.75 608 LEU B CA 1
ATOM 10344 C C . LEU B 1 608 ? 9.703 42.562 11.914 1 93.75 608 LEU B C 1
ATOM 10346 O O . LEU B 1 608 ? 9.133 43.562 11.523 1 93.75 608 LEU B O 1
ATOM 10350 N N . VAL B 1 609 ? 9.648 42.156 13.164 1 90.5 609 VAL B N 1
ATOM 10351 C CA . VAL B 1 609 ? 8.766 42.781 14.133 1 90.5 609 VAL B CA 1
ATOM 10352 C C . VAL B 1 609 ? 9.375 44.125 14.562 1 90.5 609 VAL B C 1
ATOM 10354 O O . VAL B 1 609 ? 8.656 45.094 14.773 1 90.5 609 VAL B O 1
ATOM 10357 N N . SER B 1 610 ? 10.695 44.125 14.727 1 90.56 610 SER B N 1
ATOM 10358 C CA . SER B 1 610 ? 11.375 45.375 15.133 1 90.56 610 SER B CA 1
ATOM 10359 C C . SER B 1 610 ? 11.227 46.438 14.07 1 90.56 610 SER B C 1
ATOM 10361 O O . SER B 1 610 ? 11.086 47.625 14.398 1 90.56 610 SER B O 1
ATOM 10363 N N . LEU B 1 611 ? 11.195 46.031 12.859 1 88.56 611 LEU B N 1
ATOM 10364 C CA . LEU B 1 611 ? 11.156 47.031 11.773 1 88.56 611 LEU B CA 1
ATOM 10365 C C . LEU B 1 611 ? 9.711 47.344 11.406 1 88.56 611 LEU B C 1
ATOM 10367 O O . LEU B 1 611 ? 9.398 48.5 11.102 1 88.56 611 LEU B O 1
ATOM 10371 N N . PHE B 1 612 ? 8.828 46.344 11.484 1 85.94 612 PHE B N 1
ATOM 10372 C CA . PHE B 1 612 ? 7.492 46.562 10.938 1 85.94 612 PHE B CA 1
ATOM 10373 C C . PHE B 1 612 ? 6.43 46.406 12.016 1 85.94 612 PHE B C 1
ATOM 10375 O O . PHE B 1 612 ? 5.23 46.438 11.727 1 85.94 612 PHE B O 1
ATOM 10382 N N . ARG B 1 613 ? 6.82 46.219 13.211 1 83.5 613 ARG B N 1
ATOM 10383 C CA . ARG B 1 613 ? 5.922 46.125 14.359 1 83.5 613 ARG B CA 1
ATOM 10384 C C . ARG B 1 613 ? 4.824 45.094 14.133 1 83.5 613 ARG B C 1
ATOM 10386 O O . ARG B 1 613 ? 5.105 43.938 13.797 1 83.5 613 ARG B O 1
ATOM 10393 N N . ASN B 1 614 ? 3.551 45.531 14.039 1 77.56 614 ASN B N 1
ATOM 10394 C CA . ASN B 1 614 ? 2.451 44.594 13.898 1 77.56 614 ASN B CA 1
ATOM 10395 C C . ASN B 1 614 ? 2.42 43.969 12.508 1 77.56 614 ASN B C 1
ATOM 10397 O O . ASN B 1 614 ? 2.035 42.812 12.352 1 77.56 614 ASN B O 1
ATOM 10401 N N . VAL B 1 615 ? 2.82 44.688 11.555 1 82.75 615 VAL B N 1
ATOM 10402 C CA . VAL B 1 615 ? 2.924 44.156 10.211 1 82.75 615 VAL B CA 1
ATOM 10403 C C . VAL B 1 615 ? 4.016 43.062 10.172 1 82.75 615 VAL B C 1
ATOM 10405 O O . VAL B 1 615 ? 3.895 42.094 9.461 1 82.75 615 VAL B O 1
ATOM 10408 N N . GLY B 1 616 ? 5.039 43.312 10.977 1 88.12 616 GLY B N 1
ATOM 10409 C CA . GLY B 1 616 ? 6.098 42.312 11.078 1 88.12 616 GLY B CA 1
ATOM 10410 C C . GLY B 1 616 ? 5.633 41 11.68 1 88.12 616 GLY B C 1
ATOM 10411 O O . GLY B 1 616 ? 6.059 39.938 11.25 1 88.12 616 GLY B O 1
ATOM 10412 N N . LYS B 1 617 ? 4.781 41.125 12.68 1 86.44 617 LYS B N 1
ATOM 10413 C CA . LYS B 1 617 ? 4.215 39.906 13.273 1 86.44 617 LYS B CA 1
ATOM 10414 C C . LYS B 1 617 ? 3.418 39.125 12.242 1 86.44 617 LYS B C 1
ATOM 10416 O O . LYS B 1 617 ? 3.531 37.906 12.172 1 86.44 617 LYS B O 1
ATOM 10421 N N . ALA B 1 618 ? 2.637 39.844 11.453 1 85.12 618 ALA B N 1
ATOM 10422 C CA . ALA B 1 618 ? 1.842 39.219 10.406 1 85.12 618 ALA B CA 1
ATOM 10423 C C . ALA B 1 618 ? 2.736 38.531 9.367 1 85.12 618 ALA B C 1
ATOM 10425 O O . ALA B 1 618 ? 2.461 37.438 8.922 1 85.12 618 ALA B O 1
ATOM 10426 N N . LEU B 1 619 ? 3.762 39.219 9.047 1 91 619 LEU B N 1
ATOM 10427 C CA . LEU B 1 619 ? 4.691 38.688 8.055 1 91 619 LEU B CA 1
ATOM 10428 C C . LEU B 1 619 ? 5.379 37.406 8.578 1 91 619 LEU B C 1
ATOM 10430 O O . LEU B 1 619 ? 5.621 36.469 7.816 1 91 619 LEU B O 1
ATOM 10434 N N . ALA B 1 620 ? 5.68 37.438 9.859 1 93.38 620 ALA B N 1
ATOM 10435 C CA . ALA B 1 620 ? 6.312 36.281 10.469 1 93.38 620 ALA B CA 1
ATOM 10436 C C . ALA B 1 620 ? 5.387 35.062 10.43 1 93.38 620 ALA B C 1
ATOM 10438 O O . ALA B 1 620 ? 5.832 33.938 10.203 1 93.38 620 ALA B O 1
ATOM 10439 N N . VAL B 1 621 ? 4.152 35.281 10.586 1 89.62 621 VAL B N 1
ATOM 10440 C CA . VAL B 1 621 ? 3.172 34.219 10.562 1 89.62 621 VAL B CA 1
ATOM 10441 C C . VAL B 1 621 ? 2.979 33.719 9.125 1 89.62 621 VAL B C 1
ATOM 10443 O O . VAL B 1 621 ? 2.857 32.531 8.891 1 89.62 621 VAL B O 1
ATOM 10446 N N . ILE B 1 622 ? 2.914 34.625 8.172 1 91.44 622 ILE B N 1
ATOM 10447 C CA . ILE B 1 622 ? 2.775 34.281 6.766 1 91.44 622 ILE B CA 1
ATOM 10448 C C . ILE B 1 622 ? 3.967 33.406 6.336 1 91.44 622 ILE B C 1
ATOM 10450 O O . ILE B 1 622 ? 3.797 32.406 5.66 1 91.44 622 ILE B O 1
ATOM 10454 N N . LEU B 1 623 ? 5.156 33.812 6.766 1 94.69 623 LEU B N 1
ATOM 10455 C CA . LEU B 1 623 ? 6.352 33.062 6.457 1 94.69 623 LEU B CA 1
ATOM 10456 C C . LEU B 1 623 ? 6.285 31.672 7.094 1 94.69 623 LEU B C 1
ATOM 10458 O O . LEU B 1 623 ? 6.754 30.688 6.512 1 94.69 623 LEU B O 1
ATOM 10462 N N . LEU B 1 624 ? 5.715 31.594 8.297 1 94.12 624 LEU B N 1
ATOM 10463 C CA . LEU B 1 624 ? 5.547 30.328 8.977 1 94.12 624 LEU B CA 1
ATOM 10464 C C . LEU B 1 624 ? 4.656 29.391 8.172 1 94.12 624 LEU B C 1
ATOM 10466 O O . LEU B 1 624 ? 5 28.219 7.957 1 94.12 624 LEU B O 1
ATOM 10470 N N . VAL B 1 625 ? 3.604 29.906 7.656 1 92 625 VAL B N 1
ATOM 10471 C CA . VAL B 1 625 ? 2.635 29.109 6.914 1 92 625 VAL B CA 1
ATOM 10472 C C . VAL B 1 625 ? 3.266 28.609 5.617 1 92 625 VAL B C 1
ATOM 10474 O O . VAL B 1 625 ? 3.117 27.438 5.258 1 92 625 VAL B O 1
ATOM 10477 N N . LEU B 1 626 ? 3.986 29.453 4.953 1 93.94 626 LEU B N 1
ATOM 10478 C CA . LEU B 1 626 ? 4.652 29.078 3.711 1 93.94 626 LEU B CA 1
ATOM 10479 C C . LEU B 1 626 ? 5.738 28.031 3.969 1 93.94 626 LEU B C 1
ATOM 10481 O O . LEU B 1 626 ? 5.902 27.094 3.189 1 93.94 626 LEU B O 1
ATOM 10485 N N . GLN B 1 627 ? 6.383 28.234 5.098 1 95.19 627 GLN B N 1
ATOM 10486 C CA . GLN B 1 627 ? 7.484 27.328 5.43 1 95.19 627 GLN B CA 1
ATOM 10487 C C . GLN B 1 627 ? 6.969 25.953 5.812 1 95.19 627 GLN B C 1
ATOM 10489 O O . GLN B 1 627 ? 7.59 24.938 5.484 1 95.19 627 GLN B O 1
ATOM 10494 N N . ILE B 1 628 ? 5.879 25.828 6.473 1 93.12 628 ILE B N 1
ATOM 10495 C CA . ILE B 1 628 ? 5.297 24.547 6.844 1 93.12 628 ILE B CA 1
ATOM 10496 C C . ILE B 1 628 ? 4.91 23.781 5.586 1 93.12 628 ILE B C 1
ATOM 10498 O O . ILE B 1 628 ? 5.25 22.594 5.441 1 93.12 628 ILE B O 1
ATOM 10502 N N . ALA B 1 629 ? 4.324 24.5 4.648 1 92.56 629 ALA B N 1
ATOM 10503 C CA . ALA B 1 629 ? 3.789 23.875 3.439 1 92.56 629 ALA B CA 1
ATOM 10504 C C . ALA B 1 629 ? 4.91 23.469 2.486 1 92.56 629 ALA B C 1
ATOM 10506 O O . ALA B 1 629 ? 4.82 22.438 1.81 1 92.56 629 ALA B O 1
ATOM 10507 N N . ALA B 1 630 ? 5.996 24.25 2.5 1 94.44 630 ALA B N 1
ATOM 10508 C CA . ALA B 1 630 ? 7.039 24.031 1.495 1 94.44 630 ALA B CA 1
ATOM 10509 C C . ALA B 1 630 ? 8.305 23.453 2.125 1 94.44 630 ALA B C 1
ATOM 10511 O O . ALA B 1 630 ? 9.375 23.484 1.517 1 94.44 630 ALA B O 1
ATOM 10512 N N . SER B 1 631 ? 8.195 22.969 3.311 1 90.56 631 SER B N 1
ATOM 10513 C CA . SER B 1 631 ? 9.391 22.562 4.039 1 90.56 631 SER B CA 1
ATOM 10514 C C . SER B 1 631 ? 9.875 21.188 3.584 1 90.56 631 SER B C 1
ATOM 10516 O O . SER B 1 631 ? 11.062 20.875 3.707 1 90.56 631 SER B O 1
ATOM 10518 N N . GLY B 1 632 ? 8.984 20.391 3.055 1 89.88 632 GLY B N 1
ATOM 10519 C CA . GLY B 1 632 ? 9.367 19.016 2.775 1 89.88 632 GLY B CA 1
ATOM 10520 C C . GLY B 1 632 ? 9.586 18.188 4.027 1 89.88 632 GLY B C 1
ATOM 10521 O O . GLY B 1 632 ? 10.297 17.172 3.996 1 89.88 632 GLY B O 1
ATOM 10522 N N . GLY B 1 633 ? 9.07 18.625 5.148 1 90.12 633 GLY B N 1
ATOM 10523 C CA . GLY B 1 633 ? 9.289 17.984 6.438 1 90.12 633 GLY B CA 1
ATOM 10524 C C . GLY B 1 633 ? 8.5 16.703 6.602 1 90.12 633 GLY B C 1
ATOM 10525 O O . GLY B 1 633 ? 9.055 15.68 7.02 1 90.12 633 GLY B O 1
ATOM 10526 N N . THR B 1 634 ? 7.211 16.688 6.242 1 87.81 634 THR B N 1
ATOM 10527 C CA . THR B 1 634 ? 6.355 15.508 6.383 1 87.81 634 THR B CA 1
ATOM 10528 C C . THR B 1 634 ? 6.434 14.633 5.137 1 87.81 634 THR B C 1
ATOM 10530 O O . THR B 1 634 ? 6.766 13.453 5.223 1 87.81 634 THR B O 1
ATOM 10533 N N . TYR B 1 635 ? 6.234 15.305 4.027 1 92.31 635 TYR B N 1
ATOM 10534 C CA . TYR B 1 635 ? 6.316 14.617 2.744 1 92.31 635 TYR B CA 1
ATOM 10535 C C . TYR B 1 635 ? 7.496 15.133 1.926 1 92.31 635 TYR B C 1
ATOM 10537 O O . TYR B 1 635 ? 7.891 16.297 2.055 1 92.31 635 TYR B O 1
ATOM 10545 N N . PRO B 1 636 ? 8.047 14.258 1.059 1 94.56 636 PRO B N 1
ATOM 10546 C CA . PRO B 1 636 ? 9.078 14.75 0.151 1 94.56 636 PRO B CA 1
ATOM 10547 C C . PRO B 1 636 ? 8.602 15.906 -0.716 1 94.56 636 PRO B C 1
ATOM 10549 O O . PRO B 1 636 ? 7.461 15.906 -1.182 1 94.56 636 PRO B O 1
ATOM 10552 N N . ILE B 1 637 ? 9.445 16.844 -0.899 1 95.25 637 ILE B N 1
ATOM 10553 C CA . ILE B 1 637 ? 9.094 18.062 -1.621 1 95.25 637 ILE B CA 1
ATOM 10554 C C . ILE B 1 637 ? 8.711 17.719 -3.059 1 95.25 637 ILE B C 1
ATOM 10556 O O . ILE B 1 637 ? 7.91 18.422 -3.68 1 95.25 637 ILE B O 1
ATOM 10560 N N . GLU B 1 638 ? 9.219 16.625 -3.562 1 95.12 638 GLU B N 1
ATOM 10561 C CA . GLU B 1 638 ? 9.047 16.234 -4.957 1 95.12 638 GLU B CA 1
ATOM 10562 C C . GLU B 1 638 ? 7.602 15.812 -5.238 1 95.12 638 GLU B C 1
ATOM 10564 O O . GLU B 1 638 ? 7.184 15.75 -6.395 1 95.12 638 GLU B O 1
ATOM 10569 N N . VAL B 1 639 ? 6.805 15.445 -4.18 1 93.94 639 VAL B N 1
ATOM 10570 C CA . VAL B 1 639 ? 5.43 15.008 -4.395 1 93.94 639 VAL B CA 1
ATOM 10571 C C . VAL B 1 639 ? 4.484 16.203 -4.273 1 93.94 639 VAL B C 1
ATOM 10573 O O . VAL B 1 639 ? 3.279 16.078 -4.5 1 93.94 639 VAL B O 1
ATOM 10576 N N . MET B 1 640 ? 5.043 17.391 -3.918 1 94.75 640 MET B N 1
ATOM 10577 C CA . MET B 1 640 ? 4.238 18.594 -3.758 1 94.75 640 MET B CA 1
ATOM 10578 C C . MET B 1 640 ? 4.098 19.344 -5.082 1 94.75 640 MET B C 1
ATOM 10580 O O . MET B 1 640 ? 4.883 19.125 -6.008 1 94.75 640 MET B O 1
ATOM 10584 N N . PRO B 1 641 ? 3.023 20.219 -5.281 1 93.81 641 PRO B N 1
ATOM 10585 C CA . PRO B 1 641 ? 2.863 21.016 -6.496 1 93.81 641 PRO B CA 1
ATOM 10586 C C . PRO B 1 641 ? 4.074 21.906 -6.785 1 93.81 641 PRO B C 1
ATOM 10588 O O . PRO B 1 641 ? 4.848 22.219 -5.875 1 93.81 641 PRO B O 1
ATOM 10591 N N . GLU B 1 642 ? 4.254 22.391 -7.977 1 93.81 642 GLU B N 1
ATOM 10592 C CA . GLU B 1 642 ? 5.426 23.078 -8.508 1 93.81 642 GLU B CA 1
ATOM 10593 C C . GLU B 1 642 ? 5.707 24.359 -7.727 1 93.81 642 GLU B C 1
ATOM 10595 O O . GLU B 1 642 ? 6.867 24.734 -7.535 1 93.81 642 GLU B O 1
ATOM 10600 N N . PHE B 1 643 ? 4.688 25.016 -7.285 1 95.5 643 PHE B N 1
ATOM 10601 C CA . PHE B 1 643 ? 4.855 26.266 -6.551 1 95.5 643 PHE B CA 1
ATOM 10602 C C . PHE B 1 643 ? 5.688 26.047 -5.293 1 95.5 643 PHE B C 1
ATOM 10604 O O . PHE B 1 643 ? 6.641 26.781 -5.035 1 95.5 643 PHE B O 1
ATOM 10611 N N . PHE B 1 644 ? 5.355 25.047 -4.551 1 95.69 644 PHE B N 1
ATOM 10612 C CA . PHE B 1 644 ? 6.035 24.781 -3.287 1 95.69 644 PHE B CA 1
ATOM 10613 C C . PHE B 1 644 ? 7.457 24.281 -3.529 1 95.69 644 PHE B C 1
ATOM 10615 O O . PHE B 1 644 ? 8.367 24.594 -2.76 1 95.69 644 PHE B O 1
ATOM 10622 N N . GLN B 1 645 ? 7.629 23.5 -4.625 1 94.88 645 GLN B N 1
ATOM 10623 C CA . GLN B 1 645 ? 8.961 23.047 -4.988 1 94.88 645 GLN B CA 1
ATOM 10624 C C . GLN B 1 645 ? 9.867 24.219 -5.344 1 94.88 645 GLN B C 1
ATOM 10626 O O . GLN B 1 645 ? 11.062 24.203 -5.039 1 94.88 645 GLN B O 1
ATOM 10631 N N . SER B 1 646 ? 9.344 25.266 -5.953 1 95.5 646 SER B N 1
ATOM 10632 C CA . SER B 1 646 ? 10.109 26.422 -6.406 1 95.5 646 SER B CA 1
ATOM 10633 C C . SER B 1 646 ? 10.539 27.297 -5.23 1 95.5 646 SER B C 1
ATOM 10635 O O . SER B 1 646 ? 11.633 27.859 -5.238 1 95.5 646 SER B O 1
ATOM 10637 N N . ILE B 1 647 ? 9.695 27.391 -4.184 1 96.31 647 ILE B N 1
ATOM 10638 C CA . ILE B 1 647 ? 10 28.297 -3.08 1 96.31 647 ILE B CA 1
ATOM 10639 C C . ILE B 1 647 ? 10.805 27.547 -2.012 1 96.31 647 ILE B C 1
ATOM 10641 O O . ILE B 1 647 ? 11.43 28.172 -1.15 1 96.31 647 ILE B O 1
ATOM 10645 N N . HIS B 1 648 ? 10.828 26.219 -2.141 1 95.56 648 HIS B N 1
ATOM 10646 C CA . HIS B 1 648 ? 11.461 25.344 -1.155 1 95.56 648 HIS B CA 1
ATOM 10647 C C . HIS B 1 648 ? 12.906 25.75 -0.909 1 95.56 648 HIS B C 1
ATOM 10649 O O . HIS B 1 648 ? 13.32 25.922 0.239 1 95.56 648 HIS B O 1
ATOM 10655 N N . PRO B 1 649 ? 13.703 26.078 -1.966 1 95.06 649 PRO B N 1
ATOM 10656 C CA . PRO B 1 649 ? 15.117 26.406 -1.746 1 95.06 649 PRO B CA 1
ATOM 10657 C C . PRO B 1 649 ? 15.312 27.812 -1.181 1 95.06 649 PRO B C 1
ATOM 10659 O O . PRO B 1 649 ? 16.391 28.141 -0.682 1 95.06 649 PRO B O 1
ATOM 10662 N N . LEU B 1 650 ? 14.266 28.562 -1.113 1 95.81 650 LEU B N 1
ATOM 10663 C CA . LEU B 1 650 ? 14.375 29.953 -0.675 1 95.81 650 LEU B CA 1
ATOM 10664 C C . LEU B 1 650 ? 14.008 30.094 0.798 1 95.81 650 LEU B C 1
ATOM 10666 O O . LEU B 1 650 ? 14.195 31.156 1.394 1 95.81 650 LEU B O 1
ATOM 10670 N N . LEU B 1 651 ? 13.578 29.016 1.409 1 96.5 651 LEU B N 1
ATOM 10671 C CA . LEU B 1 651 ? 13.078 29.078 2.779 1 96.5 651 LEU B CA 1
ATOM 10672 C C . LEU B 1 651 ? 14.086 28.484 3.754 1 96.5 651 LEU B C 1
ATOM 10674 O O . LEU B 1 651 ? 14.664 27.438 3.49 1 96.5 651 LEU B O 1
ATOM 10678 N N . PRO B 1 652 ? 14.305 29.141 4.91 1 96.88 652 PRO B N 1
ATOM 10679 C CA . PRO B 1 652 ? 15.289 28.641 5.879 1 96.88 652 PRO B CA 1
ATOM 10680 C C . PRO B 1 652 ? 14.875 27.328 6.52 1 96.88 652 PRO B C 1
ATOM 10682 O O . PRO B 1 652 ? 15.727 26.562 6.996 1 96.88 652 PRO B O 1
ATOM 10685 N N . PHE B 1 653 ? 13.609 26.938 6.523 1 97.12 653 PHE B N 1
ATOM 10686 C CA . PHE B 1 653 ? 13.102 25.719 7.117 1 97.12 653 PHE B CA 1
ATOM 10687 C C . PHE B 1 653 ? 13.75 24.5 6.477 1 97.12 653 PHE B C 1
ATOM 10689 O O . PHE B 1 653 ? 14.039 23.5 7.156 1 97.12 653 PHE B O 1
ATOM 10696 N N . LYS B 1 654 ? 13.93 24.609 5.125 1 96.25 654 LYS B N 1
ATOM 10697 C CA . LYS B 1 654 ? 14.562 23.5 4.398 1 96.25 654 LYS B CA 1
ATOM 10698 C C . LYS B 1 654 ? 15.906 23.141 5.008 1 96.25 654 LYS B C 1
ATOM 10700 O O . LYS B 1 654 ? 16.172 21.969 5.293 1 96.25 654 LYS B O 1
ATOM 10705 N N . TYR B 1 655 ? 16.656 24.109 5.301 1 97.88 655 TYR B N 1
ATOM 10706 C CA . TYR B 1 655 ? 18.031 23.906 5.754 1 97.88 655 TYR B CA 1
ATOM 10707 C C . TYR B 1 655 ? 18.078 23.609 7.246 1 97.88 655 TYR B C 1
ATOM 10709 O O . TYR B 1 655 ? 18.953 22.891 7.715 1 97.88 655 TYR B O 1
ATOM 10717 N N . ALA B 1 656 ? 17.109 24.141 8.016 1 98.38 656 ALA B N 1
ATOM 10718 C CA . ALA B 1 656 ? 17 23.828 9.438 1 98.38 656 ALA B CA 1
ATOM 10719 C C . ALA B 1 656 ? 16.672 22.344 9.656 1 98.38 656 ALA B C 1
ATOM 10721 O O . ALA B 1 656 ? 17.359 21.656 10.414 1 98.38 656 ALA B O 1
ATOM 10722 N N . ILE B 1 657 ? 15.711 21.906 8.953 1 97.88 657 ILE B N 1
ATOM 10723 C CA . ILE B 1 657 ? 15.289 20.516 9.07 1 97.88 657 ILE B CA 1
ATOM 10724 C C . ILE B 1 657 ? 16.391 19.594 8.57 1 97.88 657 ILE B C 1
ATOM 10726 O O . ILE B 1 657 ? 16.703 18.562 9.195 1 97.88 657 ILE B O 1
ATOM 10730 N N . GLY B 1 658 ? 17 19.969 7.418 1 97.19 658 GLY B N 1
ATOM 10731 C CA . GLY B 1 658 ? 18.109 19.188 6.871 1 97.19 658 GLY B CA 1
ATOM 10732 C C . GLY B 1 658 ? 19.25 19 7.855 1 97.19 658 GLY B C 1
ATOM 10733 O O . GLY B 1 658 ? 19.75 17.891 8.031 1 97.19 658 GLY B O 1
ATOM 10734 N N . GLY B 1 659 ? 19.641 20.094 8.508 1 97.75 659 GLY B N 1
ATOM 10735 C CA . GLY B 1 659 ? 20.719 20.016 9.492 1 97.75 659 GLY B CA 1
ATOM 10736 C C . GLY B 1 659 ? 20.359 19.141 10.688 1 97.75 659 GLY B C 1
ATOM 10737 O O . GLY B 1 659 ? 21.172 18.359 11.156 1 97.75 659 GLY B O 1
ATOM 10738 N N . LEU B 1 660 ? 19.172 19.234 11.148 1 98.25 660 LEU B N 1
ATOM 10739 C CA . LEU B 1 660 ? 18.734 18.438 12.289 1 98.25 660 LEU B CA 1
ATOM 10740 C C . LEU B 1 660 ? 18.656 16.969 11.914 1 98.25 660 LEU B C 1
ATOM 10742 O O . LEU B 1 660 ? 18.922 16.094 12.742 1 98.25 660 LEU B O 1
ATOM 10746 N N . ARG B 1 661 ? 18.312 16.641 10.703 1 97.94 661 ARG B N 1
ATOM 10747 C CA . ARG B 1 661 ? 18.25 15.258 10.234 1 97.94 661 ARG B CA 1
ATOM 10748 C C . ARG B 1 661 ? 19.625 14.617 10.227 1 97.94 661 ARG B C 1
ATOM 10750 O O . ARG B 1 661 ? 19.766 13.422 10.5 1 97.94 661 ARG B O 1
ATOM 10757 N N . GLU B 1 662 ? 20.609 15.477 9.867 1 98.06 662 GLU B N 1
ATOM 10758 C CA . GLU B 1 662 ? 21.969 14.961 9.898 1 98.06 662 GLU B CA 1
ATOM 10759 C C . GLU B 1 662 ? 22.375 14.539 11.312 1 98.06 662 GLU B C 1
ATOM 10761 O O . GLU B 1 662 ? 23.078 13.555 11.492 1 98.06 662 GLU B O 1
ATOM 10766 N N . ALA B 1 663 ? 21.859 15.266 12.258 1 98.06 663 ALA B N 1
ATOM 10767 C CA . ALA B 1 663 ? 22.156 14.922 13.641 1 98.06 663 ALA B CA 1
ATOM 10768 C C . ALA B 1 663 ? 21.391 13.68 14.078 1 98.06 663 ALA B C 1
ATOM 10770 O O . ALA B 1 663 ? 21.891 12.875 14.867 1 98.06 663 ALA B O 1
ATOM 10771 N N . VAL B 1 664 ? 20.234 13.445 13.617 1 97.94 664 VAL B N 1
ATOM 10772 C CA . VAL B 1 664 ? 19.359 12.352 14.023 1 97.94 664 VAL B CA 1
ATOM 10773 C C . VAL B 1 664 ? 19.766 11.062 13.312 1 97.94 664 VAL B C 1
ATOM 10775 O O . VAL B 1 664 ? 19.891 10.016 13.945 1 97.94 664 VAL B O 1
ATOM 10778 N N . GLY B 1 665 ? 20 11.125 12.008 1 96.81 665 GLY B N 1
ATOM 10779 C CA . GLY B 1 665 ? 20.203 9.93 11.203 1 96.81 665 GLY B CA 1
ATOM 10780 C C . GLY B 1 665 ? 21.672 9.625 10.938 1 96.81 665 GLY B C 1
ATOM 10781 O O . GLY B 1 665 ? 22.016 8.5 10.578 1 96.81 665 GLY B O 1
ATOM 10782 N N . GLY B 1 666 ? 22.5 10.539 11.039 1 96.81 666 GLY B N 1
ATOM 10783 C CA . GLY B 1 666 ? 23.891 10.398 10.68 1 96.81 666 GLY B CA 1
ATOM 10784 C C . GLY B 1 666 ? 24.391 11.508 9.766 1 96.81 666 GLY B C 1
ATOM 10785 O O . GLY B 1 666 ? 23.672 11.961 8.883 1 96.81 666 GLY B O 1
ATOM 10786 N N . ILE B 1 667 ? 25.641 11.844 9.945 1 97.06 667 ILE B N 1
ATOM 10787 C CA . ILE B 1 667 ? 26.156 13.055 9.336 1 97.06 667 ILE B CA 1
ATOM 10788 C C . ILE B 1 667 ? 26.719 12.742 7.949 1 97.06 667 ILE B C 1
ATOM 10790 O O . ILE B 1 667 ? 27.5 11.812 7.785 1 97.06 667 ILE B O 1
ATOM 10794 N N . VAL B 1 668 ? 26.203 13.344 6.941 1 97.38 668 VAL B N 1
ATOM 10795 C CA . VAL B 1 668 ? 26.844 13.547 5.648 1 97.38 668 VAL B CA 1
ATOM 10796 C C . VAL B 1 668 ? 27.453 14.945 5.594 1 97.38 668 VAL B C 1
ATOM 10798 O O . VAL B 1 668 ? 26.75 15.938 5.418 1 97.38 668 VAL B O 1
ATOM 10801 N N . PRO B 1 669 ? 28.688 15.086 5.719 1 96.94 669 PRO B N 1
ATOM 10802 C CA . PRO B 1 669 ? 29.344 16.375 5.938 1 96.94 669 PRO B CA 1
ATOM 10803 C C . PRO B 1 669 ? 29.016 17.406 4.855 1 96.94 669 PRO B C 1
ATOM 10805 O O . PRO B 1 669 ? 28.828 18.578 5.152 1 96.94 669 PRO B O 1
ATOM 10808 N N . GLU B 1 670 ? 28.906 16.953 3.639 1 96.25 670 GLU B N 1
ATOM 10809 C CA . GLU B 1 670 ? 28.594 17.859 2.539 1 96.25 670 GLU B CA 1
ATOM 10810 C C . GLU B 1 670 ? 27.219 18.5 2.707 1 96.25 670 GLU B C 1
ATOM 10812 O O . GLU B 1 670 ? 27.047 19.688 2.451 1 96.25 670 GLU B O 1
ATOM 10817 N N . LEU B 1 671 ? 26.328 17.734 3.184 1 96.88 671 LEU B N 1
ATOM 10818 C CA . LEU B 1 671 ? 24.969 18.219 3.361 1 96.88 671 LEU B CA 1
ATOM 10819 C C . LEU B 1 671 ? 24.875 19.141 4.57 1 96.88 671 LEU B C 1
ATOM 10821 O O . LEU B 1 671 ? 24.25 20.203 4.504 1 96.88 671 LEU B O 1
ATOM 10825 N N . LEU B 1 672 ? 25.453 18.75 5.668 1 97.69 672 LEU B N 1
ATOM 10826 C CA . LEU B 1 672 ? 25.438 19.562 6.879 1 97.69 672 LEU B CA 1
ATOM 10827 C C . LEU B 1 672 ? 26.094 20.906 6.637 1 97.69 672 LEU B C 1
ATOM 10829 O O . LEU B 1 672 ? 25.594 21.953 7.078 1 97.69 672 LEU B O 1
ATOM 10833 N N . SER B 1 673 ? 27.234 20.938 5.938 1 97.75 673 SER B N 1
ATOM 10834 C CA . SER B 1 673 ? 27.953 22.172 5.66 1 97.75 673 SER B CA 1
ATOM 10835 C C . SER B 1 673 ? 27.125 23.109 4.777 1 97.75 673 SER B C 1
ATOM 10837 O O . SER B 1 673 ? 27.078 24.312 5.016 1 97.75 673 SER B O 1
ATOM 10839 N N . ARG B 1 674 ? 26.5 22.531 3.756 1 97 674 ARG B N 1
ATOM 10840 C CA . ARG B 1 674 ? 25.656 23.328 2.873 1 97 674 ARG B CA 1
ATOM 10841 C C . ARG B 1 674 ? 24.516 23.984 3.646 1 97 674 ARG B C 1
ATOM 10843 O O . ARG B 1 674 ? 24.297 25.188 3.539 1 97 674 ARG B O 1
ATOM 10850 N N . ASP B 1 675 ? 23.844 23.203 4.469 1 97.88 675 ASP B N 1
ATOM 10851 C CA . ASP B 1 675 ? 22.703 23.719 5.211 1 97.88 675 ASP B CA 1
ATOM 10852 C C . ASP B 1 675 ? 23.141 24.766 6.242 1 97.88 675 ASP B C 1
ATOM 10854 O O . ASP B 1 675 ? 22.453 25.766 6.449 1 97.88 675 ASP B O 1
ATOM 10858 N N . THR B 1 676 ? 24.25 24.531 6.832 1 98.19 676 THR B N 1
ATOM 10859 C CA . THR B 1 676 ? 24.766 25.469 7.824 1 98.19 676 THR B CA 1
ATOM 10860 C C . THR B 1 676 ? 25.156 26.797 7.168 1 98.19 676 THR B C 1
ATOM 10862 O O . THR B 1 676 ? 24.859 27.875 7.707 1 98.19 676 THR B O 1
ATOM 10865 N N . ILE B 1 677 ? 25.75 26.766 6 1 98.25 677 ILE B N 1
ATOM 10866 C CA . ILE B 1 677 ? 26.203 27.969 5.309 1 98.25 677 ILE B CA 1
ATOM 10867 C C . ILE B 1 677 ? 25 28.797 4.859 1 98.25 677 ILE B C 1
ATOM 10869 O O . ILE B 1 677 ? 25 30.016 4.992 1 98.25 677 ILE B O 1
ATOM 10873 N N . VAL B 1 678 ? 24 28.109 4.332 1 98.12 678 VAL B N 1
ATOM 10874 C CA . VAL B 1 678 ? 22.812 28.812 3.867 1 98.12 678 VAL B CA 1
ATOM 10875 C C . VAL B 1 678 ? 22.094 29.469 5.051 1 98.12 678 VAL B C 1
ATOM 10877 O O . VAL B 1 678 ? 21.672 30.625 4.973 1 98.12 678 VAL B O 1
ATOM 10880 N N . LEU B 1 679 ? 21.969 28.75 6.215 1 98.38 679 LEU B N 1
ATOM 10881 C CA . LEU B 1 679 ? 21.328 29.312 7.406 1 98.38 679 LEU B CA 1
ATOM 10882 C C . LEU B 1 679 ? 22.141 30.484 7.945 1 98.38 679 LEU B C 1
ATOM 10884 O O . LEU B 1 679 ? 21.562 31.484 8.391 1 98.38 679 LEU B O 1
ATOM 10888 N N . ALA B 1 680 ? 23.453 30.359 7.934 1 98.12 680 ALA B N 1
ATOM 10889 C CA . ALA B 1 680 ? 24.312 31.484 8.352 1 98.12 680 ALA B CA 1
ATOM 10890 C C . ALA B 1 680 ? 24.094 32.688 7.449 1 98.12 680 ALA B C 1
ATOM 10892 O O . ALA B 1 680 ? 24.156 33.844 7.914 1 98.12 680 ALA B O 1
ATOM 10893 N N . GLY B 1 681 ? 23.891 32.406 6.191 1 97.88 681 GLY B N 1
ATOM 10894 C CA . GLY B 1 681 ? 23.578 33.469 5.27 1 97.88 681 GLY B CA 1
ATOM 10895 C C . GLY B 1 681 ? 22.281 34.219 5.617 1 97.88 681 GLY B C 1
ATOM 10896 O O . GLY B 1 681 ? 22.234 35.438 5.602 1 97.88 681 GLY B O 1
ATOM 10897 N N . PHE B 1 682 ? 21.25 33.5 5.914 1 97.81 682 PHE B N 1
ATOM 10898 C CA . PHE B 1 682 ? 20 34.094 6.352 1 97.81 682 PHE B CA 1
ATOM 10899 C C . PHE B 1 682 ? 20.219 34.938 7.602 1 97.81 682 PHE B C 1
ATOM 10901 O O . PHE B 1 682 ? 19.672 36.031 7.715 1 97.81 682 PHE B O 1
ATOM 10908 N N . PHE B 1 683 ? 20.969 34.406 8.594 1 97.62 683 PHE B N 1
ATOM 10909 C CA . PHE B 1 683 ? 21.281 35.094 9.836 1 97.62 683 PHE B CA 1
ATOM 10910 C C . PHE B 1 683 ? 21.938 36.438 9.547 1 97.62 683 PHE B C 1
ATOM 10912 O O . PHE B 1 683 ? 21.5 37.469 10.047 1 97.62 683 PHE B O 1
ATOM 10919 N N . LEU B 1 684 ? 22.922 36.469 8.68 1 97.25 684 LEU B N 1
ATOM 10920 C CA . LEU B 1 684 ? 23.703 37.656 8.406 1 97.25 684 LEU B CA 1
ATOM 10921 C C . LEU B 1 684 ? 22.859 38.688 7.637 1 97.25 684 LEU B C 1
ATOM 10923 O O . LEU B 1 684 ? 22.906 39.875 7.93 1 97.25 684 LEU B O 1
ATOM 10927 N N . VAL B 1 685 ? 22.078 38.219 6.688 1 96.69 685 VAL B N 1
ATOM 10928 C CA . VAL B 1 685 ? 21.281 39.094 5.867 1 96.69 685 VAL B CA 1
ATOM 10929 C C . VAL B 1 685 ? 20.234 39.812 6.734 1 96.69 685 VAL B C 1
ATOM 10931 O O . VAL B 1 685 ? 20.094 41.031 6.66 1 96.69 685 VAL B O 1
ATOM 10934 N N . PHE B 1 686 ? 19.562 39.156 7.629 1 96.81 686 PHE B N 1
ATOM 10935 C CA . PHE B 1 686 ? 18.484 39.75 8.422 1 96.81 686 PHE B CA 1
ATOM 10936 C C . PHE B 1 686 ? 19.062 40.562 9.57 1 96.81 686 PHE B C 1
ATOM 10938 O O . PHE B 1 686 ? 18.453 41.531 10.008 1 96.81 686 PHE B O 1
ATOM 10945 N N . LEU B 1 687 ? 20.234 40.156 10.055 1 95.19 687 LEU B N 1
ATOM 10946 C CA . LEU B 1 687 ? 20.906 40.969 11.055 1 95.19 687 LEU B CA 1
ATOM 10947 C C . LEU B 1 687 ? 21.297 42.344 10.484 1 95.19 687 LEU B C 1
ATOM 10949 O O . LEU B 1 687 ? 21.094 43.375 11.125 1 95.19 687 LEU B O 1
ATOM 10953 N N . VAL B 1 688 ? 21.766 42.344 9.266 1 94 688 VAL B N 1
ATOM 10954 C CA . VAL B 1 688 ? 22.203 43.594 8.617 1 94 688 VAL B CA 1
ATOM 10955 C C . VAL B 1 688 ? 20.984 44.438 8.305 1 94 688 VAL B C 1
ATOM 10957 O O . VAL B 1 688 ? 21 45.656 8.539 1 94 688 VAL B O 1
ATOM 10960 N N . ILE B 1 689 ? 19.938 43.812 7.844 1 93.69 689 ILE B N 1
ATOM 10961 C CA . ILE B 1 689 ? 18.703 44.531 7.551 1 93.69 689 ILE B CA 1
ATOM 10962 C C . ILE B 1 689 ? 18.156 45.156 8.828 1 93.69 689 ILE B C 1
ATOM 10964 O O . ILE B 1 689 ? 17.672 46.281 8.82 1 93.69 689 ILE B O 1
ATOM 10968 N N . GLY B 1 690 ? 18.234 44.5 9.961 1 91.81 690 GLY B N 1
ATOM 10969 C CA . GLY B 1 690 ? 17.719 44.969 11.234 1 91.81 690 GLY B CA 1
ATOM 10970 C C . GLY B 1 690 ? 18.516 46.125 11.789 1 91.81 690 GLY B C 1
ATOM 10971 O O . GLY B 1 690 ? 17.938 47.156 12.188 1 91.81 690 GLY B O 1
ATOM 10972 N N . VAL B 1 691 ? 19.812 46.031 11.727 1 88.44 691 VAL B N 1
ATOM 10973 C CA . VAL B 1 691 ? 20.688 47.062 12.297 1 88.44 691 VAL B CA 1
ATOM 10974 C C . VAL B 1 691 ? 20.609 48.344 11.453 1 88.44 691 VAL B C 1
ATOM 10976 O O . VAL B 1 691 ? 20.562 49.438 11.984 1 88.44 691 VAL B O 1
ATOM 10979 N N . LEU B 1 692 ? 20.438 48.188 10.164 1 86.62 692 LEU B N 1
ATOM 10980 C CA . LEU B 1 692 ? 20.438 49.344 9.289 1 86.62 692 LEU B CA 1
ATOM 10981 C C . LEU B 1 692 ? 19.031 49.906 9.094 1 86.62 692 LEU B C 1
ATOM 10983 O O . LEU B 1 692 ? 18.844 51.094 8.898 1 86.62 692 LEU B O 1
ATOM 10987 N N . GLY B 1 693 ? 18.094 49.062 9.125 1 83.88 693 GLY B N 1
ATOM 10988 C CA . GLY B 1 693 ? 16.734 49.469 8.797 1 83.88 693 GLY B CA 1
ATOM 10989 C C . GLY B 1 693 ? 16.016 50.156 9.945 1 83.88 693 GLY B C 1
ATOM 10990 O O . GLY B 1 693 ? 15.07 50.906 9.727 1 83.88 693 GLY B O 1
ATOM 10991 N N . LYS B 1 694 ? 16.344 49.906 11.164 1 79.25 694 LYS B N 1
ATOM 10992 C CA . LYS B 1 694 ? 15.625 50.438 12.32 1 79.25 694 LYS B CA 1
ATOM 10993 C C . LYS B 1 694 ? 15.648 51.969 12.297 1 79.25 694 LYS B C 1
ATOM 10995 O O . LYS B 1 694 ? 14.672 52.625 12.695 1 79.25 694 LYS B O 1
ATOM 11000 N N . LYS B 1 695 ? 16.656 52.625 11.734 1 73.69 695 LYS B N 1
ATOM 11001 C CA . LYS B 1 695 ? 16.766 54.094 11.68 1 73.69 695 LYS B CA 1
ATOM 11002 C C . LYS B 1 695 ? 15.789 54.688 10.664 1 73.69 695 LYS B C 1
ATOM 11004 O O . LYS B 1 695 ? 15.172 55.719 10.914 1 73.69 695 LYS B O 1
ATOM 11009 N N . TYR B 1 696 ? 15.484 53.969 9.641 1 71.44 696 TYR B N 1
ATOM 11010 C CA . TYR B 1 696 ? 14.75 54.562 8.531 1 71.44 696 TYR B CA 1
ATOM 11011 C C . TYR B 1 696 ? 13.258 54.25 8.641 1 71.44 696 TYR B C 1
ATOM 11013 O O . TYR B 1 696 ? 12.422 55.062 8.211 1 71.44 696 TYR B O 1
ATOM 11021 N N . LEU B 1 697 ? 12.875 53.156 9.195 1 68.19 697 LEU B N 1
ATOM 11022 C CA . LEU B 1 697 ? 11.484 52.719 9.086 1 68.19 697 LEU B CA 1
ATOM 11023 C C . LEU B 1 697 ? 10.703 53.094 10.344 1 68.19 697 LEU B C 1
ATOM 11025 O O . LEU B 1 697 ? 9.469 53.031 10.344 1 68.19 697 LEU B O 1
ATOM 11029 N N . ASN B 1 698 ? 11.242 53.406 11.398 1 63.16 698 ASN B N 1
ATOM 11030 C CA . ASN B 1 698 ? 10.562 53.656 12.664 1 63.16 698 ASN B CA 1
ATOM 11031 C C . ASN B 1 698 ? 9.617 54.844 12.57 1 63.16 698 ASN B C 1
ATOM 11033 O O . ASN B 1 698 ? 8.5 54.812 13.094 1 63.16 698 ASN B O 1
ATOM 11037 N N . LYS B 1 699 ? 9.875 55.875 11.766 1 62.5 699 LYS B N 1
ATOM 11038 C CA . LYS B 1 699 ? 9.039 57.062 11.734 1 62.5 699 LYS B CA 1
ATOM 11039 C C . LYS B 1 699 ? 7.723 56.812 11.016 1 62.5 699 LYS B C 1
ATOM 11041 O O . LYS B 1 699 ? 6.66 57.219 11.484 1 62.5 699 LYS B O 1
ATOM 11046 N N . ALA B 1 700 ? 7.82 56.125 9.875 1 62.31 700 ALA B N 1
ATOM 11047 C CA . ALA B 1 700 ? 6.617 55.906 9.078 1 62.31 700 ALA B CA 1
ATOM 11048 C C . ALA B 1 700 ? 5.664 54.938 9.773 1 62.31 700 ALA B C 1
ATOM 11050 O O . ALA B 1 700 ? 4.445 55.125 9.734 1 62.31 700 ALA B O 1
ATOM 11051 N N . LEU B 1 701 ? 6.207 54.031 10.461 1 69.12 701 LEU B N 1
ATOM 11052 C CA . LEU B 1 701 ? 5.34 53 11.023 1 69.12 701 LEU B CA 1
ATOM 11053 C C . LEU B 1 701 ? 4.793 53.438 12.383 1 69.12 701 LEU B C 1
ATOM 11055 O O . LEU B 1 701 ? 3.801 52.875 12.859 1 69.12 701 LEU B O 1
ATOM 11059 N N . ASP B 1 702 ? 5.344 54.469 12.891 1 70.06 702 ASP B N 1
ATOM 11060 C CA . ASP B 1 702 ? 4.812 55.031 14.117 1 70.06 702 ASP B CA 1
ATOM 11061 C C . ASP B 1 702 ? 3.42 55.625 13.891 1 70.06 702 ASP B C 1
ATOM 11063 O O . ASP B 1 702 ? 2.549 55.5 14.758 1 70.06 702 ASP B O 1
ATOM 11067 N N . LYS B 1 703 ? 3.295 56.156 12.57 1 71.94 703 LYS B N 1
ATOM 11068 C CA . LYS B 1 703 ? 1.976 56.719 12.25 1 71.94 703 LYS B CA 1
ATOM 11069 C C . LYS B 1 703 ? 0.928 55.594 12.195 1 71.94 703 LYS B C 1
ATOM 11071 O O . LYS B 1 703 ? -0.201 55.781 12.656 1 71.94 703 LYS B O 1
ATOM 11076 N N . PHE B 1 704 ? 1.363 54.469 11.711 1 76.62 704 PHE B N 1
ATOM 11077 C CA . PHE B 1 704 ? 0.455 53.344 11.609 1 76.62 704 PHE B CA 1
ATOM 11078 C C . PHE B 1 704 ? 0.09 52.812 12.992 1 76.62 704 PHE B C 1
ATOM 11080 O O . PHE B 1 704 ? -1.08 52.562 13.273 1 76.62 704 PHE B O 1
ATOM 11087 N N . SER B 1 705 ? 0.924 52.719 13.82 1 74 705 SER B N 1
ATOM 11088 C CA . SER B 1 705 ? 0.703 52.219 15.164 1 74 705 SER B CA 1
ATOM 11089 C C . SER B 1 705 ? -0.149 53.156 15.992 1 74 705 SER B C 1
ATOM 11091 O O . SER B 1 705 ? -0.99 52.719 16.781 1 74 705 SER B O 1
ATOM 11093 N N . ARG B 1 706 ? 0.083 54.469 15.867 1 77.5 706 ARG B N 1
ATOM 11094 C CA . ARG B 1 706 ? -0.688 55.469 16.609 1 77.5 706 ARG B CA 1
ATOM 11095 C C . ARG B 1 706 ? -2.15 55.438 16.172 1 77.5 706 ARG B C 1
ATOM 11097 O O . ARG B 1 706 ? -3.051 55.531 17.016 1 77.5 706 ARG B O 1
ATOM 11104 N N . LYS B 1 707 ? -2.229 55.25 14.898 1 79.44 707 LYS B N 1
ATOM 11105 C CA . LYS B 1 707 ? -3.598 55.219 14.391 1 79.44 707 LYS B CA 1
ATOM 11106 C C . LYS B 1 707 ? -4.32 53.969 14.859 1 79.44 707 LYS B C 1
ATOM 11108 O O . LYS B 1 707 ? -5.531 54 15.102 1 79.44 707 LYS B O 1
ATOM 11113 N N . LEU B 1 708 ? -3.621 52.938 14.938 1 77.94 708 LEU B N 1
ATOM 11114 C CA . LEU B 1 708 ? -4.207 51.688 15.422 1 77.94 708 LEU B CA 1
ATOM 11115 C C . LEU B 1 708 ? -4.559 51.812 16.906 1 77.94 708 LEU B C 1
ATOM 11117 O O . LEU B 1 708 ? -5.609 51.312 17.328 1 77.94 708 LEU B O 1
ATOM 11121 N N . GLU B 1 709 ? -3.725 52.344 17.625 1 75.31 709 GLU B N 1
ATOM 11122 C CA . GLU B 1 709 ? -3.969 52.531 19.062 1 75.31 709 GLU B CA 1
ATOM 11123 C C . GLU B 1 709 ? -5.152 53.469 19.297 1 75.31 709 GLU B C 1
ATOM 11125 O O . GLU B 1 709 ? -5.879 53.344 20.281 1 75.31 709 GLU B O 1
ATOM 11130 N N . GLU B 1 710 ? -5.285 54.406 18.406 1 76.94 710 GLU B N 1
ATOM 11131 C CA . GLU B 1 710 ? -6.391 55.344 18.5 1 76.94 710 GLU B CA 1
ATOM 11132 C C . GLU B 1 710 ? -7.738 54.625 18.375 1 76.94 710 GLU B C 1
ATOM 11134 O O . GLU B 1 710 ? -8.758 55.156 18.844 1 76.94 710 GLU B O 1
ATOM 11139 N N . SER B 1 711 ? -7.648 53.5 17.75 1 76.75 711 SER B N 1
ATOM 11140 C CA . SER B 1 711 ? -8.898 52.75 17.609 1 76.75 711 SER B CA 1
ATOM 11141 C C . SER B 1 711 ? -9.336 52.125 18.922 1 76.75 711 SER B C 1
ATOM 11143 O O . SER B 1 711 ? -10.492 51.75 19.078 1 76.75 711 SER B O 1
ATOM 11145 N N . GLU B 1 712 ? -8.594 52.031 19.922 1 73.88 712 GLU B N 1
ATOM 11146 C CA . GLU B 1 712 ? -8.836 51.531 21.281 1 73.88 712 GLU B CA 1
ATOM 11147 C C . GLU B 1 712 ? -9.367 50.094 21.266 1 73.88 712 GLU B C 1
ATOM 11149 O O . GLU B 1 712 ? -10.086 49.688 22.172 1 73.88 712 GLU B O 1
ATOM 11154 N N . ILE B 1 713 ? -9.148 49.469 20.172 1 75.44 713 ILE B N 1
ATOM 11155 C CA . ILE B 1 713 ? -9.648 48.094 20.094 1 75.44 713 ILE B CA 1
ATOM 11156 C C . ILE B 1 713 ? -8.5 47.125 20.312 1 75.44 713 ILE B C 1
ATOM 11158 O O . ILE B 1 713 ? -8.734 45.938 20.562 1 75.44 713 ILE B O 1
ATOM 11162 N N . VAL B 1 714 ? -7.367 47.531 20.141 1 74.75 714 VAL B N 1
ATOM 11163 C CA . VAL B 1 714 ? -6.207 46.656 20.297 1 74.75 714 VAL B CA 1
ATOM 11164 C C . VAL B 1 714 ? -5.852 46.531 21.766 1 74.75 714 VAL B C 1
ATOM 11166 O O . VAL B 1 714 ? -6.039 47.469 22.547 1 74.75 714 VAL B O 1
ATOM 11169 N N . GLY B 1 715 ? -5.863 45.25 22.281 1 60.34 715 GLY B N 1
ATOM 11170 C CA . GLY B 1 715 ? -5.516 45 23.672 1 60.34 715 GLY B CA 1
ATOM 11171 C C . GLY B 1 715 ? -4.023 45.031 23.922 1 60.34 715 GLY B C 1
ATOM 11172 O O . GLY B 1 715 ? -3.223 44.844 23 1 60.34 715 GLY B O 1
ATOM 11173 N N . HIS B 1 716 ? -3.68 45.781 25.031 1 50.03 716 HIS B N 1
ATOM 11174 C CA . HIS B 1 716 ? -2.326 45.656 25.562 1 50.03 716 HIS B CA 1
ATOM 11175 C C . HIS B 1 716 ? -2.133 44.344 26.281 1 50.03 716 HIS B C 1
ATOM 11177 O O . HIS B 1 716 ? -3.082 43.781 26.859 1 50.03 716 HIS B O 1
#

Sequence (1432 aa):
MKNALRIFKRDLKKVLTNWVALVVVIALIILPALYAWFNVKAMWDPYGNTRGIKIAVVNEDIGASLDGKEINVGEEIVKKLEENENIGWQFVDREDAQEGVRTGKYYASMIVPEDFSNKLLSITENRIIEPTLEYTVNEKSNSVAPKITDKGVGTVKDQVSEQVVETVDGIIFSVLNKIGVEVTNSKPEIRKLIDVIYKLDEEMPQIEELINKAYDGTITVDEMVNKINGLMPTIEDTINTSQDVLGTSKEYLDKAKASLTQLSPVIKQDLIVGENVVGGINSLLQSIDENTSPEKVKEVLTAIKGKVEGLNNSVESLIKLLKSINNLIHNKDLDNAIGNLTKIKDEVDKVLDLINTGIESGNNEAFKDKFKDLQERVERIDSILTSILDNYDGKIVPALNTGIAQLTKIADNTSMLMNEAEKSIPDLKDILALIGEGSKLGNEKLGVLKEKMPTYKEKLHGYVEKIKDLDDEEKIDKILDLITGDANAQSKFLSSPIQVNETKVFPIPNYGSGMSPFFSALSMWIGAVLLLSLFTTHAKDFEDGTQLKPYEEYLGKYLFFLTMGVLQSVVITLGDIFILKAYVVHPILFVVYGAFISIVFVTIVYTLVSLFRNVGKALAVILLVLQIAASGGTYPIEVMPEFFQSIHPLLPFKYAIGGLREAVGGIVPELLSRDTIVLAGFFLVFLVIGVLGKKYLNKALDKFSRKLEESEIVGHMKNALRIFKRDLKKVLTNWVALVVVIALIILPALYAWFNVKAMWDPYGNTRGIKIAVVNEDIGASLDGKEINVGEEIVKKLEENENIGWQFVDREDAQEGVRTGKYYASMIVPEDFSNKLLSITENRIIEPTLEYTVNEKSNSVAPKITDKGVGTVKDQVSEQVVETVDGIIFSVLNKIGVEVTNSKPEIRKLIDVIYKLDEEMPQIEELINKAYDGTITVDEMVNKINGLMPTIEDTINTSQDVLGTSKEYLDKAKASLTQLSPVIKQDLIVGENVVGGINSLLQSIDENTSPEKVKEVLTAIKGKVEGLNNSVESLIKLLKSINNLIHNKDLDNAIGNLTKIKDEVDKVLDLINTGIESGNNEAFKDKFKDLQERVERIDSILTSILDNYDGKIVPALNTGIAQLTKIADNTSMLMNEAEKSIPDLKDILALIGEGSKLGNEKLGVLKEKMPTYKEKLHGYVEKIKDLDDEEKIDKILDLITGDANAQSKFLSSPIQVNETKVFPIPNYGSGMSPFFSALSMWIGAVLLLSLFTTHAKDFEDGTQLKPYEEYLGKYLFFLTMGVLQSVVITLGDIFILKAYVVHPILFVVYGAFISIVFVTIVYTLVSLFRNVGKALAVILLVLQIAASGGTYPIEVMPEFFQSIHPLLPFKYAIGGLREAVGGIVPELLSRDTIVLAGFFLVFLVIGVLGKKYLNKALDKFSRKLEESEIVGH

Organism: NCBI:txid29363

Secondary structure (DSSP, 8-state):
-HHHHHHHHHHHHHHHH-HHHHHHHHHHHHHHHHHHHHHHHHTSSTTT--TT-EEEEEE----EEETTEEE-HHHHHHHHHHH--SSEEEE--HHHHHHHHHHTSSSEEEEE-TTHHHHHGGGGSSS----EEEEEEESSS-SSHHHHHHHHHHHHHHHHHHHHHHHHHHHHHHHHHHHHHHHHHHHHHHHHHHHHHHHHHHHHHHHHHHHHHHHHHHHHHHHHHHHHHHHHHHHHHHHHHHHHHHHHHHHHHHHHHHHHHHHHHHHHHHHHHHHHHHHHHHHHHHT--TT--HHHHHHHHHHHHHHHHHHHHHHHHHHHHHHHHHHHH--HHHHHHHHHHHHHHHHHHHHHHHHHHHHHH-S-HHHHHHHHHHHHHHHHHHHHHHHHHHTIIIIIHHHHHHHHHHHHHHHHHHHHHHHHHHHHHHHHHHHHHHHHHHHHHHHHHHHHHHHHHHHHHHHHHHHHHHHHHH--HHHHHHHHHHHTS-HHHHHHHHHS--EEEEEEES--SSHHHHHHHHHHHHHHHHHHHHHHHHB-S--PPPTT-PPPPHHHHHHHHHHHHHHHHHHHHHHHHHHHHHTS----S-HHHHHHHHHHHHHHHHHHHHHHHHHHHHHHHHHHHHHHHHHHHTS-SSS-GGGS-HHHHHHGGG-HHHHHHHHHHHHHH---HHHHHHHHHHHHHHHHHHHHHHHHHHHHHHHHHHHHHHHHHHTT-B--/-HHHHHHHHHHHHHHHH-HHHHHHHHHHHHHHHHHHHHHHHHTSSTTT--TT-EEEEEE----EEETTEEE-HHHHHHHHHHH--SSEEEE--HHHHHHHHHHTSSSEEEEE-TTHHHHHGGGGSSS----EEEEEEESSS-SSHHHHHHHHHHHHHHHHHHHHHHHHHHHHHHHHHHHHHHHHHHHHHHHHHHHHHHHHHHHHHHHHHHHHHHHHHHHHHHHHHHHHHHHHHHHHHHHHHHHHHHHHHHHHHHHHHHHHHHHHHHHHHHHHHHHHHHHHHHHHHHT--TT--HHHHHHHHHHHHHHHHHHHHHHHHHHHHHHHHHHHH--HHHHHHHHHHHHHHHHHHHHHHHHHHHHHH-S-HHHHHHHHHHHHHHHHHHHHHHHHHHTIIIIIHHHHHHHHHHHHHHHHHHHHHHHHHHHHHHHHHHHHHHHHHHHHHHHHHHHHHHHHHHHHHHHHHHHHHHHHHH--HHHHHHHHHHHTS-HHHHHHHHHS--EEEEEEES--SSHHHHHHHHHHHHHHHHHHHHHHHHB-S--PPPTT-PPPPHHHHHHHHHHHHHHHHHHHHHHHHHHHHHTS----S-HHHHHHHHHHHHHHHHHHHHHHHHHHHHHHHHHHHHHHHHHHHTS-SSS-GGGS-HHHHHHGGG-HHHHHHHHHHHHHH---HHHHHHHHHHHHHHHHHHHHHHHHHHHHHHHHHHHHHHHHHHTT-B--

Radius of gyration: 83.22 Å; Cα contacts (8 Å, |Δi|>4): 1895; chains: 2; bounding box: 66×242×139 Å

pLDDT: mean 80.86, std 15.46, range [42.22, 98.75]

Foldseek 3Di:
DVLLQVLQVVVVVVCVVDPVSVVVLVCLLCVLLCLLQVVLLVQWFCLQQALPQEEEEEEQAPWDDDPRDTGTLSVVLVVVVVVDRRHNYHYDHPVCNVVCCVVVVHQKYKYQHHCQNVLLCCVVPPDHHHGDIDIGGRCPNDPCSCVSVVVVVVVSVLVSLLVSLLVVLLVVLVVLQVVLVVCVVCVVVVVVVLVVLVVCLVCLVVVLVVLVVLLVVLVVLQVVLVVVVVCLVVVLVVLVVLLVVLVVLLVVLVVVLVVLVVVLVVLLVLLVVLLVLLVVLLVLLVPQDLPHFLVSQLVSLVVNLVSLVVSLVSLVVSLVVLVVLCVQLVAPLSVVLSVLSVVLNVLSVVLNVLSVVSNVPTSPPVNVVSSVVNSVSSVVSSVSSVVSSVCSVPRVSVSNNVSSVVVSVVSVVSSVVSVVSNVCSVVVVVVSVVSNVVSVVSSVVSVVCSVCSVVVSVVSVVVSVVCVVVPPPVVSVVSSPVSSDDSSVVSSCVSPVDDDDDDDALDFPTPSLLLSLLSLLLSLLVSLLVCPVVDDLADDDDPVPDDDDLLSSNSSSLVNSLVSSLSSQQSSLVCVCPVVVRAWPASVQLSVLSSVSSLLSNLQLSLLCLQQPPVSSVVSVVLSVLCSQLQCSPHHNVVDDPVSVVCNVVHLSNLSSQLNSCRRRHHDPVSNVVSSVVSVVSSVVSSVCRSPNSVPRVPVNVVVVVVVVVVVPDDD/DVLLQVLQVVVVCVCVVDPVSVVVLVCLLCVLLCLLQVVLLVQWFPLQQALPQEEEEEEQAPFDDDPRDTGTLSVVLVVVVVVDRRHNYHYDHPVCNVVCQVVVVHQKYKYQHHCQNVLLCCVVPPDHHHGDIDIGGRCPNDPCSCVSVVVVVVVSVLVSLLVSLLVVLLVVLVVLQVVLVVCVVCVVVVVVVLVVLVVCLVCLVVVLVVLVVLLVVLVVLLVVLVVVVVCLVVVLVVLVVLLVVLVVLLVVLVVVLVVLVVVLVVLLVLLVVLLVLLVVLLVLLVVDDLVHFLVSQLVSLVVNLVSLVVSLVSLVVVLVVLVVLCVQLVAPLSVVLSVLSVVLNVLSVVLNVLSVVSNVPGSPPVNVVSSVVNSVSSVVSSVSSVVSSVCSVPGVSVSSNVSSVVVSVVSVVSSVVSVVVNVCSVVVNVVSVVSNVVSVVSNVVSVVCSVCSVVVSVVSVVVSVVCVVVPPVVVSVVSSPVSSDDSSVVSSCVSPVDDDDDDDALDFPTPSLLLSLLSLLLSLLVSLLVVPVPDDLADDDDPVPDDDDLLSSNSSSLVNSLVSSLSSQQSSLVCVCPVVVRAWPASVQLSVLSSVSSLLSNLQLSLLCLQQPPVSSVVSVVLSVLCSQLQCSPHRNVVDDPVSVVCNVVHLSNLSSQLNSCRRRHHDPVSNVVSSVVSVVSSVVSNVCRSPRSVPRVVVNVVVVVVVVVVVPDDD

InterPro domains:
  IPR013525 ABC-2 type transporter, transmembrane domain [PF12698] (25-150)
  IPR013525 ABC-2 type transporter, transmembrane domain [PF12698] (483-692)
  IPR017500 Phage infection protein, YhgE, N-terminal [TIGR03061] (11-169)
  IPR017501 Phage infection protein, YhgE, C-terminal [TIGR03062] (492-696)
  IPR051328 Type VII Secretion & ABC Transporter Permease [PTHR43077] (1-712)